Protein AF-A0A8A3PP56-F1 (afdb_monomer_lite)

Secondary structure (DSSP, 8-state):
----------PPPPPTT-PPPPP------------------------------------------------HHHHHHHHHHHHHHHHHHHHHHHHTT-S-HHHHHHHHHHHHHHHTTS-PPPP-------SGGGTHHHHHHHHHHHT-----SHHHHHHHHHHHHHHHHHHHHHHHHHHHHHHHHHHHHHHHHHHHHHHHHHHHHHHHHHHHHHHHHHHHHHHHHHHHHHHHHHHHHHHHHHHHHHHHHHHHHHHHHHHHHHHHHHHHHHHHHHHHHHHHHHHHHHHHHHHHHHHHHHHTT-HHHHHHHHHHHHHHHHHHHHHHHHHHHHHHHHHHHHHHHHHHHHHHHHHHHHHHHHHHHHHHHHHHHHHHHHHHT-----HHHHHHHHHHHHHHHHHHHHHHHHHHHHHHHHHHHHHHHHHHHHHHHHHHHHHHHHHHHHHHHHHHHHHHHHHHHHHHHHHHHHHHHHHHHHHHHHHHHHHHTT----HHHHHHHHHHHHHHHHHHHHHHHHHHHHHHHHHHHHHHHHHHHHHHHHHHHHHHHHHHHHHHHHHHTTS-GGGHHHHHHHHHHHHHHHHHHHHHHT-SHHHHHHHHHHHHHHHHHHHHHHHHHHHHHHHHHHHHH---SSTTHHHHHHHHHHHHHHHH---HHHHHHHHHHHHHHHHHH-SSTHHHHHHHHHHHT-TT--HHHHHHHHHHHHHT-TTTSPPPP-HHHHHHHHTTS---TTPPSS-----HHHHHHHHHHHHHHHHHHTTSS----PPPP-PPP------B-----HHHHHHHTT--GGG--GGGS-HHHHTT-B------SPPPPP-PPPPPPP-PPPPPPPP--------------------PPPTHHHHHHHHHHHHHHHHHHHHHHHHHHHHHHHHHHHHHHHHHHHHHHHHHHHHHHHHHHHHHHHHHHHHHHHHHHHHHHHHHHTT---

Foldseek 3Di:
DDDDDDDDDDDDDDDPDDDDDDDDDDDDDDDDDDDDDDDDDDDDDDDDDDDDDDDDDDDDDDDDDDDDDDDPVVVVVVVVVVVVVVLVVVVVVVVVVNDDPVVSVVVVVVVVVVVVVPDDDDDDDDDDDDPPVVVVVVVVVVVVVVPDDDDDDPVVVVVVVVVVVVVVVVVVVVVVVVVVVVVVVVVVVVVVVVVVVVVVVVVVVVVVVVVVVVVVVVVVVVVVVVVVVVVVVVVVVVVVVVVVVVVVVVVVVVVVVVVVVVVVVVVVVVVVVVVVVVVVVVVVVVVVVVVVVVVVVVVVPCCVVVVVVVVVVVVVVVVVVVVVVVVVVVVVVVVVVVVVVVVVVVVVVVVVVVVVVVVVVVVVVVVVVVVVVVVVPDPDDDCPVVVVVVVVVVVVCVVVVVVVVVVCVVVVVVVVVVVVVVVVVVVVVVVVVVVVVVVVVVVVVVVVVVVVVVVVVVVVVVVVVVVVVVVVVVVVVVVVVVVVVPDPDPVVVVVVVVVVVVVVVVVVVVVVVVVVVVVVVVVVVVVVVVVVVVVVVVVVVVVVVVVVVVVVVVVVVVDDPVCVVVVVVVVVVVVVVVVVVVVVVQPPVVVNVVVVLVVLVVVLVVLLVVLLVLLVVLLVVCLVFNDDPCSCVSNVVSLVVSCVSLVVHPDLVSVLSSLLSVLVSCLQPDQALQVSLVSLVVSLPRPPDDPVRNVVSVVSNQQSDRPRHARRQGGNVSSCLLLVNDDPPPEDDDDDPDPVVVVVVVVVVVVVVVVVVVVPDDDDDDDDDDDDDDDDPPWDFPDDDPVLVVLCVPAPPVDDDLVPRDPSNNVRTDDDDDPPDPDDDDPPDDDDDDDDDDDDDDDDDDDDDDDDDDDDDDDDDDDDPDPVRVNSVVSNVVSVVSVVVVVVVVVVVVVVVVVVVVVVVVVVVVVVVVVVVVVVVVVVVVVVVVVVVVVVVVVVVVVVVVVVVVPDDD

Radius of gyration: 73.15 Å; chains: 1; bounding box: 184×113×258 Å

Organism: NCBI:txid61207

Structure (mmCIF, N/CA/C/O backbone):
data_AF-A0A8A3PP56-F1
#
_entry.id   AF-A0A8A3PP56-F1
#
loop_
_atom_site.group_PDB
_atom_site.id
_atom_site.type_symbol
_atom_site.label_atom_id
_atom_site.label_alt_id
_atom_site.label_comp_id
_atom_site.label_asym_id
_atom_site.label_entity_id
_atom_site.label_seq_id
_atom_site.pdbx_PDB_ins_code
_atom_site.Cartn_x
_atom_site.Cartn_y
_atom_site.Cartn_z
_atom_site.occupancy
_atom_site.B_iso_or_equiv
_atom_site.auth_seq_id
_atom_site.auth_comp_id
_atom_site.auth_asym_id
_atom_site.auth_atom_id
_atom_site.pdbx_PDB_model_num
ATOM 1 N N . MET A 1 1 ? -11.142 -65.644 6.073 1.00 35.44 1 MET A N 1
ATOM 2 C CA . MET A 1 1 ? -9.668 -65.659 6.206 1.00 35.44 1 MET A CA 1
ATOM 3 C C . MET A 1 1 ? -9.261 -64.194 6.229 1.00 35.44 1 MET A C 1
ATOM 5 O O . MET A 1 1 ? -9.609 -63.511 5.283 1.00 35.44 1 MET A O 1
ATOM 9 N N . ALA A 1 2 ? -8.961 -63.622 7.396 1.00 34.19 2 ALA A N 1
ATOM 10 C CA . ALA A 1 2 ? -7.706 -63.727 8.164 1.00 34.19 2 ALA A CA 1
ATOM 11 C C . ALA A 1 2 ? -6.768 -62.545 7.818 1.00 34.19 2 ALA A C 1
ATOM 13 O O . ALA A 1 2 ? -6.691 -62.153 6.661 1.00 34.19 2 ALA A O 1
ATOM 14 N N . ALA A 1 3 ? -6.134 -61.957 8.833 1.00 37.19 3 ALA A N 1
ATOM 15 C CA . ALA A 1 3 ? -5.472 -60.638 8.838 1.00 37.19 3 ALA A CA 1
ATOM 16 C C . ALA A 1 3 ? -4.084 -60.749 9.543 1.00 37.19 3 ALA A C 1
ATOM 18 O O . ALA A 1 3 ? -3.790 -61.858 9.996 1.00 37.19 3 ALA A O 1
ATOM 19 N N . PRO A 1 4 ? -3.297 -59.677 9.827 1.00 60.88 4 PRO A N 1
ATOM 20 C CA . PRO A 1 4 ? -3.068 -58.399 9.127 1.00 60.88 4 PRO A CA 1
ATOM 21 C C . PRO A 1 4 ? -1.540 -58.143 8.811 1.00 60.88 4 PRO A C 1
ATOM 23 O O . PRO A 1 4 ? -1.041 -58.922 8.003 1.00 60.88 4 PRO A O 1
ATOM 26 N N . PRO A 1 5 ? -0.785 -57.104 9.286 1.00 68.00 5 PRO A N 1
ATOM 27 C CA . PRO A 1 5 ? 0.039 -56.226 8.422 1.00 68.00 5 PRO A CA 1
ATOM 28 C C . PRO A 1 5 ? 1.557 -56.178 8.785 1.00 68.00 5 PRO A C 1
ATOM 30 O O . PRO A 1 5 ? 2.012 -57.006 9.577 1.00 68.00 5 PRO A O 1
ATOM 33 N N . PRO A 1 6 ? 2.371 -55.283 8.175 1.00 53.59 6 PRO A N 1
ATOM 34 C CA . PRO A 1 6 ? 2.640 -53.920 8.708 1.00 53.59 6 PRO A CA 1
ATOM 35 C C . PRO A 1 6 ? 2.615 -52.836 7.589 1.00 53.59 6 PRO A C 1
ATOM 37 O O . PRO A 1 6 ? 2.440 -53.184 6.427 1.00 53.59 6 PRO A O 1
ATOM 40 N N . GLY A 1 7 ? 2.744 -51.519 7.804 1.00 38.81 7 GLY A N 1
ATOM 41 C CA . GLY A 1 7 ? 2.998 -50.724 9.013 1.00 38.81 7 GLY A CA 1
ATOM 42 C C . GLY A 1 7 ? 4.208 -49.794 8.823 1.00 38.81 7 GLY A C 1
ATOM 43 O O . GLY A 1 7 ? 5.323 -50.251 9.029 1.00 38.81 7 GLY A O 1
ATOM 44 N N . GLU A 1 8 ? 3.986 -48.527 8.443 1.00 36.78 8 GLU A N 1
ATOM 45 C CA . GLU A 1 8 ? 4.987 -47.438 8.461 1.00 36.78 8 GLU A CA 1
ATOM 46 C C . GLU A 1 8 ? 4.285 -46.072 8.285 1.00 36.78 8 GLU A C 1
ATOM 48 O O . GLU A 1 8 ? 3.757 -45.773 7.213 1.00 36.78 8 GLU A O 1
ATOM 53 N N . ASP A 1 9 ? 4.255 -45.252 9.342 1.00 40.84 9 ASP A N 1
ATOM 54 C CA . ASP A 1 9 ? 3.802 -43.855 9.289 1.00 40.84 9 ASP A CA 1
ATOM 55 C C . ASP A 1 9 ? 4.992 -42.948 8.945 1.00 40.84 9 ASP A C 1
ATOM 57 O O . ASP A 1 9 ? 5.951 -42.854 9.713 1.00 40.84 9 ASP A O 1
ATOM 61 N N . VAL A 1 10 ? 4.926 -42.246 7.810 1.00 39.31 10 VAL A N 1
ATOM 62 C CA . VAL A 1 10 ? 5.917 -41.227 7.425 1.00 39.31 10 VAL A CA 1
ATOM 63 C C . VAL A 1 10 ? 5.245 -39.858 7.396 1.00 39.31 10 VAL A C 1
ATOM 65 O O . VAL A 1 10 ? 4.577 -39.491 6.428 1.00 39.31 10 VAL A O 1
ATOM 68 N N . SER A 1 11 ? 5.437 -39.089 8.467 1.00 45.41 11 SER A N 1
ATOM 69 C CA . SER A 1 11 ? 5.026 -37.683 8.530 1.00 45.41 11 SER A CA 1
ATOM 70 C C . SER A 1 11 ? 5.859 -36.816 7.569 1.00 45.41 11 SER A C 1
ATOM 72 O O . SER A 1 11 ? 7.073 -37.017 7.467 1.00 45.41 11 SER A O 1
ATOM 74 N N . PRO A 1 12 ? 5.256 -35.827 6.882 1.00 51.16 12 PRO A N 1
ATOM 75 C CA . PRO A 1 12 ? 5.980 -34.936 5.979 1.00 51.16 12 PRO A CA 1
ATOM 76 C C . PRO A 1 12 ? 6.894 -33.955 6.744 1.00 51.16 12 PRO A C 1
ATOM 78 O O . PRO A 1 12 ? 6.557 -33.541 7.857 1.00 51.16 12 PRO A O 1
ATOM 81 N N . PRO A 1 13 ? 8.036 -33.545 6.158 1.00 49.09 13 PRO A N 1
ATOM 82 C CA . PRO A 1 13 ? 9.017 -32.701 6.833 1.00 49.09 13 PRO A CA 1
ATOM 83 C C . PRO A 1 13 ? 8.508 -31.267 7.021 1.00 49.09 13 PRO A C 1
ATOM 85 O O . PRO A 1 13 ? 8.004 -30.641 6.087 1.00 49.09 13 PRO A O 1
ATOM 88 N N . TRP A 1 14 ? 8.686 -30.729 8.227 1.00 43.50 14 TRP A N 1
ATOM 89 C CA . TRP A 1 14 ? 8.450 -29.314 8.519 1.00 43.50 14 TRP A CA 1
ATOM 90 C C . TRP A 1 14 ? 9.605 -28.443 7.999 1.00 43.50 14 TRP A C 1
ATOM 92 O O . TRP A 1 14 ? 10.731 -28.911 7.819 1.00 43.50 14 TRP A O 1
ATOM 102 N N . ALA A 1 15 ? 9.311 -27.171 7.722 1.00 49.47 15 ALA A N 1
ATOM 103 C CA . ALA A 1 15 ? 10.263 -26.240 7.120 1.00 49.47 15 ALA A CA 1
ATOM 104 C C . ALA A 1 15 ? 11.438 -25.895 8.066 1.00 49.47 15 ALA A C 1
ATOM 106 O O . ALA A 1 15 ? 11.242 -25.832 9.282 1.00 49.47 15 ALA A O 1
ATOM 107 N N . PRO A 1 16 ? 12.648 -25.605 7.544 1.00 48.34 16 PRO A N 1
ATOM 108 C CA . PRO A 1 16 ? 13.772 -25.185 8.378 1.00 48.34 16 PRO A CA 1
ATOM 109 C C . PRO A 1 16 ? 13.531 -23.775 8.939 1.00 48.34 16 PRO A C 1
ATOM 111 O O . PRO A 1 16 ? 13.394 -22.834 8.158 1.00 48.34 16 PRO A O 1
ATOM 114 N N . GLY A 1 17 ? 13.528 -23.609 10.269 1.00 53.22 17 GLY A N 1
ATOM 115 C CA . GLY A 1 17 ? 13.580 -22.273 10.888 1.00 53.22 17 GLY A CA 1
ATOM 116 C C . GLY A 1 17 ? 12.813 -22.035 12.194 1.00 53.22 17 GLY A C 1
ATOM 117 O O . GLY A 1 17 ? 12.871 -20.915 12.687 1.00 53.22 17 GLY A O 1
ATOM 118 N N . PHE A 1 18 ? 12.112 -23.022 12.763 1.00 46.78 18 PHE A N 1
ATOM 119 C CA . PHE A 1 18 ? 11.442 -22.880 14.066 1.00 46.78 18 PHE A CA 1
ATOM 120 C C . PHE A 1 18 ? 11.951 -23.912 15.077 1.00 46.78 18 PHE A C 1
ATOM 122 O O . PHE A 1 18 ? 11.870 -25.115 14.836 1.00 46.78 18 PHE A O 1
ATOM 129 N N . GLU A 1 19 ? 12.456 -23.431 16.213 1.00 48.81 19 GLU A N 1
ATOM 130 C CA . GLU A 1 19 ? 12.818 -24.256 17.369 1.00 48.81 19 GLU A CA 1
ATOM 131 C C . GLU A 1 19 ? 11.583 -24.513 18.248 1.00 48.81 19 GLU A C 1
ATOM 133 O O . GLU A 1 19 ? 10.745 -23.628 18.441 1.00 48.81 19 GLU A O 1
ATOM 138 N N . LEU A 1 20 ? 11.463 -25.733 18.780 1.00 42.84 20 LEU A N 1
ATOM 139 C CA . LEU A 1 20 ? 10.415 -26.118 19.729 1.00 42.84 20 LEU A CA 1
ATOM 140 C C . LEU A 1 20 ? 10.913 -25.972 21.181 1.00 42.84 20 LEU A C 1
ATOM 142 O O . LEU A 1 20 ? 12.087 -26.245 21.441 1.00 42.84 20 LEU A O 1
ATOM 146 N N . PRO A 1 21 ? 10.047 -25.583 22.141 1.00 41.25 21 PRO A N 1
ATOM 147 C CA . PRO A 1 21 ? 10.414 -25.511 23.553 1.00 41.25 21 PRO A CA 1
ATOM 148 C C . PRO A 1 21 ? 10.815 -26.867 24.147 1.00 41.25 21 PRO A C 1
ATOM 150 O O . PRO A 1 21 ? 10.291 -27.914 23.775 1.00 41.25 21 PRO A O 1
ATOM 153 N N . ILE A 1 22 ? 11.729 -26.813 25.114 1.00 38.91 22 ILE A N 1
ATOM 154 C CA . ILE A 1 22 ? 12.315 -27.969 25.797 1.00 38.91 22 ILE A CA 1
ATOM 155 C C . ILE A 1 22 ? 11.272 -28.652 26.696 1.00 38.91 22 ILE A C 1
ATOM 157 O O . ILE A 1 22 ? 10.828 -28.063 27.682 1.00 38.91 22 ILE A O 1
ATOM 161 N N . GLU A 1 23 ? 10.953 -29.916 26.412 1.00 33.22 23 GLU A N 1
ATOM 162 C CA . GLU A 1 23 ? 10.357 -30.830 27.392 1.00 33.22 23 GLU A CA 1
ATOM 163 C C . GLU A 1 23 ? 11.469 -31.555 28.161 1.00 33.22 23 GLU A C 1
ATOM 165 O O . GLU A 1 23 ? 12.409 -32.086 27.570 1.00 33.22 23 GLU A O 1
ATOM 170 N N . SER A 1 24 ? 11.371 -31.572 29.490 1.00 35.25 24 SER A N 1
ATOM 171 C CA . SER A 1 24 ? 12.327 -32.252 30.365 1.00 35.25 24 SER A CA 1
ATOM 172 C C . SER A 1 24 ? 11.865 -33.672 30.710 1.00 35.25 24 SER A C 1
ATOM 174 O O . SER A 1 24 ? 11.021 -33.850 31.594 1.00 35.25 24 SER A O 1
ATOM 176 N N . SER A 1 25 ? 12.474 -34.675 30.073 1.00 34.50 25 SER A N 1
ATOM 177 C CA . SER A 1 25 ? 12.792 -35.957 30.728 1.00 34.50 25 SER A CA 1
ATOM 178 C C . SER A 1 25 ? 13.787 -35.688 31.882 1.00 34.50 25 SER A C 1
ATOM 180 O O . SER A 1 25 ? 14.407 -34.626 31.925 1.00 34.50 25 SER A O 1
ATOM 182 N N . GLU A 1 26 ? 13.927 -36.492 32.934 1.00 36.00 26 GLU A N 1
ATOM 183 C CA . GLU A 1 26 ? 14.118 -37.949 33.058 1.00 36.00 26 GLU A CA 1
ATOM 184 C C . GLU A 1 26 ? 13.490 -38.407 34.407 1.00 36.00 26 GLU A C 1
ATOM 186 O O . GLU A 1 26 ? 13.382 -37.607 35.336 1.00 36.00 26 GLU A O 1
ATOM 191 N N . GLU A 1 27 ? 12.815 -39.561 34.513 1.00 36.28 27 GLU A N 1
ATOM 192 C CA . GLU A 1 27 ? 13.382 -40.915 34.751 1.00 36.28 27 GLU A CA 1
ATOM 193 C C . GLU A 1 27 ? 14.133 -41.034 36.111 1.00 36.28 27 GLU A C 1
ATOM 195 O O . GLU A 1 27 ? 14.810 -40.109 36.538 1.00 36.28 27 GLU A O 1
ATOM 200 N N . GLU A 1 28 ? 14.051 -42.114 36.902 1.00 35.81 28 GLU A N 1
ATOM 201 C CA . GLU A 1 28 ? 13.385 -43.419 36.746 1.00 35.81 28 GLU A CA 1
ATOM 202 C C . GLU A 1 28 ? 13.194 -44.119 38.127 1.00 35.81 28 GLU A C 1
ATOM 204 O O . GLU A 1 28 ? 13.481 -43.539 39.170 1.00 35.81 28 GLU A O 1
ATOM 209 N N . GLU A 1 29 ? 12.763 -45.392 38.107 1.00 33.97 29 GLU A N 1
ATOM 210 C CA . GLU A 1 29 ? 12.739 -46.384 39.211 1.00 33.97 29 GLU A CA 1
ATOM 211 C C . GLU A 1 29 ? 11.778 -46.147 40.415 1.00 33.97 29 GLU A C 1
ATOM 213 O O . GLU A 1 29 ? 11.842 -45.155 41.128 1.00 33.97 29 GLU A O 1
ATOM 218 N N . GLY A 1 30 ? 10.888 -47.074 40.802 1.00 32.91 30 GLY A N 1
ATOM 219 C CA . GLY A 1 30 ? 10.470 -48.332 40.171 1.00 32.91 30 GLY A CA 1
ATOM 220 C C . GLY A 1 30 ? 9.909 -49.364 41.172 1.00 32.91 30 GLY A C 1
ATOM 221 O O . GLY A 1 30 ? 10.474 -49.527 42.248 1.00 32.91 30 GLY A O 1
ATOM 222 N N . LYS A 1 31 ? 8.891 -50.144 40.745 1.00 32.62 31 LYS A N 1
ATOM 223 C CA . LYS A 1 31 ? 8.415 -51.428 41.348 1.00 32.62 31 LYS A CA 1
ATOM 224 C C . LYS A 1 31 ? 7.791 -51.332 42.768 1.00 32.62 31 LYS A C 1
ATOM 226 O O . LYS A 1 31 ? 8.071 -50.413 43.515 1.00 32.62 31 LYS A O 1
ATOM 231 N N . GLU A 1 32 ? 6.930 -52.236 43.252 1.00 30.09 32 GLU A N 1
ATOM 232 C CA . GLU A 1 32 ? 6.158 -53.365 42.691 1.00 30.09 32 GLU A CA 1
ATOM 233 C C . GLU A 1 32 ? 4.997 -53.717 43.667 1.00 30.09 32 GLU A C 1
ATOM 235 O O . GLU A 1 32 ? 5.118 -53.474 44.860 1.00 30.09 32 GLU A O 1
ATOM 240 N N . LYS A 1 33 ? 3.959 -54.419 43.173 1.00 32.94 33 LYS A N 1
ATOM 241 C CA . LYS A 1 33 ? 3.096 -55.395 43.900 1.00 32.94 33 LYS A CA 1
ATOM 242 C C . LYS A 1 33 ? 2.145 -54.960 45.050 1.00 32.94 33 LYS A C 1
ATOM 244 O O . LYS A 1 33 ? 2.542 -54.768 46.187 1.00 32.94 33 LYS A O 1
ATOM 249 N N . ALA A 1 34 ? 0.851 -55.085 44.728 1.00 33.31 34 ALA A N 1
ATOM 250 C CA . ALA A 1 34 ? -0.116 -56.044 45.307 1.00 33.31 34 ALA A CA 1
ATOM 251 C C . ALA A 1 34 ? -0.544 -56.000 46.801 1.00 33.31 34 ALA A C 1
ATOM 253 O O . ALA A 1 34 ? 0.141 -56.543 47.658 1.00 33.31 34 ALA A O 1
ATOM 254 N N . GLU A 1 35 ? -1.813 -55.593 46.989 1.00 30.52 35 GLU A N 1
ATOM 255 C CA . GLU A 1 35 ? -2.892 -56.345 47.688 1.00 30.52 35 GLU A CA 1
ATOM 256 C C . GLU A 1 35 ? -2.783 -56.600 49.232 1.00 30.52 35 GLU A C 1
ATOM 258 O O . GLU A 1 35 ? -1.846 -56.094 49.842 1.00 30.52 35 GLU A O 1
ATOM 263 N N . PRO A 1 36 ? -3.821 -57.123 49.944 1.00 57.50 36 PRO A N 1
ATOM 264 C CA . PRO A 1 36 ? -4.490 -56.326 50.988 1.00 57.50 36 PRO A CA 1
ATOM 265 C C . PRO A 1 36 ? -4.475 -56.968 52.404 1.00 57.50 36 PRO A C 1
ATOM 267 O O . PRO A 1 36 ? -3.645 -57.823 52.692 1.00 57.50 36 PRO A O 1
ATOM 270 N N . GLU A 1 37 ? -5.443 -56.582 53.259 1.00 28.30 37 GLU A N 1
ATOM 271 C CA . GLU A 1 37 ? -5.617 -56.962 54.686 1.00 28.30 37 GLU A CA 1
ATOM 272 C C . GLU A 1 37 ? -4.642 -56.213 55.647 1.00 28.30 37 GLU A C 1
ATOM 274 O O . GLU A 1 37 ? -3.635 -55.674 55.205 1.00 28.30 37 GLU A O 1
ATOM 279 N N . SER A 1 38 ? -4.880 -56.029 56.956 1.00 32.22 38 SER A N 1
ATOM 280 C CA . SER A 1 38 ? -5.917 -56.536 57.871 1.00 32.22 38 SER A CA 1
ATOM 281 C C . SER A 1 38 ? -6.241 -55.546 59.024 1.00 32.22 38 SER A C 1
ATOM 283 O O . SER A 1 38 ? -5.701 -54.447 59.117 1.00 32.22 38 SER A O 1
ATOM 285 N N . GLU A 1 39 ? -7.184 -55.949 59.878 1.00 31.02 39 GLU A N 1
ATOM 286 C CA . GLU A 1 39 ? -7.810 -55.244 61.006 1.00 31.02 39 GLU A CA 1
ATOM 287 C C . GLU A 1 39 ? -6.900 -54.919 62.223 1.00 31.02 39 GLU A C 1
ATOM 289 O O . GLU A 1 39 ? -5.834 -55.502 62.398 1.00 31.02 39 GLU A O 1
ATOM 294 N N . THR A 1 40 ? -7.449 -54.138 63.176 1.00 29.25 40 THR A N 1
ATOM 295 C CA . THR A 1 40 ? -7.016 -53.969 64.596 1.00 29.25 40 THR A CA 1
ATOM 296 C C . THR A 1 40 ? -5.686 -53.212 64.842 1.00 29.25 40 THR A C 1
ATOM 298 O O . THR A 1 40 ? -4.814 -53.186 63.989 1.00 29.25 40 THR A O 1
ATOM 301 N N . SER A 1 41 ? -5.439 -52.505 65.957 1.00 33.41 41 SER A N 1
ATOM 302 C CA . SER A 1 41 ? -6.177 -52.281 67.220 1.00 33.41 41 SER A CA 1
ATOM 303 C C . SER A 1 41 ? -5.796 -50.937 67.872 1.00 33.41 41 SER A C 1
ATOM 305 O O . SER A 1 41 ? -4.654 -50.512 67.766 1.00 33.41 41 SER A O 1
ATOM 307 N N . GLU A 1 42 ? -6.738 -50.369 68.630 1.00 32.31 42 GLU A N 1
ATOM 308 C CA . GLU A 1 42 ? -6.586 -49.612 69.893 1.00 32.31 42 GLU A CA 1
ATOM 309 C C . GLU A 1 42 ? -5.466 -48.555 70.135 1.00 32.31 42 GLU A C 1
ATOM 311 O O . GLU A 1 42 ? -4.268 -48.805 70.097 1.00 32.31 42 GLU A O 1
ATOM 316 N N . ASP A 1 43 ? -5.949 -47.435 70.694 1.00 33.94 43 ASP A N 1
ATOM 317 C CA . ASP A 1 43 ? -5.397 -46.700 71.848 1.00 33.94 43 ASP A CA 1
ATOM 318 C C . ASP A 1 43 ? -4.436 -45.489 71.685 1.00 33.94 43 ASP A C 1
ATOM 320 O O . ASP A 1 43 ? -3.239 -45.591 71.441 1.00 33.94 43 ASP A O 1
ATOM 324 N N . LYS A 1 44 ? -4.983 -44.348 72.144 1.00 35.91 44 LYS A N 1
ATOM 325 C CA . LYS A 1 44 ? -4.354 -43.282 72.959 1.00 35.91 44 LYS A CA 1
ATOM 326 C C . LYS A 1 44 ? -3.434 -42.203 72.336 1.00 35.91 44 LYS A C 1
ATOM 328 O O . LYS A 1 44 ? -2.314 -42.448 71.915 1.00 35.91 44 LYS A O 1
ATOM 333 N N . LYS A 1 45 ? -3.855 -40.962 72.662 1.00 35.91 45 LYS A N 1
ATOM 334 C CA . LYS A 1 45 ? -3.098 -39.708 72.927 1.00 35.91 45 LYS A CA 1
ATOM 335 C C . LYS A 1 45 ? -2.869 -38.703 71.778 1.00 35.91 45 LYS A C 1
ATOM 337 O O . LYS A 1 45 ? -1.910 -38.759 71.026 1.00 35.91 45 LYS A O 1
ATOM 342 N N . THR A 1 46 ? -3.701 -37.658 71.838 1.00 36.62 46 THR A N 1
ATOM 343 C CA . THR A 1 46 ? -3.384 -36.214 71.692 1.00 36.62 46 THR A CA 1
ATOM 344 C C . THR A 1 46 ? -1.986 -35.803 72.220 1.00 36.62 46 THR A C 1
ATOM 346 O O . THR A 1 46 ? -1.531 -36.484 73.145 1.00 36.62 46 THR A O 1
ATOM 349 N N . PRO A 1 47 ? -1.381 -34.640 71.844 1.00 49.31 47 PRO A N 1
ATOM 350 C CA . PRO A 1 47 ? -2.063 -33.393 71.433 1.00 49.31 47 PRO A CA 1
ATOM 351 C C . PRO A 1 47 ? -1.355 -32.525 70.346 1.00 49.31 47 PRO A C 1
ATOM 353 O O . PRO A 1 47 ? -0.333 -32.909 69.800 1.00 49.31 47 PRO A O 1
ATOM 356 N N . GLN A 1 48 ? -1.876 -31.295 70.168 1.00 32.06 48 GLN A N 1
ATOM 357 C CA . GLN A 1 48 ? -1.270 -30.103 69.524 1.00 32.06 48 GLN A CA 1
ATOM 358 C C . GLN A 1 48 ? -1.149 -30.080 67.981 1.00 32.06 48 GLN A C 1
ATOM 360 O O . GLN A 1 48 ? -0.982 -31.113 67.355 1.00 32.06 48 GLN A O 1
ATOM 365 N N . ALA A 1 49 ? -1.157 -28.922 67.297 1.00 35.34 49 ALA A N 1
ATOM 366 C CA . ALA A 1 49 ? -1.865 -27.644 67.519 1.00 35.34 49 ALA A CA 1
ATOM 367 C C . ALA A 1 49 ? -1.666 -26.700 66.302 1.00 35.34 49 ALA A C 1
ATOM 369 O O . ALA A 1 49 ? -0.534 -26.363 65.991 1.00 35.34 49 ALA A O 1
ATOM 370 N N . LYS A 1 50 ? -2.772 -26.202 65.726 1.00 38.34 50 LYS A N 1
ATOM 371 C CA . LYS A 1 50 ? -2.973 -24.871 65.094 1.00 38.34 50 LYS A CA 1
ATOM 372 C C . LYS A 1 50 ? -1.899 -24.261 64.162 1.00 38.34 50 LYS A C 1
ATOM 374 O O . LYS A 1 50 ? -0.872 -23.787 64.636 1.00 38.34 50 LYS A O 1
ATOM 379 N N . ALA A 1 51 ? -2.314 -23.973 62.923 1.00 34.16 51 ALA A N 1
ATOM 380 C CA . ALA A 1 51 ? -2.028 -22.697 62.247 1.00 34.16 51 ALA A CA 1
ATOM 381 C C . ALA A 1 51 ? -3.057 -22.429 61.121 1.00 34.16 51 ALA A C 1
ATOM 383 O O . ALA A 1 51 ? -2.810 -22.776 59.972 1.00 34.16 51 ALA A O 1
ATOM 384 N N . ASP A 1 52 ? -4.199 -21.810 61.447 1.00 34.09 52 ASP A N 1
ATOM 385 C CA . ASP A 1 52 ? -5.159 -21.318 60.443 1.00 34.09 52 ASP A CA 1
ATOM 386 C C . ASP A 1 52 ? -4.943 -19.824 60.181 1.00 34.09 52 ASP A C 1
ATOM 388 O O . ASP A 1 52 ? -4.987 -19.008 61.107 1.00 34.09 52 ASP A O 1
ATOM 392 N N . THR A 1 53 ? -4.764 -19.462 58.909 1.00 36.66 53 THR A N 1
ATOM 393 C CA . THR A 1 53 ? -4.565 -18.075 58.468 1.00 36.66 53 THR A CA 1
ATOM 394 C C . THR A 1 53 ? -5.756 -17.587 57.644 1.00 36.66 53 THR A C 1
ATOM 396 O O . THR A 1 53 ? -5.887 -17.907 56.469 1.00 36.66 53 THR A O 1
ATOM 399 N N . ILE A 1 54 ? -6.591 -16.772 58.291 1.00 42.50 54 ILE A N 1
ATOM 400 C CA . ILE A 1 54 ? -7.242 -15.549 57.780 1.00 42.50 54 ILE A CA 1
ATOM 401 C C . ILE A 1 54 ? -7.590 -15.499 56.273 1.00 42.50 54 ILE A C 1
ATOM 403 O O . ILE A 1 54 ? -6.716 -15.251 55.443 1.00 42.50 54 ILE A O 1
ATOM 407 N N . ARG A 1 55 ? -8.896 -15.450 55.961 1.00 36.47 55 ARG A N 1
ATOM 408 C CA . ARG A 1 55 ? -9.524 -14.407 55.107 1.00 36.47 55 ARG A CA 1
ATOM 409 C C . ARG A 1 55 ? -11.055 -14.509 55.144 1.00 36.47 55 ARG A C 1
ATOM 411 O O . ARG A 1 55 ? -11.595 -15.602 55.048 1.00 36.47 55 ARG A O 1
ATOM 418 N N . GLY A 1 56 ? -11.744 -13.369 55.250 1.00 33.56 56 GLY A N 1
ATOM 419 C CA . GLY A 1 56 ? -13.214 -13.301 55.206 1.00 33.56 56 GLY A CA 1
ATOM 420 C C . GLY A 1 56 ? -13.793 -12.127 55.999 1.00 33.56 56 GLY A C 1
ATOM 421 O O . GLY A 1 56 ? -14.187 -12.291 57.148 1.00 33.56 56 GLY A O 1
ATOM 422 N N . ILE A 1 57 ? -13.833 -10.943 55.384 1.00 45.81 57 ILE A N 1
ATOM 423 C CA . ILE A 1 57 ? -14.531 -9.755 55.909 1.00 45.81 57 ILE A CA 1
ATOM 424 C C . ILE A 1 57 ? -16.043 -9.925 55.681 1.00 45.81 57 ILE A C 1
ATOM 426 O O . ILE A 1 57 ? -16.429 -10.379 54.603 1.00 45.81 57 ILE A O 1
ATOM 430 N N . PRO A 1 58 ? -16.897 -9.476 56.615 1.00 41.25 58 PRO A N 1
ATOM 431 C CA . PRO A 1 58 ? -18.190 -8.913 56.243 1.00 41.25 58 PRO A CA 1
ATOM 432 C C . PRO A 1 58 ? -18.387 -7.480 56.761 1.00 41.25 58 PRO A C 1
ATOM 434 O O . PRO A 1 58 ? -17.912 -7.090 57.827 1.00 41.25 58 PRO A O 1
ATOM 437 N N . THR A 1 59 ? -19.083 -6.702 55.940 1.00 31.98 59 THR A N 1
ATOM 438 C CA . THR A 1 59 ? -19.274 -5.250 56.033 1.00 31.98 59 THR A CA 1
ATOM 439 C C . THR A 1 59 ? -20.244 -4.843 57.148 1.00 31.98 59 THR A C 1
ATOM 441 O O . THR A 1 59 ? -21.161 -5.586 57.492 1.00 31.98 59 THR A O 1
ATOM 444 N N . VAL A 1 60 ? -20.063 -3.634 57.686 1.00 45.75 60 VAL A N 1
ATOM 445 C CA . VAL A 1 60 ? -20.943 -3.020 58.692 1.00 45.75 60 VAL A CA 1
ATOM 446 C C . VAL A 1 60 ? -22.018 -2.169 58.018 1.00 45.75 60 VAL A C 1
ATOM 448 O O . VAL A 1 60 ? -21.681 -1.180 57.377 1.00 45.75 60 VAL A O 1
ATOM 451 N N . GLU A 1 61 ? -23.289 -2.477 58.277 1.00 33.03 61 GLU A N 1
ATOM 452 C CA . GLU A 1 61 ? -24.402 -1.516 58.231 1.00 33.03 61 GLU A CA 1
ATOM 453 C C . GLU A 1 61 ? -25.280 -1.667 59.496 1.00 33.03 61 GLU A C 1
ATOM 455 O O . GLU A 1 61 ? -25.144 -2.630 60.252 1.00 33.03 61 GLU A O 1
ATOM 460 N N . GLN A 1 62 ? -26.073 -0.637 59.803 1.00 44.16 62 GLN A N 1
ATOM 461 C CA . GLN A 1 62 ? -26.583 -0.295 61.148 1.00 44.16 62 GLN A CA 1
ATOM 462 C C . GLN A 1 62 ? -27.987 -0.902 61.456 1.00 44.16 62 GLN A C 1
ATOM 464 O O . GLN A 1 62 ? -28.432 -1.793 60.739 1.00 44.16 62 GLN A O 1
ATOM 469 N N . PRO A 1 63 ? -28.783 -0.364 62.410 1.00 45.59 63 PRO A N 1
ATOM 470 C CA . PRO A 1 63 ? -28.616 -0.303 63.869 1.00 45.59 63 PRO A CA 1
ATOM 471 C C . PRO A 1 63 ? -29.667 -1.171 64.623 1.00 45.59 63 PRO A C 1
ATOM 473 O O . PRO A 1 63 ? -30.561 -1.759 64.022 1.00 45.59 63 PRO A O 1
ATOM 476 N N . GLY A 1 64 ? -29.571 -1.261 65.959 1.00 39.38 64 GLY A N 1
ATOM 477 C CA . GLY A 1 64 ? -30.424 -2.128 66.802 1.00 39.38 64 GLY A CA 1
ATOM 478 C C . GLY A 1 64 ? -31.917 -1.745 66.891 1.00 39.38 64 GLY A C 1
ATOM 479 O O . GLY A 1 64 ? -32.322 -0.671 66.446 1.00 39.38 64 GLY A O 1
ATOM 480 N N . PRO A 1 65 ? -32.738 -2.595 67.543 1.00 45.94 65 PRO A N 1
ATOM 481 C CA . PRO A 1 65 ? -33.017 -2.307 68.958 1.00 45.94 65 PRO A CA 1
ATOM 482 C C . PRO A 1 65 ? -33.167 -3.546 69.867 1.00 45.94 65 PRO A C 1
ATOM 484 O O . PRO A 1 65 ? -33.806 -4.524 69.492 1.00 45.94 65 PRO A O 1
ATOM 487 N N . ASN A 1 66 ? -32.629 -3.458 71.092 1.00 35.50 66 ASN A N 1
ATOM 488 C CA . ASN A 1 66 ? -33.213 -3.968 72.351 1.00 35.50 66 ASN A CA 1
ATOM 489 C C . ASN A 1 66 ? -32.210 -3.783 73.507 1.00 35.50 66 ASN A C 1
ATOM 491 O O . ASN A 1 66 ? -31.508 -4.707 73.910 1.00 35.50 66 ASN A O 1
ATOM 495 N N . LEU A 1 67 ? -32.159 -2.563 74.047 1.00 43.47 67 LEU A N 1
ATOM 496 C CA . LEU A 1 67 ? -31.574 -2.267 75.356 1.00 43.47 67 LEU A CA 1
ATOM 497 C C . LEU A 1 67 ? -32.679 -1.682 76.235 1.00 43.47 67 LEU A C 1
ATOM 499 O O . LEU A 1 67 ? -32.954 -0.486 76.195 1.00 43.47 67 LEU A O 1
ATOM 503 N N . ALA A 1 68 ? -33.321 -2.553 77.005 1.00 44.41 68 ALA A N 1
ATOM 504 C CA . ALA A 1 68 ? -34.207 -2.188 78.096 1.00 44.41 68 ALA A CA 1
ATOM 505 C C . ALA A 1 68 ? -33.885 -3.098 79.288 1.00 44.41 68 ALA A C 1
ATOM 507 O O . ALA A 1 68 ? -33.711 -4.301 79.112 1.00 44.41 68 ALA A O 1
ATOM 508 N N . GLU A 1 69 ? -33.801 -2.498 80.476 1.00 47.56 69 GLU A N 1
ATOM 509 C CA . GLU A 1 69 ? -33.737 -3.179 81.778 1.00 47.56 69 GLU A CA 1
ATOM 510 C C . GLU A 1 69 ? -32.475 -4.034 82.050 1.00 47.56 69 GLU A C 1
ATOM 512 O O . GLU A 1 69 ? -32.527 -5.247 82.235 1.00 47.56 69 GLU A O 1
ATOM 517 N N . ARG A 1 70 ? -31.330 -3.352 82.216 1.00 46.16 70 ARG A N 1
ATOM 518 C CA . ARG A 1 70 ? -30.315 -3.742 83.217 1.00 46.16 70 ARG A CA 1
ATOM 519 C C . ARG A 1 70 ? -30.366 -2.758 84.385 1.00 46.16 70 ARG A C 1
ATOM 521 O O . ARG A 1 70 ? -30.563 -1.564 84.170 1.00 46.16 70 ARG A O 1
ATOM 528 N N . THR A 1 71 ? -30.205 -3.249 85.609 1.00 55.34 71 THR A N 1
ATOM 529 C CA . THR A 1 71 ? -30.274 -2.437 86.832 1.00 55.34 71 THR A CA 1
ATOM 530 C C . THR A 1 71 ? -28.948 -1.715 87.103 1.00 55.34 71 THR A C 1
ATOM 532 O O . THR A 1 71 ? -27.864 -2.272 86.941 1.00 55.34 71 THR A O 1
ATOM 535 N N . GLU A 1 72 ? -29.024 -0.462 87.561 1.00 49.62 72 GLU A N 1
ATOM 536 C CA . GLU A 1 72 ? -27.881 0.471 87.697 1.00 49.62 72 GLU A CA 1
ATOM 537 C C . GLU A 1 72 ? -26.773 0.012 88.677 1.00 49.62 72 GLU A C 1
ATOM 539 O O . GLU A 1 72 ? -25.670 0.564 88.704 1.00 49.62 72 GLU A O 1
ATOM 544 N N . GLN A 1 73 ? -27.040 -1.019 89.486 1.00 51.62 73 GLN A N 1
ATOM 545 C CA . GLN A 1 73 ? -26.064 -1.604 90.413 1.00 51.62 73 GLN A CA 1
ATOM 546 C C . GLN A 1 73 ? -25.097 -2.593 89.742 1.00 51.62 73 GLN A C 1
ATOM 548 O O . GLN A 1 73 ? -24.000 -2.804 90.258 1.00 51.62 73 GLN A O 1
ATOM 553 N N . GLU A 1 74 ? -25.461 -3.189 88.603 1.00 54.19 74 GLU A N 1
ATOM 554 C CA . GLU A 1 74 ? -24.571 -4.108 87.879 1.00 54.19 74 GLU A CA 1
ATOM 555 C C . GLU A 1 74 ? -23.603 -3.337 86.972 1.00 54.19 74 GLU A C 1
ATOM 557 O O . GLU A 1 74 ? -22.400 -3.602 86.978 1.00 54.19 74 GLU A O 1
ATOM 562 N N . THR A 1 75 ? -24.092 -2.299 86.285 1.00 55.88 75 THR A N 1
ATOM 563 C CA . THR A 1 75 ? -23.294 -1.480 85.354 1.00 55.88 75 THR A CA 1
ATOM 564 C C . THR A 1 75 ? -22.165 -0.709 86.037 1.00 55.88 75 THR A C 1
ATOM 566 O O . THR A 1 75 ? -21.095 -0.545 85.457 1.00 55.88 75 THR A O 1
ATOM 569 N N . THR A 1 76 ? -22.357 -0.265 87.282 1.00 57.34 76 THR A N 1
ATOM 570 C CA . THR A 1 76 ? -21.299 0.412 88.051 1.00 57.34 76 THR A CA 1
ATOM 571 C C . THR A 1 76 ? -20.186 -0.548 88.467 1.00 57.34 76 THR A C 1
ATOM 573 O O . THR A 1 76 ? -19.015 -0.176 88.420 1.00 57.34 76 THR A O 1
ATOM 576 N N . LYS A 1 77 ? -20.516 -1.795 88.823 1.00 63.91 77 LYS A N 1
ATOM 577 C CA . LYS A 1 77 ? -19.517 -2.794 89.218 1.00 63.91 77 LYS A CA 1
ATOM 578 C C . LYS A 1 77 ? -18.747 -3.351 88.019 1.00 63.91 77 LYS A C 1
ATOM 580 O O . LYS A 1 77 ? -17.523 -3.404 88.080 1.00 63.91 77 LYS A O 1
ATOM 585 N N . GLU A 1 78 ? -19.437 -3.667 86.919 1.00 63.59 78 GLU A N 1
ATOM 586 C CA . GLU A 1 78 ? -18.796 -4.057 85.651 1.00 63.59 78 GLU A CA 1
ATOM 587 C C . GLU A 1 78 ? -17.823 -2.962 85.163 1.00 63.59 78 GLU A C 1
ATOM 589 O O . GLU A 1 78 ? -16.697 -3.275 84.781 1.00 63.59 78 GLU A O 1
ATOM 594 N N . PHE A 1 79 ? -18.194 -1.679 85.284 1.00 65.88 79 PHE A N 1
ATOM 595 C CA . PHE A 1 79 ? -17.335 -0.543 84.926 1.00 65.88 79 PHE A CA 1
ATOM 596 C C . PHE A 1 79 ? -16.049 -0.452 85.768 1.00 65.88 79 PHE A C 1
ATOM 598 O O . PHE A 1 79 ? -14.971 -0.229 85.215 1.00 65.88 79 PHE A O 1
ATOM 605 N N . PHE A 1 80 ? -16.119 -0.648 87.091 1.00 68.62 80 PHE A N 1
ATOM 606 C CA . PHE A 1 80 ? -14.911 -0.666 87.932 1.00 68.62 80 PHE A CA 1
ATOM 607 C C . PHE A 1 80 ? -14.045 -1.915 87.687 1.00 68.62 80 PHE A C 1
ATOM 609 O O . PHE A 1 80 ? -12.820 -1.790 87.625 1.00 68.62 80 PHE A O 1
ATOM 616 N N . ASP A 1 81 ? -14.651 -3.085 87.465 1.00 72.94 81 ASP A N 1
ATOM 617 C CA . ASP A 1 81 ? -13.927 -4.329 87.171 1.00 72.94 81 ASP A CA 1
ATOM 618 C C . ASP A 1 81 ? -13.238 -4.292 85.784 1.00 72.94 81 ASP A C 1
ATOM 620 O O . ASP A 1 81 ? -12.127 -4.809 85.629 1.00 72.94 81 ASP A O 1
ATOM 624 N N . GLU A 1 82 ? -13.839 -3.659 84.766 1.00 70.69 82 GLU A N 1
ATOM 625 C CA . GLU A 1 82 ? -13.180 -3.401 83.473 1.00 70.69 82 GLU A CA 1
ATOM 626 C C . GLU A 1 82 ? -12.057 -2.366 83.584 1.00 70.69 82 GLU A C 1
ATOM 628 O O . GLU A 1 82 ? -10.973 -2.583 83.035 1.00 70.69 82 GLU A O 1
ATOM 633 N N . MET A 1 83 ? -12.263 -1.281 84.337 1.00 71.12 83 MET A N 1
ATOM 634 C CA . MET A 1 83 ? -11.231 -0.266 84.576 1.00 71.12 83 MET A CA 1
ATOM 635 C C . MET A 1 83 ? -9.995 -0.877 85.255 1.00 71.12 83 MET A C 1
ATOM 637 O O . MET A 1 83 ? -8.861 -0.607 84.853 1.00 71.12 83 MET A O 1
ATOM 641 N N . GLN A 1 84 ? -10.206 -1.769 86.228 1.00 75.25 84 GLN A N 1
ATOM 642 C CA . GLN A 1 84 ? -9.131 -2.474 86.922 1.00 75.25 84 GLN A CA 1
ATOM 643 C C . GLN A 1 84 ? -8.401 -3.472 86.000 1.00 75.25 84 GLN A C 1
ATOM 645 O O . GLN A 1 84 ? -7.169 -3.529 86.012 1.00 75.25 84 GLN A O 1
ATOM 650 N N . LYS A 1 85 ? -9.120 -4.192 85.124 1.00 77.31 85 LYS A N 1
ATOM 651 C CA . LYS A 1 85 ? -8.509 -5.046 84.082 1.00 77.31 85 LYS A CA 1
ATOM 652 C C . LYS A 1 85 ? -7.681 -4.246 83.071 1.00 77.31 85 LYS A C 1
ATOM 654 O O . LYS A 1 85 ? -6.610 -4.708 82.673 1.00 77.31 85 LYS A O 1
ATOM 659 N N . ALA A 1 86 ? -8.147 -3.063 82.668 1.00 73.19 86 ALA A N 1
ATOM 660 C CA . ALA A 1 86 ? -7.420 -2.177 81.761 1.00 73.19 86 ALA A CA 1
ATOM 661 C C . ALA A 1 86 ? -6.129 -1.640 82.405 1.00 73.19 86 ALA A C 1
ATOM 663 O O . ALA A 1 86 ? -5.073 -1.644 81.768 1.00 73.19 86 ALA A O 1
ATOM 664 N N . GLU A 1 87 ? -6.174 -1.252 83.684 1.00 73.81 87 GLU A N 1
ATOM 665 C CA . GLU A 1 87 ? -4.980 -0.825 84.421 1.00 73.81 87 GLU A CA 1
ATOM 666 C C . GLU A 1 87 ? -3.966 -1.972 84.591 1.00 73.81 87 GLU A C 1
ATOM 668 O O . GLU A 1 87 ? -2.765 -1.765 84.401 1.00 73.81 87 GLU A O 1
ATOM 673 N N . GLU A 1 88 ? -4.419 -3.201 84.858 1.00 77.69 88 GLU A N 1
ATOM 674 C CA . GLU A 1 88 ? -3.542 -4.378 84.872 1.00 77.69 88 GLU A CA 1
ATOM 675 C C . GLU A 1 88 ? -2.917 -4.688 83.504 1.00 77.69 88 GLU A C 1
ATOM 677 O O . GLU A 1 88 ? -1.741 -5.050 83.442 1.00 77.69 88 GLU A O 1
ATOM 682 N N . ALA A 1 89 ? -3.670 -4.552 82.408 1.00 75.69 89 ALA A N 1
ATOM 683 C CA . ALA A 1 89 ? -3.152 -4.760 81.056 1.00 75.69 89 ALA A CA 1
ATOM 684 C C . ALA A 1 89 ? -2.041 -3.751 80.719 1.00 75.69 89 ALA A C 1
ATOM 686 O O . ALA A 1 89 ? -0.938 -4.158 80.351 1.00 75.69 89 ALA A O 1
ATOM 687 N N . MET A 1 90 ? -2.272 -2.457 80.970 1.00 72.06 90 MET A N 1
ATOM 688 C CA . MET A 1 90 ? -1.252 -1.412 80.793 1.00 72.06 90 MET A CA 1
ATOM 689 C C . MET A 1 90 ? -0.017 -1.638 81.682 1.00 72.06 90 MET A C 1
ATOM 691 O O . MET A 1 90 ? 1.106 -1.319 81.287 1.00 72.06 90 MET A O 1
ATOM 695 N N . ARG A 1 91 ? -0.190 -2.237 82.869 1.00 75.38 91 ARG A N 1
ATOM 696 C CA . ARG A 1 91 ? 0.924 -2.590 83.762 1.00 75.38 91 ARG A CA 1
ATOM 697 C C . ARG A 1 91 ? 1.784 -3.734 83.214 1.00 75.38 91 ARG A C 1
ATOM 699 O O . ARG A 1 91 ? 3.001 -3.657 83.344 1.00 75.38 91 ARG A O 1
ATOM 706 N N . ARG A 1 92 ? 1.184 -4.738 82.561 1.00 77.56 92 ARG A N 1
ATOM 707 C CA . ARG A 1 92 ? 1.917 -5.806 81.846 1.00 77.56 92 ARG A CA 1
ATOM 708 C C . ARG A 1 92 ? 2.652 -5.251 80.619 1.00 77.56 92 ARG A C 1
ATOM 710 O O . ARG A 1 92 ? 3.814 -5.577 80.399 1.00 77.56 92 ARG A O 1
ATOM 717 N N . ASP A 1 93 ? 2.034 -4.343 79.865 1.00 75.06 93 ASP A N 1
ATOM 718 C CA . ASP A 1 93 ? 2.680 -3.724 78.696 1.00 75.06 93 ASP A CA 1
ATOM 719 C C . ASP A 1 93 ? 3.828 -2.759 79.060 1.00 75.06 93 ASP A C 1
ATOM 721 O O . ASP A 1 93 ? 4.747 -2.540 78.264 1.00 75.06 93 ASP A O 1
ATOM 725 N N . ARG A 1 94 ? 3.852 -2.233 80.290 1.00 74.69 94 ARG A N 1
ATOM 726 C CA . ARG A 1 94 ? 5.021 -1.523 80.834 1.00 74.69 94 ARG A CA 1
ATOM 727 C C . ARG A 1 94 ? 6.238 -2.444 80.977 1.00 74.69 94 ARG A C 1
ATOM 729 O O . ARG A 1 94 ? 7.355 -2.017 80.687 1.00 74.69 94 ARG A O 1
ATOM 736 N N . GLU A 1 95 ? 6.045 -3.699 81.382 1.00 72.25 95 GLU A N 1
ATOM 737 C CA . GLU A 1 95 ? 7.130 -4.690 81.490 1.00 72.25 95 GLU A CA 1
ATOM 738 C C . GLU A 1 95 ? 7.701 -5.057 80.107 1.00 72.25 95 GLU A C 1
ATOM 740 O O . GLU A 1 95 ? 8.894 -5.337 79.985 1.00 72.25 95 GLU A O 1
ATOM 745 N N . THR A 1 96 ? 6.895 -4.939 79.042 1.00 77.31 96 THR A N 1
ATOM 746 C CA . THR A 1 96 ? 7.334 -5.102 77.641 1.00 77.31 96 THR A CA 1
ATOM 747 C C . THR A 1 96 ? 7.879 -3.816 76.996 1.00 77.31 96 THR A C 1
ATOM 749 O O . THR A 1 96 ? 8.217 -3.822 75.813 1.00 77.31 96 THR A O 1
ATOM 752 N N . LYS A 1 97 ? 8.017 -2.720 77.764 1.00 72.88 97 LYS A N 1
ATOM 753 C CA . LYS A 1 97 ? 8.463 -1.380 77.320 1.00 72.88 97 LYS A CA 1
ATOM 754 C C . LYS A 1 97 ? 7.590 -0.717 76.236 1.00 72.88 97 LYS A C 1
ATOM 756 O O . LYS A 1 97 ? 8.058 0.210 75.578 1.00 72.88 97 LYS A O 1
ATOM 761 N N . LYS A 1 98 ? 6.331 -1.136 76.055 1.00 73.69 98 LYS A N 1
ATOM 762 C CA . LYS A 1 98 ? 5.426 -0.538 75.050 1.00 73.69 98 LYS A CA 1
ATOM 763 C C . LYS A 1 98 ? 4.867 0.834 75.435 1.00 73.69 98 LYS A C 1
ATOM 765 O O . LYS A 1 98 ? 4.592 1.635 74.547 1.00 73.69 98 LYS A O 1
ATOM 770 N N . TYR A 1 99 ? 4.725 1.119 76.729 1.00 74.81 99 TYR A N 1
ATOM 771 C CA . TYR A 1 99 ? 4.244 2.410 77.232 1.00 74.81 99 TYR A CA 1
ATOM 772 C C . TYR A 1 99 ? 5.230 3.016 78.234 1.00 74.81 99 TYR A C 1
ATOM 774 O O . TYR A 1 99 ? 5.774 2.313 79.089 1.00 74.81 99 TYR A O 1
ATOM 782 N N . SER A 1 100 ? 5.448 4.331 78.133 1.00 77.75 100 SER A N 1
ATOM 783 C CA . SER A 1 100 ? 6.209 5.098 79.119 1.00 77.75 100 SER A CA 1
ATOM 784 C C . SER A 1 100 ? 5.384 5.314 80.392 1.00 77.75 100 SER A C 1
ATOM 786 O O . SER A 1 100 ? 4.153 5.241 80.394 1.00 77.75 100 SER A O 1
ATOM 788 N N . GLU A 1 101 ? 6.067 5.609 81.497 1.00 77.94 101 GLU A N 1
ATOM 789 C CA . GLU A 1 101 ? 5.412 5.945 82.767 1.00 77.94 101 GLU A CA 1
ATOM 790 C C . GLU A 1 101 ? 4.604 7.254 82.680 1.00 77.94 101 GLU A C 1
ATOM 792 O O . GLU A 1 101 ? 3.617 7.423 83.394 1.00 77.94 101 GLU A O 1
ATOM 797 N N . GLU A 1 102 ? 4.962 8.138 81.747 1.00 77.56 102 GLU A N 1
ATOM 798 C CA . GLU A 1 102 ? 4.250 9.384 81.451 1.00 77.56 102 GLU A CA 1
ATOM 799 C C . GLU A 1 102 ? 2.888 9.110 80.792 1.00 77.56 102 GLU A C 1
ATOM 801 O O . GLU A 1 102 ? 1.876 9.591 81.300 1.00 77.56 102 GLU A O 1
ATOM 806 N N . HIS A 1 103 ? 2.820 8.244 79.769 1.00 75.69 103 HIS A N 1
ATOM 807 C CA . HIS A 1 103 ? 1.548 7.876 79.121 1.00 75.69 103 HIS A CA 1
ATOM 808 C C . HIS A 1 103 ? 0.560 7.210 80.099 1.00 75.69 103 HIS A C 1
ATOM 810 O O . HIS A 1 103 ? -0.640 7.475 80.060 1.00 75.69 103 HIS A O 1
ATOM 816 N N . ILE A 1 104 ? 1.051 6.370 81.019 1.00 74.69 104 ILE A N 1
ATOM 817 C CA . ILE A 1 104 ? 0.202 5.714 82.032 1.00 74.69 104 ILE A CA 1
ATOM 818 C C . ILE A 1 104 ? -0.361 6.744 83.029 1.00 74.69 104 ILE A C 1
ATOM 820 O O . ILE A 1 104 ? -1.516 6.638 83.450 1.00 74.69 104 ILE A O 1
ATOM 824 N N . ASN A 1 105 ? 0.426 7.758 83.396 1.00 77.25 105 ASN A N 1
ATOM 825 C CA . ASN A 1 105 ? -0.024 8.820 84.296 1.00 77.25 105 ASN A CA 1
ATOM 826 C C . ASN A 1 105 ? -1.004 9.791 83.613 1.00 77.25 105 ASN A C 1
ATOM 828 O O . ASN A 1 105 ? -1.980 10.197 84.243 1.00 77.25 105 ASN A O 1
ATOM 832 N N . GLU A 1 106 ? -0.813 10.098 82.328 1.00 77.75 106 GLU A N 1
ATOM 833 C CA . GLU A 1 106 ? -1.750 10.903 81.532 1.00 77.75 106 GLU A CA 1
ATOM 834 C C . GLU A 1 106 ? -3.119 10.213 81.389 1.00 77.75 106 GLU A C 1
ATOM 836 O O . GLU A 1 106 ? -4.163 10.826 81.633 1.00 77.75 106 GLU A O 1
ATOM 841 N N . ILE A 1 107 ? -3.133 8.902 81.113 1.00 73.06 107 ILE A N 1
ATOM 842 C CA . ILE A 1 107 ? -4.370 8.106 81.051 1.00 73.06 107 ILE A CA 1
ATOM 843 C C . ILE A 1 107 ? -5.059 8.047 82.426 1.00 73.06 107 ILE A C 1
ATOM 845 O O . ILE A 1 107 ? -6.279 8.213 82.504 1.00 73.06 107 ILE A O 1
ATOM 849 N N . ARG A 1 108 ? -4.313 7.904 83.534 1.00 77.38 108 ARG A N 1
ATOM 850 C CA . ARG A 1 108 ? -4.890 8.022 84.890 1.00 77.38 108 ARG A CA 1
ATOM 851 C C . ARG A 1 108 ? -5.509 9.393 85.154 1.00 77.38 108 ARG A C 1
ATOM 853 O O . ARG A 1 108 ? -6.576 9.454 85.760 1.00 77.38 108 ARG A O 1
ATOM 860 N N . GLU A 1 109 ? -4.888 10.485 84.709 1.00 78.62 109 GLU A N 1
ATOM 861 C CA . GLU A 1 109 ? -5.466 11.827 84.846 1.00 78.62 109 GLU A CA 1
ATOM 862 C C . GLU A 1 109 ? -6.775 11.978 84.056 1.00 78.62 109 GLU A C 1
ATOM 864 O O . GLU A 1 109 ? -7.732 12.577 84.557 1.00 78.62 109 GLU A O 1
ATOM 869 N N . LEU A 1 110 ? -6.840 11.422 82.842 1.00 73.75 110 LEU A N 1
ATOM 870 C CA . LEU A 1 110 ? -8.054 11.410 82.024 1.00 73.75 110 LEU A CA 1
ATOM 871 C C . LEU A 1 110 ? -9.174 10.586 82.682 1.00 73.75 110 LEU A C 1
ATOM 873 O O . LEU A 1 110 ? -10.315 11.048 82.733 1.00 73.75 110 LEU A O 1
ATOM 877 N N . MET A 1 111 ? -8.853 9.429 83.272 1.00 69.19 111 MET A N 1
ATOM 878 C CA . MET A 1 111 ? -9.816 8.628 84.044 1.00 69.19 111 MET A CA 1
ATOM 879 C C . MET A 1 111 ? -10.270 9.339 85.332 1.00 69.19 111 MET A C 1
ATOM 881 O O . MET A 1 111 ? -11.459 9.372 85.640 1.00 69.19 111 MET A O 1
ATOM 885 N N . ALA A 1 112 ? -9.376 10.012 86.064 1.00 69.44 112 ALA A N 1
ATOM 886 C CA . ALA A 1 112 ? -9.772 10.779 87.251 1.00 69.44 112 ALA A CA 1
ATOM 887 C C . ALA A 1 112 ? -10.690 11.972 86.896 1.00 69.44 112 ALA A C 1
ATOM 889 O O . ALA A 1 112 ? -11.580 12.336 87.672 1.00 69.44 112 ALA A O 1
ATOM 890 N N . LYS A 1 113 ? -10.505 12.566 85.707 1.00 72.38 113 LYS A N 1
ATOM 891 C CA . LYS A 1 113 ? -11.382 13.608 85.147 1.00 72.38 113 LYS A CA 1
ATOM 892 C C . LYS A 1 113 ? -12.745 13.062 84.689 1.00 72.38 113 LYS A C 1
ATOM 894 O O . LYS A 1 113 ? -13.703 13.833 84.702 1.00 72.38 113 LYS A O 1
ATOM 899 N N . SER A 1 114 ? -12.871 11.779 84.326 1.00 62.16 114 SER A N 1
ATOM 900 C CA . SER A 1 114 ? -14.168 11.175 83.970 1.00 62.16 114 SER A CA 1
ATOM 901 C C . SER A 1 114 ? -15.009 10.829 85.204 1.00 62.16 114 SER A C 1
ATOM 903 O O . SER A 1 114 ? -16.188 11.173 85.241 1.00 62.16 114 SER A O 1
ATOM 905 N N . VAL A 1 115 ? -14.410 10.271 86.263 1.00 60.81 115 VAL A N 1
ATOM 906 C CA . VAL A 1 115 ? -15.126 9.944 87.516 1.00 60.81 115 VAL A CA 1
ATOM 907 C C . VAL A 1 115 ? -15.702 11.199 88.191 1.00 60.81 115 VAL A C 1
ATOM 909 O O . VAL A 1 115 ? -16.821 11.172 88.698 1.00 60.81 115 VAL A O 1
ATOM 912 N N . ARG A 1 116 ? -15.003 12.343 88.118 1.00 59.66 116 ARG A N 1
ATOM 913 C CA . ARG A 1 116 ? -15.507 13.642 88.614 1.00 59.66 116 ARG A CA 1
ATOM 914 C C . ARG A 1 116 ? -16.673 14.241 87.812 1.00 59.66 116 ARG A C 1
ATOM 916 O O . ARG A 1 116 ? -17.185 15.274 88.221 1.00 59.66 116 ARG A O 1
ATOM 923 N N . LYS A 1 117 ? -17.081 13.643 86.687 1.00 59.28 117 LYS A N 1
ATOM 924 C CA . LYS A 1 117 ? -18.260 14.071 85.911 1.00 59.28 117 LYS A CA 1
ATOM 925 C C . LYS A 1 117 ? -19.541 13.292 86.247 1.00 59.28 117 LYS A C 1
ATOM 927 O O . LYS A 1 117 ? -20.559 13.571 85.623 1.00 59.28 117 LYS A O 1
ATOM 932 N N . MET A 1 118 ? -19.499 12.316 87.163 1.00 47.50 118 MET A N 1
ATOM 933 C CA . MET A 1 118 ? -20.610 11.369 87.382 1.00 47.50 118 MET A CA 1
ATOM 934 C C . MET A 1 118 ? -21.305 11.445 88.759 1.00 47.50 118 MET A C 1
ATOM 936 O O . MET A 1 118 ? -22.133 10.587 89.031 1.00 47.50 118 MET A O 1
ATOM 940 N N . ASP A 1 119 ? -20.999 12.436 89.612 1.00 48.81 119 ASP A N 1
ATOM 941 C CA . ASP A 1 119 ? -21.760 12.821 90.829 1.00 48.81 119 ASP A CA 1
ATOM 942 C C . ASP A 1 119 ? -22.429 11.679 91.645 1.00 48.81 119 ASP A C 1
ATOM 944 O O . ASP A 1 119 ? -23.616 11.724 91.971 1.00 48.81 119 ASP A O 1
ATOM 948 N N . LEU A 1 120 ? -21.657 10.652 92.027 1.00 45.91 120 LEU A N 1
ATOM 949 C CA . LEU A 1 120 ? -22.150 9.533 92.847 1.00 45.91 120 LEU A CA 1
ATOM 950 C C . LEU A 1 120 ? -22.018 9.805 94.366 1.00 45.91 120 LEU A C 1
ATOM 952 O O . LEU A 1 120 ? -20.923 10.141 94.831 1.00 45.91 120 LEU A O 1
ATOM 956 N N . PRO A 1 121 ? -23.088 9.625 95.172 1.00 39.41 121 PRO A N 1
ATOM 957 C CA . PRO A 1 121 ? -23.071 9.885 96.612 1.00 39.41 121 PRO A CA 1
ATOM 958 C C . PRO A 1 121 ? -22.513 8.711 97.438 1.00 39.41 121 PRO A C 1
ATOM 960 O O . PRO A 1 121 ? -22.830 7.546 97.203 1.00 39.41 121 PRO A O 1
ATOM 963 N N . VAL A 1 122 ? -21.734 9.027 98.477 1.00 33.62 122 VAL A N 1
ATOM 964 C CA . VAL A 1 122 ? -21.189 8.051 99.440 1.00 33.62 122 VAL A CA 1
ATOM 965 C C . VAL A 1 122 ? -22.094 7.977 100.676 1.00 33.62 122 VAL A C 1
ATOM 967 O O . VAL A 1 122 ? -22.246 8.966 101.391 1.00 33.62 122 VAL A O 1
ATOM 970 N N . MET A 1 123 ? -22.685 6.806 100.939 1.00 35.72 123 MET A N 1
ATOM 971 C CA . MET A 1 123 ? -23.604 6.577 102.067 1.00 35.72 123 MET A CA 1
ATOM 972 C C . MET A 1 123 ? -22.880 6.275 103.392 1.00 35.72 123 MET A C 1
ATOM 974 O O . MET A 1 123 ? -21.816 5.657 103.416 1.00 35.72 123 MET A O 1
ATOM 978 N N . GLY A 1 124 ? -23.475 6.742 104.497 1.00 37.22 124 GLY A N 1
ATOM 979 C CA . GLY A 1 124 ? -22.913 6.706 105.852 1.00 37.22 124 GLY A CA 1
ATOM 980 C C . GLY A 1 124 ? -23.336 5.515 106.725 1.00 37.22 124 GLY A C 1
ATOM 981 O O . GLY A 1 124 ? -23.953 4.560 106.264 1.00 37.22 124 GLY A O 1
ATOM 982 N N . LYS A 1 125 ? -22.959 5.591 108.009 1.00 41.16 125 LYS A N 1
ATOM 983 C CA . LYS A 1 125 ? -23.161 4.572 109.059 1.00 41.16 125 LYS A CA 1
ATOM 984 C C . LYS A 1 125 ? -24.409 4.872 109.901 1.00 41.16 125 LYS A C 1
ATOM 986 O O . LYS A 1 125 ? -24.729 6.043 110.075 1.00 41.16 125 LYS A O 1
ATOM 991 N N . GLU A 1 126 ? -24.989 3.849 110.529 1.00 39.09 126 GLU A N 1
ATOM 992 C CA . GLU A 1 126 ? -25.977 3.987 111.617 1.00 39.09 126 GLU A CA 1
ATOM 993 C C . GLU A 1 126 ? -25.572 3.179 112.869 1.00 39.09 126 GLU A C 1
ATOM 995 O O . GLU A 1 126 ? -24.653 2.357 112.824 1.00 39.09 126 GLU A O 1
ATOM 1000 N N . GLU A 1 127 ? -26.215 3.486 114.000 1.00 37.53 127 GLU A N 1
ATOM 1001 C CA . GLU A 1 127 ? -25.814 3.139 115.374 1.00 37.53 127 GLU A CA 1
ATOM 1002 C C . GLU A 1 127 ? -26.851 2.230 116.077 1.00 37.53 127 GLU A C 1
ATOM 1004 O O . GLU A 1 127 ? -28.046 2.334 115.811 1.00 37.53 127 GLU A O 1
ATOM 1009 N N . GLU A 1 128 ? -26.428 1.407 117.048 1.00 41.50 128 GLU A N 1
ATOM 1010 C CA . GLU A 1 128 ? -27.324 0.638 117.940 1.00 41.50 128 GLU A CA 1
ATOM 1011 C C . GLU A 1 128 ? -27.117 1.012 119.426 1.00 41.50 128 GLU A C 1
ATOM 1013 O O . GLU A 1 128 ? -25.986 1.242 119.859 1.00 41.50 128 GLU A O 1
ATOM 1018 N N . LEU A 1 129 ? -28.194 1.044 120.236 1.00 36.94 129 LEU A N 1
ATOM 1019 C CA . LEU A 1 129 ? -28.153 1.527 121.632 1.00 36.94 129 LEU A CA 1
ATOM 1020 C C . LEU A 1 129 ? -28.938 0.691 122.676 1.00 36.94 129 LEU A C 1
ATOM 1022 O O . LEU A 1 129 ? -30.163 0.722 122.761 1.00 36.94 129 LEU A O 1
ATOM 1026 N N . SER A 1 130 ? -28.177 0.135 123.627 1.00 51.72 130 SER A N 1
ATOM 1027 C CA . SER A 1 130 ? -28.510 -0.086 125.054 1.00 51.72 130 SER A CA 1
ATOM 1028 C C . SER A 1 130 ? -29.573 -1.129 125.499 1.00 51.72 130 SER A C 1
ATOM 1030 O O . SER A 1 130 ? -30.765 -0.855 125.603 1.00 51.72 130 SER A O 1
ATOM 1032 N N . GLN A 1 131 ? -29.093 -2.281 126.000 1.00 49.78 131 GLN A N 1
ATOM 1033 C CA . GLN A 1 131 ? -29.814 -3.164 126.950 1.00 49.78 131 GLN A CA 1
ATOM 1034 C C . GLN A 1 131 ? -29.560 -2.807 128.436 1.00 49.78 131 GLN A C 1
ATOM 1036 O O . GLN A 1 131 ? -30.161 -3.389 129.340 1.00 49.78 131 GLN A O 1
ATOM 1041 N N . GLU A 1 132 ? -28.642 -1.882 128.723 1.00 58.97 132 GLU A N 1
ATOM 1042 C CA . GLU A 1 132 ? -27.989 -1.787 130.040 1.00 58.97 132 GLU A CA 1
ATOM 1043 C C . GLU A 1 132 ? -28.865 -1.155 131.139 1.00 58.97 132 GLU A C 1
ATOM 1045 O O . GLU A 1 132 ? -28.789 -1.560 132.300 1.00 58.97 132 GLU A O 1
ATOM 1050 N N . ARG A 1 133 ? -29.793 -0.257 130.774 1.00 60.50 133 ARG A N 1
ATOM 1051 C CA . ARG A 1 133 ? -30.657 0.493 131.714 1.00 60.50 133 ARG A CA 1
ATOM 1052 C C . ARG A 1 133 ? -31.645 -0.348 132.539 1.00 60.50 133 ARG A C 1
ATOM 1054 O O . ARG A 1 133 ? -32.262 0.182 133.462 1.00 60.50 133 ARG A O 1
ATOM 1061 N N . LEU A 1 134 ? -31.840 -1.630 132.217 1.00 61.00 134 LEU A N 1
ATOM 1062 C CA . LEU A 1 134 ? -32.733 -2.520 132.976 1.00 61.00 134 LEU A CA 1
ATOM 1063 C C . LEU A 1 134 ? -32.026 -3.289 134.100 1.00 61.00 134 LEU A C 1
ATOM 1065 O O . LEU A 1 134 ? -32.675 -3.608 135.094 1.00 61.00 134 LEU A O 1
ATOM 1069 N N . LYS A 1 135 ? -30.717 -3.553 133.983 1.00 65.69 135 LYS A N 1
ATOM 1070 C CA . LYS A 1 135 ? -29.952 -4.247 135.037 1.00 65.69 135 LYS A CA 1
ATOM 1071 C C . LYS A 1 135 ? -29.723 -3.341 136.251 1.00 65.69 135 LYS A C 1
ATOM 1073 O O . LYS A 1 135 ? -29.938 -3.769 137.380 1.00 65.69 135 LYS A O 1
ATOM 1078 N N . GLU A 1 136 ? -29.436 -2.062 136.006 1.00 69.31 136 GLU A N 1
ATOM 1079 C CA . GLU A 1 136 ? -29.190 -1.037 137.036 1.00 69.31 136 GLU A CA 1
ATOM 1080 C C . GLU A 1 136 ? -30.301 -0.937 138.102 1.00 69.31 136 GLU A C 1
ATOM 1082 O O . GLU A 1 136 ? -30.020 -0.759 139.287 1.00 69.31 136 GLU A O 1
ATOM 1087 N N . LYS A 1 137 ? -31.573 -1.108 137.710 1.00 66.69 137 LYS A N 1
ATOM 1088 C CA . LYS A 1 137 ? -32.720 -1.035 138.636 1.00 66.69 137 LYS A CA 1
ATOM 1089 C C . LYS A 1 137 ? -32.891 -2.259 139.539 1.00 66.69 137 LYS A C 1
ATOM 1091 O O . LYS A 1 137 ? -33.562 -2.150 140.563 1.00 66.69 137 LYS A O 1
ATOM 1096 N N . VAL A 1 138 ? -32.324 -3.410 139.177 1.00 72.25 138 VAL A N 1
ATOM 1097 C CA . VAL A 1 138 ? -32.383 -4.621 140.014 1.00 72.25 138 VAL A CA 1
ATOM 1098 C C . VAL A 1 138 ? -31.374 -4.504 141.158 1.00 72.25 138 VAL A C 1
ATOM 1100 O O . VAL A 1 138 ? -31.727 -4.715 142.319 1.00 72.25 138 VAL A O 1
ATOM 1103 N N . ASP A 1 139 ? -30.157 -4.048 140.854 1.00 71.00 139 ASP A N 1
ATOM 1104 C CA . ASP A 1 139 ? -29.089 -3.871 141.844 1.00 71.00 139 ASP A CA 1
ATOM 1105 C C . ASP A 1 139 ? -29.412 -2.779 142.885 1.00 71.00 139 ASP A C 1
ATOM 1107 O O . ASP A 1 139 ? -29.012 -2.877 144.049 1.00 71.00 139 ASP A O 1
ATOM 1111 N N . GLU A 1 140 ? -30.189 -1.755 142.508 1.00 70.88 140 GLU A N 1
ATOM 1112 C CA . GLU A 1 140 ? -30.635 -0.701 143.432 1.00 70.88 140 GLU A CA 1
ATOM 1113 C C . GLU A 1 140 ? -31.625 -1.214 144.499 1.00 70.88 140 GLU A C 1
ATOM 1115 O O . GLU A 1 140 ? -31.614 -0.746 145.642 1.00 70.88 140 GLU A O 1
ATOM 1120 N N . LEU A 1 141 ? -32.464 -2.199 144.157 1.00 64.81 141 LEU A N 1
ATOM 1121 C CA . LEU A 1 141 ? -33.401 -2.826 145.097 1.00 64.81 141 LEU A CA 1
ATOM 1122 C C . LEU A 1 141 ? -32.705 -3.859 145.992 1.00 64.81 141 LEU A C 1
ATOM 1124 O O . LEU A 1 141 ? -33.017 -3.938 147.181 1.00 64.81 141 LEU A O 1
ATOM 1128 N N . GLN A 1 142 ? -31.706 -4.574 145.465 1.00 62.91 142 GLN A N 1
ATOM 1129 C CA . GLN A 1 142 ? -30.905 -5.534 146.231 1.00 62.91 142 GLN A CA 1
ATOM 1130 C C . GLN A 1 142 ? -30.157 -4.862 147.403 1.00 62.91 142 GLN A C 1
ATOM 1132 O O . GLN A 1 142 ? -30.044 -5.447 148.479 1.00 62.91 142 GLN A O 1
ATOM 1137 N N . ARG A 1 143 ? -29.687 -3.613 147.238 1.00 66.88 143 ARG A N 1
ATOM 1138 C CA . ARG A 1 143 ? -29.034 -2.846 148.322 1.00 66.88 143 ARG A CA 1
ATOM 1139 C C . ARG A 1 143 ? -29.996 -2.462 149.446 1.00 66.88 143 ARG A C 1
ATOM 1141 O O . ARG A 1 143 ? -29.657 -2.629 150.613 1.00 66.88 143 ARG A O 1
ATOM 1148 N N . LYS A 1 144 ? -31.210 -2.017 149.107 1.00 61.94 144 LYS A N 1
ATOM 1149 C CA . LYS A 1 144 ? -32.227 -1.572 150.081 1.00 61.94 144 LYS A CA 1
ATOM 1150 C C . LYS A 1 144 ? -32.765 -2.708 150.965 1.00 61.94 144 LYS A C 1
ATOM 1152 O O . LYS A 1 144 ? -33.329 -2.428 152.019 1.00 61.94 144 LYS A O 1
ATOM 1157 N N . LEU A 1 145 ? -32.564 -3.968 150.568 1.00 56.06 145 LEU A N 1
ATOM 1158 C CA . LEU A 1 145 ? -32.919 -5.148 151.363 1.00 56.06 145 LEU A CA 1
ATOM 1159 C C . LEU A 1 145 ? -31.900 -5.450 152.481 1.00 56.06 145 LEU A C 1
ATOM 1161 O O . LEU A 1 145 ? -32.277 -5.967 153.527 1.00 56.06 145 LEU A O 1
ATOM 1165 N N . ASN A 1 146 ? -30.624 -5.095 152.291 1.00 59.56 146 ASN A N 1
ATOM 1166 C CA . ASN A 1 146 ? -29.547 -5.414 153.239 1.00 59.56 146 ASN A CA 1
ATOM 1167 C C . ASN A 1 146 ? -29.425 -4.410 154.405 1.00 59.56 146 ASN A C 1
ATOM 1169 O O . ASN A 1 146 ? -28.704 -4.674 155.362 1.00 59.56 146 ASN A O 1
ATOM 1173 N N . GLU A 1 147 ? -30.109 -3.263 154.339 1.00 56.09 147 GLU A N 1
ATOM 1174 C CA . GLU A 1 147 ? -29.972 -2.156 155.304 1.00 56.09 147 GLU A CA 1
ATOM 1175 C C . GLU A 1 147 ? -31.069 -2.122 156.389 1.00 56.09 147 GLU A C 1
ATOM 1177 O O . GLU A 1 147 ? -31.112 -1.192 157.195 1.00 56.09 147 GLU A O 1
ATOM 1182 N N . ARG A 1 148 ? -31.965 -3.120 156.436 1.00 52.03 148 ARG A N 1
ATOM 1183 C CA . ARG A 1 148 ? -33.001 -3.258 157.482 1.00 52.03 148 ARG A CA 1
ATOM 1184 C C . ARG A 1 148 ? -33.160 -4.702 157.962 1.00 52.03 148 ARG A C 1
ATOM 1186 O O . ARG A 1 148 ? -34.196 -5.328 157.755 1.00 52.03 148 ARG A O 1
ATOM 1193 N N . GLY A 1 149 ? -32.121 -5.210 158.622 1.00 46.03 149 GLY A N 1
ATOM 1194 C CA . GLY A 1 149 ? -32.272 -6.330 159.554 1.00 46.03 149 GLY A CA 1
ATOM 1195 C C . GLY A 1 149 ? -32.997 -5.899 160.838 1.00 46.03 149 GLY A C 1
ATOM 1196 O O . GLY A 1 149 ? -33.041 -4.710 161.145 1.00 46.03 149 GLY A O 1
ATOM 1197 N N . GLU A 1 150 ? -33.520 -6.880 161.578 1.00 53.50 150 GLU A N 1
ATOM 1198 C CA . GLU A 1 150 ? -34.193 -6.742 162.887 1.00 53.50 150 GLU A CA 1
ATOM 1199 C C . GLU A 1 150 ? -35.622 -6.153 162.878 1.00 53.50 150 GLU A C 1
ATOM 1201 O O . GLU A 1 150 ? -35.902 -5.104 163.458 1.00 53.50 150 GLU A O 1
ATOM 1206 N N . GLN A 1 151 ? -36.564 -6.913 162.304 1.00 49.78 151 GLN A N 1
ATOM 1207 C CA . GLN A 1 151 ? -37.878 -7.159 162.928 1.00 49.78 151 GLN A CA 1
ATOM 1208 C C . GLN A 1 151 ? -38.503 -8.439 162.344 1.00 49.78 151 GLN A C 1
ATOM 1210 O O . GLN A 1 151 ? -39.009 -8.451 161.221 1.00 49.78 151 GLN A O 1
ATOM 1215 N N . ASP A 1 152 ? -38.396 -9.526 163.108 1.00 55.16 152 ASP A N 1
ATOM 1216 C CA . ASP A 1 152 ? -38.695 -10.896 162.679 1.00 55.16 152 ASP A CA 1
ATOM 1217 C C . ASP A 1 152 ? -40.199 -11.266 162.681 1.00 55.16 152 ASP A C 1
ATOM 1219 O O . ASP A 1 152 ? -41.080 -10.512 163.100 1.00 55.16 152 ASP A O 1
ATOM 1223 N N . ASP A 1 153 ? -40.468 -12.477 162.188 1.00 57.12 153 ASP A N 1
ATOM 1224 C CA . ASP A 1 153 ? -41.709 -13.264 162.246 1.00 57.12 153 ASP A CA 1
ATOM 1225 C C . ASP A 1 153 ? -42.937 -12.796 161.438 1.00 57.12 153 ASP A C 1
ATOM 1227 O O . ASP A 1 153 ? -43.670 -13.649 160.928 1.00 57.12 153 ASP A O 1
ATOM 1231 N N . GLN A 1 154 ? -43.170 -11.496 161.212 1.00 55.03 154 GLN A N 1
ATOM 1232 C CA . GLN A 1 154 ? -44.289 -11.063 160.344 1.00 55.03 154 GLN A CA 1
ATOM 1233 C C . GLN A 1 154 ? -43.985 -11.164 158.840 1.00 55.03 154 GLN A C 1
ATOM 1235 O O . GLN A 1 154 ? -44.867 -11.497 158.044 1.00 55.03 154 GLN A O 1
ATOM 1240 N N . THR A 1 155 ? -42.740 -10.917 158.434 1.00 58.47 155 THR A N 1
ATOM 1241 C CA . THR A 1 155 ? -42.302 -10.996 157.029 1.00 58.47 155 THR A CA 1
ATOM 1242 C C . THR A 1 155 ? -42.222 -12.440 156.529 1.00 58.47 155 THR A C 1
ATOM 1244 O O . THR A 1 155 ? -42.522 -12.708 155.366 1.00 58.47 155 THR A O 1
ATOM 1247 N N . THR A 1 156 ? -41.901 -13.393 157.406 1.00 61.06 156 THR A N 1
ATOM 1248 C CA . THR A 1 156 ? -41.832 -14.830 157.099 1.00 61.06 156 THR A CA 1
ATOM 1249 C C . THR A 1 156 ? -43.201 -15.408 156.736 1.00 61.06 156 THR A C 1
ATOM 1251 O O . THR A 1 156 ? -43.301 -16.188 155.790 1.00 61.06 156 THR A O 1
ATOM 1254 N N . ALA A 1 157 ? -44.267 -14.984 157.424 1.00 58.62 157 ALA A N 1
ATOM 1255 C CA . ALA A 1 157 ? -45.639 -15.374 157.090 1.00 58.62 157 ALA A CA 1
ATOM 1256 C C . ALA A 1 157 ? -46.075 -14.817 155.721 1.00 58.62 157 ALA A C 1
ATOM 1258 O O . ALA A 1 157 ? -46.578 -15.562 154.880 1.00 58.62 157 ALA A O 1
ATOM 1259 N N . GLN A 1 158 ? -45.799 -13.535 155.453 1.00 59.47 158 GLN A N 1
ATOM 1260 C CA . GLN A 1 158 ? -46.099 -12.906 154.159 1.00 59.47 158 GLN A CA 1
ATOM 1261 C C . GLN A 1 158 ? -45.300 -13.530 153.003 1.00 59.47 158 GLN A C 1
ATOM 1263 O O . GLN A 1 158 ? -45.824 -13.675 151.902 1.00 59.47 158 GLN A O 1
ATOM 1268 N N . MET A 1 159 ? -44.061 -13.964 153.249 1.00 61.28 159 MET A N 1
ATOM 1269 C CA . MET A 1 159 ? -43.246 -14.704 152.278 1.00 61.28 159 MET A CA 1
ATOM 1270 C C . MET A 1 159 ? -43.827 -16.079 151.921 1.00 61.28 159 MET A C 1
ATOM 1272 O O . MET A 1 159 ? -43.662 -16.515 150.784 1.00 61.28 159 MET A O 1
ATOM 1276 N N . ILE A 1 160 ? -44.505 -16.768 152.845 1.00 68.94 160 ILE A N 1
ATOM 1277 C CA . ILE A 1 160 ? -45.157 -18.057 152.556 1.00 68.94 160 ILE A CA 1
ATOM 1278 C C . ILE A 1 160 ? -46.417 -17.836 151.705 1.00 68.94 160 ILE A C 1
ATOM 1280 O O . ILE A 1 160 ? -46.537 -18.457 150.648 1.00 68.94 160 ILE A O 1
ATOM 1284 N N . ASP A 1 161 ? -47.280 -16.889 152.086 1.00 68.06 161 ASP A N 1
ATOM 1285 C CA . ASP A 1 161 ? -48.481 -16.531 151.312 1.00 68.06 161 ASP A CA 1
ATOM 1286 C C . ASP A 1 161 ? -48.131 -16.042 149.896 1.00 68.06 161 ASP A C 1
ATOM 1288 O O . ASP A 1 161 ? -48.710 -16.502 148.909 1.00 68.06 161 ASP A O 1
ATOM 1292 N N . LEU A 1 162 ? -47.130 -15.163 149.758 1.00 70.44 162 LEU A N 1
ATOM 1293 C CA . LEU A 1 162 ? -46.660 -14.700 148.448 1.00 70.44 162 LEU A CA 1
ATOM 1294 C C . LEU A 1 162 ? -46.049 -15.836 147.617 1.00 70.44 162 LEU A C 1
ATOM 1296 O O . LEU A 1 162 ? -46.209 -15.851 146.398 1.00 70.44 162 LEU A O 1
ATOM 1300 N N . ARG A 1 163 ? -45.383 -16.815 148.241 1.00 70.62 163 ARG A N 1
ATOM 1301 C CA . ARG A 1 163 ? -44.796 -17.959 147.528 1.00 70.62 163 ARG A CA 1
ATOM 1302 C C . ARG A 1 163 ? -45.857 -18.910 146.980 1.00 70.62 163 ARG A C 1
ATOM 1304 O O . ARG A 1 163 ? -45.682 -19.424 145.875 1.00 70.62 163 ARG A O 1
ATOM 1311 N N . ASP A 1 164 ? -46.952 -19.121 147.702 1.00 70.00 164 ASP A N 1
ATOM 1312 C CA . ASP A 1 164 ? -48.059 -19.939 147.203 1.00 70.00 164 ASP A CA 1
ATOM 1313 C C . ASP A 1 164 ? -48.946 -19.169 146.202 1.00 70.00 164 ASP A C 1
ATOM 1315 O O . ASP A 1 164 ? -49.389 -19.764 145.217 1.00 70.00 164 ASP A O 1
ATOM 1319 N N . GLN A 1 165 ? -49.081 -17.841 146.325 1.00 69.44 165 GLN A N 1
ATOM 1320 C CA . GLN A 1 165 ? -49.656 -16.996 145.263 1.00 69.44 165 GLN A CA 1
ATOM 1321 C C . GLN A 1 165 ? -48.811 -17.016 143.977 1.00 69.44 165 GLN A C 1
ATOM 1323 O O . GLN A 1 165 ? -49.368 -17.130 142.883 1.00 69.44 165 GLN A O 1
ATOM 1328 N N . VAL A 1 166 ? -47.475 -16.973 144.077 1.00 70.94 166 VAL A N 1
ATOM 1329 C CA . VAL A 1 166 ? -46.576 -17.106 142.915 1.00 70.94 166 VAL A CA 1
ATOM 1330 C C . VAL A 1 166 ? -46.737 -18.474 142.250 1.00 70.94 166 VAL A C 1
ATOM 1332 O O . VAL A 1 166 ? -46.907 -18.518 141.035 1.00 70.94 166 VAL A O 1
ATOM 1335 N N . LYS A 1 167 ? -46.800 -19.579 143.008 1.00 73.94 167 LYS A N 1
ATOM 1336 C CA . LYS A 1 167 ? -47.073 -20.912 142.432 1.00 73.94 167 LYS A CA 1
ATOM 1337 C C . LYS A 1 167 ? -48.429 -20.994 141.727 1.00 73.94 167 LYS A C 1
ATOM 1339 O O . LYS A 1 167 ? -48.523 -21.593 140.658 1.00 73.94 167 LYS A O 1
ATOM 1344 N N . GLN A 1 168 ? -49.484 -20.404 142.296 1.00 69.12 168 GLN A N 1
ATOM 1345 C CA . GLN A 1 168 ? -50.797 -20.361 141.640 1.00 69.12 168 GLN A CA 1
ATOM 1346 C C . GLN A 1 168 ? -50.758 -19.517 140.354 1.00 69.12 168 GLN A C 1
ATOM 1348 O O . GLN A 1 168 ? -51.319 -19.925 139.336 1.00 69.12 168 GLN A O 1
ATOM 1353 N N . ALA A 1 169 ? -50.035 -18.394 140.355 1.00 70.12 169 ALA A N 1
ATOM 1354 C CA . ALA A 1 169 ? -49.826 -17.568 139.167 1.00 70.12 169 ALA A CA 1
ATOM 1355 C C . ALA A 1 169 ? -48.964 -18.264 138.093 1.00 70.12 169 ALA A C 1
ATOM 1357 O O . ALA A 1 169 ? -49.220 -18.098 136.902 1.00 70.12 169 ALA A O 1
ATOM 1358 N N . GLU A 1 170 ? -47.969 -19.065 138.482 1.00 71.00 170 GLU A N 1
ATOM 1359 C CA . GLU A 1 170 ? -47.169 -19.890 137.566 1.00 71.00 170 GLU A CA 1
ATOM 1360 C C . GLU A 1 170 ? -48.006 -21.005 136.930 1.00 71.00 170 GLU A C 1
ATOM 1362 O O . GLU A 1 170 ? -47.962 -21.170 135.711 1.00 71.00 170 GLU A O 1
ATOM 1367 N N . MET A 1 171 ? -48.840 -21.699 137.712 1.00 72.00 171 MET A N 1
ATOM 1368 C CA . MET A 1 171 ? -49.797 -22.695 137.207 1.00 72.00 171 MET A CA 1
ATOM 1369 C C . MET A 1 171 ? -50.804 -22.072 136.224 1.00 72.00 171 MET A C 1
ATOM 1371 O O . MET A 1 171 ? -51.050 -22.628 135.153 1.00 72.00 171 MET A O 1
ATOM 1375 N N . ALA A 1 172 ? -51.339 -20.885 136.537 1.00 71.81 172 ALA A N 1
ATOM 1376 C CA . ALA A 1 172 ? -52.238 -20.154 135.642 1.00 71.81 172 ALA A CA 1
ATOM 1377 C C . ALA A 1 172 ? -51.540 -19.721 134.337 1.00 71.81 172 ALA A C 1
ATOM 1379 O O . ALA A 1 172 ? -52.086 -19.909 133.251 1.00 71.81 172 ALA A O 1
ATOM 1380 N N . ARG A 1 173 ? -50.302 -19.211 134.417 1.00 73.81 173 ARG A N 1
ATOM 1381 C CA . ARG A 1 173 ? -49.493 -18.845 133.239 1.00 73.81 173 ARG A CA 1
ATOM 1382 C C . ARG A 1 173 ? -49.086 -20.057 132.400 1.00 73.81 173 ARG A C 1
ATOM 1384 O O . ARG A 1 173 ? -48.978 -19.930 131.184 1.00 73.81 173 ARG A O 1
ATOM 1391 N N . ALA A 1 174 ? -48.873 -21.223 133.010 1.00 72.69 174 ALA A N 1
ATOM 1392 C CA . ALA A 1 174 ? -48.623 -22.468 132.287 1.00 72.69 174 ALA A CA 1
ATOM 1393 C C . ALA A 1 174 ? -49.863 -22.913 131.490 1.00 72.69 174 ALA A C 1
ATOM 1395 O O . ALA A 1 174 ? -49.743 -23.245 130.312 1.00 72.69 174 ALA A O 1
ATOM 1396 N N . ALA A 1 175 ? -51.058 -22.830 132.086 1.00 72.56 175 ALA A N 1
ATOM 1397 C CA . ALA A 1 175 ? -52.315 -23.088 131.381 1.00 72.56 175 ALA A CA 1
ATOM 1398 C C . ALA A 1 175 ? -52.563 -22.084 130.236 1.00 72.56 175 ALA A C 1
ATOM 1400 O O . ALA A 1 175 ? -52.968 -22.478 129.143 1.00 72.56 175 ALA A O 1
ATOM 1401 N N . GLU A 1 176 ? -52.262 -20.797 130.446 1.00 72.94 176 GLU A N 1
ATOM 1402 C CA . GLU A 1 176 ? -52.389 -19.763 129.409 1.00 72.94 176 GLU A CA 1
ATOM 1403 C C . GLU A 1 176 ? -51.400 -19.971 128.244 1.00 72.94 176 GLU A C 1
ATOM 1405 O O . GLU A 1 176 ? -51.755 -19.742 127.088 1.00 72.94 176 GLU A O 1
ATOM 1410 N N . ARG A 1 177 ? -50.174 -20.447 128.518 1.00 76.06 177 ARG A N 1
ATOM 1411 C CA . ARG A 1 177 ? -49.203 -20.825 127.474 1.00 76.06 177 ARG A CA 1
ATOM 1412 C C . ARG A 1 177 ? -49.701 -21.996 126.634 1.00 76.06 177 ARG A C 1
ATOM 1414 O O . ARG A 1 177 ? -49.719 -21.872 125.417 1.00 76.06 177 ARG A O 1
ATOM 1421 N N . LEU A 1 178 ? -50.195 -23.065 127.262 1.00 74.31 178 LEU A N 1
ATOM 1422 C CA . LEU A 1 178 ? -50.764 -24.214 126.545 1.00 74.31 178 LEU A CA 1
ATOM 1423 C C . LEU A 1 178 ? -51.971 -23.817 125.674 1.00 74.31 178 LEU A C 1
ATOM 1425 O O . LEU A 1 178 ? -52.115 -24.306 124.556 1.00 74.31 178 LEU A O 1
ATOM 1429 N N . ALA A 1 179 ? -52.812 -22.887 126.143 1.00 75.94 179 ALA A N 1
ATOM 1430 C CA . ALA A 1 179 ? -53.917 -22.350 125.348 1.00 75.94 179 ALA A CA 1
ATOM 1431 C C . ALA A 1 179 ? -53.437 -21.515 124.142 1.00 75.94 179 ALA A C 1
ATOM 1433 O O . ALA A 1 179 ? -54.017 -21.610 123.059 1.00 75.94 179 ALA A O 1
ATOM 1434 N N . LYS A 1 180 ? -52.366 -20.724 124.301 1.00 76.00 180 LYS A N 1
ATOM 1435 C CA . LYS A 1 180 ? -51.753 -19.958 123.201 1.00 76.00 180 LYS A CA 1
ATOM 1436 C C . LYS A 1 180 ? -51.055 -20.862 122.189 1.00 76.00 180 LYS A C 1
ATOM 1438 O O . LYS A 1 180 ? -51.258 -20.676 120.997 1.00 76.00 180 LYS A O 1
ATOM 1443 N N . GLU A 1 181 ? -50.322 -21.876 122.641 1.00 76.56 181 GLU A N 1
ATOM 1444 C CA . GLU A 1 181 ? -49.681 -22.874 121.775 1.00 76.56 181 GLU A CA 1
ATOM 1445 C C . GLU A 1 181 ? -50.710 -23.667 120.952 1.00 76.56 181 GLU A C 1
ATOM 1447 O O . GLU A 1 181 ? -50.493 -23.902 119.764 1.00 76.56 181 GLU A O 1
ATOM 1452 N N . ALA A 1 182 ? -51.864 -24.014 121.535 1.00 77.12 182 ALA A N 1
ATOM 1453 C CA . ALA A 1 182 ? -52.964 -24.643 120.801 1.00 77.12 182 ALA A CA 1
ATOM 1454 C C . ALA A 1 182 ? -53.542 -23.721 119.708 1.00 77.12 182 ALA A C 1
ATOM 1456 O O . ALA A 1 182 ? -53.743 -24.157 118.574 1.00 77.12 182 ALA A O 1
ATOM 1457 N N . LEU A 1 183 ? -53.755 -22.438 120.021 1.00 78.62 183 LEU A N 1
ATOM 1458 C CA . LEU A 1 183 ? -54.277 -21.452 119.070 1.00 78.62 183 LEU A CA 1
ATOM 1459 C C . LEU A 1 183 ? -53.257 -21.126 117.961 1.00 78.62 183 LEU A C 1
ATOM 1461 O O . LEU A 1 183 ? -53.628 -21.022 116.793 1.00 78.62 183 LEU A O 1
ATOM 1465 N N . GLU A 1 184 ? -51.965 -21.046 118.289 1.00 76.50 184 GLU A N 1
ATOM 1466 C CA . GLU A 1 184 ? -50.885 -20.945 117.302 1.00 76.50 184 GLU A CA 1
ATOM 1467 C C . GLU A 1 184 ? -50.803 -22.181 116.399 1.00 76.50 184 GLU A C 1
ATOM 1469 O O . GLU A 1 184 ? -50.571 -22.040 115.199 1.00 76.50 184 GLU A O 1
ATOM 1474 N N . ALA A 1 185 ? -51.000 -23.388 116.937 1.00 78.25 185 ALA A N 1
ATOM 1475 C CA . ALA A 1 185 ? -50.986 -24.614 116.144 1.00 78.25 185 ALA A CA 1
ATOM 1476 C C . ALA A 1 185 ? -52.127 -24.650 115.114 1.00 78.25 185 ALA A C 1
ATOM 1478 O O . ALA A 1 185 ? -51.925 -25.140 114.003 1.00 78.25 185 ALA A O 1
ATOM 1479 N N . ASP A 1 186 ? -53.303 -24.112 115.443 1.00 79.81 186 ASP A N 1
ATOM 1480 C CA . ASP A 1 186 ? -54.414 -24.007 114.493 1.00 79.81 186 ASP A CA 1
ATOM 1481 C C . ASP A 1 186 ? -54.213 -22.868 113.478 1.00 79.81 186 ASP A C 1
ATOM 1483 O O . ASP A 1 186 ? -54.402 -23.097 112.281 1.00 79.81 186 ASP A O 1
ATOM 1487 N N . LEU A 1 187 ? -53.692 -21.704 113.892 1.00 79.94 187 LEU A N 1
ATOM 1488 C CA . LEU A 1 187 ? -53.290 -20.640 112.957 1.00 79.94 187 LEU A CA 1
ATOM 1489 C C . LEU A 1 187 ? -52.205 -21.102 111.968 1.00 79.94 187 LEU A C 1
ATOM 1491 O O . LEU A 1 187 ? -52.271 -20.761 110.786 1.00 79.94 187 LEU A O 1
ATOM 1495 N N . ARG A 1 188 ? -51.235 -21.920 112.403 1.00 78.69 188 ARG A N 1
ATOM 1496 C CA . ARG A 1 188 ? -50.221 -22.511 111.508 1.00 78.69 188 ARG A CA 1
ATOM 1497 C C . ARG A 1 188 ? -50.853 -23.442 110.469 1.00 78.69 188 ARG A C 1
ATOM 1499 O O . ARG A 1 188 ? -50.520 -23.325 109.295 1.00 78.69 188 ARG A O 1
ATOM 1506 N N . LYS A 1 189 ? -51.826 -24.282 110.849 1.00 83.88 189 LYS A N 1
ATOM 1507 C CA . LYS A 1 189 ? -52.571 -25.137 109.897 1.00 83.88 189 LYS A CA 1
ATOM 1508 C C . LYS A 1 189 ? -53.378 -24.322 108.882 1.00 83.88 189 LYS A C 1
ATOM 1510 O O . LYS A 1 189 ? -53.531 -24.752 107.738 1.00 83.88 189 LYS A O 1
ATOM 1515 N N . GLU A 1 190 ? -53.935 -23.176 109.276 1.00 79.88 190 GLU A N 1
ATOM 1516 C CA . GLU A 1 190 ? -54.623 -22.280 108.337 1.00 79.88 190 GLU A CA 1
ATOM 1517 C C . GLU A 1 190 ? -53.640 -21.566 107.403 1.00 79.88 190 GLU A C 1
ATOM 1519 O O . GLU A 1 190 ? -53.889 -21.497 106.197 1.00 79.88 190 GLU A O 1
ATOM 1524 N N . TYR A 1 191 ? -52.491 -21.126 107.921 1.00 82.06 191 TYR A N 1
ATOM 1525 C CA . TYR A 1 191 ? -51.418 -20.525 107.129 1.00 82.06 191 TYR A CA 1
ATOM 1526 C C . TYR A 1 191 ? -50.831 -21.508 106.103 1.00 82.06 191 TYR A C 1
ATOM 1528 O O . TYR A 1 191 ? -50.715 -21.170 104.927 1.00 82.06 191 TYR A O 1
ATOM 1536 N N . GLU A 1 192 ? -50.554 -22.755 106.493 1.00 81.50 192 GLU A N 1
ATOM 1537 C CA . GLU A 1 192 ? -50.110 -23.821 105.582 1.00 81.50 192 GLU A CA 1
ATOM 1538 C C . GLU A 1 192 ? -51.140 -24.091 104.471 1.00 81.50 192 GLU A C 1
ATOM 1540 O O . GLU A 1 192 ? -50.779 -24.201 103.298 1.00 81.50 192 GLU A O 1
ATOM 1545 N N . LYS A 1 193 ? -52.440 -24.116 104.800 1.00 83.81 193 LYS A N 1
ATOM 1546 C CA . LYS A 1 193 ? -53.520 -24.236 103.801 1.00 83.81 193 LYS A CA 1
ATOM 1547 C C . LYS A 1 193 ? -53.620 -23.020 102.875 1.00 83.81 193 LYS A C 1
ATOM 1549 O O . LYS A 1 193 ? -54.029 -23.182 101.725 1.00 83.81 193 LYS A O 1
ATOM 1554 N N . ALA A 1 194 ? -53.294 -21.819 103.352 1.00 79.25 194 ALA A N 1
ATOM 1555 C CA . ALA A 1 194 ? -53.258 -20.613 102.529 1.00 79.25 194 ALA A CA 1
ATOM 1556 C C . ALA A 1 194 ? -52.053 -20.629 101.573 1.00 79.25 194 ALA A C 1
ATOM 1558 O O . ALA A 1 194 ? -52.232 -20.445 100.369 1.00 79.25 194 ALA A O 1
ATOM 1559 N N . MET A 1 195 ? -50.859 -20.954 102.077 1.00 76.94 195 MET A N 1
ATOM 1560 C CA . MET A 1 195 ? -49.644 -21.091 101.268 1.00 76.94 195 MET A CA 1
ATOM 1561 C C . MET A 1 195 ? -49.787 -22.186 100.205 1.00 76.94 195 MET A C 1
ATOM 1563 O O . MET A 1 195 ? -49.519 -21.930 99.036 1.00 76.94 195 MET A O 1
ATOM 1567 N N . ALA A 1 196 ? -50.348 -23.350 100.547 1.00 81.56 196 ALA A N 1
ATOM 1568 C CA . ALA A 1 196 ? -50.608 -24.417 99.577 1.00 81.56 196 ALA A CA 1
ATOM 1569 C C . ALA A 1 196 ? -51.544 -23.988 98.425 1.00 81.56 196 ALA A C 1
ATOM 1571 O O . ALA A 1 196 ? -51.397 -24.463 97.298 1.00 81.56 196 ALA A O 1
ATOM 1572 N N . LYS A 1 197 ? -52.492 -23.067 98.671 1.00 80.69 197 LYS A N 1
ATOM 1573 C CA . LYS A 1 197 ? -53.341 -22.482 97.615 1.00 80.69 197 LYS A CA 1
ATOM 1574 C C . LYS A 1 197 ? -52.579 -21.485 96.740 1.00 80.69 197 LYS A C 1
ATOM 1576 O O . LYS A 1 197 ? -52.810 -21.459 95.534 1.00 80.69 197 LYS A O 1
ATOM 1581 N N . ILE A 1 198 ? -51.676 -20.696 97.321 1.00 75.50 198 ILE A N 1
ATOM 1582 C CA . ILE A 1 198 ? -50.811 -19.759 96.586 1.00 75.50 198 ILE A CA 1
ATOM 1583 C C . ILE A 1 198 ? -49.816 -20.534 95.707 1.00 75.50 198 ILE A C 1
ATOM 1585 O O . ILE A 1 198 ? -49.661 -20.219 94.527 1.00 75.50 198 ILE A O 1
ATOM 1589 N N . ASP A 1 199 ? -49.222 -21.609 96.224 1.00 76.62 199 ASP A N 1
ATOM 1590 C CA . ASP A 1 199 ? -48.331 -22.498 95.469 1.00 76.62 199 ASP A CA 1
ATOM 1591 C C . ASP A 1 199 ? -49.064 -23.236 94.338 1.00 76.62 199 ASP A C 1
ATOM 1593 O O . ASP A 1 199 ? -48.508 -23.435 93.257 1.00 76.62 199 ASP A O 1
ATOM 1597 N N . ALA A 1 200 ? -50.326 -23.623 94.548 1.00 79.62 200 ALA A N 1
ATOM 1598 C CA . ALA A 1 200 ? -51.160 -24.194 93.492 1.00 79.62 200 ALA A CA 1
ATOM 1599 C C . ALA A 1 200 ? -51.484 -23.159 92.397 1.00 79.62 200 ALA A C 1
ATOM 1601 O O . ALA A 1 200 ? -51.288 -23.439 91.215 1.00 79.62 200 ALA A O 1
ATOM 1602 N N . ALA A 1 201 ? -51.909 -21.950 92.780 1.00 75.44 201 ALA A N 1
ATOM 1603 C CA . ALA A 1 201 ? -52.246 -20.879 91.843 1.00 75.44 201 ALA A CA 1
ATOM 1604 C C . ALA A 1 201 ? -51.030 -20.403 91.027 1.00 75.44 201 ALA A C 1
ATOM 1606 O O . ALA A 1 201 ? -51.128 -20.223 89.814 1.00 75.44 201 ALA A O 1
ATOM 1607 N N . THR A 1 202 ? -49.862 -20.257 91.660 1.00 72.31 202 THR A N 1
ATOM 1608 C CA . THR A 1 202 ? -48.618 -19.865 90.973 1.00 72.31 202 THR A CA 1
ATOM 1609 C C . THR A 1 202 ? -48.099 -20.960 90.039 1.00 72.31 202 THR A C 1
ATOM 1611 O O . THR A 1 202 ? -47.636 -20.643 88.942 1.00 72.31 202 THR A O 1
ATOM 1614 N N . LYS A 1 203 ? -48.234 -22.247 90.398 1.00 75.69 203 LYS A N 1
ATOM 1615 C CA . LYS A 1 203 ? -47.955 -23.368 89.480 1.00 75.69 203 LYS A CA 1
ATOM 1616 C C . LYS A 1 203 ? -48.904 -23.382 88.282 1.00 75.69 203 LYS A C 1
ATOM 1618 O O . LYS A 1 203 ? -48.443 -23.554 87.157 1.00 75.69 203 LYS A O 1
ATOM 1623 N N . GLU A 1 204 ? -50.201 -23.153 88.489 1.00 76.88 204 GLU A N 1
ATOM 1624 C CA . GLU A 1 204 ? -51.173 -23.079 87.390 1.00 76.88 204 GLU A CA 1
ATOM 1625 C C . GLU A 1 204 ? -50.900 -21.879 86.463 1.00 76.88 204 GLU A C 1
ATOM 1627 O O . GLU A 1 204 ? -51.004 -21.997 85.241 1.00 76.88 204 GLU A O 1
ATOM 1632 N N . GLN A 1 205 ? -50.493 -20.735 87.021 1.00 75.81 205 GLN A N 1
ATOM 1633 C CA . GLN A 1 205 ? -50.136 -19.546 86.248 1.00 75.81 205 GLN A CA 1
ATOM 1634 C C . GLN A 1 205 ? -48.862 -19.755 85.414 1.00 75.81 205 GLN A C 1
ATOM 1636 O O . GLN A 1 205 ? -48.861 -19.405 84.232 1.00 75.81 205 GLN A O 1
ATOM 1641 N N . ARG A 1 206 ? -47.823 -20.393 85.975 1.00 71.75 206 ARG A N 1
ATOM 1642 C CA . ARG A 1 206 ? -46.615 -20.784 85.222 1.00 71.75 206 ARG A CA 1
ATOM 1643 C C . ARG A 1 206 ? -46.942 -21.770 84.102 1.00 71.75 206 ARG A C 1
ATOM 1645 O O . ARG A 1 206 ? -46.567 -21.519 82.966 1.00 71.75 206 ARG A O 1
ATOM 1652 N N . ALA A 1 207 ? -47.737 -22.806 84.376 1.00 74.44 207 ALA A N 1
ATOM 1653 C CA . ALA A 1 207 ? -48.146 -23.780 83.360 1.00 74.44 207 ALA A CA 1
ATOM 1654 C C . ALA A 1 207 ? -48.964 -23.153 82.210 1.00 74.44 207 ALA A C 1
ATOM 1656 O O . ALA A 1 207 ? -48.865 -23.592 81.064 1.00 74.44 207 ALA A O 1
ATOM 1657 N N . LYS A 1 208 ? -49.765 -22.111 82.482 1.00 75.69 208 LYS A N 1
ATOM 1658 C CA . LYS A 1 208 ? -50.452 -21.334 81.432 1.00 75.69 208 LYS A CA 1
ATOM 1659 C C . LYS A 1 208 ? -49.472 -20.492 80.613 1.00 75.69 208 LYS A C 1
ATOM 1661 O O . LYS A 1 208 ? -49.578 -20.482 79.391 1.00 75.69 208 LYS A O 1
ATOM 1666 N N . GLN A 1 209 ? -48.511 -19.832 81.261 1.00 70.62 209 GLN A N 1
ATOM 1667 C CA . GLN A 1 209 ? -47.474 -19.056 80.573 1.00 70.62 209 GLN A CA 1
ATOM 1668 C C . GLN A 1 209 ? -46.586 -19.948 79.692 1.00 70.62 209 GLN A C 1
ATOM 1670 O O . GLN A 1 209 ? -46.403 -19.630 78.520 1.00 70.62 209 GLN A O 1
ATOM 1675 N N . GLU A 1 210 ? -46.130 -21.095 80.203 1.00 75.12 210 GLU A N 1
ATOM 1676 C CA . GLU A 1 210 ? -45.339 -22.086 79.458 1.00 75.12 210 GLU A CA 1
ATOM 1677 C C . GLU A 1 210 ? -46.073 -22.595 78.211 1.00 75.12 210 GLU A C 1
ATOM 1679 O O . GLU A 1 210 ? -45.480 -22.615 77.136 1.00 75.12 210 GLU A O 1
ATOM 1684 N N . ARG A 1 211 ? -47.376 -22.907 78.302 1.00 74.12 211 ARG A N 1
ATOM 1685 C CA . ARG A 1 211 ? -48.179 -23.286 77.122 1.00 74.12 211 ARG A CA 1
ATOM 1686 C C . ARG A 1 211 ? -48.229 -22.176 76.075 1.00 74.12 211 ARG A C 1
ATOM 1688 O O . ARG A 1 211 ? -47.938 -22.432 74.914 1.00 74.12 211 ARG A O 1
ATOM 1695 N N . THR A 1 212 ? -48.505 -20.934 76.480 1.00 75.44 212 THR A N 1
ATOM 1696 C CA . THR A 1 212 ? -48.526 -19.801 75.533 1.00 75.44 212 THR A CA 1
ATOM 1697 C C . THR A 1 212 ? -47.148 -19.447 74.963 1.00 75.44 212 THR A C 1
ATOM 1699 O O . THR A 1 212 ? -47.068 -18.816 73.912 1.00 75.44 212 THR A O 1
ATOM 1702 N N . ALA A 1 213 ? -46.061 -19.824 75.644 1.00 72.00 213 ALA A N 1
ATOM 1703 C CA . ALA A 1 213 ? -44.703 -19.692 75.126 1.00 72.00 213 ALA A CA 1
ATOM 1704 C C . ALA A 1 213 ? -44.403 -20.791 74.095 1.00 72.00 213 ALA A C 1
ATOM 1706 O O . ALA A 1 213 ? -43.929 -20.475 73.008 1.00 72.00 213 ALA A O 1
ATOM 1707 N N . GLN A 1 214 ? -44.760 -22.045 74.392 1.00 74.50 214 GLN A N 1
ATOM 1708 C CA . GLN A 1 214 ? -44.619 -23.183 73.476 1.00 74.50 214 GLN A CA 1
ATOM 1709 C C . GLN A 1 214 ? -45.424 -22.987 72.185 1.00 74.50 214 GLN A C 1
ATOM 1711 O O . GLN A 1 214 ? -44.869 -23.149 71.104 1.00 74.50 214 GLN A O 1
ATOM 1716 N N . GLU A 1 215 ? -46.685 -22.549 72.275 1.00 77.12 215 GLU A N 1
ATOM 1717 C CA . GLU A 1 215 ? -47.527 -22.251 71.104 1.00 77.12 215 GLU A CA 1
ATOM 1718 C C . GLU A 1 215 ? -46.894 -21.178 70.196 1.00 77.12 215 GLU A C 1
ATOM 1720 O O . GLU A 1 215 ? -46.854 -21.339 68.977 1.00 77.12 215 GLU A O 1
ATOM 1725 N N . LYS A 1 216 ? -46.327 -20.112 70.780 1.00 77.88 216 LYS A N 1
ATOM 1726 C CA . LYS A 1 216 ? -45.615 -19.064 70.025 1.00 77.88 216 LYS A CA 1
ATOM 1727 C C . LYS A 1 216 ? -44.302 -19.557 69.424 1.00 77.88 216 LYS A C 1
ATOM 1729 O O . LYS A 1 216 ? -43.956 -19.159 68.316 1.00 77.88 216 LYS A O 1
ATOM 1734 N N . GLU A 1 217 ? -43.562 -20.400 70.137 1.00 74.50 217 GLU A N 1
ATOM 1735 C CA . GLU A 1 217 ? -42.307 -20.961 69.637 1.00 74.50 217 GLU A CA 1
ATOM 1736 C C . GLU A 1 217 ? -42.557 -21.926 68.466 1.00 74.50 217 GLU A C 1
ATOM 1738 O O . GLU A 1 217 ? -41.849 -21.877 67.462 1.00 74.50 217 GLU A O 1
ATOM 1743 N N . GLU A 1 218 ? -43.608 -22.749 68.539 1.00 77.31 218 GLU A N 1
ATOM 1744 C CA . GLU A 1 218 ? -44.050 -23.591 67.423 1.00 77.31 218 GLU A CA 1
ATOM 1745 C C . GLU A 1 218 ? -44.557 -22.760 66.236 1.00 77.31 218 GLU A C 1
ATOM 1747 O O . GLU A 1 218 ? -44.220 -23.071 65.090 1.00 77.31 218 GLU A O 1
ATOM 1752 N N . GLU A 1 219 ? -45.289 -21.666 66.479 1.00 80.12 219 GLU A N 1
ATOM 1753 C CA . GLU A 1 219 ? -45.703 -20.740 65.421 1.00 80.12 219 GLU A CA 1
ATOM 1754 C C . GLU A 1 219 ? -44.486 -20.119 64.711 1.00 80.12 219 GLU A C 1
ATOM 1756 O O . GLU A 1 219 ? -44.416 -20.170 63.478 1.00 80.12 219 GLU A O 1
ATOM 1761 N N . ILE A 1 220 ? -43.486 -19.638 65.464 1.00 77.69 220 ILE A N 1
ATOM 1762 C CA . ILE A 1 220 ? -42.220 -19.103 64.932 1.00 77.69 220 ILE A CA 1
ATOM 1763 C C . ILE A 1 220 ? -41.476 -20.170 64.119 1.00 77.69 220 ILE A C 1
ATOM 1765 O O . ILE A 1 220 ? -41.182 -19.930 62.945 1.00 77.69 220 ILE A O 1
ATOM 1769 N N . ARG A 1 221 ? -41.254 -21.374 64.672 1.00 72.25 221 ARG A N 1
ATOM 1770 C CA . ARG A 1 221 ? -40.595 -22.477 63.945 1.00 72.25 221 ARG A CA 1
ATOM 1771 C C . ARG A 1 221 ? -41.352 -22.845 62.660 1.00 72.25 221 ARG A C 1
ATOM 1773 O O . ARG A 1 221 ? -40.730 -23.104 61.629 1.00 72.25 221 ARG A O 1
ATOM 1780 N N . SER A 1 222 ? -42.689 -22.814 62.673 1.00 79.19 222 SER A N 1
ATOM 1781 C CA . SER A 1 222 ? -43.510 -23.069 61.479 1.00 79.19 222 SER A CA 1
ATOM 1782 C C . SER A 1 222 ? -43.401 -21.954 60.427 1.00 79.19 222 SER A C 1
ATOM 1784 O O . SER A 1 222 ? -43.396 -22.228 59.222 1.00 79.19 222 SER A O 1
ATOM 1786 N N . ALA A 1 223 ? -43.281 -20.694 60.856 1.00 75.94 223 ALA A N 1
ATOM 1787 C CA . ALA A 1 223 ? -43.117 -19.542 59.979 1.00 75.94 223 ALA A CA 1
ATOM 1788 C C . ALA A 1 223 ? -41.718 -19.515 59.343 1.00 75.94 223 ALA A C 1
ATOM 1790 O O . ALA A 1 223 ? -41.590 -19.233 58.150 1.00 75.94 223 ALA A O 1
ATOM 1791 N N . GLU A 1 224 ? -40.681 -19.870 60.099 1.00 80.00 224 GLU A N 1
ATOM 1792 C CA . GLU A 1 224 ? -39.311 -20.019 59.604 1.00 80.00 224 GLU A CA 1
ATOM 1793 C C . GLU A 1 224 ? -39.192 -21.176 58.609 1.00 80.00 224 GLU A C 1
ATOM 1795 O O . GLU A 1 224 ? -38.685 -20.967 57.507 1.00 80.00 224 GLU A O 1
ATOM 1800 N N . ALA A 1 225 ? -39.773 -22.344 58.910 1.00 77.25 225 ALA A N 1
ATOM 1801 C CA . ALA A 1 225 ? -39.847 -23.470 57.974 1.00 77.25 225 ALA A CA 1
ATOM 1802 C C . ALA A 1 225 ? -40.588 -23.118 56.665 1.00 77.25 225 ALA A C 1
ATOM 1804 O O . ALA A 1 225 ? -40.241 -23.601 55.586 1.00 77.25 225 ALA A O 1
ATOM 1805 N N . ARG A 1 226 ? -41.594 -22.232 56.725 1.00 79.25 226 ARG A N 1
ATOM 1806 C CA . ARG A 1 226 ? -42.267 -21.699 55.526 1.00 79.25 226 ARG A CA 1
ATOM 1807 C C . ARG A 1 226 ? -41.402 -20.702 54.752 1.00 79.25 226 ARG A C 1
ATOM 1809 O O . ARG A 1 226 ? -41.505 -20.676 53.528 1.00 79.25 226 ARG A O 1
ATOM 1816 N N . LYS A 1 227 ? -40.569 -19.894 55.419 1.00 81.12 227 LYS A N 1
ATOM 1817 C CA . LYS A 1 227 ? -39.616 -18.980 54.760 1.00 81.12 227 LYS A CA 1
ATOM 1818 C C . LYS A 1 227 ? -38.506 -19.760 54.057 1.00 81.12 227 LYS A C 1
ATOM 1820 O O . LYS A 1 227 ? -38.303 -19.560 52.863 1.00 81.12 227 LYS A O 1
ATOM 1825 N N . THR A 1 228 ? -37.853 -20.698 54.745 1.00 79.25 228 THR A N 1
ATOM 1826 C CA . THR A 1 228 ? -36.825 -21.561 54.139 1.00 79.25 228 THR A CA 1
ATOM 1827 C C . THR A 1 228 ? -37.407 -22.396 52.998 1.00 79.25 228 THR A C 1
ATOM 1829 O O . THR A 1 228 ? -36.812 -22.461 51.928 1.00 79.25 228 THR A O 1
ATOM 1832 N N . GLY A 1 229 ? -38.624 -22.926 53.159 1.00 83.62 229 GLY A N 1
ATOM 1833 C CA . GLY A 1 229 ? -39.340 -23.644 52.104 1.00 83.62 229 GLY A CA 1
ATOM 1834 C C . GLY A 1 229 ? -39.704 -22.813 50.863 1.00 83.62 229 GLY A C 1
ATOM 1835 O O . GLY A 1 229 ? -39.899 -23.405 49.804 1.00 83.62 229 GLY A O 1
ATOM 1836 N N . ARG A 1 230 ? -39.789 -21.475 50.950 1.00 82.31 230 ARG A N 1
ATOM 1837 C CA . ARG A 1 230 ? -39.906 -20.593 49.767 1.00 82.31 230 ARG A CA 1
ATOM 1838 C C . ARG A 1 230 ? -38.550 -20.357 49.114 1.00 82.31 230 ARG A C 1
ATOM 1840 O O . ARG A 1 230 ? -38.431 -20.573 47.918 1.00 82.31 230 ARG A O 1
ATOM 1847 N N . ILE A 1 231 ? -37.534 -20.024 49.913 1.00 84.50 231 ILE A N 1
ATOM 1848 C CA . ILE A 1 231 ? -36.161 -19.780 49.438 1.00 84.50 231 ILE A CA 1
ATOM 1849 C C . ILE A 1 231 ? -35.599 -21.006 48.702 1.00 84.50 231 ILE A C 1
ATOM 1851 O O . ILE A 1 231 ? -34.890 -20.854 47.713 1.00 84.50 231 ILE A O 1
ATOM 1855 N N . ILE A 1 232 ? -35.915 -22.224 49.159 1.00 84.12 232 ILE A N 1
ATOM 1856 C CA . ILE A 1 232 ? -35.519 -23.461 48.469 1.00 84.12 232 ILE A CA 1
ATOM 1857 C C . ILE A 1 232 ? -36.193 -23.554 47.093 1.00 84.12 232 ILE A C 1
ATOM 1859 O O . ILE A 1 232 ? -35.492 -23.749 46.110 1.00 84.12 232 ILE A O 1
ATOM 1863 N N . ARG A 1 233 ? -37.510 -23.317 46.991 1.00 83.50 233 ARG A N 1
ATOM 1864 C CA . ARG A 1 233 ? -38.226 -23.351 45.699 1.00 83.50 233 ARG A CA 1
ATOM 1865 C C . ARG A 1 233 ? -37.739 -22.279 44.732 1.00 83.50 233 ARG A C 1
ATOM 1867 O O . ARG A 1 233 ? -37.499 -22.588 43.580 1.00 83.50 233 ARG A O 1
ATOM 1874 N N . GLU A 1 234 ? -37.531 -21.053 45.206 1.00 85.81 234 GLU A N 1
ATOM 1875 C CA . GLU A 1 234 ? -36.986 -19.963 44.386 1.00 85.81 234 GLU A CA 1
ATOM 1876 C C . GLU A 1 234 ? -35.587 -20.311 43.847 1.00 85.81 234 GLU A C 1
ATOM 1878 O O . GLU A 1 234 ? -35.272 -20.000 42.699 1.00 85.81 234 GLU A O 1
ATOM 1883 N N . LYS A 1 235 ? -34.761 -21.013 44.637 1.00 86.62 235 LYS A N 1
ATOM 1884 C CA . LYS A 1 235 ? -33.466 -21.539 44.182 1.00 86.62 235 LYS A CA 1
ATOM 1885 C C . LYS A 1 235 ? -33.609 -22.710 43.210 1.00 86.62 235 LYS A C 1
ATOM 1887 O O . LYS A 1 235 ? -32.872 -22.744 42.231 1.00 86.62 235 LYS A O 1
ATOM 1892 N N . ASP A 1 236 ? -34.541 -23.632 43.434 1.00 87.06 236 ASP A N 1
ATOM 1893 C CA . ASP A 1 236 ? -34.813 -24.745 42.514 1.00 87.06 236 ASP A CA 1
ATOM 1894 C C . ASP A 1 236 ? -35.344 -24.235 41.158 1.00 87.06 236 ASP A C 1
ATOM 1896 O O . ASP A 1 236 ? -34.900 -24.697 40.105 1.00 87.06 236 ASP A O 1
ATOM 1900 N N . ASP A 1 237 ? -36.212 -23.218 41.165 1.00 88.75 237 ASP A N 1
ATOM 1901 C CA . ASP A 1 237 ? -36.713 -22.533 39.969 1.00 88.75 237 ASP A CA 1
ATOM 1902 C C . ASP A 1 237 ? -35.572 -21.810 39.223 1.00 88.75 237 ASP A C 1
ATOM 1904 O O . ASP A 1 237 ? -35.451 -21.933 38.000 1.00 88.75 237 ASP A O 1
ATOM 1908 N N . GLN A 1 238 ? -34.674 -21.122 39.943 1.00 88.75 238 GLN A N 1
ATOM 1909 C CA . GLN A 1 238 ? -33.457 -20.530 39.365 1.00 88.75 238 GLN A CA 1
ATOM 1910 C C . GLN A 1 238 ? -32.517 -21.588 38.769 1.00 88.75 238 GLN A C 1
ATOM 1912 O O . GLN A 1 238 ? -32.000 -21.395 37.668 1.00 88.75 238 GLN A O 1
ATOM 1917 N N . ILE A 1 239 ? -32.309 -22.719 39.451 1.00 87.94 239 ILE A N 1
ATOM 1918 C CA . ILE A 1 239 ? -31.492 -23.834 38.952 1.00 87.94 239 ILE A CA 1
ATOM 1919 C C . ILE A 1 239 ? -32.118 -24.421 37.681 1.00 87.94 239 ILE A C 1
ATOM 1921 O O . ILE A 1 239 ? -31.405 -24.635 36.701 1.00 87.94 239 ILE A O 1
ATOM 1925 N N . SER A 1 240 ? -33.437 -24.621 37.655 1.00 88.19 240 SER A N 1
ATOM 1926 C CA . SER A 1 240 ? -34.176 -25.098 36.478 1.00 88.19 240 SER A CA 1
ATOM 1927 C C . SER A 1 240 ? -34.038 -24.137 35.288 1.00 88.19 240 SER A C 1
ATOM 1929 O O . SER A 1 240 ? -33.728 -24.558 34.171 1.00 88.19 240 SER A O 1
ATOM 1931 N N . PHE A 1 241 ? -34.164 -22.829 35.528 1.00 89.44 241 PHE A N 1
ATOM 1932 C CA . PHE A 1 241 ? -33.973 -21.794 34.510 1.00 89.44 241 PHE A CA 1
ATOM 1933 C C . PHE A 1 241 ? -32.535 -21.757 33.964 1.00 89.44 241 PHE A C 1
ATOM 1935 O O . PHE A 1 241 ? -32.335 -21.732 32.748 1.00 89.44 241 PHE A O 1
ATOM 1942 N N . LEU A 1 242 ? -31.522 -21.835 34.834 1.00 87.88 242 LEU A N 1
ATOM 1943 C CA . LEU A 1 242 ? -30.113 -21.898 34.425 1.00 87.88 242 LEU A CA 1
ATOM 1944 C C . LEU A 1 242 ? -29.785 -23.192 33.663 1.00 87.88 242 LEU A C 1
ATOM 1946 O O . LEU A 1 242 ? -29.038 -23.157 32.685 1.00 87.88 242 LEU A O 1
ATOM 1950 N N . GLN A 1 243 ? -30.379 -24.328 34.043 1.00 88.06 243 GLN A N 1
ATOM 1951 C CA . GLN A 1 243 ? -30.271 -25.578 33.285 1.00 88.06 243 GLN A CA 1
ATOM 1952 C C . GLN A 1 243 ? -30.906 -25.451 31.893 1.00 88.06 243 GLN A C 1
ATOM 1954 O O . GLN A 1 243 ? -30.301 -25.881 30.907 1.00 88.06 243 GLN A O 1
ATOM 1959 N N . GLN A 1 244 ? -32.073 -24.807 31.770 1.00 87.75 244 GLN A N 1
ATOM 1960 C CA . GLN A 1 244 ? -32.663 -24.514 30.461 1.00 87.75 244 GLN A CA 1
ATOM 1961 C C . GLN A 1 244 ? -31.733 -23.640 29.610 1.00 87.75 244 GLN A C 1
ATOM 1963 O O . GLN A 1 244 ? -31.447 -24.017 28.472 1.00 87.75 244 GLN A O 1
ATOM 1968 N N . GLN A 1 245 ? -31.178 -22.552 30.158 1.00 88.44 245 GLN A N 1
ATOM 1969 C CA . GLN A 1 245 ? -30.212 -21.714 29.435 1.00 88.44 245 GLN A CA 1
ATOM 1970 C C . GLN A 1 245 ? -28.964 -22.493 28.994 1.00 88.44 245 GLN A C 1
ATOM 1972 O O . GLN A 1 245 ? -28.565 -22.392 27.835 1.00 88.44 245 GLN A O 1
ATOM 1977 N N . LEU A 1 246 ? -28.383 -23.327 29.863 1.00 86.38 246 LEU A N 1
ATOM 1978 C CA . LEU A 1 246 ? -27.234 -24.175 29.521 1.00 86.38 246 LEU A CA 1
ATOM 1979 C C . LEU A 1 246 ? -27.554 -25.171 28.398 1.00 86.38 246 LEU A C 1
ATOM 1981 O O . LEU A 1 246 ? -26.735 -25.363 27.499 1.00 86.38 246 LEU A O 1
ATOM 1985 N N . THR A 1 247 ? -28.740 -25.789 28.402 1.00 88.81 247 THR A N 1
ATOM 1986 C CA . THR A 1 247 ? -29.146 -26.693 27.308 1.00 88.81 247 THR A CA 1
ATOM 1987 C C . THR A 1 247 ? -29.438 -25.953 26.001 1.00 88.81 247 THR A C 1
ATOM 1989 O O . THR A 1 247 ? -29.151 -26.493 24.932 1.00 88.81 247 THR A O 1
ATOM 1992 N N . ALA A 1 248 ? -29.954 -24.721 26.057 1.00 87.81 248 ALA A N 1
ATOM 1993 C CA . ALA A 1 248 ? -30.125 -23.872 24.881 1.00 87.81 248 ALA A CA 1
ATOM 1994 C C . ALA A 1 248 ? -28.768 -23.447 24.298 1.00 87.81 248 ALA A C 1
ATOM 1996 O O . ALA A 1 248 ? -28.536 -23.639 23.106 1.00 87.81 248 ALA A O 1
ATOM 1997 N N . LYS A 1 249 ? -27.840 -22.976 25.142 1.00 87.69 249 LYS A N 1
ATOM 1998 C CA . LYS A 1 249 ? -26.490 -22.562 24.730 1.00 87.69 249 LYS A CA 1
ATOM 1999 C C . LYS A 1 249 ? -25.648 -23.718 24.195 1.00 87.69 249 LYS A C 1
ATOM 2001 O O . LYS A 1 249 ? -24.958 -23.529 23.201 1.00 87.69 249 LYS A O 1
ATOM 2006 N N . ARG A 1 250 ? -25.761 -24.931 24.756 1.00 87.00 250 ARG A N 1
ATOM 2007 C CA . ARG A 1 250 ? -25.154 -26.134 24.151 1.00 87.00 250 ARG A CA 1
ATOM 2008 C C . ARG A 1 250 ? -25.695 -26.403 22.745 1.00 87.00 250 ARG A C 1
ATOM 2010 O O . ARG A 1 250 ? -24.906 -26.537 21.825 1.00 87.00 250 ARG A O 1
ATOM 2017 N N . LYS A 1 251 ? -27.018 -26.349 22.544 1.00 87.44 251 LYS A N 1
ATOM 2018 C CA . LYS A 1 251 ? -27.630 -26.513 21.210 1.00 87.44 251 LYS A CA 1
ATOM 2019 C C . LYS A 1 251 ? -27.278 -25.397 20.219 1.00 87.44 251 LYS A C 1
ATOM 2021 O O . LYS A 1 251 ? -27.391 -25.610 19.016 1.00 87.44 251 LYS A O 1
ATOM 2026 N N . GLU A 1 252 ? -26.928 -24.201 20.684 1.00 86.31 252 GLU A N 1
ATOM 2027 C CA . GLU A 1 252 ? -26.366 -23.145 19.830 1.00 86.31 252 GLU A CA 1
ATOM 2028 C C . GLU A 1 252 ? -24.914 -23.451 19.452 1.00 86.31 252 GLU A C 1
ATOM 2030 O O . GLU A 1 252 ? -24.580 -23.357 18.274 1.00 86.31 252 GLU A O 1
ATOM 2035 N N . LEU A 1 253 ? -24.092 -23.896 20.410 1.00 85.69 253 LEU A N 1
ATOM 2036 C CA . LEU A 1 253 ? -22.712 -24.325 20.168 1.00 85.69 253 LEU A CA 1
ATOM 2037 C C . LEU A 1 253 ? -22.652 -25.481 19.154 1.00 85.69 253 LEU A C 1
ATOM 2039 O O . LEU A 1 253 ? -21.985 -25.359 18.133 1.00 85.69 253 LEU A O 1
ATOM 2043 N N . ASP A 1 254 ? -23.450 -26.535 19.363 1.00 87.94 254 ASP A N 1
ATOM 2044 C CA . ASP A 1 254 ? -23.527 -27.707 18.476 1.00 87.94 254 ASP A CA 1
ATOM 2045 C C . ASP A 1 254 ? -23.893 -27.317 17.026 1.00 87.94 254 ASP A C 1
ATOM 2047 O O . ASP A 1 254 ? -23.439 -27.937 16.062 1.00 87.94 254 ASP A O 1
ATOM 2051 N N . ARG A 1 255 ? -24.722 -26.274 16.846 1.00 87.12 255 ARG A N 1
ATOM 2052 C CA . ARG A 1 255 ? -25.069 -25.732 15.520 1.00 87.12 255 ARG A CA 1
ATOM 2053 C C . ARG A 1 255 ? -23.933 -24.908 14.924 1.00 87.12 255 ARG A C 1
ATOM 2055 O O . ARG A 1 255 ? -23.660 -25.061 13.737 1.00 87.12 255 ARG A O 1
ATOM 2062 N N . ALA A 1 256 ? -23.284 -24.064 15.724 1.00 84.12 256 ALA A N 1
ATOM 2063 C CA . ALA A 1 256 ? -22.146 -23.263 15.286 1.00 84.12 256 ALA A CA 1
ATOM 2064 C C . ALA A 1 256 ? -20.973 -24.155 14.846 1.00 84.12 256 ALA A C 1
ATOM 2066 O O . ALA A 1 256 ? -20.397 -23.921 13.786 1.00 84.12 256 ALA A O 1
ATOM 2067 N N . ASP A 1 257 ? -20.688 -25.231 15.583 1.00 85.00 257 ASP A N 1
ATOM 2068 C CA . ASP A 1 257 ? -19.674 -26.222 15.213 1.00 85.00 257 ASP A CA 1
ATOM 2069 C C . ASP A 1 257 ? -20.064 -26.995 13.942 1.00 85.00 257 ASP A C 1
ATOM 2071 O O . ASP A 1 257 ? -19.227 -27.205 13.063 1.00 85.00 257 ASP A O 1
ATOM 2075 N N . ALA A 1 258 ? -21.343 -27.354 13.773 1.00 86.94 258 ALA A N 1
ATOM 2076 C CA . ALA A 1 258 ? -21.828 -27.976 12.540 1.00 86.94 258 ALA A CA 1
ATOM 2077 C C . ALA A 1 258 ? -21.754 -27.034 11.319 1.00 86.94 258 ALA A C 1
ATOM 2079 O O . ALA A 1 258 ? -21.453 -27.483 10.211 1.00 86.94 258 ALA A O 1
ATOM 2080 N N . GLU A 1 259 ? -22.001 -25.732 11.489 1.00 85.81 259 GLU A N 1
ATOM 2081 C CA . GLU A 1 259 ? -21.787 -24.729 10.437 1.00 85.81 259 GLU A CA 1
ATOM 2082 C C . GLU A 1 259 ? -20.303 -24.512 10.143 1.00 85.81 259 GLU A C 1
ATOM 2084 O O . GLU A 1 259 ? -19.920 -24.454 8.973 1.00 85.81 259 GLU A O 1
ATOM 2089 N N . LYS A 1 260 ? -19.455 -24.460 11.174 1.00 86.88 260 LYS A N 1
ATOM 2090 C CA . LYS A 1 260 ? -18.001 -24.363 11.025 1.00 86.88 260 LYS A CA 1
ATOM 2091 C C . LYS A 1 260 ? -17.454 -25.549 10.231 1.00 86.88 260 LYS A C 1
ATOM 2093 O O . LYS A 1 260 ? -16.757 -25.337 9.247 1.00 86.88 260 LYS A O 1
ATOM 2098 N N . GLN A 1 261 ? -17.858 -26.778 10.562 1.00 84.88 261 GLN A N 1
ATOM 2099 C CA . GLN A 1 261 ? -17.475 -27.980 9.811 1.00 84.88 261 GLN A CA 1
ATOM 2100 C C . GLN A 1 261 ? -17.973 -27.971 8.357 1.00 84.88 261 GLN A C 1
ATOM 2102 O O . GLN A 1 261 ? -17.295 -28.504 7.481 1.00 84.88 261 GLN A O 1
ATOM 2107 N N . LYS A 1 262 ? -19.137 -27.371 8.065 1.00 86.88 262 LYS A N 1
ATOM 2108 C CA . LYS A 1 262 ? -19.600 -27.182 6.677 1.00 86.88 262 LYS A CA 1
ATOM 2109 C C . LYS A 1 262 ? -18.728 -26.182 5.917 1.00 86.88 262 LYS A C 1
ATOM 2111 O O . LYS A 1 262 ? -18.362 -26.465 4.782 1.00 86.88 262 LYS A O 1
ATOM 2116 N N . ARG A 1 263 ? -18.361 -25.056 6.541 1.00 82.56 263 ARG A N 1
ATOM 2117 C CA . ARG A 1 263 ? -17.453 -24.058 5.945 1.00 82.56 263 ARG A CA 1
ATOM 2118 C C . ARG A 1 263 ? -16.049 -24.630 5.735 1.00 82.56 263 ARG A C 1
ATOM 2120 O O . ARG A 1 263 ? -15.493 -24.471 4.660 1.00 82.56 263 ARG A O 1
ATOM 2127 N N . GLU A 1 264 ? -15.513 -25.366 6.709 1.00 84.25 264 GLU A N 1
ATOM 2128 C CA . GLU A 1 264 ? -14.220 -26.058 6.588 1.00 84.25 264 GLU A CA 1
ATOM 2129 C C . GLU A 1 264 ? -14.208 -27.119 5.477 1.00 84.25 264 GLU A C 1
ATOM 2131 O O . GLU A 1 264 ? -13.155 -27.357 4.893 1.00 84.25 264 GLU A O 1
ATOM 2136 N N . LYS A 1 265 ? -15.347 -27.759 5.174 1.00 87.19 265 LYS A N 1
ATOM 2137 C CA . LYS A 1 265 ? -15.474 -28.649 4.010 1.00 87.19 265 LYS A CA 1
ATOM 2138 C C . LYS A 1 265 ? -15.498 -27.867 2.702 1.00 87.19 265 LYS A C 1
ATOM 2140 O O . LYS A 1 265 ? -14.645 -28.124 1.869 1.00 87.19 265 LYS A O 1
ATOM 2145 N N . ALA A 1 266 ? -16.364 -26.859 2.578 1.00 85.25 266 ALA A N 1
ATOM 2146 C CA . ALA A 1 266 ? -16.435 -26.027 1.375 1.00 85.25 266 ALA A CA 1
ATOM 2147 C C . ALA A 1 266 ? -15.070 -25.411 1.005 1.00 85.25 266 ALA A C 1
ATOM 2149 O O . ALA A 1 266 ? -14.651 -25.500 -0.141 1.00 85.25 266 ALA A O 1
ATOM 2150 N N . VAL A 1 267 ? -14.328 -24.891 1.991 1.00 84.56 267 VAL A N 1
ATOM 2151 C CA . VAL A 1 267 ? -12.972 -24.348 1.784 1.00 84.56 267 VAL A CA 1
ATOM 2152 C C . VAL A 1 267 ? -11.959 -25.436 1.397 1.00 84.56 267 VAL A C 1
ATOM 2154 O O . VAL A 1 267 ? -11.032 -25.162 0.642 1.00 84.56 267 VAL A O 1
ATOM 2157 N N . LYS A 1 268 ? -12.099 -26.679 1.880 1.00 88.00 268 LYS A N 1
ATOM 2158 C CA . LYS A 1 268 ? -11.240 -27.794 1.435 1.00 88.00 268 LYS A CA 1
ATOM 2159 C C . LYS A 1 268 ? -11.533 -28.189 -0.007 1.00 88.00 268 LYS A C 1
ATOM 2161 O O . LYS A 1 268 ? -10.584 -28.347 -0.767 1.00 88.00 268 LYS A O 1
ATOM 2166 N N . ASP A 1 269 ? -12.808 -28.285 -0.370 1.00 88.19 269 ASP A N 1
ATOM 2167 C CA . ASP A 1 269 ? -13.250 -28.616 -1.726 1.00 88.19 269 ASP A CA 1
ATOM 2168 C C . ASP A 1 269 ? -12.776 -27.530 -2.726 1.00 88.19 269 ASP A C 1
ATOM 2170 O O . ASP A 1 269 ? -12.236 -27.841 -3.786 1.00 88.19 269 ASP A O 1
ATOM 2174 N N . GLU A 1 270 ? -12.860 -26.249 -2.343 1.00 85.69 270 GLU A N 1
ATOM 2175 C CA . GLU A 1 270 ? -12.339 -25.097 -3.100 1.00 85.69 270 GLU A CA 1
ATOM 2176 C C . GLU A 1 270 ? -10.802 -25.127 -3.239 1.00 85.69 270 GLU A C 1
ATOM 2178 O O . GLU A 1 270 ? -10.266 -24.949 -4.334 1.00 85.69 270 GLU A O 1
ATOM 2183 N N . ILE A 1 271 ? -10.071 -25.443 -2.161 1.00 82.69 271 ILE A N 1
ATOM 2184 C CA . ILE A 1 271 ? -8.609 -25.639 -2.199 1.00 82.69 271 ILE A CA 1
ATOM 2185 C C . ILE A 1 271 ? -8.217 -26.821 -3.102 1.00 82.69 271 ILE A C 1
ATOM 2187 O O . ILE A 1 271 ? -7.152 -26.783 -3.720 1.00 82.69 271 ILE A O 1
ATOM 2191 N N . GLU A 1 272 ? -9.024 -27.881 -3.173 1.00 88.25 272 GLU A N 1
ATOM 2192 C CA . GLU A 1 272 ? -8.783 -29.011 -4.077 1.00 88.25 272 GLU A CA 1
ATOM 2193 C C . GLU A 1 272 ? -9.049 -28.639 -5.546 1.00 88.25 272 GLU A C 1
ATOM 2195 O O . GLU A 1 272 ? -8.225 -28.989 -6.394 1.00 88.25 272 GLU A O 1
ATOM 2200 N N . SER A 1 273 ? -10.087 -27.842 -5.841 1.00 89.81 273 SER A N 1
ATOM 2201 C CA . SER A 1 273 ? -10.322 -27.278 -7.186 1.00 89.81 273 SER A CA 1
ATOM 2202 C C . SER A 1 273 ? -9.156 -26.401 -7.647 1.00 89.81 273 SER A C 1
ATOM 2204 O O . SER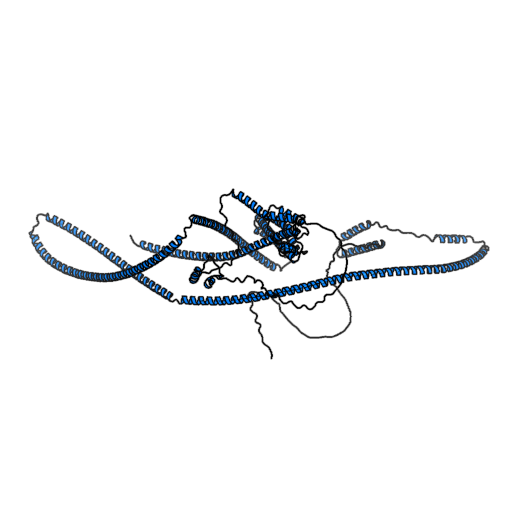 A 1 273 ? -8.534 -26.674 -8.675 1.00 89.81 273 SER A O 1
ATOM 2206 N N . LEU A 1 274 ? -8.767 -25.416 -6.829 1.00 86.00 274 LEU A N 1
ATOM 2207 C CA . LEU A 1 274 ? -7.669 -24.496 -7.143 1.00 86.00 274 LEU A CA 1
ATOM 2208 C C . LEU A 1 274 ? -6.325 -25.221 -7.318 1.00 86.00 274 LEU A C 1
ATOM 2210 O O . LEU A 1 274 ? -5.491 -24.798 -8.115 1.00 86.00 274 LEU A O 1
ATOM 2214 N N . LYS A 1 275 ? -6.093 -26.336 -6.610 1.00 87.38 275 LYS A N 1
ATOM 2215 C CA . LYS A 1 275 ? -4.909 -27.184 -6.836 1.00 87.38 275 LYS A CA 1
ATOM 2216 C C . LYS A 1 275 ? -4.945 -27.888 -8.191 1.00 87.38 275 LYS A C 1
ATOM 2218 O O . LYS A 1 275 ? -3.897 -27.985 -8.824 1.00 87.38 275 LYS A O 1
ATOM 2223 N N . ALA A 1 276 ? -6.107 -28.373 -8.630 1.00 89.62 276 ALA A N 1
ATOM 2224 C CA . ALA A 1 276 ? -6.250 -29.016 -9.934 1.00 89.62 276 ALA A CA 1
ATOM 2225 C C . ALA A 1 276 ? -6.006 -28.017 -11.081 1.00 89.62 276 ALA A C 1
ATOM 2227 O O . ALA A 1 276 ? -5.244 -28.315 -11.999 1.00 89.62 276 ALA A O 1
ATOM 2228 N N . GLU A 1 277 ? -6.561 -26.806 -10.980 1.00 86.25 277 GLU A N 1
ATOM 2229 C CA . GLU A 1 277 ? -6.306 -25.705 -11.923 1.00 86.25 277 GLU A CA 1
ATOM 2230 C C . GLU A 1 277 ? -4.823 -25.304 -11.970 1.00 86.25 277 GLU A C 1
ATOM 2232 O O . GLU A 1 277 ? -4.266 -25.055 -13.041 1.00 86.25 277 GLU A O 1
ATOM 2237 N N . LEU A 1 278 ? -4.149 -25.275 -10.814 1.00 84.25 278 LEU A N 1
ATOM 2238 C CA . LEU A 1 278 ? -2.729 -24.931 -10.723 1.00 84.25 278 LEU A CA 1
ATOM 2239 C C . LEU A 1 278 ? -1.842 -25.992 -11.405 1.00 84.25 278 LEU A C 1
ATOM 2241 O O . LEU A 1 278 ? -0.875 -25.626 -12.076 1.00 84.25 278 LEU A O 1
ATOM 2245 N N . GLU A 1 279 ? -2.169 -27.285 -11.300 1.00 88.62 279 GLU A N 1
ATOM 2246 C CA . GLU A 1 279 ? -1.463 -28.334 -12.055 1.00 88.62 279 GLU A CA 1
ATOM 2247 C C . GLU A 1 279 ? -1.751 -28.276 -13.567 1.00 88.62 279 GLU A C 1
ATOM 2249 O O . GLU A 1 279 ? -0.804 -28.331 -14.349 1.00 88.62 279 GLU A O 1
ATOM 2254 N N . ASP A 1 280 ? -2.992 -28.043 -14.008 1.00 88.62 280 ASP A N 1
ATOM 2255 C CA . ASP A 1 280 ? -3.303 -27.836 -15.439 1.00 88.62 280 ASP A CA 1
ATOM 2256 C C . ASP A 1 280 ? -2.543 -26.622 -16.024 1.00 88.62 280 ASP A C 1
ATOM 2258 O O . ASP A 1 280 ? -1.966 -26.681 -17.115 1.00 88.62 280 ASP A O 1
ATOM 2262 N N . MET A 1 281 ? -2.420 -25.534 -15.257 1.00 83.81 281 MET A N 1
ATOM 2263 C CA . MET A 1 281 ? -1.600 -24.377 -15.634 1.00 83.81 281 MET A CA 1
ATOM 2264 C C . MET A 1 281 ? -0.090 -24.669 -15.638 1.00 83.81 281 MET A C 1
ATOM 2266 O O . MET A 1 281 ? 0.645 -24.083 -16.440 1.00 83.81 281 MET A O 1
ATOM 2270 N N . LYS A 1 282 ? 0.408 -25.577 -14.789 1.00 84.44 282 LYS A N 1
ATOM 2271 C CA . LYS A 1 282 ? 1.801 -26.057 -14.863 1.00 84.44 282 LYS A CA 1
ATOM 2272 C C . LYS A 1 282 ? 2.034 -26.910 -16.105 1.00 84.44 282 LYS A C 1
ATOM 2274 O O . LYS A 1 282 ? 3.051 -26.709 -16.767 1.00 84.44 282 LYS A O 1
ATOM 2279 N N . GLU A 1 283 ? 1.109 -27.804 -16.452 1.00 89.50 283 GLU A N 1
ATOM 2280 C CA . GLU A 1 283 ? 1.196 -28.605 -17.678 1.00 89.50 283 GLU A CA 1
ATOM 2281 C C . GLU A 1 283 ? 1.202 -27.705 -18.922 1.00 89.50 283 GLU A C 1
ATOM 2283 O O . GLU A 1 283 ? 2.109 -27.812 -19.749 1.00 89.50 283 GLU A O 1
ATOM 2288 N N . LYS A 1 284 ? 0.285 -26.731 -19.014 1.00 89.50 284 LYS A N 1
ATOM 2289 C CA . LYS A 1 284 ? 0.270 -25.718 -20.089 1.00 89.50 284 LYS A CA 1
ATOM 2290 C C . LYS A 1 284 ? 1.590 -24.948 -20.196 1.00 89.50 284 LYS A C 1
ATOM 2292 O O . LYS A 1 284 ? 2.117 -24.787 -21.296 1.00 89.50 284 LYS A O 1
ATOM 2297 N N . ASN A 1 285 ? 2.167 -24.515 -19.073 1.00 82.44 285 ASN A N 1
ATOM 2298 C CA . ASN A 1 285 ? 3.473 -23.847 -19.068 1.00 82.44 285 ASN A CA 1
ATOM 2299 C C . ASN A 1 285 ? 4.618 -24.774 -19.515 1.00 82.44 285 ASN A C 1
ATOM 2301 O O . ASN A 1 285 ? 5.531 -24.318 -20.203 1.00 82.44 285 ASN A O 1
ATOM 2305 N N . ALA A 1 286 ? 4.575 -26.065 -19.174 1.00 87.38 286 ALA A N 1
ATOM 2306 C CA . ALA A 1 286 ? 5.556 -27.043 -19.642 1.00 87.38 286 ALA A CA 1
ATOM 2307 C C . ALA A 1 286 ? 5.471 -27.262 -21.166 1.00 87.38 286 ALA A C 1
ATOM 2309 O O . ALA A 1 286 ? 6.509 -27.314 -21.828 1.00 87.38 286 ALA A O 1
ATOM 2310 N N . TYR A 1 287 ? 4.259 -27.307 -21.735 1.00 88.69 287 TYR A N 1
ATOM 2311 C CA . TYR A 1 287 ? 4.055 -27.329 -23.189 1.00 88.69 287 TYR A CA 1
ATOM 2312 C C . TYR A 1 287 ? 4.604 -26.067 -23.869 1.00 88.69 287 TYR A C 1
ATOM 2314 O O . TYR A 1 287 ? 5.378 -26.179 -24.818 1.00 88.69 287 TYR A O 1
ATOM 2322 N N . LEU A 1 288 ? 4.290 -24.871 -23.355 1.00 88.00 288 LEU A N 1
ATOM 2323 C CA . LEU A 1 288 ? 4.791 -23.609 -23.920 1.00 88.00 288 LEU A CA 1
ATOM 2324 C C . LEU A 1 288 ? 6.324 -23.502 -23.866 1.00 88.00 288 LEU A C 1
ATOM 2326 O O . LEU A 1 288 ? 6.943 -23.046 -24.826 1.00 88.00 288 LEU A O 1
ATOM 2330 N N . LEU A 1 289 ? 6.953 -23.956 -22.776 1.00 84.94 289 LEU A N 1
ATOM 2331 C CA . LEU A 1 289 ? 8.413 -24.034 -22.677 1.00 84.94 289 LEU A CA 1
ATOM 2332 C C . LEU A 1 289 ? 9.009 -24.997 -23.712 1.00 84.94 289 LEU A C 1
ATOM 2334 O O . LEU A 1 289 ? 10.053 -24.691 -24.291 1.00 84.94 289 LEU A O 1
ATOM 2338 N N . HIS A 1 290 ? 8.349 -26.127 -23.978 1.00 88.69 290 HIS A N 1
ATOM 2339 C CA . HIS A 1 290 ? 8.785 -27.063 -25.011 1.00 88.69 290 HIS A CA 1
ATOM 2340 C C . HIS A 1 290 ? 8.672 -26.459 -26.418 1.00 88.69 290 HIS A C 1
ATOM 2342 O O . HIS A 1 290 ? 9.635 -26.526 -27.182 1.00 88.69 290 HIS A O 1
ATOM 2348 N N . ASP A 1 291 ? 7.559 -25.796 -26.738 1.00 85.44 291 ASP A N 1
ATOM 2349 C CA . ASP A 1 291 ? 7.376 -25.109 -28.023 1.00 85.44 291 ASP A CA 1
ATOM 2350 C C . ASP A 1 291 ? 8.410 -23.989 -28.220 1.00 85.44 291 ASP A C 1
ATOM 2352 O O . ASP A 1 291 ? 9.003 -23.875 -29.295 1.00 85.44 291 ASP A O 1
ATOM 2356 N N . MET A 1 292 ? 8.714 -23.209 -27.175 1.00 78.69 292 MET A N 1
ATOM 2357 C CA . MET A 1 292 ? 9.800 -22.222 -27.210 1.00 78.69 292 MET A CA 1
ATOM 2358 C C . MET A 1 292 ? 11.171 -22.866 -27.460 1.00 78.69 292 MET A C 1
ATOM 2360 O O . MET A 1 292 ? 11.969 -22.323 -28.226 1.00 78.69 292 MET A O 1
ATOM 2364 N N . GLU A 1 293 ? 11.455 -24.025 -26.861 1.00 85.38 293 GLU A N 1
ATOM 2365 C CA . GLU A 1 293 ? 12.702 -24.763 -27.090 1.00 85.38 293 GLU A CA 1
ATOM 2366 C C . GLU A 1 293 ? 12.783 -25.324 -28.525 1.00 85.38 293 GLU A C 1
ATOM 2368 O O . GLU A 1 293 ? 13.849 -25.307 -29.146 1.00 85.38 293 GLU A O 1
ATOM 2373 N N . VAL A 1 294 ? 11.658 -25.782 -29.086 1.00 84.31 294 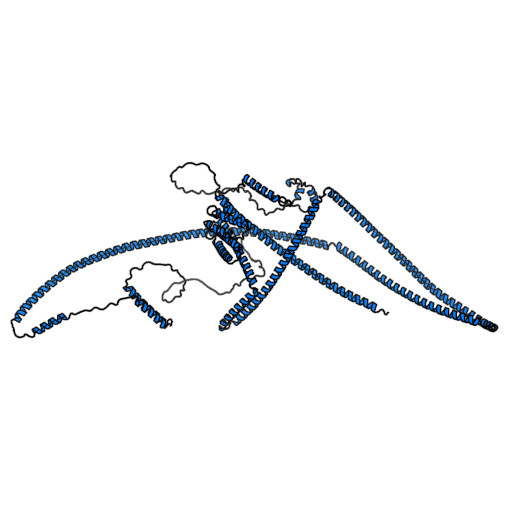VAL A N 1
ATOM 2374 C CA . VAL A 1 294 ? 11.552 -26.239 -30.482 1.00 84.31 294 VAL A CA 1
ATOM 2375 C C . VAL A 1 294 ? 11.750 -25.076 -31.459 1.00 84.31 294 VAL A C 1
ATOM 2377 O O . VAL A 1 294 ? 12.505 -25.224 -32.421 1.00 84.31 294 VAL A O 1
ATOM 2380 N N . ILE A 1 295 ? 11.149 -23.910 -31.197 1.00 76.19 295 ILE A N 1
ATOM 2381 C CA . ILE A 1 295 ? 11.342 -22.686 -31.992 1.00 76.19 295 ILE A CA 1
ATOM 2382 C C . ILE A 1 295 ? 12.799 -22.213 -31.908 1.00 76.19 295 ILE A C 1
ATOM 2384 O O . ILE A 1 295 ? 13.403 -21.933 -32.943 1.00 76.19 295 ILE A O 1
ATOM 2388 N N . GLY A 1 296 ? 13.398 -22.194 -30.712 1.00 72.94 296 GLY A N 1
ATOM 2389 C CA . GLY A 1 296 ? 14.810 -21.851 -30.513 1.00 72.94 296 GLY A CA 1
ATOM 2390 C C . GLY A 1 296 ? 15.743 -22.759 -31.317 1.00 72.94 296 GLY A C 1
ATOM 2391 O O . GLY A 1 296 ? 16.546 -22.274 -32.112 1.00 72.94 296 GLY A O 1
ATOM 2392 N N . LYS A 1 297 ? 15.546 -24.081 -31.228 1.00 75.38 297 LYS A N 1
ATOM 2393 C CA . LYS A 1 297 ? 16.270 -25.075 -32.044 1.00 75.38 297 LYS A CA 1
ATOM 2394 C C . LYS A 1 297 ? 15.963 -24.978 -33.541 1.00 75.38 297 LYS A C 1
ATOM 2396 O O . LYS A 1 297 ? 16.730 -25.513 -34.336 1.00 75.38 297 LYS A O 1
ATOM 2401 N N . GLY A 1 298 ? 14.851 -24.362 -33.938 1.00 71.31 298 GLY A N 1
ATOM 2402 C CA . GLY A 1 298 ? 14.547 -24.026 -35.329 1.00 71.31 298 GLY A CA 1
ATOM 2403 C C . GLY A 1 298 ? 15.407 -22.864 -35.824 1.00 71.31 298 GLY A C 1
ATOM 2404 O O . GLY A 1 298 ? 16.051 -22.986 -36.860 1.00 71.31 298 GLY A O 1
ATOM 2405 N N . ILE A 1 299 ? 15.492 -21.789 -35.036 1.00 69.56 299 ILE A N 1
ATOM 2406 C CA . ILE A 1 299 ? 16.312 -20.602 -35.326 1.00 69.56 299 ILE A CA 1
ATOM 2407 C C . ILE A 1 299 ? 17.808 -20.957 -35.354 1.00 69.56 299 ILE A C 1
ATOM 2409 O O . ILE A 1 299 ? 18.516 -20.546 -36.267 1.00 69.56 299 ILE A O 1
ATOM 2413 N N . GLU A 1 300 ? 18.287 -21.777 -34.412 1.00 65.19 300 GLU A N 1
ATOM 2414 C CA . GLU A 1 300 ? 19.674 -22.278 -34.397 1.00 65.19 300 GLU A CA 1
ATOM 2415 C C . GLU A 1 300 ? 20.008 -23.185 -35.596 1.00 65.19 300 GLU A C 1
ATOM 2417 O O . GLU A 1 300 ? 21.172 -23.305 -35.971 1.00 65.19 300 GLU A O 1
ATOM 2422 N N . LYS A 1 301 ? 19.004 -23.828 -36.208 1.00 63.00 301 LYS A N 1
ATOM 2423 C CA . LYS A 1 301 ? 19.170 -24.707 -37.379 1.00 63.00 301 LYS A CA 1
ATOM 2424 C C . LYS A 1 301 ? 18.919 -24.018 -38.715 1.00 63.00 301 LYS A C 1
ATOM 2426 O O . LYS A 1 301 ? 19.072 -24.665 -39.751 1.00 63.00 301 LYS A O 1
ATOM 2431 N N . ASP A 1 302 ? 18.577 -22.732 -38.729 1.00 63.22 302 ASP A N 1
ATOM 2432 C CA . ASP A 1 302 ? 18.518 -21.945 -39.961 1.00 63.22 302 ASP A CA 1
ATOM 2433 C C . ASP A 1 302 ? 19.951 -21.589 -40.422 1.00 63.22 302 ASP A C 1
ATOM 2435 O O . ASP A 1 302 ? 20.366 -20.428 -40.471 1.00 63.22 302 ASP A O 1
ATOM 2439 N N . GLU A 1 303 ? 20.700 -22.624 -40.839 1.00 59.25 303 GLU A N 1
ATOM 2440 C CA . GLU A 1 303 ? 22.069 -22.595 -41.400 1.00 59.25 303 GLU A CA 1
ATOM 2441 C C . GLU A 1 303 ? 22.248 -21.508 -42.477 1.00 59.25 303 GLU A C 1
ATOM 2443 O O . GLU A 1 303 ? 23.339 -20.995 -42.717 1.00 59.25 303 GLU A O 1
ATOM 2448 N N . LYS A 1 304 ? 21.144 -21.109 -43.115 1.00 67.62 304 LYS A N 1
ATOM 2449 C CA . LYS A 1 304 ? 21.039 -20.004 -44.067 1.00 67.62 304 LYS A CA 1
ATOM 2450 C C . LYS A 1 304 ? 21.600 -18.678 -43.534 1.00 67.62 304 LYS A C 1
ATOM 2452 O O . LYS A 1 304 ? 22.161 -17.918 -44.326 1.00 67.62 304 LYS A O 1
ATOM 2457 N N . TYR A 1 305 ? 21.465 -18.388 -42.237 1.00 68.69 305 TYR A N 1
ATOM 2458 C CA . TYR A 1 305 ? 22.040 -17.180 -41.636 1.00 68.69 305 TYR A CA 1
ATOM 2459 C C . TYR A 1 305 ? 23.547 -17.318 -41.398 1.00 68.69 305 TYR A C 1
ATOM 2461 O O . TYR A 1 305 ? 24.283 -16.400 -41.755 1.00 68.69 305 TYR A O 1
ATOM 2469 N N . GLU A 1 306 ? 24.031 -18.465 -40.909 1.00 72.25 306 GLU A N 1
ATOM 2470 C CA . GLU A 1 306 ? 25.475 -18.713 -40.767 1.00 72.25 306 GLU A CA 1
ATOM 2471 C C . GLU A 1 306 ? 26.198 -18.682 -42.121 1.00 72.25 306 GLU A C 1
ATOM 2473 O O . GLU A 1 306 ? 27.227 -18.020 -42.262 1.00 72.25 306 GLU A O 1
ATOM 2478 N N . VAL A 1 307 ? 25.625 -19.310 -43.154 1.00 73.12 307 VAL A N 1
ATOM 2479 C CA . VAL A 1 307 ? 26.155 -19.268 -44.527 1.00 73.12 307 VAL A CA 1
ATOM 2480 C C . VAL A 1 307 ? 26.197 -17.831 -45.057 1.00 73.12 307 VAL A C 1
ATOM 2482 O O . VAL A 1 307 ? 27.191 -17.432 -45.664 1.00 73.12 307 VAL A O 1
ATOM 2485 N N . MET A 1 308 ? 25.166 -17.019 -44.793 1.00 72.12 308 MET A N 1
ATOM 2486 C CA . MET A 1 308 ? 25.153 -15.611 -45.201 1.00 72.12 308 MET A CA 1
ATOM 2487 C C . MET A 1 308 ? 26.217 -14.782 -44.465 1.00 72.12 308 MET A C 1
ATOM 2489 O O . MET A 1 308 ? 26.871 -13.946 -45.092 1.00 72.12 308 MET A O 1
ATOM 2493 N N . VAL A 1 309 ? 26.436 -15.026 -43.169 1.00 75.38 309 VAL A N 1
ATOM 2494 C CA . VAL A 1 309 ? 27.508 -14.380 -42.393 1.00 75.38 309 VAL A CA 1
ATOM 2495 C C . VAL A 1 309 ? 28.882 -14.782 -42.938 1.00 75.38 309 VAL A C 1
ATOM 2497 O O . VAL A 1 309 ? 29.679 -13.902 -43.260 1.00 75.38 309 VAL A O 1
ATOM 2500 N N . ALA A 1 310 ? 29.137 -16.073 -43.167 1.00 78.44 310 ALA A N 1
ATOM 2501 C CA . ALA A 1 310 ? 30.395 -16.559 -43.739 1.00 78.44 310 ALA A CA 1
ATOM 2502 C C . ALA A 1 310 ? 30.661 -16.006 -45.159 1.00 78.44 310 ALA A C 1
ATOM 2504 O O . ALA A 1 310 ? 31.791 -15.641 -45.507 1.00 78.44 310 ALA A O 1
ATOM 2505 N N . GLU A 1 311 ? 29.623 -15.871 -45.991 1.00 82.75 311 GLU A N 1
ATOM 2506 C CA . GLU A 1 311 ? 29.718 -15.197 -47.291 1.00 82.75 311 GLU A CA 1
ATOM 2507 C C . GLU A 1 311 ? 30.065 -13.704 -47.174 1.00 82.75 311 GLU A C 1
ATOM 2509 O O . GLU A 1 311 ? 30.792 -13.167 -48.013 1.00 82.75 311 GLU A O 1
ATOM 2514 N N . LEU A 1 312 ? 29.541 -13.006 -46.165 1.00 81.38 312 LEU A N 1
ATOM 2515 C CA . LEU A 1 312 ? 29.851 -11.596 -45.928 1.00 81.38 312 LEU A CA 1
ATOM 2516 C C . LEU A 1 312 ? 31.270 -11.418 -45.371 1.00 81.38 312 LEU A C 1
ATOM 2518 O O . LEU A 1 312 ? 31.987 -10.524 -45.821 1.00 81.38 312 LEU A O 1
ATOM 2522 N N . GLU A 1 313 ? 31.720 -12.292 -44.472 1.00 84.00 313 GLU A N 1
ATOM 2523 C CA . GLU A 1 313 ? 33.086 -12.282 -43.940 1.00 84.00 313 GLU A CA 1
ATOM 2524 C C . GLU A 1 313 ? 34.137 -12.577 -45.016 1.00 84.00 313 GLU A C 1
ATOM 2526 O O . GLU A 1 313 ? 35.165 -11.898 -45.088 1.00 84.00 313 GLU A O 1
ATOM 2531 N N . THR A 1 314 ? 33.879 -13.544 -45.901 1.00 86.50 314 THR A N 1
ATOM 2532 C CA . THR A 1 314 ? 34.779 -13.844 -47.027 1.00 86.50 314 THR A CA 1
ATOM 2533 C C . THR A 1 314 ? 34.863 -12.680 -48.018 1.00 86.50 314 THR A C 1
ATOM 2535 O O . THR A 1 314 ? 35.972 -12.304 -48.405 1.00 86.50 314 THR A O 1
ATOM 2538 N N . LYS A 1 315 ? 33.737 -12.031 -48.356 1.00 86.94 315 LYS A N 1
ATOM 2539 C CA . LYS A 1 315 ? 33.714 -10.796 -49.171 1.00 86.94 315 LYS A CA 1
ATOM 2540 C C . LYS A 1 315 ? 34.465 -9.646 -48.484 1.00 86.94 315 LYS A C 1
ATOM 2542 O O . LYS A 1 315 ? 35.296 -8.994 -49.112 1.00 86.94 315 LYS A O 1
ATOM 2547 N N . LEU A 1 316 ? 34.247 -9.431 -47.185 1.00 86.19 316 LEU A N 1
ATOM 2548 C CA . LEU A 1 316 ? 34.938 -8.401 -46.400 1.00 86.19 316 LEU A CA 1
ATOM 2549 C C . LEU A 1 316 ? 36.458 -8.625 -46.366 1.00 86.19 316 LEU A C 1
ATOM 2551 O O . LEU A 1 316 ? 37.234 -7.674 -46.471 1.00 86.19 316 LEU A O 1
ATOM 2555 N N . ASN A 1 317 ? 36.898 -9.876 -46.230 1.00 83.81 317 ASN A N 1
ATOM 2556 C CA . ASN A 1 317 ? 38.316 -10.217 -46.238 1.00 83.81 317 ASN A CA 1
ATOM 2557 C C . ASN A 1 317 ? 38.940 -10.067 -47.635 1.00 83.81 317 ASN A C 1
ATOM 2559 O O . ASN A 1 317 ? 40.069 -9.585 -47.725 1.00 83.81 317 ASN A O 1
ATOM 2563 N N . ALA A 1 318 ? 38.206 -10.364 -48.714 1.00 84.44 318 ALA A N 1
ATOM 2564 C CA . ALA A 1 318 ? 38.648 -10.071 -50.078 1.00 84.44 318 ALA A CA 1
ATOM 2565 C C . ALA A 1 318 ? 38.914 -8.566 -50.274 1.00 84.44 318 ALA A C 1
ATOM 2567 O O . ALA A 1 318 ? 40.039 -8.198 -50.621 1.00 84.44 318 ALA A O 1
ATOM 2568 N N . TYR A 1 319 ? 37.963 -7.691 -49.921 1.00 84.00 319 TYR A N 1
ATOM 2569 C CA . TYR A 1 319 ? 38.157 -6.234 -50.009 1.00 84.00 319 TYR A CA 1
ATOM 2570 C C . TYR A 1 319 ? 39.355 -5.740 -49.185 1.00 84.00 319 TYR A C 1
ATOM 2572 O O . TYR A 1 319 ? 40.171 -4.969 -49.687 1.00 84.00 319 TYR A O 1
ATOM 2580 N N . LYS A 1 320 ? 39.552 -6.253 -47.960 1.00 82.81 320 LYS A N 1
ATOM 2581 C CA . LYS A 1 320 ? 40.755 -5.943 -47.162 1.00 82.81 320 LYS A CA 1
ATOM 2582 C C . LYS A 1 320 ? 42.051 -6.349 -47.873 1.00 82.81 320 LYS A C 1
ATOM 2584 O O . LYS A 1 320 ? 43.065 -5.671 -47.706 1.00 82.81 320 LYS A O 1
ATOM 2589 N N . THR A 1 321 ? 42.074 -7.444 -48.637 1.00 86.81 321 THR A N 1
ATOM 2590 C CA . THR A 1 321 ? 43.274 -7.821 -49.407 1.00 86.81 321 THR A CA 1
ATOM 2591 C C . THR A 1 321 ? 43.508 -6.918 -50.618 1.00 86.81 321 THR A C 1
ATOM 2593 O O . THR A 1 321 ? 44.660 -6.572 -50.877 1.00 86.81 321 THR A O 1
ATOM 2596 N N . GLU A 1 322 ? 42.452 -6.473 -51.302 1.00 85.69 322 GLU A N 1
ATOM 2597 C CA . GLU A 1 322 ? 42.536 -5.520 -52.419 1.00 85.69 322 GLU A CA 1
ATOM 2598 C C . GLU A 1 322 ? 43.029 -4.140 -51.949 1.00 85.69 322 GLU A C 1
ATOM 2600 O O . GLU A 1 322 ? 43.998 -3.615 -52.500 1.00 85.69 322 GLU A O 1
ATOM 2605 N N . ASP A 1 323 ? 42.471 -3.602 -50.859 1.00 83.44 323 ASP A N 1
ATOM 2606 C CA . ASP A 1 323 ? 42.918 -2.339 -50.247 1.00 83.44 323 ASP A CA 1
ATOM 2607 C C . ASP A 1 323 ? 44.408 -2.369 -49.876 1.00 83.44 323 ASP A C 1
ATOM 2609 O O . ASP A 1 323 ? 45.147 -1.411 -50.122 1.00 83.44 323 ASP A O 1
ATOM 2613 N N . ASN A 1 324 ? 44.887 -3.490 -49.327 1.00 85.38 324 ASN A N 1
ATOM 2614 C CA . ASN A 1 324 ? 46.306 -3.666 -49.026 1.00 85.38 324 ASN A CA 1
ATOM 2615 C C . ASN A 1 324 ? 47.170 -3.698 -50.300 1.00 85.38 324 ASN A C 1
ATOM 2617 O O . ASN A 1 324 ? 48.258 -3.114 -50.306 1.00 85.38 324 ASN A O 1
ATOM 2621 N N . GLN A 1 325 ? 46.700 -4.314 -51.392 1.00 85.44 325 GLN A N 1
ATOM 2622 C CA . GLN A 1 325 ? 47.400 -4.282 -52.682 1.00 85.44 325 GLN A CA 1
ATOM 2623 C C . GLN A 1 325 ? 47.499 -2.846 -53.215 1.00 85.44 325 GLN A C 1
ATOM 2625 O O . GLN A 1 325 ? 48.616 -2.378 -53.466 1.00 85.44 325 GLN A O 1
ATOM 2630 N N . PHE A 1 326 ? 46.390 -2.099 -53.265 1.00 82.69 326 PHE A N 1
ATOM 2631 C CA . PHE A 1 326 ? 46.398 -0.686 -53.663 1.00 82.69 326 PHE A CA 1
ATOM 2632 C C . PHE A 1 326 ? 47.320 0.163 -52.777 1.00 82.69 326 PHE A C 1
ATOM 2634 O O . PHE A 1 326 ? 48.065 1.007 -53.279 1.00 82.69 326 PHE A O 1
ATOM 2641 N N . LEU A 1 327 ? 47.360 -0.091 -51.464 1.00 85.25 327 LEU A N 1
ATOM 2642 C CA . LEU A 1 327 ? 48.274 0.599 -50.553 1.00 85.25 327 LEU A CA 1
ATOM 2643 C C . LEU A 1 327 ? 49.750 0.312 -50.885 1.00 85.25 327 LEU A C 1
ATOM 2645 O O . LEU A 1 327 ? 50.592 1.214 -50.790 1.00 85.25 327 LEU A O 1
ATOM 2649 N N . THR A 1 328 ? 50.097 -0.914 -51.293 1.00 86.38 328 THR A N 1
ATOM 2650 C CA . THR A 1 328 ? 51.466 -1.234 -51.738 1.00 86.38 328 THR A CA 1
ATOM 2651 C C . THR A 1 328 ? 51.824 -0.572 -53.069 1.00 86.38 328 THR A C 1
ATOM 2653 O O . THR A 1 328 ? 52.928 -0.031 -53.185 1.00 86.38 328 THR A O 1
ATOM 2656 N N . GLU A 1 329 ? 50.894 -0.518 -54.026 1.00 88.00 329 GLU A N 1
ATOM 2657 C CA . GLU A 1 329 ? 51.086 0.124 -55.333 1.00 88.00 329 GLU A CA 1
ATOM 2658 C C . GLU A 1 329 ? 51.217 1.652 -55.211 1.00 88.00 329 GLU A C 1
ATOM 2660 O O . GLU A 1 329 ? 52.163 2.254 -55.719 1.00 88.00 329 GLU A O 1
ATOM 2665 N N . ILE A 1 330 ? 50.361 2.302 -54.417 1.00 86.00 330 ILE A N 1
ATOM 2666 C CA . ILE A 1 330 ? 50.496 3.732 -54.097 1.00 86.00 330 ILE A CA 1
ATOM 2667 C C . ILE A 1 330 ? 51.883 4.024 -53.504 1.00 86.00 330 ILE A C 1
ATOM 2669 O O . ILE A 1 330 ? 52.507 5.041 -53.823 1.00 86.00 330 ILE A O 1
ATOM 2673 N N . ASN A 1 331 ? 52.408 3.132 -52.659 1.00 86.06 331 ASN A N 1
ATOM 2674 C CA . ASN A 1 331 ? 53.742 3.281 -52.086 1.00 86.06 331 ASN A CA 1
ATOM 2675 C C . ASN A 1 331 ? 54.879 3.034 -53.095 1.00 86.06 331 ASN A C 1
ATOM 2677 O O . ASN A 1 331 ? 55.907 3.710 -52.985 1.00 86.06 331 ASN A O 1
ATOM 2681 N N . SER A 1 332 ? 54.731 2.134 -54.077 1.00 87.38 332 SER A N 1
ATOM 2682 C CA . SER A 1 332 ? 55.725 1.953 -55.149 1.00 87.38 332 SER A CA 1
ATOM 2683 C C . SER A 1 332 ? 55.771 3.183 -56.062 1.00 87.38 332 SER A C 1
ATOM 2685 O O . SER A 1 332 ? 56.828 3.808 -56.174 1.00 87.38 332 SER A O 1
ATOM 2687 N N . LEU A 1 333 ? 54.622 3.648 -56.559 1.00 86.31 333 LEU A N 1
ATOM 2688 C CA . LEU A 1 333 ? 54.492 4.860 -57.380 1.00 86.31 333 LEU A CA 1
ATOM 2689 C C . LEU A 1 333 ? 55.038 6.110 -56.662 1.00 86.31 333 LEU A C 1
ATOM 2691 O O . LEU A 1 333 ? 55.694 6.971 -57.255 1.00 86.31 333 LEU A O 1
ATOM 2695 N N . LYS A 1 334 ? 54.847 6.204 -55.339 1.00 86.31 334 LYS A N 1
ATOM 2696 C CA . LYS A 1 334 ? 55.399 7.288 -54.504 1.00 86.31 334 LYS A CA 1
ATOM 2697 C C . LYS A 1 334 ? 56.927 7.213 -54.356 1.00 86.31 334 LYS A C 1
ATOM 2699 O O . LYS A 1 334 ? 57.556 8.256 -54.153 1.00 86.31 334 LYS A O 1
ATOM 2704 N N . ARG A 1 335 ? 57.544 6.028 -54.472 1.00 87.62 335 ARG A N 1
ATOM 2705 C CA . ARG A 1 335 ? 59.010 5.858 -54.561 1.00 87.62 335 ARG A CA 1
ATOM 2706 C C . ARG A 1 335 ? 59.518 6.211 -55.959 1.00 87.62 335 ARG A C 1
ATOM 2708 O O . ARG A 1 335 ? 60.475 6.975 -56.056 1.00 87.62 335 ARG A O 1
ATOM 2715 N N . GLU A 1 336 ? 58.855 5.751 -57.016 1.00 86.88 336 GLU A N 1
ATOM 2716 C CA . GLU A 1 336 ? 59.211 6.074 -58.406 1.00 86.88 336 GLU A CA 1
ATOM 2717 C C . GLU A 1 336 ? 59.162 7.582 -58.669 1.00 86.88 336 GLU A C 1
ATOM 2719 O O . GLU A 1 336 ? 60.144 8.167 -59.123 1.00 86.88 336 GLU A O 1
ATOM 2724 N N . ARG A 1 337 ? 58.086 8.261 -58.249 1.00 86.12 337 ARG A N 1
ATOM 2725 C CA . ARG A 1 337 ? 57.978 9.728 -58.322 1.00 86.12 337 ARG A CA 1
ATOM 2726 C C . ARG A 1 337 ? 59.134 10.440 -57.606 1.00 86.12 337 ARG A C 1
ATOM 2728 O O . ARG A 1 337 ? 59.611 11.464 -58.095 1.00 86.12 337 ARG A O 1
ATOM 2735 N N . LYS A 1 338 ? 59.612 9.917 -56.467 1.00 88.19 338 LYS A N 1
ATOM 2736 C CA . LYS A 1 338 ? 60.799 10.455 -55.771 1.00 88.19 338 LYS A CA 1
ATOM 2737 C C . LYS A 1 338 ? 62.086 10.216 -56.567 1.00 88.19 338 LYS A C 1
ATOM 2739 O O . LYS A 1 338 ? 62.916 11.118 -56.639 1.00 88.19 338 LYS A O 1
ATOM 2744 N N . GLN A 1 339 ? 62.254 9.042 -57.176 1.00 88.75 339 GLN A N 1
ATOM 2745 C CA . GLN A 1 339 ? 63.416 8.730 -58.016 1.00 88.75 339 GLN A CA 1
ATOM 2746 C C . GLN A 1 339 ? 63.460 9.607 -59.276 1.00 88.75 339 GLN A C 1
ATOM 2748 O O . GLN A 1 339 ? 64.499 10.204 -59.556 1.00 88.75 339 GLN A O 1
ATOM 2753 N N . LEU A 1 340 ? 62.332 9.773 -59.973 1.00 87.75 340 LEU A N 1
ATOM 2754 C CA . LEU A 1 340 ? 62.203 10.669 -61.128 1.00 87.75 340 LEU A CA 1
ATOM 2755 C C . LEU A 1 340 ? 62.487 12.129 -60.744 1.00 87.75 340 LEU A C 1
ATOM 2757 O O . LEU A 1 340 ? 63.257 12.806 -61.422 1.00 87.75 340 LEU A O 1
ATOM 2761 N N . ALA A 1 341 ? 61.963 12.607 -59.609 1.00 85.06 341 ALA A N 1
ATOM 2762 C CA . ALA A 1 341 ? 62.277 13.947 -59.108 1.00 85.06 341 ALA A CA 1
ATOM 2763 C C . ALA A 1 341 ? 63.784 14.133 -58.827 1.00 85.06 341 ALA A C 1
ATOM 2765 O O . ALA A 1 341 ? 64.356 15.168 -59.173 1.00 85.06 341 ALA A O 1
ATOM 2766 N N . LEU A 1 342 ? 64.458 13.124 -58.258 1.00 88.00 342 LEU A N 1
ATOM 2767 C CA . LEU A 1 342 ? 65.912 13.142 -58.057 1.00 88.00 342 LEU A CA 1
ATOM 2768 C C . LEU A 1 342 ? 66.687 13.136 -59.385 1.00 88.00 342 LEU A C 1
ATOM 2770 O O . LEU A 1 342 ? 67.680 13.856 -59.502 1.00 88.00 342 LEU A O 1
ATOM 2774 N N . GLN A 1 343 ? 66.238 12.379 -60.391 1.00 87.00 343 GLN A N 1
ATOM 2775 C CA . GLN A 1 343 ? 66.824 12.402 -61.736 1.00 87.00 343 GLN A CA 1
ATOM 2776 C C . GLN A 1 343 ? 66.682 13.785 -62.388 1.00 87.00 343 GLN A C 1
ATOM 2778 O O . GLN A 1 343 ? 67.682 14.333 -62.852 1.00 87.00 343 GLN A O 1
ATOM 2783 N N . MET A 1 344 ? 65.500 14.409 -62.323 1.00 83.12 344 MET A N 1
ATOM 2784 C CA . MET A 1 344 ? 65.290 15.778 -62.816 1.00 83.12 344 MET A CA 1
ATOM 2785 C C . MET A 1 344 ? 66.194 16.800 -62.109 1.00 83.12 344 MET A C 1
ATOM 2787 O O . MET A 1 344 ? 66.722 17.707 -62.752 1.00 83.12 344 MET A O 1
ATOM 2791 N N . VAL A 1 345 ? 66.409 16.672 -60.793 1.00 88.12 345 VAL A N 1
ATOM 2792 C CA . VAL A 1 345 ? 67.334 17.551 -60.050 1.00 88.12 345 VAL A CA 1
ATOM 2793 C C . VAL A 1 345 ? 68.787 17.336 -60.486 1.00 88.12 345 VAL A C 1
ATOM 2795 O O . VAL A 1 345 ? 69.516 18.318 -60.631 1.00 88.12 345 VAL A O 1
ATOM 2798 N N . ARG A 1 346 ? 69.214 16.090 -60.741 1.00 86.12 346 ARG A N 1
ATOM 2799 C CA . ARG A 1 346 ? 70.551 15.796 -61.291 1.00 86.12 346 ARG A CA 1
ATOM 2800 C C . ARG A 1 346 ? 70.731 16.423 -62.676 1.00 86.12 346 ARG A C 1
ATOM 2802 O O . ARG A 1 346 ? 71.679 17.180 -62.857 1.00 86.12 346 ARG A O 1
ATOM 2809 N N . GLN A 1 347 ? 69.786 16.213 -63.592 1.00 87.88 347 GLN A N 1
ATOM 2810 C CA . GLN A 1 347 ? 69.814 16.804 -64.937 1.00 87.88 347 GLN A CA 1
ATOM 2811 C C . GLN A 1 347 ? 69.837 18.340 -64.895 1.00 87.88 347 GLN A C 1
ATOM 2813 O O . GLN A 1 347 ? 70.647 18.959 -65.579 1.00 87.88 347 GLN A O 1
ATOM 2818 N N . LYS A 1 348 ? 69.031 18.983 -64.034 1.00 85.31 348 LYS A N 1
ATOM 2819 C CA . LYS A 1 348 ? 69.075 20.448 -63.849 1.00 85.31 348 LYS A CA 1
ATOM 2820 C C . LYS A 1 348 ? 70.436 20.951 -63.353 1.00 85.31 348 LYS A C 1
ATOM 2822 O O . LYS A 1 348 ? 70.861 22.029 -63.761 1.00 85.31 348 LYS A O 1
ATOM 2827 N N . ARG A 1 349 ? 71.127 20.200 -62.483 1.00 86.38 349 ARG A N 1
ATOM 2828 C CA . ARG A 1 349 ? 72.490 20.542 -62.032 1.00 86.38 349 ARG A CA 1
ATOM 2829 C C . ARG A 1 349 ? 73.518 20.367 -63.148 1.00 86.38 349 ARG A C 1
ATOM 2831 O O . ARG A 1 349 ? 74.363 21.238 -63.307 1.00 86.38 349 ARG A O 1
ATOM 2838 N N . GLU A 1 350 ? 73.415 19.294 -63.927 1.00 88.12 350 GLU A N 1
ATOM 2839 C CA . GLU A 1 350 ? 74.299 19.027 -65.067 1.00 88.12 350 GLU A CA 1
ATOM 2840 C C . GLU A 1 350 ? 74.162 20.106 -66.152 1.00 88.12 350 GLU A C 1
ATOM 2842 O O . GLU A 1 350 ? 75.162 20.689 -66.562 1.00 88.12 350 GLU A O 1
ATOM 2847 N N . ILE A 1 351 ? 72.928 20.462 -66.533 1.00 84.19 351 ILE A N 1
ATOM 2848 C CA . ILE A 1 351 ? 72.642 21.576 -67.452 1.00 84.19 351 ILE A CA 1
ATOM 2849 C C . ILE A 1 351 ? 73.244 22.883 -66.915 1.00 84.19 351 ILE A C 1
ATOM 2851 O O . ILE A 1 351 ? 73.890 23.613 -67.659 1.00 84.19 351 ILE A O 1
ATOM 2855 N N . LYS A 1 352 ? 73.105 23.164 -65.611 1.00 88.25 352 LYS A N 1
ATOM 2856 C CA . LYS A 1 352 ? 73.687 24.364 -64.989 1.00 88.25 352 LYS A CA 1
ATOM 2857 C C . LYS A 1 352 ? 75.226 24.349 -64.940 1.00 88.25 352 LYS A C 1
ATOM 2859 O O . LYS A 1 352 ? 75.814 25.426 -64.903 1.00 88.25 352 LYS A O 1
ATOM 2864 N N . SER A 1 353 ? 75.875 23.181 -64.939 1.00 88.25 353 SER A N 1
ATOM 2865 C CA . SER A 1 353 ? 77.335 23.074 -65.117 1.00 88.25 353 SER A CA 1
ATOM 2866 C C . SER A 1 353 ? 77.721 23.397 -66.557 1.00 88.25 353 SER A C 1
ATOM 2868 O O . SER A 1 353 ? 78.514 24.303 -66.787 1.00 88.25 353 SER A O 1
ATOM 2870 N N . LYS A 1 354 ? 77.058 22.750 -67.523 1.00 88.88 354 LYS A N 1
ATOM 2871 C CA . LYS A 1 354 ? 77.312 22.935 -68.958 1.00 88.88 354 LYS A CA 1
ATOM 2872 C C . LYS A 1 354 ? 77.088 24.376 -69.423 1.00 88.88 354 LYS A C 1
ATOM 2874 O O . LYS A 1 354 ? 77.869 24.866 -70.224 1.00 88.88 354 LYS A O 1
ATOM 2879 N N . ILE A 1 355 ? 76.093 25.082 -68.877 1.00 86.56 355 ILE A N 1
ATOM 2880 C CA . ILE A 1 355 ? 75.905 26.523 -69.133 1.00 86.56 355 ILE A CA 1
ATOM 2881 C C . ILE A 1 355 ? 77.137 27.324 -68.682 1.00 86.56 355 ILE A C 1
ATOM 2883 O O . ILE A 1 355 ? 77.672 28.083 -69.475 1.00 86.56 355 ILE A O 1
ATOM 2887 N N . LYS A 1 356 ? 77.664 27.090 -67.472 1.00 89.00 356 LYS A N 1
ATOM 2888 C CA . LYS A 1 356 ? 78.889 27.770 -67.007 1.00 89.00 356 LYS A CA 1
ATOM 2889 C C . LYS A 1 356 ? 80.122 27.427 -67.843 1.00 89.00 356 LYS A C 1
ATOM 2891 O O . LYS A 1 356 ? 81.001 28.263 -68.012 1.00 89.00 356 LYS A O 1
ATOM 2896 N N . GLU A 1 357 ? 80.220 26.186 -68.313 1.00 88.38 357 GLU A N 1
ATOM 2897 C CA . GLU A 1 357 ? 81.303 25.747 -69.198 1.00 88.38 357 GLU A CA 1
ATOM 2898 C C . GLU A 1 357 ? 81.235 26.471 -70.555 1.00 88.38 357 GLU A C 1
ATOM 2900 O O . GLU A 1 357 ? 82.279 26.867 -71.072 1.00 88.38 357 GLU A O 1
ATOM 2905 N N . ILE A 1 358 ? 80.024 26.715 -71.076 1.00 85.88 358 ILE A N 1
ATOM 2906 C CA . ILE A 1 358 ? 79.777 27.554 -72.260 1.00 85.88 358 ILE A CA 1
ATOM 2907 C C . ILE A 1 358 ? 80.132 29.019 -71.971 1.00 85.88 358 ILE A C 1
ATOM 2909 O O . ILE A 1 358 ? 80.921 29.581 -72.720 1.00 85.88 358 ILE A O 1
ATOM 2913 N N . ASP A 1 359 ? 79.666 29.605 -70.861 1.00 87.62 359 ASP A N 1
ATOM 2914 C CA . ASP A 1 359 ? 79.985 30.996 -70.484 1.00 87.62 359 ASP A CA 1
ATOM 2915 C C . ASP A 1 359 ? 81.515 31.233 -70.427 1.00 87.62 359 ASP A C 1
ATOM 2917 O O . ASP A 1 359 ? 82.030 32.238 -70.917 1.00 87.62 359 ASP A O 1
ATOM 2921 N N . ILE A 1 360 ? 82.272 30.272 -69.874 1.00 88.06 360 ILE A N 1
ATOM 2922 C CA . ILE A 1 360 ? 83.746 30.305 -69.821 1.00 88.06 360 ILE A CA 1
ATOM 2923 C C . ILE A 1 360 ? 84.378 30.150 -71.216 1.00 88.06 360 ILE A C 1
ATOM 2925 O O . ILE A 1 360 ? 85.445 30.713 -71.473 1.00 88.06 360 ILE A O 1
ATOM 2929 N N . ALA A 1 361 ? 83.775 29.359 -72.106 1.00 85.19 361 ALA A N 1
ATOM 2930 C CA . ALA A 1 361 ? 84.253 29.195 -73.477 1.00 85.19 361 ALA A CA 1
ATOM 2931 C C . ALA A 1 361 ? 84.012 30.462 -74.316 1.00 85.19 361 ALA A C 1
ATOM 2933 O O . ALA A 1 361 ? 84.918 30.886 -75.032 1.00 85.19 361 ALA A O 1
ATOM 2934 N N . ASP A 1 362 ? 82.849 31.098 -74.167 1.00 85.88 362 ASP A N 1
ATOM 2935 C CA . ASP A 1 362 ? 82.496 32.351 -74.840 1.00 85.88 362 ASP A CA 1
ATOM 2936 C C . ASP A 1 362 ? 83.393 33.515 -74.391 1.00 85.88 362 ASP A C 1
ATOM 2938 O O . ASP A 1 362 ? 83.821 34.315 -75.225 1.00 85.88 362 ASP A O 1
ATOM 2942 N N . GLU A 1 363 ? 83.761 33.587 -73.106 1.00 88.88 363 GLU A N 1
ATOM 2943 C CA . GLU A 1 363 ? 84.718 34.593 -72.622 1.00 88.88 363 GLU A CA 1
ATOM 2944 C C . GLU A 1 363 ? 86.115 34.388 -73.230 1.00 88.88 363 GLU A C 1
ATOM 2946 O O . GLU A 1 363 ? 86.714 35.325 -73.754 1.00 88.88 363 GLU A O 1
ATOM 2951 N N . LYS A 1 364 ? 86.608 33.141 -73.275 1.00 87.50 364 LYS A N 1
ATOM 2952 C CA . LYS A 1 364 ? 87.883 32.809 -73.941 1.00 87.50 364 LYS A CA 1
ATOM 2953 C C . LYS A 1 364 ? 87.856 33.095 -75.440 1.00 87.50 364 LYS A C 1
ATOM 2955 O O . LYS A 1 364 ? 88.875 33.495 -76.000 1.00 87.50 364 LYS A O 1
ATOM 2960 N N . LEU A 1 365 ? 86.715 32.887 -76.100 1.00 82.69 365 LEU A N 1
ATOM 2961 C CA . LEU A 1 365 ? 86.532 33.280 -77.495 1.00 82.69 365 LEU A CA 1
ATOM 2962 C C . LEU A 1 365 ? 86.582 34.803 -77.640 1.00 82.69 365 LEU A C 1
ATOM 2964 O O . LEU A 1 365 ? 87.200 35.279 -78.588 1.00 82.69 365 LEU A O 1
ATOM 2968 N N . ARG A 1 366 ? 86.004 35.575 -76.714 1.00 87.62 366 ARG A N 1
ATOM 2969 C CA . ARG A 1 366 ? 86.084 37.044 -76.729 1.00 87.62 366 ARG A CA 1
ATOM 2970 C C . ARG A 1 366 ? 87.526 37.534 -76.560 1.00 87.62 366 ARG A C 1
ATOM 2972 O O . ARG A 1 366 ? 88.001 38.270 -77.420 1.00 87.62 366 ARG A O 1
ATOM 2979 N N . GLU A 1 367 ? 88.260 37.024 -75.567 1.00 86.38 367 GLU A N 1
ATOM 2980 C CA . GLU A 1 367 ? 89.698 37.302 -75.388 1.00 86.38 367 GLU A CA 1
ATOM 2981 C C . GLU A 1 367 ? 90.532 36.948 -76.637 1.00 86.38 367 GLU A C 1
ATOM 2983 O O . GLU A 1 367 ? 91.497 37.638 -76.977 1.00 86.38 367 GLU A O 1
ATOM 2988 N N . ALA A 1 368 ? 90.192 35.850 -77.321 1.00 78.62 368 ALA A N 1
ATOM 2989 C CA . ALA A 1 368 ? 90.881 35.429 -78.537 1.00 78.62 368 ALA A CA 1
ATOM 2990 C C . ALA A 1 368 ? 90.613 36.380 -79.715 1.00 78.62 368 ALA A C 1
ATOM 2992 O O . ALA A 1 368 ? 91.556 36.715 -80.430 1.00 78.62 368 ALA A O 1
ATOM 2993 N N . HIS A 1 369 ? 89.373 36.851 -79.892 1.00 77.19 369 HIS A N 1
ATOM 2994 C CA . HIS A 1 369 ? 89.046 37.862 -80.903 1.00 77.19 369 HIS A CA 1
ATOM 2995 C C . HIS A 1 369 ? 89.748 39.194 -80.606 1.00 77.19 369 HIS A C 1
ATOM 2997 O O . HIS A 1 369 ? 90.411 39.725 -81.491 1.00 77.19 369 HIS A O 1
ATOM 3003 N N . GLU A 1 370 ? 89.736 39.671 -79.356 1.00 82.38 370 GLU A N 1
ATOM 3004 C CA . GLU A 1 370 ? 90.458 40.894 -78.969 1.00 82.38 370 GLU A CA 1
ATOM 3005 C C . GLU A 1 370 ? 91.970 40.793 -79.239 1.00 82.38 370 GLU A C 1
ATOM 3007 O O . GLU A 1 370 ? 92.584 41.749 -79.715 1.00 82.38 370 GLU A O 1
ATOM 3012 N N . ARG A 1 371 ? 92.587 39.624 -79.004 1.00 78.69 371 ARG A N 1
ATOM 3013 C CA . ARG A 1 371 ? 93.991 39.374 -79.381 1.00 78.69 371 ARG A CA 1
ATOM 3014 C C . ARG A 1 371 ? 94.212 39.356 -80.893 1.00 78.69 371 ARG A C 1
ATOM 3016 O O . ARG A 1 371 ? 95.252 39.830 -81.344 1.00 78.69 371 ARG A O 1
ATOM 3023 N N . ILE A 1 372 ? 93.281 38.811 -81.677 1.00 73.31 372 ILE A N 1
ATOM 3024 C CA . ILE A 1 372 ? 93.358 38.824 -83.146 1.00 73.31 372 ILE A CA 1
ATOM 3025 C C . ILE A 1 372 ? 93.276 40.267 -83.661 1.00 73.31 372 ILE A C 1
ATOM 3027 O O . ILE A 1 372 ? 94.113 40.662 -84.472 1.00 73.31 372 ILE A O 1
ATOM 3031 N N . ASP A 1 373 ? 92.358 41.074 -83.132 1.00 75.56 373 ASP A N 1
ATOM 3032 C CA . ASP A 1 373 ? 92.212 42.487 -83.491 1.00 75.56 373 ASP A CA 1
ATOM 3033 C C . ASP A 1 373 ? 93.471 43.294 -83.122 1.00 75.56 373 ASP A C 1
ATOM 3035 O O . ASP A 1 373 ? 94.000 44.040 -83.951 1.00 75.56 373 ASP A O 1
ATOM 3039 N N . GLN A 1 374 ? 94.039 43.071 -81.930 1.00 74.81 374 GLN A N 1
ATOM 3040 C CA . GLN A 1 374 ? 95.325 43.654 -81.517 1.00 74.81 374 GLN A CA 1
ATOM 3041 C C . GLN A 1 374 ? 96.487 43.245 -82.440 1.00 74.81 374 GLN A C 1
ATOM 3043 O O . GLN A 1 374 ? 97.314 44.082 -82.794 1.00 74.81 374 GLN A O 1
ATOM 3048 N N . LEU A 1 375 ? 96.552 41.983 -82.876 1.00 66.44 375 LEU A N 1
ATOM 3049 C CA . LEU A 1 375 ? 97.588 41.517 -83.806 1.00 66.44 375 LEU A CA 1
ATOM 3050 C C . LEU A 1 375 ? 97.382 42.052 -85.233 1.00 66.44 375 LEU A C 1
ATOM 3052 O O . LEU A 1 375 ? 98.361 42.295 -85.937 1.00 66.44 375 LEU A O 1
ATOM 3056 N N . SER A 1 376 ? 96.135 42.287 -85.651 1.00 57.66 376 SER A N 1
ATOM 3057 C CA . SER A 1 376 ? 95.795 42.823 -86.978 1.00 57.66 376 SER A CA 1
ATOM 3058 C C . SER A 1 376 ? 96.209 44.286 -87.188 1.00 57.66 376 SER A C 1
ATOM 3060 O O . SER A 1 376 ? 96.358 44.728 -88.327 1.00 57.66 376 SER A O 1
ATOM 3062 N N . THR A 1 377 ? 96.425 45.037 -86.101 1.00 56.47 377 THR A N 1
ATOM 3063 C CA . THR A 1 377 ? 96.740 46.476 -86.137 1.00 56.47 377 THR A CA 1
ATOM 3064 C C . THR A 1 377 ? 98.241 46.791 -86.130 1.00 56.47 377 THR A C 1
ATOM 3066 O O . THR A 1 377 ? 98.611 47.963 -86.171 1.00 56.47 377 THR A O 1
ATOM 3069 N N . LEU A 1 378 ? 99.118 45.777 -86.137 1.00 47.44 378 LEU A N 1
ATOM 3070 C CA . LEU A 1 378 ? 100.576 45.939 -86.223 1.00 47.44 378 LEU A CA 1
ATOM 3071 C C . LEU A 1 378 ? 101.071 45.925 -87.687 1.00 47.44 378 LEU A C 1
ATOM 3073 O O . LEU A 1 378 ? 101.087 44.866 -88.320 1.00 47.44 378 LEU A O 1
ATOM 3077 N N . PRO A 1 379 ? 101.542 47.059 -88.246 1.00 47.88 379 PRO A N 1
ATOM 3078 C CA . PRO A 1 379 ? 102.048 47.100 -89.611 1.00 47.88 379 PRO A CA 1
ATOM 3079 C C . PRO A 1 379 ? 103.521 46.667 -89.670 1.00 47.88 379 PRO A C 1
ATOM 3081 O O . PRO A 1 379 ? 104.412 47.397 -89.242 1.00 47.88 379 PRO A O 1
ATOM 3084 N N . GLY A 1 380 ? 103.782 45.506 -90.280 1.00 56.06 380 GLY A N 1
ATOM 3085 C CA . GLY A 1 380 ? 105.125 45.097 -90.712 1.00 56.06 380 GLY A CA 1
ATOM 3086 C C . GLY A 1 380 ? 105.721 43.900 -89.968 1.00 56.06 380 GLY A C 1
ATOM 3087 O O . GLY A 1 380 ? 106.623 44.056 -89.151 1.00 56.06 380 GLY A O 1
ATOM 3088 N N . LEU A 1 381 ? 105.293 42.688 -90.333 1.00 45.62 381 LEU A N 1
ATOM 3089 C CA . LEU A 1 381 ? 105.963 41.432 -89.980 1.00 45.62 381 LEU A CA 1
ATOM 3090 C C . LEU A 1 381 ? 106.100 40.548 -91.231 1.00 45.62 381 LEU A C 1
ATOM 3092 O O . LEU A 1 381 ? 105.134 40.316 -91.955 1.00 45.62 381 LEU A O 1
ATOM 3096 N N . ASN A 1 382 ? 107.329 40.100 -91.508 1.00 52.09 382 ASN A N 1
ATOM 3097 C CA . ASN A 1 382 ? 107.710 39.444 -92.764 1.00 52.09 382 ASN A CA 1
ATOM 3098 C C . ASN A 1 382 ? 106.952 38.126 -93.008 1.00 52.09 382 ASN A C 1
ATOM 3100 O O . ASN A 1 382 ? 107.112 37.154 -92.268 1.00 52.09 382 ASN A O 1
ATOM 3104 N N . ALA A 1 383 ? 106.204 38.069 -94.114 1.00 50.84 383 ALA A N 1
ATOM 3105 C CA . ALA A 1 383 ? 105.346 36.938 -94.484 1.00 50.84 383 ALA A CA 1
ATOM 3106 C C . ALA A 1 383 ? 106.097 35.620 -94.782 1.00 50.84 383 ALA A C 1
ATOM 3108 O O . ALA A 1 383 ? 105.497 34.545 -94.768 1.00 50.84 383 ALA A O 1
ATOM 3109 N N . GLU A 1 384 ? 107.404 35.675 -95.041 1.00 50.75 384 GLU A N 1
ATOM 3110 C CA . GLU A 1 384 ? 108.170 34.536 -95.562 1.00 50.75 384 GLU A CA 1
ATOM 3111 C C . GLU A 1 384 ? 108.519 33.488 -94.486 1.00 50.75 384 GLU A C 1
ATOM 3113 O O . GLU A 1 384 ? 108.441 32.285 -94.741 1.00 50.75 384 GLU A O 1
ATOM 3118 N N . ASN A 1 385 ? 108.769 33.913 -93.240 1.00 53.94 385 ASN A N 1
ATOM 3119 C CA . ASN A 1 385 ? 108.960 32.982 -92.116 1.00 53.94 385 ASN A CA 1
ATOM 3120 C C . ASN A 1 385 ? 107.640 32.346 -91.646 1.00 53.94 385 ASN A C 1
ATOM 3122 O O . ASN A 1 385 ? 107.644 31.209 -91.180 1.00 53.94 385 ASN A O 1
ATOM 3126 N N . ILE A 1 386 ? 106.513 33.046 -91.820 1.00 53.47 386 ILE A N 1
ATOM 3127 C CA . ILE A 1 386 ? 105.166 32.533 -91.519 1.00 53.47 386 ILE A CA 1
ATOM 3128 C C . ILE A 1 386 ? 104.769 31.434 -92.520 1.00 53.47 386 ILE A C 1
ATOM 3130 O O . ILE A 1 386 ? 104.111 30.466 -92.148 1.00 53.47 386 ILE A O 1
ATOM 3134 N N . ALA A 1 387 ? 105.196 31.529 -93.784 1.00 55.94 387 ALA A N 1
ATOM 3135 C CA . ALA A 1 387 ? 104.882 30.528 -94.804 1.00 55.94 387 ALA A CA 1
ATOM 3136 C C . ALA A 1 387 ? 105.501 29.145 -94.511 1.00 55.94 387 ALA A C 1
ATOM 3138 O O . ALA A 1 387 ? 104.838 28.122 -94.705 1.00 55.94 387 ALA A O 1
ATOM 3139 N N . ASN A 1 388 ? 106.744 29.097 -94.018 1.00 56.22 388 ASN A N 1
ATOM 3140 C CA . ASN A 1 388 ? 107.423 27.832 -93.714 1.00 56.22 388 ASN A CA 1
ATOM 3141 C C . ASN A 1 388 ? 106.939 27.194 -92.403 1.00 56.22 388 ASN A C 1
ATOM 3143 O O . ASN A 1 388 ? 106.700 25.986 -92.385 1.00 56.22 388 ASN A O 1
ATOM 3147 N N . THR A 1 389 ? 106.706 27.974 -91.340 1.00 58.31 389 THR A N 1
ATOM 3148 C CA . THR A 1 389 ? 106.117 27.438 -90.098 1.00 58.31 389 THR A CA 1
ATOM 3149 C C . THR A 1 389 ? 104.675 26.985 -90.307 1.00 58.31 389 THR A C 1
ATOM 3151 O O . THR A 1 389 ? 104.319 25.899 -89.854 1.00 58.31 389 THR A O 1
ATOM 3154 N N . ASN A 1 390 ? 103.872 27.720 -91.087 1.00 58.09 390 ASN A N 1
ATOM 3155 C CA . ASN A 1 390 ? 102.544 27.250 -91.484 1.00 58.09 390 ASN A CA 1
ATOM 3156 C C . ASN A 1 390 ? 102.615 25.938 -92.268 1.00 58.09 390 ASN A C 1
ATOM 3158 O O . ASN A 1 390 ? 101.796 25.065 -92.019 1.00 58.09 390 ASN A O 1
ATOM 3162 N N . ARG A 1 391 ? 103.576 25.745 -93.183 1.00 65.38 391 ARG A N 1
ATOM 3163 C CA . ARG A 1 391 ? 103.684 24.485 -93.944 1.00 65.38 391 ARG A CA 1
ATOM 3164 C C . ARG A 1 391 ? 103.955 23.276 -93.038 1.00 65.38 391 ARG A C 1
ATOM 3166 O O . ARG A 1 391 ? 103.385 22.216 -93.277 1.00 65.38 391 ARG A O 1
ATOM 3173 N N . GLN A 1 392 ? 104.769 23.445 -91.997 1.00 63.34 392 GLN A N 1
ATOM 3174 C CA . GLN A 1 392 ? 105.062 22.390 -91.022 1.00 63.34 392 GLN A CA 1
ATOM 3175 C C . GLN A 1 392 ? 103.861 22.134 -90.091 1.00 63.34 392 GLN A C 1
ATOM 3177 O O . GLN A 1 392 ? 103.406 20.997 -89.972 1.00 63.34 392 GLN A O 1
ATOM 3182 N N . LEU A 1 393 ? 103.245 23.202 -89.568 1.00 62.16 393 LEU A N 1
ATOM 3183 C CA . LEU A 1 393 ? 102.008 23.127 -88.782 1.00 62.16 393 LEU A CA 1
ATOM 3184 C C . LEU A 1 393 ? 100.818 22.578 -89.582 1.00 62.16 393 LEU A C 1
ATOM 3186 O O . LEU A 1 393 ? 99.928 21.984 -88.983 1.00 62.16 393 LEU A O 1
ATOM 3190 N N . TYR A 1 394 ? 100.774 22.739 -90.909 1.00 64.81 394 TYR A N 1
ATOM 3191 C CA . TYR A 1 394 ? 99.761 22.116 -91.770 1.00 64.81 394 TYR A CA 1
ATOM 3192 C C . TYR A 1 394 ? 99.943 20.597 -91.864 1.00 64.81 394 TYR A C 1
ATOM 3194 O O . TYR A 1 394 ? 98.939 19.891 -91.899 1.00 64.81 394 TYR A O 1
ATOM 3202 N N . GLY A 1 395 ? 101.181 20.090 -91.871 1.00 70.56 395 GLY A N 1
ATOM 3203 C CA . GLY A 1 395 ? 101.455 18.650 -91.809 1.00 70.56 395 GLY A CA 1
ATOM 3204 C C . GLY A 1 395 ? 100.968 18.048 -90.491 1.00 70.56 395 GLY A C 1
ATOM 3205 O O . GLY A 1 395 ? 100.104 17.172 -90.488 1.00 70.56 395 GLY A O 1
ATOM 3206 N N . GLU A 1 396 ? 101.421 18.615 -89.372 1.00 67.56 396 GLU A N 1
ATOM 3207 C CA . GLU A 1 396 ? 101.027 18.181 -88.025 1.00 67.56 396 GLU A CA 1
ATOM 3208 C C . GLU A 1 396 ? 99.517 18.357 -87.775 1.00 67.56 396 GLU A C 1
ATOM 3210 O O . GLU A 1 396 ? 98.883 17.483 -87.189 1.00 67.56 396 GLU A O 1
ATOM 3215 N N . ASN A 1 397 ? 98.884 19.424 -88.288 1.00 65.94 397 ASN A N 1
ATOM 3216 C CA . ASN A 1 397 ? 97.423 19.566 -88.233 1.00 65.94 397 ASN A CA 1
ATOM 3217 C C . ASN A 1 397 ? 96.692 18.533 -89.093 1.00 65.94 397 ASN A C 1
ATOM 3219 O O . ASN A 1 397 ? 95.577 18.167 -88.737 1.00 65.94 397 ASN A O 1
ATOM 3223 N N . VAL A 1 398 ? 97.238 18.086 -90.226 1.00 74.19 398 VAL A N 1
ATOM 3224 C CA . VAL A 1 398 ? 96.596 17.040 -91.039 1.00 74.19 398 VAL A CA 1
ATOM 3225 C C . VAL A 1 398 ? 96.666 15.696 -90.317 1.00 74.19 398 VAL A C 1
ATOM 3227 O O . VAL A 1 398 ? 95.646 15.015 -90.238 1.00 74.19 398 VAL A O 1
ATOM 3230 N N . GLU A 1 399 ? 97.804 15.352 -89.716 1.00 72.75 399 GLU A N 1
ATOM 3231 C CA . GLU A 1 399 ? 97.942 14.131 -88.913 1.00 72.75 399 GLU A CA 1
ATOM 3232 C C . GLU A 1 399 ? 97.067 14.177 -87.654 1.00 72.75 399 GLU A C 1
ATOM 3234 O O . GLU A 1 399 ? 96.250 13.279 -87.452 1.00 72.75 399 GLU A O 1
ATOM 3239 N N . LEU A 1 400 ? 97.112 15.264 -86.873 1.00 72.50 400 LEU A N 1
ATOM 3240 C CA . LEU A 1 400 ? 96.246 15.437 -85.702 1.00 72.50 400 LEU A CA 1
ATOM 3241 C C . LEU A 1 400 ? 94.758 15.487 -86.066 1.00 72.50 400 LEU A C 1
ATOM 3243 O O . LEU A 1 400 ? 93.948 14.956 -85.316 1.00 72.50 400 LEU A O 1
ATOM 3247 N N . ARG A 1 401 ? 94.366 16.059 -87.215 1.00 69.44 401 ARG A N 1
ATOM 3248 C CA . ARG A 1 401 ? 92.972 16.003 -87.701 1.00 69.44 401 ARG A CA 1
ATOM 3249 C C . ARG A 1 401 ? 92.570 14.616 -88.176 1.00 69.44 401 ARG A C 1
ATOM 3251 O O . ARG A 1 401 ? 91.388 14.307 -88.105 1.00 69.44 401 ARG A O 1
ATOM 3258 N N . ASN A 1 402 ? 93.493 13.797 -88.671 1.00 73.81 402 ASN A N 1
ATOM 3259 C CA . ASN A 1 402 ? 93.192 12.416 -89.037 1.00 73.81 402 ASN A CA 1
ATOM 3260 C C . ASN A 1 402 ? 93.041 11.553 -87.779 1.00 73.81 402 ASN A C 1
ATOM 3262 O O . ASN A 1 402 ? 92.019 10.889 -87.647 1.00 73.81 402 ASN A O 1
ATOM 3266 N N . VAL A 1 403 ? 93.953 11.677 -86.808 1.00 73.44 403 VAL A N 1
ATOM 3267 C CA . VAL A 1 403 ? 93.841 11.013 -85.498 1.00 73.44 403 VAL A CA 1
ATOM 3268 C C . VAL A 1 403 ? 92.596 11.482 -84.742 1.00 73.44 403 VAL A C 1
ATOM 3270 O O . VAL A 1 403 ? 91.876 10.647 -84.210 1.00 73.44 403 VAL A O 1
ATOM 3273 N N . LEU A 1 404 ? 92.273 12.783 -84.739 1.00 67.06 404 LEU A N 1
ATOM 3274 C CA . LEU A 1 404 ? 91.016 13.285 -84.169 1.00 67.06 404 LEU A CA 1
ATOM 3275 C C . LEU A 1 404 ? 89.799 12.761 -84.925 1.00 67.06 404 LEU A C 1
ATOM 3277 O O . LEU A 1 404 ? 88.861 12.340 -84.273 1.00 67.06 404 LEU A O 1
ATOM 3281 N N . LYS A 1 405 ? 89.802 12.701 -86.262 1.00 71.69 405 LYS A N 1
ATOM 3282 C CA . LYS A 1 405 ? 88.687 12.106 -87.020 1.00 71.69 405 LYS A CA 1
ATOM 3283 C C . LYS A 1 405 ? 88.532 10.609 -86.779 1.00 71.69 405 LYS A C 1
ATOM 3285 O O . LYS A 1 405 ? 87.412 10.117 -86.874 1.00 71.69 405 LYS A O 1
ATOM 3290 N N . GLU A 1 406 ? 89.608 9.879 -86.505 1.00 73.19 406 GLU A N 1
ATOM 3291 C CA . GLU A 1 406 ? 89.542 8.468 -86.116 1.00 73.19 406 GLU A CA 1
ATOM 3292 C C . GLU A 1 406 ? 89.049 8.319 -84.675 1.00 73.19 406 GLU A C 1
ATOM 3294 O O . GLU A 1 406 ? 88.080 7.599 -84.463 1.00 73.19 406 GLU A O 1
ATOM 3299 N N . PHE A 1 407 ? 89.576 9.084 -83.715 1.00 69.69 407 PHE A N 1
ATOM 3300 C CA . PHE A 1 407 ? 89.075 9.102 -82.334 1.00 69.69 407 PHE A CA 1
ATOM 3301 C C . PHE A 1 407 ? 87.622 9.576 -82.231 1.00 69.69 407 PHE A C 1
ATOM 3303 O O . PHE A 1 407 ? 86.846 9.007 -81.472 1.00 69.69 407 PHE A O 1
ATOM 3310 N N . GLU A 1 408 ? 87.224 10.594 -82.991 1.00 70.12 408 GLU A N 1
ATOM 3311 C CA . GLU A 1 408 ? 85.843 11.066 -83.090 1.00 70.12 408 GLU A CA 1
ATOM 3312 C C . GLU A 1 408 ? 84.969 10.029 -83.789 1.00 70.12 408 GLU A C 1
ATOM 3314 O O . GLU A 1 408 ? 83.849 9.822 -83.345 1.00 70.12 408 GLU A O 1
ATOM 3319 N N . LYS A 1 409 ? 85.455 9.317 -84.816 1.00 71.31 409 LYS A N 1
ATOM 3320 C CA . LYS A 1 409 ? 84.708 8.198 -85.412 1.00 71.31 409 LYS A CA 1
ATOM 3321 C C . LYS A 1 409 ? 84.547 7.030 -84.453 1.00 71.31 409 LYS A C 1
ATOM 3323 O O . LYS A 1 409 ? 83.444 6.511 -84.367 1.00 71.31 409 LYS A O 1
ATOM 3328 N N . GLU A 1 410 ? 85.590 6.600 -83.752 1.00 72.75 410 GLU A N 1
ATOM 3329 C CA . GLU A 1 410 ? 85.511 5.476 -82.814 1.00 72.75 410 GLU A CA 1
ATOM 3330 C C . GLU A 1 410 ? 84.700 5.841 -81.574 1.00 72.75 410 GLU A C 1
ATOM 3332 O O . GLU A 1 410 ? 83.836 5.070 -81.160 1.00 72.75 410 GLU A O 1
ATOM 3337 N N . ARG A 1 411 ? 84.887 7.048 -81.030 1.00 70.38 411 ARG A N 1
ATOM 3338 C CA . ARG A 1 411 ? 84.087 7.548 -79.911 1.00 70.38 411 ARG A CA 1
ATOM 3339 C C . ARG A 1 411 ? 82.640 7.785 -80.313 1.00 70.38 411 ARG A C 1
ATOM 3341 O O . ARG A 1 411 ? 81.762 7.349 -79.582 1.00 70.38 411 ARG A O 1
ATOM 3348 N N . ALA A 1 412 ? 82.372 8.418 -81.456 1.00 68.38 412 ALA A N 1
ATOM 3349 C CA . ALA A 1 412 ? 81.006 8.578 -81.943 1.00 68.38 412 ALA A CA 1
ATOM 3350 C C . ALA A 1 412 ? 80.391 7.224 -82.289 1.00 68.38 412 ALA A C 1
ATOM 3352 O O . ALA A 1 412 ? 79.224 7.032 -82.002 1.00 68.38 412 ALA A O 1
ATOM 3353 N N . LYS A 1 413 ? 81.141 6.257 -82.828 1.00 74.00 413 LYS A N 1
ATOM 3354 C CA . LYS A 1 413 ? 80.628 4.905 -83.078 1.00 74.00 413 LYS A CA 1
ATOM 3355 C C . LYS A 1 413 ? 80.304 4.179 -81.772 1.00 74.00 413 LYS A C 1
ATOM 3357 O O . LYS A 1 413 ? 79.203 3.664 -81.652 1.00 74.00 413 LYS A O 1
ATOM 3362 N N . GLY A 1 414 ? 81.182 4.218 -80.771 1.00 73.50 414 GLY A N 1
ATOM 3363 C CA . GLY A 1 414 ? 80.928 3.633 -79.451 1.00 73.50 414 GLY A CA 1
ATOM 3364 C C . GLY A 1 414 ? 79.813 4.342 -78.672 1.00 73.50 414 GLY A C 1
ATOM 3365 O O . GLY A 1 414 ? 78.997 3.687 -78.029 1.00 73.50 414 GLY A O 1
ATOM 3366 N N . GLU A 1 415 ? 79.715 5.673 -78.749 1.00 71.19 415 GLU A N 1
ATOM 3367 C CA . GLU A 1 415 ? 78.600 6.429 -78.170 1.00 71.19 415 GLU A CA 1
ATOM 3368 C C . GLU A 1 415 ? 77.298 6.200 -78.953 1.00 71.19 415 GLU A C 1
ATOM 3370 O O . GLU A 1 415 ? 76.264 6.060 -78.313 1.00 71.19 415 GLU A O 1
ATOM 3375 N N . VAL A 1 416 ? 77.322 6.069 -80.286 1.00 71.00 416 VAL A N 1
ATOM 3376 C CA . VAL A 1 416 ? 76.152 5.715 -81.114 1.00 71.00 416 VAL A CA 1
ATOM 3377 C C . VAL A 1 416 ? 75.701 4.287 -80.839 1.00 71.00 416 VAL A C 1
ATOM 3379 O O . VAL A 1 416 ? 74.516 4.102 -80.614 1.00 71.00 416 VAL A O 1
ATOM 3382 N N . GLU A 1 417 ? 76.591 3.298 -80.765 1.00 77.12 417 GLU A N 1
ATOM 3383 C CA . GLU A 1 417 ? 76.246 1.912 -80.413 1.00 77.12 417 GLU A CA 1
ATOM 3384 C C . GLU A 1 417 ? 75.697 1.831 -78.978 1.00 77.12 417 GLU A C 1
ATOM 3386 O O . GLU A 1 417 ? 74.669 1.197 -78.735 1.00 77.12 417 GLU A O 1
ATOM 3391 N N . ARG A 1 418 ? 76.296 2.555 -78.020 1.00 74.88 418 ARG A N 1
ATOM 3392 C CA . ARG A 1 418 ? 75.791 2.630 -76.638 1.00 74.88 418 ARG A CA 1
ATOM 3393 C C . ARG A 1 418 ? 74.445 3.359 -76.549 1.00 74.88 418 ARG A C 1
ATOM 3395 O O . ARG A 1 418 ? 73.588 2.952 -75.766 1.00 74.88 418 ARG A O 1
ATOM 3402 N N . LEU A 1 419 ? 74.244 4.426 -77.322 1.00 74.50 419 LEU A N 1
ATOM 3403 C CA . LEU A 1 419 ? 72.976 5.158 -77.393 1.00 74.50 419 LEU A CA 1
ATOM 3404 C C . LEU A 1 419 ? 71.912 4.384 -78.174 1.00 74.50 419 LEU A C 1
ATOM 3406 O O . LEU A 1 419 ? 70.752 4.472 -77.800 1.00 74.50 419 LEU A O 1
ATOM 3410 N N . GLN A 1 420 ? 72.278 3.591 -79.184 1.00 74.81 420 GLN A N 1
ATOM 3411 C CA . GLN A 1 420 ? 71.387 2.660 -79.880 1.00 74.81 420 GLN A CA 1
ATOM 3412 C C . GLN A 1 420 ? 70.956 1.536 -78.944 1.00 74.81 420 GLN A C 1
ATOM 3414 O O . GLN A 1 420 ? 69.761 1.317 -78.817 1.00 74.81 420 GLN A O 1
ATOM 3419 N N . GLY A 1 421 ? 71.870 0.918 -78.190 1.00 79.38 421 GLY A N 1
ATOM 3420 C CA . GLY A 1 421 ? 71.510 -0.062 -77.160 1.00 79.38 421 GLY A CA 1
ATOM 3421 C C . G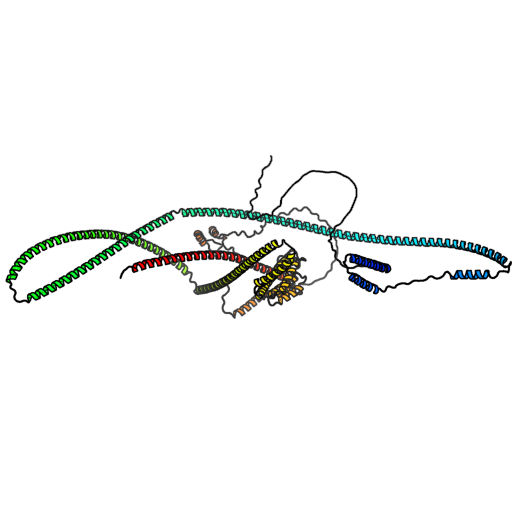LY A 1 421 ? 70.595 0.530 -76.079 1.00 79.38 421 GLY A C 1
ATOM 3422 O O . GLY A 1 421 ? 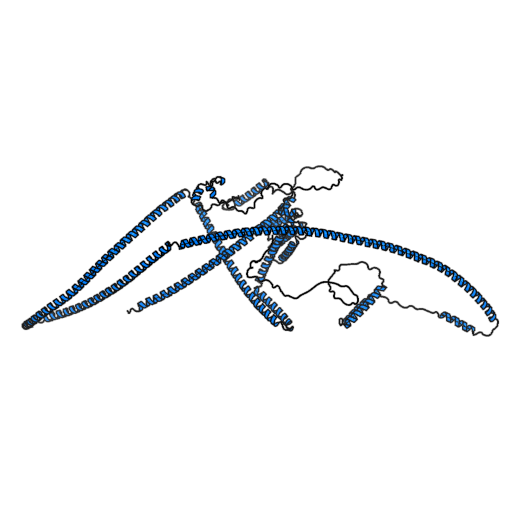69.592 -0.074 -75.709 1.00 79.38 421 GLY A O 1
ATOM 3423 N N . GLN A 1 422 ? 70.861 1.760 -75.620 1.00 78.75 422 GLN A N 1
ATOM 3424 C CA . GLN A 1 422 ? 69.955 2.466 -74.701 1.00 78.75 422 GLN A CA 1
ATOM 3425 C C . GLN A 1 422 ? 68.622 2.866 -75.354 1.00 78.75 422 GLN A C 1
ATOM 3427 O O . GLN A 1 422 ? 67.593 2.876 -74.674 1.00 78.75 422 GLN A O 1
ATOM 3432 N N . LEU A 1 423 ? 68.605 3.177 -76.651 1.00 77.69 423 LEU A N 1
ATOM 3433 C CA . LEU A 1 423 ? 67.395 3.485 -77.410 1.00 77.69 423 LEU A CA 1
ATOM 3434 C C . LEU A 1 423 ? 66.549 2.227 -77.628 1.00 77.69 423 LEU A C 1
ATOM 3436 O O . LEU A 1 423 ? 65.351 2.284 -77.401 1.00 77.69 423 LEU A O 1
ATOM 3440 N N . GLU A 1 424 ? 67.145 1.089 -77.971 1.00 81.75 424 GLU A N 1
ATOM 3441 C CA . GLU A 1 424 ? 66.465 -0.204 -78.075 1.00 81.75 424 GLU A CA 1
ATOM 3442 C C . GLU A 1 424 ? 65.968 -0.684 -76.709 1.00 81.75 424 GLU A C 1
ATOM 3444 O O . GLU A 1 424 ? 64.817 -1.095 -76.590 1.00 81.75 424 GLU A O 1
ATOM 3449 N N . GLU A 1 425 ? 66.758 -0.564 -75.636 1.00 77.75 425 GLU A N 1
ATOM 3450 C CA . GLU A 1 425 ? 66.277 -0.846 -74.279 1.00 77.75 425 GLU A CA 1
ATOM 3451 C C . GLU A 1 425 ? 65.092 0.046 -73.890 1.00 77.75 425 GLU A C 1
ATOM 3453 O O . GLU A 1 425 ? 64.124 -0.436 -73.302 1.00 77.75 425 GLU A O 1
ATOM 3458 N N . THR A 1 426 ? 65.149 1.349 -74.183 1.00 76.06 426 THR A N 1
ATOM 3459 C CA . THR A 1 426 ? 64.053 2.271 -73.849 1.00 76.06 426 THR A CA 1
ATOM 3460 C C . THR A 1 426 ? 62.847 2.094 -74.764 1.00 76.06 426 THR A C 1
ATOM 3462 O O . THR A 1 426 ? 61.729 2.185 -74.268 1.00 76.06 426 THR A O 1
ATOM 3465 N N . GLN A 1 427 ? 63.030 1.741 -76.038 1.00 80.19 427 GLN A N 1
ATOM 3466 C CA . GLN A 1 427 ? 61.954 1.354 -76.952 1.00 80.19 427 GLN A CA 1
ATOM 3467 C C . GLN A 1 427 ? 61.304 0.036 -76.528 1.00 80.19 427 GLN A C 1
ATOM 3469 O O . GLN A 1 427 ? 60.082 -0.040 -76.511 1.00 80.19 427 GLN A O 1
ATOM 3474 N N . ASN A 1 428 ? 62.074 -0.966 -76.101 1.00 81.31 428 ASN A N 1
ATOM 3475 C CA . ASN A 1 428 ? 61.549 -2.236 -75.595 1.00 81.31 428 ASN A CA 1
ATOM 3476 C C . ASN A 1 428 ? 60.830 -2.056 -74.248 1.00 81.31 428 ASN A C 1
ATOM 3478 O O . ASN A 1 428 ? 59.736 -2.587 -74.058 1.00 81.31 428 ASN A O 1
ATOM 3482 N N . ARG A 1 429 ? 61.376 -1.242 -73.329 1.00 78.50 429 ARG A N 1
ATOM 3483 C CA . ARG A 1 429 ? 60.679 -0.841 -72.091 1.00 78.50 429 ARG A CA 1
ATOM 3484 C C . ARG A 1 429 ? 59.398 -0.063 -72.397 1.00 78.50 429 ARG A C 1
ATOM 3486 O O . ARG A 1 429 ? 58.369 -0.369 -71.807 1.00 78.50 429 ARG A O 1
ATOM 3493 N N . ALA A 1 430 ? 59.429 0.882 -73.338 1.00 76.31 430 ALA A N 1
ATOM 3494 C CA . ALA A 1 430 ? 58.251 1.635 -73.763 1.00 76.31 430 ALA A CA 1
ATOM 3495 C C . ALA A 1 430 ? 57.214 0.736 -74.450 1.00 76.31 430 ALA A C 1
ATOM 3497 O O . ALA A 1 430 ? 56.030 0.862 -74.166 1.00 76.31 430 ALA A O 1
ATOM 3498 N N . HIS A 1 431 ? 57.629 -0.213 -75.293 1.00 81.44 431 HIS A N 1
ATOM 3499 C CA . HIS A 1 431 ? 56.729 -1.172 -75.931 1.00 81.44 431 HIS A CA 1
ATOM 3500 C C . HIS A 1 431 ? 56.059 -2.069 -74.888 1.00 81.44 431 HIS A C 1
ATOM 3502 O O . HIS A 1 431 ? 54.838 -2.207 -74.899 1.00 81.44 431 HIS A O 1
ATOM 3508 N N . ASN A 1 432 ? 56.822 -2.607 -73.932 1.00 81.06 432 ASN A N 1
ATOM 3509 C CA . ASN A 1 432 ? 56.275 -3.396 -72.829 1.00 81.06 432 ASN A CA 1
ATOM 3510 C C . ASN A 1 432 ? 55.331 -2.567 -71.945 1.00 81.06 432 ASN A C 1
ATOM 3512 O O . ASN A 1 432 ? 54.244 -3.042 -71.623 1.00 81.06 432 ASN A O 1
ATOM 3516 N N . ALA A 1 433 ? 55.681 -1.317 -71.626 1.00 75.94 433 ALA A N 1
ATOM 3517 C CA . ALA A 1 433 ? 54.808 -0.401 -70.893 1.00 75.94 433 ALA A CA 1
ATOM 3518 C C . ALA A 1 433 ? 53.522 -0.070 -71.675 1.00 75.94 433 ALA A C 1
ATOM 3520 O O . ALA A 1 433 ? 52.448 -0.031 -71.088 1.00 75.94 433 ALA A O 1
ATOM 3521 N N . ILE A 1 434 ? 53.593 0.093 -73.002 1.00 82.12 434 ILE A N 1
ATOM 3522 C CA . ILE A 1 434 ? 52.424 0.288 -73.876 1.00 82.12 434 ILE A CA 1
ATOM 3523 C C . ILE A 1 434 ? 51.547 -0.973 -73.913 1.00 82.12 434 ILE A C 1
ATOM 3525 O O . ILE A 1 434 ? 50.324 -0.858 -73.905 1.00 82.12 434 ILE A O 1
ATOM 3529 N N . GLN A 1 435 ? 52.126 -2.177 -73.930 1.00 82.81 435 GLN A N 1
ATOM 3530 C CA . GLN A 1 435 ? 51.352 -3.425 -73.871 1.00 82.81 435 GLN A CA 1
ATOM 3531 C C . GLN A 1 435 ? 50.711 -3.638 -72.491 1.00 82.81 435 GLN A C 1
ATOM 3533 O O . GLN A 1 435 ? 49.553 -4.046 -72.412 1.00 82.81 435 GLN A O 1
ATOM 3538 N N . GLN A 1 436 ? 51.415 -3.306 -71.404 1.00 77.81 436 GLN A N 1
ATOM 3539 C CA . GLN A 1 436 ? 50.851 -3.295 -70.051 1.00 77.81 436 GLN A CA 1
ATOM 3540 C C . GLN A 1 436 ? 49.720 -2.268 -69.932 1.00 77.81 436 GLN A C 1
ATOM 3542 O O . GLN A 1 436 ? 48.635 -2.630 -69.488 1.00 77.81 436 GLN A O 1
ATOM 3547 N N . ALA A 1 437 ? 49.917 -1.041 -70.422 1.00 74.75 437 ALA A N 1
ATOM 3548 C CA . ALA A 1 437 ? 48.884 -0.010 -70.470 1.00 74.75 437 ALA A CA 1
ATOM 3549 C C . ALA A 1 437 ? 47.656 -0.475 -71.267 1.00 74.75 437 ALA A C 1
ATOM 3551 O O . ALA A 1 437 ? 46.548 -0.365 -70.763 1.00 74.75 437 ALA A O 1
ATOM 3552 N N . LYS A 1 438 ? 47.830 -1.098 -72.442 1.00 84.94 438 LYS A N 1
ATOM 3553 C CA . LYS A 1 438 ? 46.723 -1.688 -73.223 1.00 84.94 438 LYS A CA 1
ATOM 3554 C C . LYS A 1 438 ? 46.007 -2.833 -72.503 1.00 84.94 438 LYS A C 1
ATOM 3556 O O . LYS A 1 438 ? 44.813 -3.035 -72.714 1.00 84.94 438 LYS A O 1
ATOM 3561 N N . ASN A 1 439 ? 46.708 -3.613 -71.683 1.00 83.38 439 ASN A N 1
ATOM 3562 C CA . ASN A 1 439 ? 46.091 -4.674 -70.886 1.00 83.38 439 ASN A CA 1
ATOM 3563 C C . ASN A 1 439 ? 45.318 -4.105 -69.687 1.00 83.38 439 ASN A C 1
ATOM 3565 O O . ASN A 1 439 ? 44.201 -4.555 -69.439 1.00 83.38 439 ASN A O 1
ATOM 3569 N N . LEU A 1 440 ? 45.859 -3.087 -69.012 1.00 78.94 440 LEU A N 1
ATOM 3570 C CA . LEU A 1 440 ? 45.175 -2.336 -67.956 1.00 78.94 440 LEU A CA 1
ATOM 3571 C C . LEU A 1 440 ? 43.967 -1.562 -68.504 1.00 78.94 440 LEU A C 1
ATOM 3573 O O . LEU A 1 440 ? 42.918 -1.554 -67.878 1.00 78.94 440 LEU A O 1
ATOM 3577 N N . GLU A 1 441 ? 44.067 -0.984 -69.700 1.00 80.00 441 GLU A N 1
ATOM 3578 C CA . GLU A 1 441 ? 42.968 -0.317 -70.409 1.00 80.00 441 GLU A CA 1
ATOM 3579 C C . GLU A 1 441 ? 41.852 -1.317 -70.747 1.00 80.00 441 GLU A C 1
ATOM 3581 O O . GLU A 1 441 ? 40.699 -1.098 -70.388 1.00 80.00 441 GLU A O 1
ATOM 3586 N N . LYS A 1 442 ? 42.193 -2.502 -71.277 1.00 83.56 442 LYS A N 1
ATOM 3587 C CA . LYS A 1 442 ? 41.237 -3.613 -71.461 1.00 83.56 442 LYS A CA 1
ATOM 3588 C C . LYS A 1 442 ? 40.630 -4.140 -70.157 1.00 83.56 442 LYS A C 1
ATOM 3590 O O . LYS A 1 442 ? 39.546 -4.718 -70.202 1.00 83.56 442 LYS A O 1
ATOM 3595 N N . GLN A 1 443 ? 41.320 -4.036 -69.021 1.00 79.12 443 GLN A N 1
ATOM 3596 C CA . GLN A 1 443 ? 40.753 -4.372 -67.710 1.00 79.12 443 GLN A CA 1
ATOM 3597 C C . GLN A 1 443 ? 39.818 -3.258 -67.229 1.00 79.12 443 GLN A C 1
ATOM 3599 O O . GLN A 1 443 ? 38.691 -3.550 -66.839 1.00 79.12 443 GLN A O 1
ATOM 3604 N N . LEU A 1 444 ? 40.226 -1.992 -67.348 1.00 79.38 444 LEU A N 1
ATOM 3605 C CA . LEU A 1 444 ? 39.400 -0.819 -67.061 1.00 79.38 444 LEU A CA 1
ATOM 3606 C C . LEU A 1 444 ? 38.118 -0.803 -67.889 1.00 79.38 444 LEU A C 1
ATOM 3608 O O . LEU A 1 444 ? 37.067 -0.495 -67.343 1.00 79.38 444 LEU A O 1
ATOM 3612 N N . ASP A 1 445 ? 38.163 -1.186 -69.162 1.00 82.81 445 ASP A N 1
ATOM 3613 C CA . ASP A 1 445 ? 36.969 -1.263 -70.005 1.00 82.81 445 ASP A CA 1
ATOM 3614 C C . ASP A 1 445 ? 36.046 -2.425 -69.611 1.00 82.81 445 ASP A C 1
ATOM 3616 O O . ASP A 1 445 ? 34.826 -2.272 -69.665 1.00 82.81 445 ASP A O 1
ATOM 3620 N N . ARG A 1 446 ? 36.582 -3.548 -69.103 1.00 83.06 446 ARG A N 1
ATOM 3621 C CA . ARG A 1 446 ? 35.754 -4.592 -68.466 1.00 83.06 446 ARG A CA 1
ATOM 3622 C C . ARG A 1 446 ? 35.120 -4.096 -67.170 1.00 83.06 446 ARG A C 1
ATOM 3624 O O . ARG A 1 446 ? 33.935 -4.336 -66.973 1.00 83.06 446 ARG A O 1
ATOM 3631 N N . PHE A 1 447 ? 35.863 -3.385 -66.322 1.00 76.81 447 PHE A N 1
ATOM 3632 C CA . PHE A 1 447 ? 35.324 -2.785 -65.097 1.00 76.81 447 PHE A CA 1
ATOM 3633 C C . PHE A 1 447 ? 34.275 -1.709 -65.397 1.00 76.81 447 PHE A C 1
ATOM 3635 O O . PHE A 1 447 ? 33.231 -1.692 -64.757 1.00 76.81 447 PHE A O 1
ATOM 3642 N N . ARG A 1 448 ? 34.497 -0.857 -66.405 1.00 81.75 448 ARG A N 1
ATOM 3643 C CA . ARG A 1 448 ? 33.514 0.120 -66.899 1.00 81.75 448 ARG A CA 1
ATOM 3644 C C . ARG A 1 448 ? 32.268 -0.569 -67.437 1.00 81.75 448 ARG A C 1
ATOM 3646 O O . ARG A 1 448 ? 31.173 -0.121 -67.130 1.00 81.75 448 ARG A O 1
ATOM 3653 N N . HIS A 1 449 ? 32.415 -1.653 -68.198 1.00 80.38 449 HIS A N 1
ATOM 3654 C CA . HIS A 1 449 ? 31.276 -2.417 -68.703 1.00 80.38 449 HIS A CA 1
ATOM 3655 C C . HIS A 1 449 ? 30.504 -3.109 -67.571 1.00 80.38 449 HIS A C 1
ATOM 3657 O O . HIS A 1 449 ? 29.285 -2.998 -67.522 1.00 80.38 449 HIS A O 1
ATOM 3663 N N . PHE A 1 450 ? 31.196 -3.754 -66.627 1.00 79.69 450 PHE A N 1
ATOM 3664 C CA . PHE A 1 450 ? 30.579 -4.369 -65.451 1.00 79.69 450 PHE A CA 1
ATOM 3665 C C . PHE A 1 450 ? 29.833 -3.331 -64.604 1.00 79.69 450 PHE A C 1
ATOM 3667 O O . PHE A 1 450 ? 28.650 -3.504 -64.327 1.00 79.69 450 PHE A O 1
ATOM 3674 N N . LYS A 1 451 ? 30.484 -2.202 -64.299 1.00 81.12 451 LYS A N 1
ATOM 3675 C CA . LYS A 1 451 ? 29.877 -1.077 -63.586 1.00 81.12 451 LYS A CA 1
ATOM 3676 C C . LYS A 1 451 ? 28.675 -0.502 -64.338 1.00 81.12 451 LYS A C 1
ATOM 3678 O O . LYS A 1 451 ? 27.648 -0.277 -63.717 1.00 81.12 451 LYS A O 1
ATOM 3683 N N . ALA A 1 452 ? 28.755 -0.328 -65.658 1.00 80.88 452 ALA A N 1
ATOM 3684 C CA . ALA A 1 452 ? 27.621 0.126 -66.462 1.00 80.88 452 ALA A CA 1
ATOM 3685 C C . ALA A 1 452 ? 26.453 -0.878 -66.437 1.00 80.88 452 ALA A C 1
ATOM 3687 O O . ALA A 1 452 ? 25.301 -0.463 -66.396 1.00 80.88 452 ALA A O 1
ATOM 3688 N N . VAL A 1 453 ? 26.726 -2.188 -66.409 1.00 84.69 453 VAL A N 1
ATOM 3689 C CA . VAL A 1 453 ? 25.700 -3.235 -66.260 1.00 84.69 453 VAL A CA 1
ATOM 3690 C C . VAL A 1 453 ? 25.085 -3.231 -64.854 1.00 84.69 453 VAL A C 1
ATOM 3692 O O . VAL A 1 453 ? 23.881 -3.445 -64.724 1.00 84.69 453 VAL A O 1
ATOM 3695 N N . GLU A 1 454 ? 25.859 -2.965 -63.800 1.00 80.06 454 GLU A N 1
ATOM 3696 C CA . GLU A 1 454 ? 25.325 -2.793 -62.441 1.00 80.06 454 GLU A CA 1
ATOM 3697 C C . GLU A 1 454 ? 24.530 -1.494 -62.279 1.00 80.06 454 GLU A C 1
ATOM 3699 O O . GLU A 1 454 ? 23.435 -1.527 -61.727 1.00 80.06 454 GLU A O 1
ATOM 3704 N N . GLU A 1 455 ? 25.004 -0.372 -62.822 1.00 79.94 455 GLU A N 1
ATOM 3705 C CA . GLU A 1 455 ? 24.263 0.894 -62.883 1.00 79.94 455 GLU A CA 1
ATOM 3706 C C . GLU A 1 455 ? 22.982 0.747 -63.724 1.00 79.94 455 GLU A C 1
ATOM 3708 O O . GLU A 1 455 ? 21.934 1.293 -63.374 1.00 79.94 455 GLU A O 1
ATOM 3713 N N . GLU A 1 456 ? 22.997 -0.053 -64.795 1.00 85.12 456 GLU A N 1
ATOM 3714 C CA . GLU A 1 456 ? 21.786 -0.353 -65.559 1.00 85.12 456 GLU A CA 1
ATOM 3715 C C . GLU A 1 456 ? 20.817 -1.253 -64.775 1.00 85.12 456 GLU A C 1
ATOM 3717 O O . GLU A 1 456 ? 19.615 -0.990 -64.773 1.00 85.12 456 GLU A O 1
ATOM 3722 N N . LYS A 1 457 ? 21.304 -2.264 -64.040 1.00 84.06 457 LYS A N 1
ATOM 3723 C CA . LYS A 1 457 ? 20.470 -3.051 -63.110 1.00 84.06 457 LYS A CA 1
ATOM 3724 C C . LYS A 1 457 ? 19.873 -2.173 -62.010 1.00 84.06 457 LYS A C 1
ATOM 3726 O O . LYS A 1 457 ? 18.672 -2.237 -61.783 1.00 84.06 457 LYS A O 1
ATOM 3731 N N . LEU A 1 458 ? 20.674 -1.318 -61.375 1.00 77.88 458 LEU A N 1
ATOM 3732 C CA . LEU A 1 458 ? 20.218 -0.387 -60.342 1.00 77.88 458 LEU A CA 1
ATOM 3733 C C . LEU A 1 458 ? 19.182 0.594 -60.895 1.00 77.88 458 LEU A C 1
ATOM 3735 O O . LEU A 1 458 ? 18.143 0.781 -60.276 1.00 77.88 458 LEU A O 1
ATOM 3739 N N . THR A 1 459 ? 19.395 1.171 -62.080 1.00 79.12 459 THR A N 1
ATOM 3740 C CA . THR A 1 459 ? 18.408 2.085 -62.682 1.00 79.12 459 THR A CA 1
ATOM 3741 C C . THR A 1 459 ? 17.166 1.379 -63.227 1.00 79.12 459 THR A C 1
ATOM 3743 O O . THR A 1 459 ? 16.138 2.040 -63.360 1.00 79.12 459 THR A O 1
ATOM 3746 N N . ARG A 1 460 ? 17.213 0.074 -63.538 1.00 81.06 460 ARG A N 1
ATOM 3747 C CA . ARG A 1 460 ? 16.012 -0.747 -63.782 1.00 81.06 460 ARG A CA 1
ATOM 3748 C C . ARG A 1 460 ? 15.262 -0.987 -62.472 1.00 81.06 460 ARG A C 1
ATOM 3750 O O . ARG A 1 460 ? 14.116 -0.575 -62.382 1.00 81.06 460 ARG A O 1
ATOM 3757 N N . ASN A 1 461 ? 15.938 -1.470 -61.428 1.00 81.81 461 ASN A N 1
ATOM 3758 C CA . ASN A 1 461 ? 15.346 -1.669 -60.102 1.00 81.81 461 ASN A CA 1
ATOM 3759 C C . ASN A 1 461 ? 14.739 -0.372 -59.531 1.00 81.81 461 ASN A C 1
ATOM 3761 O O . ASN A 1 461 ? 13.642 -0.403 -58.987 1.00 81.81 461 ASN A O 1
ATOM 3765 N N . MET A 1 462 ? 15.403 0.783 -59.691 1.00 79.06 462 MET A N 1
ATOM 3766 C CA . MET A 1 462 ? 14.831 2.083 -59.312 1.00 79.06 462 MET A CA 1
ATOM 3767 C C . MET A 1 462 ? 13.621 2.459 -60.169 1.00 79.06 462 MET A C 1
ATOM 3769 O O . MET A 1 462 ? 12.678 3.019 -59.633 1.00 79.06 462 MET A O 1
ATOM 3773 N N . ARG A 1 463 ? 13.612 2.160 -61.476 1.00 84.88 463 ARG A N 1
ATOM 3774 C CA . ARG A 1 463 ? 12.438 2.397 -62.336 1.00 84.88 463 ARG A CA 1
ATOM 3775 C C . ARG A 1 463 ? 11.261 1.499 -61.959 1.00 84.88 463 ARG A C 1
ATOM 3777 O O . ARG A 1 463 ? 10.130 1.972 -61.985 1.00 84.88 463 ARG A O 1
ATOM 3784 N N . ASP A 1 464 ? 11.522 0.254 -61.577 1.00 84.25 464 ASP A N 1
ATOM 3785 C CA . ASP A 1 464 ? 10.500 -0.684 -61.113 1.00 84.25 464 ASP A CA 1
ATOM 3786 C C . ASP A 1 464 ? 9.956 -0.266 -59.735 1.00 84.25 464 ASP A C 1
ATOM 3788 O O . ASP A 1 464 ? 8.742 -0.220 -59.552 1.00 84.25 464 ASP A O 1
ATOM 3792 N N . LEU A 1 465 ? 10.824 0.166 -58.810 1.00 78.25 465 LEU A N 1
ATOM 3793 C CA . LEU A 1 465 ? 10.428 0.771 -57.531 1.00 78.25 465 LEU A CA 1
ATOM 3794 C C . LEU A 1 465 ? 9.677 2.096 -57.717 1.00 78.25 465 LEU A C 1
ATOM 3796 O O . LEU A 1 465 ? 8.670 2.316 -57.059 1.00 78.25 465 LEU A O 1
ATOM 3800 N N . GLU A 1 466 ? 10.103 2.972 -58.629 1.00 79.44 466 GLU A N 1
ATOM 3801 C CA . GLU A 1 466 ? 9.363 4.192 -58.974 1.00 79.44 466 GLU A CA 1
ATOM 3802 C C . GLU A 1 466 ? 8.001 3.874 -59.592 1.00 79.44 466 GLU A C 1
ATOM 3804 O O . GLU A 1 466 ? 7.051 4.624 -59.377 1.00 79.44 466 GLU A O 1
ATOM 3809 N N . LYS A 1 467 ? 7.894 2.799 -60.382 1.00 88.38 467 LYS A N 1
ATOM 3810 C CA . LYS A 1 467 ? 6.629 2.347 -60.967 1.00 88.38 467 LYS A CA 1
ATOM 3811 C C . LYS A 1 467 ? 5.698 1.821 -59.879 1.00 88.38 467 LYS A C 1
ATOM 3813 O O . LYS A 1 467 ? 4.565 2.280 -59.818 1.00 88.38 467 LYS A O 1
ATOM 3818 N N . GLN A 1 468 ? 6.195 0.971 -58.980 1.00 81.81 468 GLN A N 1
ATOM 3819 C CA . GLN A 1 468 ? 5.462 0.509 -57.796 1.00 81.81 468 GLN A CA 1
ATOM 3820 C C . GLN A 1 468 ? 5.049 1.677 -56.890 1.00 81.81 468 GLN A C 1
ATOM 3822 O O . GLN A 1 468 ? 3.908 1.731 -56.450 1.00 81.81 468 GLN A O 1
ATOM 3827 N N . LEU A 1 469 ? 5.933 2.656 -56.668 1.00 81.69 469 LEU A N 1
ATOM 3828 C CA . LEU A 1 469 ? 5.634 3.860 -55.892 1.00 81.69 469 LEU A CA 1
ATOM 3829 C C . LEU A 1 469 ? 4.570 4.723 -56.580 1.00 81.69 469 LEU A C 1
ATOM 3831 O O . LEU A 1 469 ? 3.685 5.233 -55.908 1.00 81.69 469 LEU A O 1
ATOM 3835 N N . LYS A 1 470 ? 4.620 4.884 -57.909 1.00 85.94 470 LYS A N 1
ATOM 3836 C CA . LYS A 1 470 ? 3.598 5.612 -58.684 1.00 85.94 470 LYS A CA 1
ATOM 3837 C C . LYS A 1 470 ? 2.259 4.874 -58.694 1.00 85.94 470 LYS A C 1
ATOM 3839 O O . LYS A 1 470 ? 1.229 5.526 -58.577 1.00 85.94 470 LYS A O 1
ATOM 3844 N N . GLU A 1 471 ? 2.266 3.546 -58.783 1.00 84.94 471 GLU A N 1
ATOM 3845 C CA . GLU A 1 471 ? 1.069 2.706 -58.674 1.00 84.94 471 GLU A CA 1
ATOM 3846 C C . GLU A 1 471 ? 0.459 2.819 -57.267 1.00 84.94 471 GLU A C 1
ATOM 3848 O O . GLU A 1 471 ? -0.710 3.184 -57.150 1.00 84.94 471 GLU A O 1
ATOM 3853 N N . ALA A 1 472 ? 1.256 2.665 -56.207 1.00 76.12 472 ALA A N 1
ATOM 3854 C CA . ALA A 1 472 ? 0.824 2.861 -54.822 1.00 76.12 472 ALA A CA 1
ATOM 3855 C C . ALA A 1 472 ? 0.332 4.295 -54.552 1.00 76.12 472 ALA A C 1
ATOM 3857 O O . ALA A 1 472 ? -0.728 4.477 -53.965 1.00 76.12 472 ALA A O 1
ATOM 3858 N N . LEU A 1 473 ? 1.034 5.327 -55.036 1.00 78.44 473 LEU A N 1
ATOM 3859 C CA . LEU A 1 473 ? 0.584 6.720 -54.932 1.00 78.44 473 LEU A CA 1
ATOM 3860 C C . LEU A 1 473 ? -0.707 6.966 -55.718 1.00 78.44 473 LEU A C 1
ATOM 3862 O O . LEU A 1 473 ? -1.535 7.745 -55.266 1.00 78.44 473 LEU A O 1
ATOM 3866 N N . SER A 1 474 ? -0.917 6.303 -56.859 1.00 80.38 474 SER A N 1
ATOM 3867 C CA . SER A 1 474 ? -2.183 6.399 -57.596 1.00 80.38 474 SER A CA 1
ATOM 3868 C C . SER A 1 474 ? -3.335 5.681 -56.885 1.00 80.38 474 SER A C 1
ATOM 3870 O O . SER A 1 474 ? -4.455 6.180 -56.911 1.00 80.38 474 SER A O 1
ATOM 3872 N N . GLN A 1 475 ? -3.065 4.576 -56.181 1.00 75.69 475 GLN A N 1
ATOM 3873 C CA . GLN A 1 475 ? -4.038 3.905 -55.312 1.00 75.69 475 GLN A CA 1
ATOM 3874 C C . GLN A 1 475 ? -4.379 4.770 -54.092 1.00 75.69 475 GLN A C 1
ATOM 3876 O O . GLN A 1 475 ? -5.554 4.974 -53.804 1.00 75.69 475 GLN A O 1
ATOM 3881 N N . VAL A 1 476 ? -3.374 5.350 -53.425 1.00 71.19 476 VAL A N 1
ATOM 3882 C CA . VAL A 1 476 ? -3.567 6.288 -52.307 1.00 71.19 476 VAL A CA 1
ATOM 3883 C C . VAL A 1 476 ? -4.330 7.530 -52.761 1.00 71.19 476 VAL A C 1
ATOM 3885 O O . VAL A 1 476 ? -5.290 7.899 -52.101 1.00 71.19 476 VAL A O 1
ATOM 3888 N N . LEU A 1 477 ? -3.989 8.135 -53.903 1.00 74.19 477 LEU A N 1
ATOM 3889 C CA . LEU A 1 477 ? -4.733 9.278 -54.444 1.00 74.19 477 LEU A CA 1
ATOM 3890 C C . LEU A 1 477 ? -6.173 8.911 -54.820 1.00 74.19 477 LEU A C 1
ATOM 3892 O O . LEU A 1 477 ? -7.065 9.721 -54.603 1.00 74.19 477 LEU A O 1
ATOM 3896 N N . HIS A 1 478 ? -6.424 7.701 -55.328 1.00 72.25 478 HIS A N 1
ATOM 3897 C CA . HIS A 1 478 ? -7.784 7.242 -55.610 1.00 72.25 478 HIS A CA 1
ATOM 3898 C C . HIS A 1 478 ? -8.602 7.054 -54.319 1.00 72.25 478 HIS A C 1
ATOM 3900 O O . HIS A 1 478 ? -9.750 7.491 -54.257 1.00 72.25 478 HIS A O 1
ATOM 3906 N N . LEU A 1 479 ? -7.996 6.494 -53.266 1.00 70.44 479 LEU A N 1
ATOM 3907 C CA . LEU A 1 479 ? -8.598 6.380 -51.931 1.00 70.44 479 LEU A CA 1
ATOM 3908 C C . LEU A 1 479 ? -8.789 7.754 -51.257 1.00 70.44 479 LEU A C 1
ATOM 3910 O O . LEU A 1 479 ? -9.804 7.985 -50.604 1.00 70.44 479 LEU A O 1
ATOM 3914 N N . GLU A 1 480 ? -7.858 8.695 -51.438 1.00 65.06 480 GLU A N 1
ATOM 3915 C CA . GLU A 1 480 ? -8.002 10.084 -50.986 1.00 65.06 480 GLU A CA 1
ATOM 3916 C C . GLU A 1 480 ? -9.093 10.831 -51.763 1.00 65.06 480 GLU A C 1
ATOM 3918 O O . GLU A 1 480 ? -9.812 11.621 -51.160 1.00 65.06 480 GLU A O 1
ATOM 3923 N N . GLU A 1 481 ? -9.262 10.593 -53.067 1.00 66.19 481 GLU A N 1
ATOM 3924 C CA . GLU A 1 481 ? -10.365 11.166 -53.849 1.00 66.19 481 GLU A CA 1
ATOM 3925 C C . GLU A 1 481 ? -11.718 10.569 -53.454 1.00 66.19 481 GLU A C 1
ATOM 3927 O O . GLU A 1 481 ? -12.678 11.326 -53.327 1.00 66.19 481 GLU A O 1
ATOM 3932 N N . MET A 1 482 ? -11.794 9.265 -53.163 1.00 56.09 482 MET A N 1
ATOM 3933 C CA . MET A 1 482 ? -13.000 8.656 -52.586 1.00 56.09 482 MET A CA 1
ATOM 3934 C C . MET A 1 482 ? -13.340 9.273 -51.218 1.00 56.09 482 MET A C 1
ATOM 3936 O O . MET A 1 482 ? -14.473 9.700 -51.009 1.00 56.09 482 MET A O 1
ATOM 3940 N N . ASN A 1 483 ? -12.358 9.430 -50.324 1.00 55.28 483 ASN A N 1
ATOM 3941 C CA . ASN A 1 483 ? -12.573 10.027 -48.998 1.00 55.28 483 ASN A CA 1
ATOM 3942 C C . ASN A 1 483 ? -12.812 11.554 -49.026 1.00 55.28 483 ASN A C 1
ATOM 3944 O O . ASN A 1 483 ? -13.481 12.095 -48.143 1.00 55.28 483 ASN A O 1
ATOM 3948 N N . ARG A 1 484 ? -12.305 12.281 -50.032 1.00 50.19 484 ARG A N 1
ATOM 3949 C CA . ARG A 1 484 ? -12.502 13.740 -50.168 1.00 50.19 484 ARG A CA 1
ATOM 3950 C C . ARG A 1 484 ? -13.909 14.147 -50.588 1.00 50.19 484 ARG A C 1
ATOM 3952 O O . ARG A 1 484 ? -14.273 15.300 -50.368 1.00 50.19 484 ARG A O 1
ATOM 3959 N N . VAL A 1 485 ? -14.684 13.253 -51.199 1.00 51.72 485 VAL A N 1
ATOM 3960 C CA . VAL A 1 485 ? -16.057 13.569 -51.627 1.00 51.72 485 VAL A CA 1
ATOM 3961 C C . VAL A 1 485 ? -17.015 13.670 -50.431 1.00 51.72 485 VAL A C 1
ATOM 3963 O O . VAL A 1 485 ? -17.990 14.416 -50.512 1.00 51.72 485 VAL A O 1
ATOM 3966 N N . GLU A 1 486 ? -16.714 13.013 -49.305 1.00 50.47 486 GLU A N 1
ATOM 3967 C CA . GLU A 1 486 ? -17.608 12.965 -48.134 1.00 50.47 486 GLU A CA 1
ATOM 3968 C C . GLU A 1 486 ? -17.146 13.811 -46.933 1.00 50.47 486 GLU A C 1
ATOM 3970 O O . GLU A 1 486 ? -17.947 14.097 -46.044 1.00 50.47 486 GLU A O 1
ATOM 3975 N N . LEU A 1 487 ? -15.892 14.283 -46.907 1.00 50.53 487 LEU A N 1
ATOM 3976 C CA . LEU A 1 487 ? -15.328 15.039 -45.779 1.00 50.53 487 LEU A CA 1
ATOM 3977 C C . LEU A 1 487 ? -14.815 16.433 -46.175 1.00 50.53 487 LEU A C 1
ATOM 3979 O O . LEU A 1 487 ? -13.613 16.690 -46.247 1.00 50.53 487 LEU A O 1
ATOM 3983 N N . ASN A 1 488 ? -15.754 17.372 -46.311 1.00 46.53 488 ASN A N 1
ATOM 3984 C CA . ASN A 1 488 ? -15.510 18.791 -46.029 1.00 46.53 488 ASN A CA 1
ATOM 3985 C C . ASN A 1 488 ? -15.979 19.095 -44.590 1.00 46.53 488 ASN A C 1
ATOM 3987 O O . ASN A 1 488 ? -17.119 19.529 -44.424 1.00 46.53 488 ASN A O 1
ATOM 3991 N N . PRO A 1 489 ? -15.161 18.869 -43.542 1.00 51.94 489 PRO A N 1
ATOM 3992 C CA . PRO A 1 489 ? -15.492 19.356 -42.208 1.00 51.94 489 PRO A CA 1
ATOM 3993 C C . PRO A 1 489 ? -15.476 20.888 -42.222 1.00 51.94 489 PRO A C 1
ATOM 3995 O O . PRO A 1 489 ? -14.505 21.506 -42.677 1.00 51.94 489 PRO A O 1
ATOM 3998 N N . ASP A 1 490 ? -16.550 21.504 -41.730 1.00 57.09 490 ASP A N 1
ATOM 3999 C CA . ASP A 1 490 ? -16.672 22.959 -41.680 1.00 57.09 490 ASP A CA 1
ATOM 4000 C C . ASP A 1 490 ? -15.491 23.576 -40.911 1.00 57.09 490 ASP A C 1
ATOM 4002 O O . ASP A 1 490 ? -15.046 23.063 -39.880 1.00 57.09 490 ASP A O 1
ATOM 4006 N N . GLN A 1 491 ? -14.984 24.723 -41.381 1.00 61.41 491 GLN A N 1
ATOM 4007 C CA . GLN A 1 491 ? -13.824 25.393 -40.764 1.00 61.41 491 GLN A CA 1
ATOM 4008 C C . GLN A 1 491 ? -14.031 25.733 -39.273 1.00 61.41 491 GLN A C 1
ATOM 4010 O O . GLN A 1 491 ? -13.057 25.937 -38.545 1.00 61.41 491 GLN A O 1
ATOM 4015 N N . GLU A 1 492 ? -15.286 25.777 -38.820 1.00 65.56 492 GLU A N 1
ATOM 4016 C CA . GLU A 1 492 ? -15.681 25.976 -37.427 1.00 65.56 492 GLU A CA 1
ATOM 4017 C C . GLU A 1 492 ? -15.325 24.767 -36.536 1.00 65.56 492 GLU A C 1
ATOM 4019 O O . GLU A 1 492 ? -14.798 24.964 -35.440 1.00 65.56 492 GLU A O 1
ATOM 4024 N N . GLU A 1 493 ? -15.464 23.524 -37.019 1.00 69.56 493 GLU A N 1
ATOM 4025 C CA . GLU A 1 493 ? -15.080 22.319 -36.260 1.00 69.56 493 GLU A CA 1
ATOM 4026 C C . GLU A 1 493 ? -13.558 22.206 -36.095 1.00 69.56 493 GLU A C 1
ATOM 4028 O O . GLU A 1 493 ? -13.060 21.880 -35.015 1.00 69.56 493 GLU A O 1
ATOM 4033 N N . LEU A 1 494 ? -12.792 22.557 -37.134 1.00 71.50 494 LEU A N 1
ATOM 4034 C CA . LEU A 1 494 ? -11.328 22.635 -37.055 1.00 71.50 494 LEU A CA 1
ATOM 4035 C C . LEU A 1 494 ? -10.849 23.730 -36.088 1.00 71.50 494 LEU A C 1
ATOM 4037 O O . LEU A 1 494 ? -9.815 23.562 -35.434 1.00 71.50 494 LEU A O 1
ATOM 4041 N N . ALA A 1 495 ? -11.581 24.841 -35.971 1.00 74.12 495 ALA A N 1
ATOM 4042 C CA . ALA A 1 495 ? -11.296 25.877 -34.981 1.00 74.12 495 ALA A CA 1
ATOM 4043 C C . ALA A 1 495 ? -11.599 25.392 -33.551 1.00 74.12 495 ALA A C 1
ATOM 4045 O O . ALA A 1 495 ? -10.782 25.594 -32.650 1.00 74.12 495 ALA A O 1
ATOM 4046 N N . ASP A 1 496 ? -12.718 24.692 -33.353 1.00 78.12 496 ASP A N 1
ATOM 4047 C CA . ASP A 1 496 ? -13.097 24.102 -32.067 1.00 78.12 496 ASP A CA 1
ATOM 4048 C C . ASP A 1 496 ? -12.124 23.009 -31.605 1.00 78.12 496 ASP A C 1
ATOM 4050 O O . ASP A 1 496 ? -11.715 22.993 -30.442 1.00 78.12 496 ASP A O 1
ATOM 4054 N N . LEU A 1 497 ? -11.694 22.123 -32.509 1.00 75.75 497 LEU A N 1
ATOM 4055 C CA . LEU A 1 497 ? -10.690 21.099 -32.212 1.00 75.75 497 LEU A CA 1
ATOM 4056 C C . LEU A 1 497 ? -9.348 21.729 -31.824 1.00 75.75 497 LEU A C 1
ATOM 4058 O O . LEU A 1 497 ? -8.738 21.296 -30.848 1.00 75.75 497 LEU A O 1
ATOM 4062 N N . ARG A 1 498 ? -8.912 22.799 -32.503 1.00 81.12 498 ARG A N 1
ATOM 4063 C CA . ARG A 1 498 ? -7.695 23.543 -32.124 1.00 81.12 498 ARG A CA 1
ATOM 4064 C C . ARG A 1 498 ? -7.816 24.203 -30.752 1.00 81.12 498 ARG A C 1
ATOM 4066 O O . ARG A 1 498 ? -6.881 24.104 -29.961 1.00 81.12 498 ARG A O 1
ATOM 4073 N N . ALA A 1 499 ? -8.952 24.829 -30.445 1.00 83.19 499 ALA A N 1
ATOM 4074 C CA . ALA A 1 499 ? -9.201 25.406 -29.123 1.00 83.19 499 ALA A CA 1
ATOM 4075 C C . ALA A 1 499 ? -9.195 24.328 -28.024 1.00 83.19 499 ALA A C 1
ATOM 4077 O O . ALA A 1 499 ? -8.670 24.543 -26.933 1.00 83.19 499 ALA A O 1
ATOM 4078 N N . ARG A 1 500 ? -9.730 23.141 -28.326 1.00 83.06 500 ARG A N 1
ATOM 4079 C CA . ARG A 1 500 ? -9.780 22.003 -27.406 1.00 83.06 500 ARG A CA 1
ATOM 4080 C C . ARG A 1 500 ? -8.405 21.361 -27.177 1.00 83.06 500 ARG A C 1
ATOM 4082 O O . ARG A 1 500 ? -8.089 21.042 -26.038 1.00 83.06 500 ARG A O 1
ATOM 4089 N N . VAL A 1 501 ? -7.562 21.255 -28.208 1.00 83.00 501 VAL A N 1
ATOM 4090 C CA . VAL A 1 501 ? -6.145 20.861 -28.059 1.00 83.00 501 VAL A CA 1
ATOM 4091 C C . VAL A 1 501 ? -5.389 21.870 -27.190 1.00 83.00 501 VAL A C 1
ATOM 4093 O O . VAL A 1 501 ? -4.696 21.463 -26.266 1.00 83.00 501 VAL A O 1
ATOM 4096 N N . GLN A 1 502 ? -5.590 23.177 -27.396 1.00 87.25 502 GLN A N 1
ATOM 4097 C CA . GLN A 1 502 ? -4.970 24.212 -26.556 1.00 87.25 502 GLN A CA 1
ATOM 4098 C C . GLN A 1 502 ? -5.417 24.156 -25.087 1.00 87.25 502 GLN A C 1
ATOM 4100 O O . GLN A 1 502 ? -4.614 24.454 -24.205 1.00 87.25 502 GLN A O 1
ATOM 4105 N N . MET A 1 503 ? -6.666 23.759 -24.809 1.00 87.50 503 MET A N 1
ATOM 4106 C CA . MET A 1 503 ? -7.112 23.486 -23.438 1.00 87.50 503 MET A CA 1
ATOM 4107 C C . MET A 1 503 ? -6.390 22.275 -22.841 1.00 87.50 503 MET A C 1
ATOM 4109 O O . MET A 1 503 ? -5.846 22.393 -21.749 1.00 87.50 503 MET A O 1
ATOM 4113 N N . TYR A 1 504 ? -6.304 21.154 -23.564 1.00 84.75 504 TYR A N 1
ATOM 4114 C CA . TYR A 1 504 ? -5.578 19.974 -23.081 1.00 84.75 504 TYR A CA 1
ATOM 4115 C C . TYR A 1 504 ? -4.073 20.238 -22.888 1.00 84.75 504 TYR A C 1
ATOM 4117 O O . TYR A 1 504 ? -3.487 19.729 -21.938 1.00 84.75 504 TYR A O 1
ATOM 4125 N N . ASP A 1 505 ? -3.446 21.081 -23.715 1.00 84.88 505 ASP A N 1
ATOM 4126 C CA . ASP A 1 505 ? -2.056 21.525 -23.521 1.00 84.88 505 ASP A CA 1
ATOM 4127 C C . ASP A 1 505 ? -1.874 22.443 -22.295 1.00 84.88 505 ASP A C 1
ATOM 4129 O O . ASP A 1 505 ? -0.775 22.509 -21.738 1.00 84.88 505 ASP A O 1
ATOM 4133 N N . ALA A 1 506 ? -2.920 23.164 -21.874 1.00 86.00 506 ALA A N 1
ATOM 4134 C CA . ALA A 1 506 ? -2.915 23.961 -20.647 1.00 86.00 506 ALA A CA 1
ATOM 4135 C C . ALA A 1 506 ? -3.123 23.074 -19.409 1.00 86.00 506 ALA A C 1
ATOM 4137 O O . ALA A 1 506 ? -2.294 23.107 -18.503 1.00 86.00 506 ALA A O 1
ATOM 4138 N N . GLU A 1 507 ? -4.140 22.207 -19.422 1.00 85.69 507 GLU A N 1
ATOM 4139 C CA . GLU A 1 507 ? -4.399 21.210 -18.370 1.00 85.69 507 GLU A CA 1
ATOM 4140 C C . GLU A 1 507 ? -3.164 20.316 -18.153 1.00 85.69 507 GLU A C 1
ATOM 4142 O O . GLU A 1 507 ? -2.714 20.122 -17.027 1.00 85.69 507 GLU A O 1
ATOM 4147 N N . LYS A 1 508 ? -2.513 19.859 -19.232 1.00 86.94 508 LYS A N 1
ATOM 4148 C CA . LYS A 1 508 ? -1.256 19.095 -19.166 1.00 86.94 508 LYS A CA 1
ATOM 4149 C C . LYS A 1 508 ? -0.123 19.848 -18.460 1.00 86.94 508 LYS A C 1
ATOM 4151 O O . LYS A 1 508 ? 0.690 19.211 -17.795 1.00 86.94 508 LYS A O 1
ATOM 4156 N N . LYS A 1 509 ? -0.045 21.177 -18.587 1.00 86.75 509 LYS A N 1
ATOM 4157 C CA . LYS A 1 509 ? 0.957 21.994 -17.878 1.00 86.75 509 LYS A CA 1
ATOM 4158 C C . LYS A 1 509 ? 0.620 22.164 -16.398 1.00 86.75 509 LYS A C 1
ATOM 4160 O O . LYS A 1 509 ? 1.536 22.131 -15.586 1.00 86.75 509 LYS A O 1
ATOM 4165 N N . GLU A 1 510 ? -0.657 22.289 -16.044 1.00 86.50 510 GLU A N 1
ATOM 4166 C CA . GLU A 1 510 ? -1.107 22.299 -14.642 1.00 86.50 510 GLU A CA 1
ATOM 4167 C C . GLU A 1 510 ? -0.853 20.940 -13.963 1.00 86.50 510 GLU A C 1
ATOM 4169 O O . GLU A 1 510 ? -0.340 20.893 -12.844 1.00 86.50 510 GLU A O 1
ATOM 4174 N N . PHE A 1 511 ? -1.079 19.826 -14.672 1.00 82.62 511 PHE A N 1
ATOM 4175 C CA . PHE A 1 511 ? -0.690 18.492 -14.200 1.00 82.62 511 PHE A CA 1
ATOM 4176 C C . PHE A 1 511 ? 0.831 18.336 -14.060 1.00 82.62 511 PHE A C 1
ATOM 4178 O O . PHE A 1 511 ? 1.299 17.755 -13.089 1.00 82.62 511 PHE A O 1
ATOM 4185 N N . GLN A 1 512 ? 1.632 18.880 -14.981 1.00 86.06 512 GLN A N 1
ATOM 4186 C CA . GLN A 1 512 ? 3.095 18.865 -14.844 1.00 86.06 512 GLN A CA 1
ATOM 4187 C C . GLN A 1 512 ? 3.599 19.722 -13.673 1.00 86.06 512 GLN A C 1
ATOM 4189 O O . GLN A 1 512 ? 4.591 19.349 -13.052 1.00 86.06 512 GLN A O 1
ATOM 4194 N N . ALA A 1 513 ? 2.932 20.836 -13.356 1.00 85.31 513 ALA A N 1
ATOM 4195 C CA . ALA A 1 513 ? 3.249 21.643 -12.180 1.00 85.31 513 ALA A CA 1
ATOM 4196 C C . ALA A 1 513 ? 2.930 20.884 -10.882 1.00 85.31 513 ALA A C 1
ATOM 4198 O O . ALA A 1 513 ? 3.817 20.691 -10.062 1.00 85.31 513 ALA A O 1
ATOM 4199 N N . THR A 1 514 ? 1.715 20.345 -10.757 1.00 84.50 514 THR A N 1
ATOM 4200 C CA . THR A 1 514 ? 1.297 19.581 -9.565 1.00 84.50 514 THR A CA 1
ATOM 4201 C C . THR A 1 514 ? 2.081 18.281 -9.364 1.00 84.50 514 THR A C 1
ATOM 4203 O O . THR A 1 514 ? 2.371 17.924 -8.227 1.00 84.50 514 THR A O 1
ATOM 4206 N N . ILE A 1 515 ? 2.501 17.589 -10.434 1.00 84.19 515 ILE A N 1
ATOM 4207 C CA . ILE A 1 515 ? 3.452 16.466 -10.326 1.00 84.19 515 ILE A CA 1
ATOM 4208 C C . ILE A 1 515 ? 4.770 16.934 -9.705 1.00 84.19 515 ILE A C 1
ATOM 4210 O O . ILE A 1 515 ? 5.286 16.259 -8.820 1.00 84.19 515 ILE A O 1
ATOM 4214 N N . LYS A 1 516 ? 5.295 18.088 -10.128 1.00 87.62 516 LYS A N 1
ATOM 4215 C CA . LYS A 1 516 ? 6.552 18.619 -9.600 1.00 87.62 516 LYS A CA 1
ATOM 4216 C C . LYS A 1 516 ? 6.427 19.061 -8.136 1.00 87.62 516 LYS A C 1
ATOM 4218 O O . LYS A 1 516 ? 7.292 18.727 -7.336 1.00 87.62 516 LYS A O 1
ATOM 4223 N N . ASP A 1 517 ? 5.344 19.746 -7.778 1.00 85.62 517 ASP A N 1
ATOM 4224 C CA . ASP A 1 517 ? 5.083 20.146 -6.390 1.00 85.62 517 ASP A CA 1
ATOM 4225 C C . ASP A 1 517 ? 4.982 18.902 -5.477 1.00 85.62 517 ASP A C 1
ATOM 4227 O O . ASP A 1 517 ? 5.529 18.882 -4.375 1.00 85.62 517 ASP A O 1
ATOM 4231 N N . ASN A 1 518 ? 4.371 17.815 -5.968 1.00 82.81 518 ASN A N 1
ATOM 4232 C CA . ASN A 1 518 ? 4.333 16.525 -5.273 1.00 82.81 518 ASN A CA 1
ATOM 4233 C C . ASN A 1 518 ? 5.712 15.839 -5.194 1.00 82.81 518 ASN A C 1
ATOM 4235 O O . ASN A 1 518 ? 6.017 15.229 -4.172 1.00 82.81 518 ASN A O 1
ATOM 4239 N N . GLU A 1 519 ? 6.551 15.919 -6.234 1.00 88.94 519 GLU A N 1
ATOM 4240 C CA . GLU A 1 519 ? 7.941 15.432 -6.188 1.00 88.94 519 GLU A CA 1
ATOM 4241 C C . GLU A 1 519 ? 8.751 16.174 -5.112 1.00 88.94 519 GLU A C 1
ATOM 4243 O O . GLU A 1 519 ? 9.453 15.532 -4.330 1.00 88.94 519 GLU A O 1
ATOM 4248 N N . ASP A 1 520 ? 8.608 17.499 -5.013 1.00 86.69 520 ASP A N 1
ATOM 4249 C CA . ASP A 1 520 ? 9.272 18.315 -3.991 1.00 86.69 520 ASP A CA 1
ATOM 4250 C C . ASP A 1 520 ? 8.793 17.935 -2.565 1.00 86.69 520 ASP A C 1
ATOM 4252 O O . ASP A 1 520 ? 9.624 17.746 -1.673 1.00 86.69 520 ASP A O 1
ATOM 4256 N N . VAL A 1 521 ? 7.491 17.685 -2.355 1.00 84.88 521 VAL A N 1
ATOM 4257 C CA . VAL A 1 521 ? 6.948 17.168 -1.074 1.00 84.88 521 VAL A CA 1
ATOM 4258 C C . VAL A 1 521 ? 7.448 15.752 -0.748 1.00 84.88 521 VAL A C 1
ATOM 4260 O O . VAL A 1 521 ? 7.788 15.466 0.400 1.00 84.88 521 VAL A O 1
ATOM 4263 N N . ILE A 1 522 ? 7.537 14.852 -1.733 1.00 83.50 522 ILE A N 1
ATOM 4264 C CA . ILE A 1 522 ? 8.072 13.493 -1.530 1.00 83.50 522 ILE A CA 1
ATOM 4265 C C . ILE A 1 522 ? 9.554 13.545 -1.137 1.00 83.50 522 ILE A C 1
ATOM 4267 O O . ILE A 1 522 ? 9.985 12.769 -0.279 1.00 83.50 522 ILE A O 1
ATOM 4271 N N . ASN A 1 523 ? 10.329 14.456 -1.729 1.00 87.19 523 ASN A N 1
ATOM 4272 C CA . ASN A 1 523 ? 11.733 14.665 -1.380 1.00 87.19 523 ASN A CA 1
ATOM 4273 C C . ASN A 1 523 ? 11.887 15.164 0.066 1.00 87.19 523 ASN A C 1
ATOM 4275 O O . ASN A 1 523 ? 12.734 14.642 0.790 1.00 87.19 523 ASN A O 1
ATOM 4279 N N . GLU A 1 524 ? 11.038 16.096 0.506 1.00 90.56 524 GLU A N 1
ATOM 4280 C CA . GLU A 1 524 ? 11.007 16.598 1.888 1.00 90.56 524 GLU A CA 1
ATOM 4281 C C . GLU A 1 524 ? 10.652 15.488 2.895 1.00 90.56 524 GLU A C 1
ATOM 4283 O O . GLU A 1 524 ? 11.409 15.232 3.830 1.00 90.56 524 GLU A O 1
ATOM 4288 N N . ILE A 1 525 ? 9.576 14.726 2.654 1.00 82.69 525 ILE A N 1
ATOM 4289 C CA . ILE A 1 525 ? 9.201 13.569 3.493 1.00 82.69 525 ILE A CA 1
ATOM 4290 C C . ILE A 1 525 ? 10.335 12.531 3.541 1.00 82.69 525 ILE A C 1
ATOM 4292 O O . ILE A 1 525 ? 10.607 11.934 4.583 1.00 82.69 525 ILE A O 1
ATOM 4296 N N . THR A 1 526 ? 11.034 12.320 2.423 1.00 85.50 526 THR A N 1
ATOM 4297 C CA . THR A 1 526 ? 12.180 11.402 2.355 1.00 85.50 526 THR A CA 1
ATOM 4298 C C . THR A 1 526 ? 13.381 11.936 3.141 1.00 85.50 526 THR A C 1
ATOM 4300 O O . THR A 1 526 ? 14.092 11.152 3.771 1.00 85.50 526 THR A O 1
ATOM 4303 N N . ALA A 1 527 ? 13.619 13.250 3.157 1.00 86.75 527 ALA A N 1
ATOM 4304 C CA . ALA A 1 527 ? 14.650 13.865 3.990 1.00 86.75 527 ALA A CA 1
ATOM 4305 C C . ALA A 1 527 ? 14.336 13.681 5.484 1.00 86.75 527 ALA A C 1
ATOM 4307 O O . ALA A 1 527 ? 15.177 13.154 6.214 1.00 86.75 527 ALA A O 1
ATOM 4308 N N . GLN A 1 528 ? 13.105 13.995 5.900 1.00 86.12 528 GLN A N 1
ATOM 4309 C CA . GLN A 1 528 ? 12.627 13.834 7.278 1.00 86.12 528 GLN A CA 1
ATOM 4310 C C . GLN A 1 528 ? 12.686 12.371 7.746 1.00 86.12 528 GLN A C 1
ATOM 4312 O O . GLN A 1 528 ? 13.170 12.088 8.841 1.00 86.12 528 GLN A O 1
ATOM 4317 N N . TYR A 1 529 ? 12.285 11.414 6.900 1.00 84.62 529 TYR A N 1
ATOM 4318 C CA . TYR A 1 529 ? 12.405 9.983 7.201 1.00 84.62 529 TYR A CA 1
ATOM 4319 C C . TYR A 1 529 ? 13.864 9.549 7.419 1.00 84.62 529 TYR A C 1
ATOM 4321 O O . TYR A 1 529 ? 14.158 8.817 8.359 1.00 84.62 529 TYR A O 1
ATOM 4329 N N . ASN A 1 530 ? 14.796 10.021 6.584 1.00 87.00 530 ASN A N 1
ATOM 4330 C CA . ASN A 1 530 ? 16.222 9.710 6.727 1.00 87.00 530 ASN A CA 1
ATOM 4331 C C . ASN A 1 530 ? 16.874 10.394 7.941 1.00 87.00 530 ASN A C 1
ATOM 4333 O O . ASN A 1 530 ? 17.901 9.923 8.428 1.00 87.00 530 ASN A O 1
ATOM 4337 N N . GLU A 1 531 ? 16.331 11.516 8.412 1.00 89.44 531 GLU A N 1
ATOM 4338 C CA . GLU A 1 531 ? 16.750 12.149 9.664 1.00 89.44 531 GLU A CA 1
ATOM 4339 C C . GLU A 1 531 ? 16.236 11.360 10.874 1.00 89.44 531 GLU A C 1
ATOM 4341 O O . GLU A 1 531 ? 17.026 11.016 11.752 1.00 89.44 531 GLU A O 1
ATOM 4346 N N . LEU A 1 532 ? 14.963 10.957 10.858 1.00 87.31 532 LEU A N 1
ATOM 4347 C CA . LEU A 1 532 ? 14.357 10.125 11.900 1.00 87.31 532 LEU A CA 1
ATOM 4348 C C . LEU A 1 532 ? 14.999 8.728 11.992 1.00 87.31 532 LEU A C 1
ATOM 4350 O O . LEU A 1 532 ? 15.179 8.196 13.084 1.00 87.31 532 LEU A O 1
ATOM 4354 N N . LEU A 1 533 ? 15.423 8.147 10.866 1.00 86.75 533 LEU A N 1
ATOM 4355 C CA . LEU A 1 533 ? 16.180 6.891 10.863 1.00 86.75 533 LEU A CA 1
ATOM 4356 C C . LEU A 1 533 ? 17.532 7.042 11.586 1.00 86.75 533 LEU A C 1
ATOM 4358 O O . LEU A 1 533 ? 17.899 6.189 12.387 1.00 86.75 533 LEU A O 1
ATOM 4362 N N . LYS A 1 534 ? 18.246 8.157 11.377 1.00 89.12 534 LYS A N 1
ATOM 4363 C CA . LYS A 1 534 ? 19.517 8.435 12.072 1.00 89.12 534 LYS A CA 1
ATOM 4364 C C . LYS A 1 534 ? 19.328 8.681 13.566 1.00 89.12 534 LYS A C 1
ATOM 4366 O O . LYS A 1 534 ? 20.207 8.314 14.343 1.00 89.12 534 LYS A O 1
ATOM 4371 N N . THR A 1 535 ? 18.226 9.311 13.983 1.00 87.69 535 THR A N 1
ATOM 4372 C CA . THR A 1 535 ? 17.937 9.465 15.418 1.00 87.69 535 THR A CA 1
ATOM 4373 C C . THR A 1 535 ? 17.577 8.124 16.054 1.00 87.69 535 THR A C 1
ATOM 4375 O O . THR A 1 535 ? 18.026 7.864 17.166 1.00 87.69 535 THR A O 1
ATOM 4378 N N . HIS A 1 536 ? 16.880 7.234 15.339 1.00 82.38 536 HIS A N 1
ATOM 4379 C CA . HIS A 1 536 ? 16.640 5.858 15.783 1.00 82.38 536 HIS A CA 1
ATOM 4380 C C . HIS A 1 536 ? 17.947 5.068 15.951 1.00 82.38 536 HIS A C 1
ATOM 4382 O O . HIS A 1 536 ? 18.196 4.544 17.031 1.00 82.38 536 HIS A O 1
ATOM 4388 N N . GLU A 1 537 ? 18.824 5.057 14.940 1.00 88.00 537 GLU A N 1
ATOM 4389 C CA . GLU A 1 537 ? 20.141 4.397 15.007 1.00 88.00 537 GLU A CA 1
ATOM 4390 C C . GLU A 1 537 ? 21.010 4.938 16.163 1.00 88.00 537 GLU A C 1
ATOM 4392 O O . GLU A 1 537 ? 21.751 4.187 16.805 1.00 88.00 537 GLU A O 1
ATOM 4397 N N . ALA A 1 538 ? 20.923 6.242 16.456 1.00 87.44 538 ALA A N 1
ATOM 4398 C CA . ALA A 1 538 ? 21.612 6.851 17.592 1.00 87.44 538 ALA A CA 1
ATOM 4399 C C . ALA A 1 538 ? 21.035 6.383 18.940 1.00 87.44 538 ALA A C 1
ATOM 4401 O O . ALA A 1 538 ? 21.803 6.015 19.828 1.00 87.44 538 ALA A O 1
ATOM 4402 N N . LEU A 1 539 ? 19.705 6.340 19.078 1.00 83.12 539 LEU A N 1
ATOM 4403 C CA . LEU A 1 539 ? 19.024 5.878 20.291 1.00 83.12 539 LEU A CA 1
ATOM 4404 C C . LEU A 1 539 ? 19.211 4.374 20.535 1.00 83.12 539 LEU A C 1
ATOM 4406 O O . LEU A 1 539 ? 19.429 3.974 21.674 1.00 83.12 539 LEU A O 1
ATOM 4410 N N . GLU A 1 540 ? 19.195 3.537 19.494 1.00 86.00 540 GLU A N 1
ATOM 4411 C CA . GLU A 1 540 ? 19.523 2.106 19.606 1.00 86.00 540 GLU A CA 1
ATOM 4412 C C . GLU A 1 540 ? 20.951 1.897 20.113 1.00 86.00 540 GLU A C 1
ATOM 4414 O O . GLU A 1 540 ? 21.204 1.009 20.931 1.00 86.00 540 GLU A O 1
ATOM 4419 N N . LYS A 1 541 ? 21.889 2.742 19.671 1.00 89.69 541 LYS A N 1
ATOM 4420 C CA . LYS A 1 541 ? 23.269 2.702 20.146 1.00 89.69 541 LYS A CA 1
ATOM 4421 C C . LYS A 1 541 ? 23.398 3.169 21.599 1.00 89.69 541 LYS A C 1
ATOM 4423 O O . LYS A 1 541 ? 24.059 2.490 22.378 1.00 89.69 541 LYS A O 1
ATOM 4428 N N . GLU A 1 542 ? 22.763 4.278 21.979 1.00 87.31 542 GLU A N 1
ATOM 4429 C CA . GLU A 1 542 ? 22.741 4.739 23.376 1.00 87.31 542 GLU A CA 1
ATOM 4430 C C . GLU A 1 542 ? 22.074 3.702 24.296 1.00 87.31 542 GLU A C 1
ATOM 4432 O O . GLU A 1 542 ? 22.573 3.436 25.391 1.00 87.31 542 GLU A O 1
ATOM 4437 N N . LEU A 1 543 ? 21.014 3.031 23.829 1.00 84.00 543 LEU A N 1
ATOM 4438 C CA . LEU A 1 543 ? 20.378 1.927 24.542 1.00 84.00 543 LEU A CA 1
ATOM 4439 C C . LEU A 1 543 ? 21.341 0.743 24.712 1.00 84.00 543 LEU A C 1
ATOM 4441 O O . LEU A 1 543 ? 21.480 0.247 25.829 1.00 84.00 543 LEU A O 1
ATOM 4445 N N . ALA A 1 544 ? 22.048 0.325 23.658 1.00 85.06 544 ALA A N 1
ATOM 4446 C CA . ALA A 1 544 ? 23.044 -0.746 23.728 1.00 85.06 544 ALA A CA 1
ATOM 4447 C C . ALA A 1 544 ? 24.202 -0.414 24.692 1.00 85.06 544 ALA A C 1
ATOM 4449 O O . ALA A 1 544 ? 24.538 -1.238 25.548 1.00 85.06 544 ALA A O 1
ATOM 4450 N N . ASP A 1 545 ? 24.754 0.802 24.621 1.00 86.44 545 ASP A N 1
ATOM 4451 C CA . ASP A 1 545 ? 25.792 1.293 25.537 1.00 86.44 545 ASP A CA 1
ATOM 4452 C C . ASP A 1 545 ? 25.261 1.318 26.993 1.00 86.44 545 ASP A C 1
ATOM 4454 O O . ASP A 1 545 ? 25.964 0.929 27.935 1.00 86.44 545 ASP A O 1
ATOM 4458 N N . SER A 1 546 ? 23.988 1.694 27.196 1.00 77.88 546 SER A N 1
ATOM 4459 C CA . SER A 1 546 ? 23.342 1.663 28.516 1.00 77.88 546 SER A CA 1
ATOM 4460 C C . SER A 1 546 ? 23.153 0.234 29.050 1.00 77.88 546 SER A C 1
ATOM 4462 O O . SER A 1 546 ? 23.475 -0.020 30.214 1.00 77.88 546 SER A O 1
ATOM 4464 N N . MET A 1 547 ? 22.731 -0.721 28.213 1.00 79.94 547 MET A N 1
ATOM 4465 C CA . MET A 1 547 ? 22.570 -2.132 28.583 1.00 79.94 547 MET A CA 1
ATOM 4466 C C . MET A 1 547 ? 23.912 -2.774 28.943 1.00 79.94 547 MET A C 1
ATOM 4468 O O . MET A 1 547 ? 23.999 -3.473 29.952 1.00 79.94 547 MET A O 1
ATOM 4472 N N . GLU A 1 548 ? 24.984 -2.481 28.199 1.00 85.06 548 GLU A N 1
ATOM 4473 C CA . GLU A 1 548 ? 26.331 -2.954 28.542 1.00 85.06 548 GLU A CA 1
ATOM 4474 C C . GLU A 1 548 ? 26.813 -2.358 29.882 1.00 85.06 548 GLU A C 1
ATOM 4476 O O . GLU A 1 548 ? 27.525 -3.016 30.648 1.00 85.06 548 GLU A O 1
ATOM 4481 N N . SER A 1 549 ? 26.410 -1.122 30.206 1.00 77.06 549 SER A N 1
ATOM 4482 C CA . SER A 1 549 ? 26.694 -0.505 31.508 1.00 77.06 549 SER A CA 1
ATOM 4483 C C . SER A 1 549 ? 25.931 -1.181 32.657 1.00 77.06 549 SER A C 1
ATOM 4485 O O . SER A 1 549 ? 26.519 -1.429 33.712 1.00 77.06 549 SER A O 1
ATOM 4487 N N . VAL A 1 550 ? 24.668 -1.565 32.436 1.00 74.19 550 VAL A N 1
ATOM 4488 C CA . VAL A 1 550 ? 23.856 -2.317 33.405 1.00 74.19 550 VAL A CA 1
ATOM 4489 C C . VAL A 1 550 ? 24.434 -3.716 33.618 1.00 74.19 550 VAL A C 1
ATOM 4491 O O . VAL A 1 550 ? 24.632 -4.110 34.762 1.00 74.19 550 VAL A O 1
ATOM 4494 N N . GLU A 1 551 ? 24.816 -4.435 32.560 1.00 80.88 551 GLU A N 1
ATOM 4495 C CA . GLU A 1 551 ? 25.397 -5.783 32.677 1.00 80.88 551 GLU A CA 1
ATOM 4496 C C . GLU A 1 551 ? 26.752 -5.777 33.421 1.00 80.88 551 GLU A C 1
ATOM 4498 O O . GLU A 1 551 ? 27.086 -6.712 34.156 1.00 80.88 551 GLU A O 1
ATOM 4503 N N . LYS A 1 552 ? 27.546 -4.704 33.275 1.00 79.62 552 LYS A N 1
ATOM 4504 C CA . LYS A 1 552 ? 28.757 -4.473 34.086 1.00 79.62 552 LYS A CA 1
ATOM 4505 C C . LYS A 1 552 ? 28.400 -4.232 35.557 1.00 79.62 552 LYS A C 1
ATOM 4507 O O . L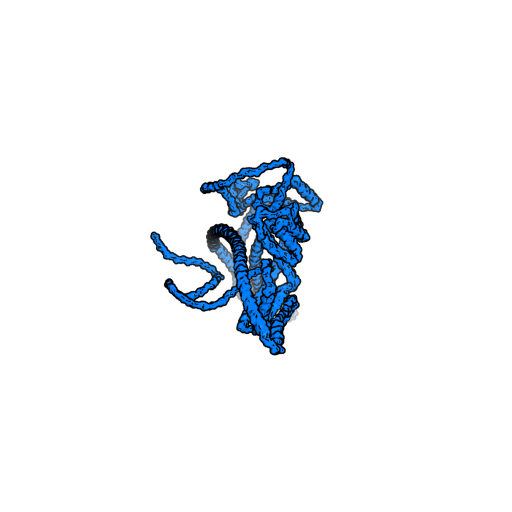YS A 1 552 ? 29.002 -4.850 36.435 1.00 79.62 552 LYS A O 1
ATOM 4512 N N . LEU A 1 553 ? 27.389 -3.407 35.832 1.00 65.06 553 LEU A N 1
ATOM 4513 C CA . LEU A 1 553 ? 26.925 -3.132 37.195 1.00 65.06 553 LEU A CA 1
ATOM 4514 C C . LEU A 1 553 ? 26.304 -4.360 37.876 1.00 65.06 553 LEU A C 1
ATOM 4516 O O . LEU A 1 553 ? 26.563 -4.567 39.056 1.00 65.06 553 LEU A O 1
ATOM 4520 N N . GLU A 1 554 ? 25.568 -5.218 37.163 1.00 72.44 554 GLU A N 1
ATOM 4521 C CA . GLU A 1 554 ? 25.054 -6.493 37.689 1.00 72.44 554 GLU A CA 1
ATOM 4522 C C . GLU A 1 554 ? 26.182 -7.450 38.105 1.00 72.44 554 GLU A C 1
ATOM 4524 O O . GLU A 1 554 ? 26.091 -8.133 39.133 1.00 72.44 554 GLU A O 1
ATOM 4529 N N . LYS A 1 555 ? 27.287 -7.473 37.348 1.00 71.69 555 LYS A N 1
ATOM 4530 C CA . LYS A 1 555 ? 28.495 -8.236 37.706 1.00 71.69 555 LYS A CA 1
ATOM 4531 C C . LYS A 1 555 ? 29.169 -7.658 38.958 1.00 71.69 555 LYS A C 1
ATOM 4533 O O . LYS A 1 555 ? 29.552 -8.430 39.840 1.00 71.69 555 LYS A O 1
ATOM 4538 N N . ASP A 1 556 ? 29.216 -6.332 39.093 1.00 62.59 556 ASP A N 1
ATOM 4539 C CA . ASP A 1 556 ? 29.755 -5.626 40.268 1.00 62.59 556 ASP A CA 1
ATOM 4540 C C . ASP A 1 556 ? 28.809 -5.617 41.493 1.00 62.59 556 ASP A C 1
ATOM 4542 O O . ASP A 1 556 ? 29.237 -5.309 42.617 1.00 62.59 556 ASP A O 1
ATOM 4546 N N . LEU A 1 557 ? 27.529 -5.958 41.306 1.00 49.84 557 LEU A N 1
ATOM 4547 C CA . LEU A 1 557 ? 26.478 -5.967 42.333 1.00 49.84 557 LEU A CA 1
ATOM 4548 C C . LEU A 1 557 ? 26.508 -7.193 43.250 1.00 49.84 557 LEU A C 1
ATOM 4550 O O . LEU A 1 557 ? 25.924 -7.163 44.332 1.00 49.84 557 LEU A O 1
ATOM 4554 N N . LYS A 1 558 ? 27.264 -8.241 42.901 1.00 63.56 558 LYS A N 1
ATOM 4555 C CA . LYS A 1 558 ? 27.449 -9.439 43.747 1.00 63.56 558 LYS A CA 1
ATOM 4556 C C . LYS A 1 558 ? 28.247 -9.188 45.045 1.00 63.56 558 LYS A C 1
ATOM 4558 O O . LYS A 1 558 ? 28.637 -10.144 45.713 1.00 63.56 558 LYS A O 1
ATOM 4563 N N . GLY A 1 559 ? 28.476 -7.928 45.433 1.00 51.69 559 GLY A N 1
ATOM 4564 C CA . GLY A 1 559 ? 29.222 -7.549 46.634 1.00 51.69 559 GLY A CA 1
ATOM 4565 C C . GLY A 1 559 ? 28.738 -6.271 47.334 1.00 51.69 559 GLY A C 1
ATOM 4566 O O . GLY A 1 559 ? 29.279 -5.194 47.092 1.00 51.69 559 GLY A O 1
ATOM 4567 N N . GLY A 1 560 ? 27.836 -6.432 48.311 1.00 50.34 560 GLY A N 1
ATOM 4568 C CA . GLY A 1 560 ? 27.772 -5.581 49.512 1.00 50.34 560 GLY A CA 1
ATOM 4569 C C . GLY A 1 560 ? 26.675 -4.505 49.582 1.00 50.34 560 GLY A C 1
ATOM 4570 O O . GLY A 1 560 ? 26.597 -3.605 48.752 1.00 50.34 560 GLY A O 1
ATOM 4571 N N . ALA A 1 561 ? 25.908 -4.528 50.679 1.00 52.69 561 ALA A N 1
ATOM 4572 C CA . ALA A 1 561 ? 24.765 -3.643 50.955 1.00 52.69 561 ALA A CA 1
ATOM 4573 C C . ALA A 1 561 ? 25.086 -2.137 51.109 1.00 52.69 561 ALA A C 1
ATOM 4575 O O . ALA A 1 561 ? 24.175 -1.323 51.187 1.00 52.69 561 ALA A O 1
ATOM 4576 N N . GLN A 1 562 ? 26.360 -1.724 51.125 1.00 56.34 562 GLN A N 1
ATOM 4577 C CA . GLN A 1 562 ? 26.709 -0.293 51.101 1.00 56.34 562 GLN A CA 1
ATOM 4578 C C . GLN A 1 562 ? 26.408 0.374 49.743 1.00 56.34 562 GLN A C 1
ATOM 4580 O O . GLN A 1 562 ? 26.341 1.598 49.675 1.00 56.34 562 GLN A O 1
ATOM 4585 N N . LYS A 1 563 ? 26.181 -0.414 48.680 1.00 53.25 563 LYS A N 1
ATOM 4586 C CA . LYS A 1 563 ? 25.915 0.087 47.323 1.00 53.25 563 LYS A CA 1
ATOM 4587 C C . LYS A 1 563 ? 24.457 0.476 47.043 1.00 53.25 563 LYS A C 1
ATOM 4589 O O . LYS A 1 563 ? 24.225 1.170 46.062 1.00 53.25 563 LYS A O 1
ATOM 4594 N N . GLU A 1 564 ? 23.475 0.108 47.875 1.00 59.62 564 GLU A N 1
ATOM 4595 C CA . GLU A 1 564 ? 22.068 0.517 47.655 1.00 59.62 564 GLU A CA 1
ATOM 4596 C C . GLU A 1 564 ? 21.895 2.043 47.703 1.00 59.62 564 GLU A C 1
ATOM 4598 O O . GLU A 1 564 ? 21.142 2.620 46.921 1.00 59.62 564 GLU A O 1
ATOM 4603 N N . GLN A 1 565 ? 22.644 2.717 48.578 1.00 63.03 565 GLN A N 1
ATOM 4604 C CA . GLN A 1 565 ? 22.610 4.175 48.700 1.00 63.03 565 GLN A CA 1
ATOM 4605 C C . GLN A 1 565 ? 23.296 4.871 47.509 1.00 63.03 565 GLN A C 1
ATOM 4607 O O . GLN A 1 565 ? 22.877 5.948 47.086 1.00 63.03 565 GLN A O 1
ATOM 4612 N N . GLU A 1 566 ? 24.316 4.227 46.938 1.00 66.00 566 GLU A N 1
ATOM 4613 C CA . GLU A 1 566 ? 25.018 4.675 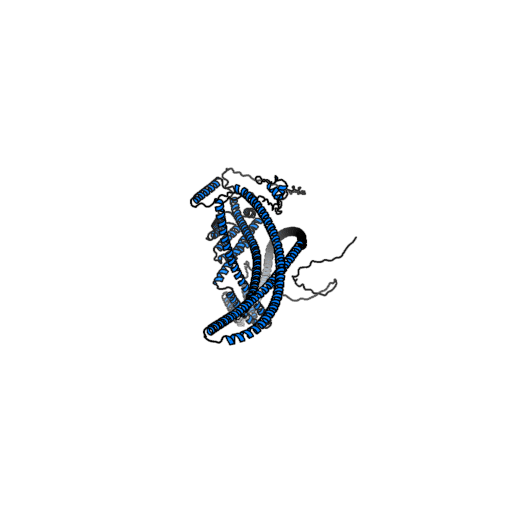45.732 1.00 66.00 566 GLU A CA 1
ATOM 4614 C C . GLU A 1 566 ? 24.159 4.450 44.473 1.00 66.00 566 GLU A C 1
ATOM 4616 O O . GLU A 1 566 ? 24.111 5.310 43.596 1.00 66.00 566 GLU A O 1
ATOM 4621 N N . LEU A 1 567 ? 23.397 3.349 44.425 1.00 62.31 567 LEU A N 1
ATOM 4622 C CA . LEU A 1 567 ? 22.387 3.081 43.399 1.00 62.31 567 LEU A CA 1
ATOM 4623 C C . LEU A 1 567 ? 21.231 4.077 43.448 1.00 62.31 567 LEU A C 1
ATOM 4625 O O . LEU A 1 567 ? 20.877 4.607 42.405 1.00 62.31 567 LEU A O 1
ATOM 4629 N N . ALA A 1 568 ? 20.683 4.395 44.624 1.00 71.56 568 ALA A N 1
ATOM 4630 C CA . ALA A 1 568 ? 19.632 5.409 44.743 1.00 71.56 568 ALA A CA 1
ATOM 4631 C C . ALA A 1 568 ? 20.100 6.785 44.225 1.00 71.56 568 ALA A C 1
ATOM 4633 O O . ALA A 1 568 ? 19.375 7.457 43.494 1.00 71.56 568 ALA A O 1
ATOM 4634 N N . ALA A 1 569 ? 21.344 7.174 44.531 1.00 75.56 569 ALA A N 1
ATOM 4635 C CA . ALA A 1 569 ? 21.947 8.394 43.995 1.00 75.56 569 ALA A CA 1
ATOM 4636 C C . ALA A 1 569 ? 22.196 8.323 42.474 1.00 75.56 569 ALA A C 1
ATOM 4638 O O . ALA A 1 569 ? 22.053 9.329 41.781 1.00 75.56 569 ALA A O 1
ATOM 4639 N N . ARG A 1 570 ? 22.551 7.146 41.937 1.00 71.88 570 ARG A N 1
ATOM 4640 C CA . ARG A 1 570 ? 22.774 6.944 40.497 1.00 71.88 570 ARG A CA 1
ATOM 4641 C C . ARG A 1 570 ? 21.471 6.881 39.699 1.00 71.88 570 ARG A C 1
ATOM 4643 O O . ARG A 1 570 ? 21.449 7.399 38.591 1.00 71.88 570 ARG A O 1
ATOM 4650 N N . ILE A 1 571 ? 20.404 6.311 40.260 1.00 74.06 571 ILE A N 1
ATOM 4651 C CA . ILE A 1 571 ? 19.053 6.314 39.680 1.00 74.06 571 ILE A CA 1
ATOM 4652 C C . ILE A 1 571 ? 18.560 7.756 39.563 1.00 74.06 571 ILE A C 1
ATOM 4654 O O . ILE A 1 571 ? 18.240 8.174 38.459 1.00 74.06 571 ILE A O 1
ATOM 4658 N N . ALA A 1 572 ? 18.643 8.555 40.633 1.00 78.12 572 ALA A N 1
ATOM 4659 C CA . ALA A 1 572 ? 18.285 9.976 40.578 1.00 78.12 572 ALA A CA 1
ATOM 4660 C C . ALA A 1 572 ? 19.113 10.767 39.538 1.00 78.12 572 ALA A C 1
ATOM 4662 O O . ALA A 1 572 ? 18.585 11.637 38.850 1.00 78.12 572 ALA A O 1
ATOM 4663 N N . ALA A 1 573 ? 20.404 10.447 39.379 1.00 77.62 573 ALA A N 1
ATOM 4664 C CA . ALA A 1 573 ? 21.248 11.069 38.355 1.00 77.62 573 ALA A CA 1
ATOM 4665 C C . ALA A 1 573 ? 20.867 10.648 36.920 1.00 77.62 573 ALA A C 1
ATOM 4667 O O . ALA A 1 573 ? 20.911 11.476 36.015 1.00 77.62 573 ALA A O 1
ATOM 4668 N N . LEU A 1 574 ? 20.477 9.384 36.713 1.00 73.19 574 LEU A N 1
ATOM 4669 C CA . LEU A 1 574 ? 19.986 8.872 35.428 1.00 73.19 574 LEU A CA 1
ATOM 4670 C C . LEU A 1 574 ? 18.581 9.392 35.098 1.00 73.19 574 LEU A C 1
ATOM 4672 O O . LEU A 1 574 ? 18.287 9.633 33.934 1.00 73.19 574 LEU A O 1
ATOM 4676 N N . GLU A 1 575 ? 17.728 9.622 36.096 1.00 76.25 575 GLU A N 1
ATOM 4677 C CA . GLU A 1 575 ? 16.446 10.317 35.934 1.00 76.25 575 GLU A CA 1
ATOM 4678 C C . GLU A 1 575 ? 16.670 11.772 35.487 1.00 76.25 575 GLU A C 1
ATOM 4680 O O . GLU A 1 575 ? 16.059 12.207 34.512 1.00 76.25 575 GLU A O 1
ATOM 4685 N N . GLU A 1 576 ? 17.611 12.498 36.104 1.00 77.19 576 GLU A N 1
ATOM 4686 C CA . GLU A 1 576 ? 17.975 13.868 35.701 1.00 77.19 576 GLU A CA 1
ATOM 4687 C C . GLU A 1 576 ? 18.651 13.921 34.310 1.00 77.19 576 GLU A C 1
ATOM 4689 O O . GLU A 1 576 ? 18.494 14.892 33.566 1.00 77.19 576 GLU A O 1
ATOM 4694 N N . GLU A 1 577 ? 19.418 12.892 33.935 1.00 76.44 577 GLU A N 1
ATOM 4695 C CA . GLU A 1 577 ? 20.031 12.774 32.605 1.00 76.44 577 GLU A CA 1
ATOM 4696 C C . GLU A 1 577 ? 18.992 12.414 31.533 1.00 76.44 577 GLU A C 1
ATOM 4698 O O . GLU A 1 577 ? 18.966 13.059 30.484 1.00 76.44 577 GLU A O 1
ATOM 4703 N N . ASN A 1 578 ? 18.054 11.508 31.827 1.00 67.31 578 ASN A N 1
ATOM 4704 C CA . ASN A 1 578 ? 16.892 11.236 30.979 1.00 67.31 578 ASN A CA 1
ATOM 4705 C C . ASN A 1 578 ? 16.013 12.482 30.805 1.00 67.31 578 ASN A C 1
ATOM 4707 O O . ASN A 1 578 ? 15.596 12.773 29.688 1.00 67.31 578 ASN A O 1
ATOM 4711 N N . GLU A 1 579 ? 15.782 13.280 31.852 1.00 73.56 579 GLU A N 1
ATOM 4712 C CA . GLU A 1 579 ? 15.034 14.540 31.736 1.00 73.56 579 GLU A CA 1
ATOM 4713 C C . GLU A 1 579 ? 15.758 15.558 30.826 1.00 73.56 579 GLU A C 1
ATOM 4715 O O . GLU A 1 579 ? 15.123 16.289 30.063 1.00 73.56 579 GLU A O 1
ATOM 4720 N N . LYS A 1 580 ? 17.099 15.581 30.841 1.00 76.00 580 LYS A N 1
ATOM 4721 C CA . LYS A 1 580 ? 17.919 16.410 29.934 1.00 76.00 580 LYS A CA 1
ATOM 4722 C C . LYS A 1 580 ? 17.960 15.875 28.503 1.00 76.00 580 LYS A C 1
ATOM 4724 O O . LYS A 1 580 ? 18.035 16.681 27.576 1.00 76.00 580 LYS A O 1
ATOM 4729 N N . LEU A 1 581 ? 17.927 14.557 28.311 1.00 71.44 581 LEU A N 1
ATOM 4730 C CA . LEU A 1 581 ? 17.843 13.929 26.991 1.00 71.44 581 LEU A CA 1
ATOM 4731 C C . LEU A 1 581 ? 16.453 14.130 26.378 1.00 71.44 581 LEU A C 1
ATOM 4733 O O . LEU A 1 581 ? 16.371 14.525 25.219 1.00 71.44 581 LEU A O 1
ATOM 4737 N N . LEU A 1 582 ? 15.379 14.022 27.165 1.00 62.72 582 LEU A N 1
ATOM 4738 C CA . LEU A 1 582 ? 14.026 14.421 26.760 1.00 62.72 582 LEU A CA 1
ATOM 4739 C C . LEU A 1 582 ? 13.985 15.907 26.359 1.00 62.72 582 LEU A C 1
ATOM 4741 O O . LEU A 1 582 ? 13.550 16.231 25.261 1.00 62.72 582 LEU A O 1
ATOM 4745 N N . LYS A 1 583 ? 14.561 16.819 27.153 1.00 67.94 583 LYS A N 1
ATOM 4746 C CA . LYS A 1 583 ? 14.658 18.248 26.777 1.00 67.94 583 LYS A CA 1
ATOM 4747 C C . LYS A 1 583 ? 15.574 18.540 25.576 1.00 67.94 583 LYS A C 1
ATOM 4749 O O . LYS A 1 583 ? 15.552 19.650 25.059 1.00 67.94 583 LYS A O 1
ATOM 4754 N N . LYS A 1 584 ? 16.390 17.580 25.123 1.00 66.56 584 LYS A N 1
ATOM 4755 C CA . LYS A 1 584 ? 17.226 17.702 23.912 1.00 66.56 584 LYS A CA 1
ATOM 4756 C C . LYS A 1 584 ? 16.596 17.076 22.673 1.00 66.56 584 LYS A C 1
ATOM 4758 O O . LYS A 1 584 ? 16.758 17.621 21.587 1.00 66.56 584 LYS A O 1
ATOM 4763 N N . ALA A 1 585 ? 15.926 15.937 22.821 1.00 59.09 585 ALA A N 1
ATOM 4764 C CA . ALA A 1 585 ? 15.347 15.186 21.711 1.00 59.09 585 ALA A CA 1
ATOM 4765 C C . ALA A 1 585 ? 14.076 15.842 21.142 1.00 59.09 585 ALA A C 1
ATOM 4767 O O . ALA A 1 585 ? 13.735 15.590 19.990 1.00 59.09 585 ALA A O 1
ATOM 4768 N N . TYR A 1 586 ? 13.398 16.689 21.925 1.00 49.50 586 TYR A N 1
ATOM 4769 C CA . TYR A 1 586 ? 12.090 17.257 21.574 1.00 49.50 586 TYR A CA 1
ATOM 4770 C C . TYR A 1 586 ? 12.127 18.693 21.012 1.00 49.50 586 TYR A C 1
ATOM 4772 O O . TYR A 1 586 ? 11.082 19.218 20.643 1.00 49.50 586 TYR A O 1
ATOM 4780 N N . GLY A 1 587 ? 13.313 19.293 20.841 1.00 52.66 587 GLY A N 1
ATOM 4781 C CA . GLY A 1 587 ? 13.464 20.609 20.201 1.00 52.66 587 GLY A CA 1
ATOM 4782 C C . GLY A 1 587 ? 13.080 21.802 21.097 1.00 52.66 587 GLY A C 1
ATOM 4783 O O . GLY A 1 587 ? 12.963 21.642 22.312 1.00 52.66 587 GLY A O 1
ATOM 4784 N N . PRO A 1 588 ? 12.970 23.023 20.537 1.00 53.69 588 PRO A N 1
ATOM 4785 C CA . PRO A 1 588 ? 12.472 24.185 21.273 1.00 53.69 588 PRO A CA 1
ATOM 4786 C C . PRO A 1 588 ? 10.983 24.018 21.626 1.00 53.69 588 PRO A C 1
ATOM 4788 O O . PRO A 1 588 ? 10.204 23.544 20.804 1.00 53.69 588 PRO A O 1
ATOM 4791 N N . GLU A 1 589 ? 10.592 24.443 22.834 1.00 53.59 589 GLU A N 1
ATOM 4792 C CA . GLU A 1 589 ? 9.256 24.196 23.418 1.00 53.59 589 GLU A CA 1
ATOM 4793 C C . GLU A 1 589 ? 8.083 24.667 22.527 1.00 53.59 589 GLU A C 1
ATOM 4795 O O . GLU A 1 589 ? 7.041 24.016 22.511 1.00 53.59 589 GLU A O 1
ATOM 4800 N N . ASP A 1 590 ? 8.267 25.725 21.726 1.00 56.41 590 ASP A N 1
ATOM 4801 C CA . ASP A 1 590 ? 7.233 26.256 20.820 1.00 56.41 590 ASP A CA 1
ATOM 4802 C C . ASP A 1 590 ? 6.766 25.225 19.759 1.00 56.41 590 ASP A C 1
ATOM 4804 O O . ASP A 1 590 ? 5.569 25.120 19.492 1.00 56.41 590 ASP A O 1
ATOM 4808 N N . ASP A 1 591 ? 7.676 24.410 19.200 1.00 54.78 591 ASP A N 1
ATOM 4809 C CA . ASP A 1 591 ? 7.332 23.359 18.217 1.00 54.78 591 ASP A CA 1
ATOM 4810 C C . ASP A 1 591 ? 6.734 22.105 18.898 1.00 54.78 591 ASP A C 1
ATOM 4812 O O . ASP A 1 591 ? 6.074 21.272 18.262 1.00 54.78 591 ASP A O 1
ATOM 4816 N N . GLN A 1 592 ? 6.986 21.938 20.202 1.00 63.34 592 GLN A N 1
ATOM 4817 C CA . GLN A 1 592 ? 6.517 20.799 20.991 1.00 63.34 592 GLN A CA 1
ATOM 4818 C C . GLN A 1 592 ? 5.033 20.938 21.340 1.00 63.34 592 GLN A C 1
ATOM 4820 O O . GLN A 1 592 ? 4.295 19.953 21.240 1.00 63.34 592 GLN A O 1
ATOM 4825 N N . ASP A 1 593 ? 4.587 22.140 21.709 1.00 70.38 593 ASP A N 1
ATOM 4826 C CA . ASP A 1 593 ? 3.175 22.404 21.993 1.00 70.38 593 ASP A CA 1
ATOM 4827 C C . ASP A 1 593 ? 2.309 22.216 20.741 1.00 70.38 593 ASP A C 1
ATOM 4829 O O . ASP A 1 593 ? 1.253 21.589 20.833 1.00 70.38 593 ASP A O 1
ATOM 4833 N N . GLU A 1 594 ? 2.766 22.644 19.556 1.00 75.19 594 GLU A N 1
ATOM 4834 C CA . GLU A 1 594 ? 2.020 22.453 18.303 1.00 75.19 594 GLU A CA 1
ATOM 4835 C C . GLU A 1 594 ? 1.883 20.963 17.935 1.00 75.19 594 GLU A C 1
ATOM 4837 O O . GLU A 1 594 ? 0.768 20.482 17.730 1.00 75.19 594 GLU A O 1
ATOM 4842 N N . ARG A 1 595 ? 2.972 20.180 17.974 1.00 76.12 595 ARG A N 1
ATOM 4843 C CA . ARG A 1 595 ? 2.922 18.724 17.710 1.00 76.12 595 ARG A CA 1
ATOM 4844 C C . ARG A 1 595 ? 2.128 17.944 18.759 1.00 76.12 595 ARG A C 1
ATOM 4846 O O . ARG A 1 595 ? 1.438 16.980 18.427 1.00 76.12 595 ARG A O 1
ATOM 4853 N N . SER A 1 596 ? 2.208 18.350 20.027 1.00 78.94 596 SER A N 1
ATOM 4854 C CA . SER A 1 596 ? 1.388 17.799 21.113 1.00 78.94 596 SER A CA 1
ATOM 4855 C C . SER A 1 596 ? -0.098 18.078 20.865 1.00 78.94 596 SER A C 1
ATOM 4857 O O . SER A 1 596 ? -0.935 17.185 21.016 1.00 78.94 596 SER A O 1
ATOM 4859 N N . LEU A 1 597 ? -0.430 19.286 20.398 1.00 81.56 597 LEU A N 1
ATOM 4860 C CA . LEU A 1 597 ? -1.784 19.672 20.015 1.00 81.56 597 LEU A CA 1
ATOM 4861 C C . LEU A 1 597 ? -2.295 18.868 18.812 1.00 81.56 597 LEU A C 1
ATOM 4863 O O . LEU A 1 597 ? -3.432 18.401 18.838 1.00 81.56 597 LEU A O 1
ATOM 4867 N N . GLU A 1 598 ? -1.475 18.678 17.776 1.00 81.88 598 GLU A N 1
ATOM 4868 C CA . GLU A 1 598 ? -1.810 17.857 16.605 1.00 81.88 598 GLU A CA 1
ATOM 4869 C C . GLU A 1 598 ? -2.052 16.391 16.979 1.00 81.88 598 GLU A C 1
ATOM 4871 O O . GLU A 1 598 ? -3.060 15.811 16.570 1.00 81.88 598 GLU A O 1
ATOM 4876 N N . LEU A 1 599 ? -1.189 15.799 17.812 1.00 82.50 599 LEU A N 1
ATOM 4877 C CA . LEU A 1 599 ? -1.371 14.430 18.293 1.00 82.50 599 LEU A CA 1
ATOM 4878 C C . LEU A 1 599 ? -2.646 14.297 19.138 1.00 82.50 599 LEU A C 1
ATOM 4880 O O . LEU A 1 599 ? -3.415 13.357 18.937 1.00 82.50 599 LEU A O 1
ATOM 4884 N N . LYS A 1 600 ? -2.917 15.256 20.036 1.00 84.75 600 LYS A N 1
ATOM 4885 C CA . LYS A 1 600 ? -4.168 15.298 20.809 1.00 84.75 600 LYS A CA 1
ATOM 4886 C C . LYS A 1 600 ? -5.393 15.402 19.900 1.00 84.75 600 LYS A C 1
ATOM 4888 O O . LYS A 1 600 ? -6.328 14.632 20.087 1.00 84.75 600 LYS A O 1
ATOM 4893 N N . LYS A 1 601 ? -5.377 16.271 18.880 1.00 84.00 601 LYS A N 1
ATOM 4894 C CA . LYS A 1 601 ? -6.449 16.362 17.868 1.00 84.00 601 LYS A CA 1
ATOM 4895 C C . LYS A 1 601 ? -6.653 15.039 17.125 1.00 84.00 601 LYS A C 1
ATOM 4897 O O . LYS A 1 601 ? -7.792 14.622 16.929 1.00 84.00 601 LYS A O 1
ATOM 4902 N N . ALA A 1 602 ? -5.575 14.359 16.733 1.00 83.75 602 ALA A N 1
ATOM 4903 C CA . ALA A 1 602 ? -5.652 13.076 16.035 1.00 83.75 602 ALA A CA 1
ATOM 4904 C C . ALA A 1 602 ? -6.253 11.963 16.915 1.00 83.75 602 ALA A C 1
ATOM 4906 O O . ALA A 1 602 ? -7.121 11.221 16.452 1.00 83.75 602 ALA A O 1
ATOM 4907 N N . ILE A 1 603 ? -5.845 11.878 18.188 1.00 82.56 603 ILE A N 1
ATOM 4908 C CA . ILE A 1 603 ? -6.423 10.950 19.177 1.00 82.56 603 ILE A CA 1
ATOM 4909 C C . ILE A 1 603 ? -7.912 11.253 19.383 1.00 82.56 603 ILE A C 1
ATOM 4911 O O . ILE A 1 603 ? -8.746 10.356 19.272 1.00 82.56 603 ILE A O 1
ATOM 4915 N N . ALA A 1 604 ? -8.253 12.525 19.583 1.00 83.06 604 ALA A N 1
ATOM 4916 C CA . ALA A 1 604 ? -9.617 12.972 19.819 1.00 83.06 604 ALA A CA 1
ATOM 4917 C C . ALA A 1 604 ? -10.546 12.628 18.631 1.00 83.06 604 ALA A C 1
ATOM 4919 O O . ALA A 1 604 ? -11.592 11.994 18.808 1.00 83.06 604 ALA A O 1
ATOM 4920 N N . HIS A 1 605 ? -10.134 12.924 17.389 1.00 84.38 605 HIS A N 1
ATOM 4921 C CA . HIS A 1 605 ? -10.875 12.514 16.186 1.00 84.38 605 HIS A CA 1
ATOM 4922 C C . HIS A 1 605 ? -10.957 10.987 16.009 1.00 84.38 605 HIS A C 1
ATOM 4924 O O . HIS A 1 605 ? -11.963 10.493 15.498 1.00 84.38 605 HIS A O 1
ATOM 4930 N N . SER A 1 606 ? -9.943 10.226 16.435 1.00 86.06 606 SER A N 1
ATOM 4931 C CA . SER A 1 606 ? -10.002 8.758 16.455 1.00 86.06 606 SER A CA 1
ATOM 4932 C C . SER A 1 606 ? -11.079 8.256 17.426 1.00 86.06 606 SER A C 1
ATOM 4934 O O . SER A 1 606 ? -11.858 7.367 17.081 1.00 86.06 606 SER A O 1
ATOM 4936 N N . ASN A 1 607 ? -11.203 8.868 18.606 1.00 87.62 607 ASN A N 1
ATOM 4937 C CA . ASN A 1 607 ? -12.226 8.506 19.589 1.00 87.62 607 ASN A CA 1
ATOM 4938 C C . ASN A 1 607 ? -13.653 8.832 19.105 1.00 87.62 607 ASN A C 1
ATOM 4940 O O . ASN A 1 607 ? -14.566 8.037 19.331 1.00 87.62 607 ASN A O 1
ATOM 4944 N N . LEU A 1 608 ? -13.850 9.912 18.335 1.00 90.38 608 LEU A N 1
ATOM 4945 C CA . LEU A 1 608 ? -15.124 10.153 17.636 1.00 90.38 608 LEU A CA 1
ATOM 4946 C C . LEU A 1 608 ? -15.470 9.061 16.609 1.00 90.38 608 LEU A C 1
ATOM 4948 O O . LEU A 1 608 ? -16.631 8.669 16.510 1.00 90.38 608 LEU A O 1
ATOM 4952 N N . GLN A 1 609 ? -14.489 8.530 15.871 1.00 87.81 609 GLN A N 1
ATOM 4953 C CA . GLN A 1 609 ? -14.727 7.411 14.945 1.00 87.81 609 GLN A CA 1
ATOM 4954 C C . GLN A 1 609 ? -15.109 6.126 15.691 1.00 87.81 609 GLN A C 1
ATOM 4956 O O . GLN A 1 609 ? -15.982 5.388 15.237 1.00 87.81 609 GLN A O 1
ATOM 4961 N N . VAL A 1 610 ? -14.506 5.873 16.858 1.00 89.44 610 VAL A N 1
ATOM 4962 C CA . VAL A 1 610 ? -14.900 4.758 17.734 1.00 89.44 610 VAL A CA 1
ATOM 4963 C C . VAL A 1 610 ? -16.356 4.917 18.187 1.00 89.44 610 VAL A C 1
ATOM 4965 O O . VAL A 1 610 ? -17.113 3.952 18.108 1.00 89.44 610 VAL A O 1
ATOM 4968 N N . ILE A 1 611 ? -16.789 6.124 18.570 1.00 91.75 611 ILE A N 1
ATOM 4969 C CA . ILE A 1 611 ? -18.191 6.407 18.927 1.00 91.75 611 ILE A CA 1
ATOM 4970 C C . ILE A 1 611 ? -19.134 6.180 17.730 1.00 91.75 611 ILE A C 1
ATOM 4972 O O . ILE A 1 611 ? -20.156 5.516 17.895 1.00 91.75 611 ILE A O 1
ATOM 4976 N N . GLU A 1 612 ? -18.787 6.651 16.525 1.00 89.88 612 GLU A N 1
ATOM 4977 C CA . GLU A 1 612 ? -19.568 6.423 15.290 1.00 89.88 612 GLU A CA 1
ATOM 4978 C C . GLU A 1 612 ? -19.754 4.915 15.006 1.00 89.88 612 GLU A C 1
ATOM 4980 O O . GLU A 1 612 ? -20.868 4.460 14.728 1.00 89.88 612 GLU A O 1
ATOM 4985 N N . ILE A 1 613 ? -18.687 4.119 15.152 1.00 86.25 613 ILE A N 1
ATOM 4986 C CA . ILE A 1 613 ? -18.707 2.659 14.956 1.00 86.25 613 ILE A CA 1
ATOM 4987 C C . ILE A 1 613 ? -19.537 1.952 16.036 1.00 86.25 613 ILE A C 1
ATOM 4989 O O . ILE A 1 613 ? -20.389 1.123 15.702 1.00 86.25 613 ILE A O 1
ATOM 4993 N N . LEU A 1 614 ? -19.327 2.279 17.317 1.00 90.62 614 LEU A N 1
ATOM 4994 C CA . LEU A 1 614 ? -20.076 1.688 18.432 1.00 90.62 614 LEU A CA 1
ATOM 4995 C C . LEU A 1 614 ? -21.572 2.024 18.339 1.00 90.62 614 LEU A C 1
ATOM 4997 O O . LEU A 1 614 ? -22.408 1.146 18.542 1.00 90.62 614 LEU A O 1
ATOM 5001 N N . MET A 1 615 ? -21.925 3.250 17.940 1.00 90.62 615 MET A N 1
ATOM 5002 C CA . MET A 1 615 ? -23.315 3.641 17.688 1.00 90.62 615 MET A CA 1
ATOM 5003 C C . MET A 1 615 ? -23.938 2.860 16.530 1.00 90.62 615 MET A C 1
ATOM 5005 O O . MET A 1 615 ? -25.065 2.378 16.657 1.00 90.62 615 MET A O 1
ATOM 5009 N N . GLY A 1 616 ? -23.213 2.673 15.422 1.00 86.38 616 GLY A N 1
ATOM 5010 C CA . GLY A 1 616 ? -23.665 1.827 14.316 1.00 86.38 616 GLY A CA 1
ATOM 5011 C C . GLY A 1 616 ? -23.911 0.377 14.752 1.00 86.38 616 GLY A C 1
ATOM 5012 O O . GLY A 1 616 ? -24.966 -0.192 14.461 1.00 86.38 616 GLY A O 1
ATOM 5013 N N . ALA A 1 617 ? -22.976 -0.203 15.510 1.00 87.62 617 ALA A N 1
ATOM 5014 C CA . ALA A 1 617 ? -23.096 -1.553 16.056 1.00 87.62 617 ALA A CA 1
ATOM 5015 C C . ALA A 1 617 ? -24.282 -1.685 17.030 1.00 87.62 617 ALA A C 1
ATOM 5017 O O . ALA A 1 617 ? -25.066 -2.628 16.911 1.00 87.62 617 ALA A O 1
ATOM 5018 N N . MET A 1 618 ? -24.468 -0.720 17.936 1.00 94.12 618 MET A N 1
ATOM 5019 C CA . MET A 1 618 ? -25.585 -0.676 18.884 1.00 94.12 618 MET A CA 1
ATOM 5020 C C . MET A 1 618 ? -26.938 -0.588 18.164 1.00 94.12 618 MET A C 1
ATOM 5022 O O . MET A 1 618 ? -27.837 -1.374 18.463 1.00 94.12 618 MET A O 1
ATOM 5026 N N . VAL A 1 619 ? -27.092 0.285 17.158 1.00 88.25 619 VAL A N 1
ATOM 5027 C CA . VAL A 1 619 ? -28.341 0.388 16.372 1.00 88.25 619 VAL A CA 1
ATOM 5028 C C . VAL A 1 619 ? -28.671 -0.938 15.672 1.00 88.25 619 VAL A C 1
ATOM 5030 O O . VAL A 1 619 ? -29.830 -1.365 15.674 1.00 88.25 619 VAL A O 1
ATOM 5033 N N . LEU A 1 620 ? -27.665 -1.633 15.128 1.00 85.75 620 LEU A N 1
ATOM 5034 C CA . LEU A 1 620 ? -27.833 -2.961 14.529 1.00 85.75 620 LEU A CA 1
ATOM 5035 C C . LEU A 1 620 ? -28.220 -4.023 15.572 1.00 85.75 620 LEU A C 1
ATOM 5037 O O . LEU A 1 620 ? -29.166 -4.781 15.347 1.00 85.75 620 LEU A O 1
ATOM 5041 N N . GLN A 1 621 ? -27.561 -4.056 16.735 1.00 87.88 621 GLN A N 1
ATOM 5042 C CA . GLN A 1 621 ? -27.927 -4.956 17.836 1.00 87.88 621 GLN A CA 1
ATOM 5043 C C . GLN A 1 621 ? -29.363 -4.706 18.309 1.00 87.88 621 GLN A C 1
ATOM 5045 O O . GLN A 1 621 ? -30.131 -5.658 18.468 1.00 87.88 621 GLN A O 1
ATOM 5050 N N . ARG A 1 622 ? -29.779 -3.441 18.442 1.00 91.56 622 ARG A N 1
ATOM 5051 C CA . ARG A 1 622 ? -31.152 -3.081 18.815 1.00 91.56 622 ARG A CA 1
ATOM 5052 C C . ARG A 1 622 ? -32.186 -3.450 17.758 1.00 91.56 622 ARG A C 1
ATOM 5054 O O . ARG A 1 622 ? -33.308 -3.792 18.122 1.00 91.56 622 ARG A O 1
ATOM 5061 N N . ALA A 1 623 ? -31.836 -3.465 16.476 1.00 85.06 623 ALA A N 1
ATOM 5062 C CA . ALA A 1 623 ? -32.700 -4.012 15.430 1.00 85.06 623 ALA A CA 1
ATOM 5063 C C . ALA A 1 623 ? -32.809 -5.542 15.476 1.00 85.06 623 ALA A C 1
ATOM 5065 O O . ALA A 1 623 ? -33.859 -6.108 15.163 1.00 85.06 623 ALA A O 1
ATOM 5066 N N . LEU A 1 624 ? -31.748 -6.238 15.880 1.00 85.50 624 LEU A N 1
ATOM 5067 C CA . LEU A 1 624 ? -31.760 -7.694 16.005 1.00 85.50 624 LEU A CA 1
ATOM 5068 C C . LEU A 1 624 ? -32.481 -8.173 17.273 1.00 85.50 624 LEU A C 1
ATOM 5070 O O . LEU A 1 624 ? -33.232 -9.146 17.201 1.00 85.50 624 LEU A O 1
ATOM 5074 N N . HIS A 1 625 ? -32.283 -7.488 18.402 1.00 88.94 625 HIS A N 1
ATOM 5075 C CA . HIS A 1 625 ? -32.634 -7.979 19.741 1.00 88.94 625 HIS A CA 1
ATOM 5076 C C . HIS A 1 625 ? -33.530 -7.033 20.560 1.00 88.94 625 HIS A C 1
ATOM 5078 O O . HIS A 1 625 ? -34.064 -7.440 21.591 1.00 88.94 625 HIS A O 1
ATOM 5084 N N . GLY A 1 626 ? -33.754 -5.801 20.098 1.00 89.50 626 GLY A N 1
ATOM 5085 C CA . GLY A 1 626 ? -34.366 -4.730 20.888 1.00 89.50 626 GLY A CA 1
ATOM 5086 C C . GLY A 1 626 ? -33.353 -4.030 21.799 1.00 89.50 626 GLY A C 1
ATOM 5087 O O . GLY A 1 626 ? -32.199 -4.436 21.886 1.00 89.50 626 GLY A O 1
ATOM 5088 N N . LYS A 1 627 ? -33.792 -2.963 22.478 1.00 91.38 627 LYS A N 1
ATOM 5089 C CA . LYS A 1 627 ? -32.981 -2.271 23.491 1.00 91.38 627 LYS A CA 1
ATOM 5090 C C . LYS A 1 627 ? -32.712 -3.208 24.670 1.00 91.38 627 LYS A C 1
ATOM 5092 O O . LYS A 1 627 ? -33.656 -3.734 25.260 1.00 91.38 627 LYS A O 1
ATOM 5097 N N . THR A 1 628 ? -31.444 -3.385 25.009 1.00 90.12 628 THR A N 1
ATOM 5098 C CA . THR A 1 628 ? -30.990 -4.088 26.215 1.00 90.12 628 THR A CA 1
ATOM 5099 C C . THR A 1 628 ? -30.483 -3.077 27.247 1.00 90.12 628 THR A C 1
ATOM 5101 O O . THR A 1 628 ? -30.367 -1.890 26.955 1.00 90.12 628 THR A O 1
ATOM 5104 N N . ALA A 1 629 ? -30.233 -3.517 28.481 1.00 86.38 629 ALA A N 1
ATOM 5105 C CA . ALA A 1 629 ? -29.827 -2.609 29.557 1.00 86.38 629 ALA A CA 1
ATOM 5106 C C . ALA A 1 629 ? -28.370 -2.119 29.450 1.00 86.38 629 ALA A C 1
ATOM 5108 O O . ALA A 1 629 ? -28.052 -1.118 30.075 1.00 86.38 629 ALA A O 1
ATOM 5109 N N . SER A 1 630 ? -27.518 -2.811 28.684 1.00 91.25 630 SER A N 1
ATOM 5110 C CA . SER A 1 630 ? -26.066 -2.579 28.613 1.00 91.25 630 SER A CA 1
ATOM 5111 C C . SER A 1 630 ? -25.553 -2.264 27.200 1.00 91.25 630 SER A C 1
ATOM 5113 O O . SER A 1 630 ? -24.348 -2.228 26.977 1.00 91.25 630 SER A O 1
ATOM 5115 N N . ASP A 1 631 ? -26.438 -2.069 26.214 1.00 91.38 631 ASP A N 1
ATOM 5116 C CA . ASP A 1 631 ? -26.026 -1.813 24.820 1.00 91.38 631 ASP A CA 1
ATOM 5117 C C . ASP A 1 631 ? -25.457 -0.403 24.583 1.00 91.38 631 ASP A C 1
ATOM 5119 O O . ASP A 1 631 ? -24.830 -0.165 23.552 1.00 91.38 631 ASP A O 1
ATOM 5123 N N . MET A 1 632 ? -25.634 0.515 25.540 1.00 94.38 632 MET A N 1
ATOM 5124 C CA . MET A 1 632 ? -25.009 1.841 25.531 1.00 94.38 632 MET A CA 1
ATOM 5125 C C . MET A 1 632 ? -23.726 1.913 26.362 1.00 94.38 632 MET A C 1
ATOM 5127 O O . MET A 1 632 ? -23.011 2.896 26.221 1.00 94.38 632 MET A O 1
ATOM 5131 N N . ASP A 1 633 ? -23.403 0.933 27.215 1.00 94.12 633 ASP A N 1
ATOM 5132 C CA . ASP A 1 633 ? -22.341 1.093 28.227 1.00 94.12 633 ASP A CA 1
ATOM 5133 C C . ASP A 1 633 ? -20.979 1.438 27.593 1.00 94.12 633 ASP A C 1
ATOM 5135 O O . ASP A 1 633 ? -20.286 2.352 28.043 1.00 94.12 633 ASP A O 1
ATOM 5139 N N . GLU A 1 634 ? -20.627 0.762 26.494 1.00 92.00 634 GLU A N 1
ATOM 5140 C CA . GLU A 1 634 ? -19.402 1.017 25.721 1.00 92.00 634 GLU A CA 1
ATOM 5141 C C . GLU A 1 634 ? -19.438 2.374 24.997 1.00 92.00 634 GLU A C 1
ATOM 5143 O O . GLU A 1 634 ? -18.449 3.110 24.999 1.00 92.00 634 GLU A O 1
ATOM 5148 N N . VAL A 1 635 ? -20.592 2.740 24.426 1.00 95.12 635 VAL A N 1
ATOM 5149 C CA . VAL A 1 635 ? -20.818 4.035 23.764 1.00 95.12 635 VAL A CA 1
ATOM 5150 C C . VAL A 1 635 ? -20.655 5.177 24.764 1.00 95.12 635 VAL A C 1
ATOM 5152 O O . VAL A 1 635 ? -19.901 6.114 24.516 1.00 95.12 635 VAL A O 1
ATOM 5155 N N . THR A 1 636 ? -21.341 5.106 25.903 1.00 95.12 636 THR A N 1
ATOM 5156 C CA . THR A 1 636 ? -21.334 6.137 26.942 1.00 95.12 636 THR A CA 1
ATOM 5157 C C . THR A 1 636 ? -19.956 6.226 27.603 1.00 95.12 636 THR A C 1
ATOM 5159 O O . THR A 1 636 ? -19.496 7.325 27.914 1.00 95.12 636 THR A O 1
ATOM 5162 N N . ALA A 1 637 ? -19.229 5.112 27.752 1.00 94.69 637 ALA A N 1
ATOM 5163 C CA . ALA A 1 637 ? -17.828 5.132 28.176 1.00 94.69 637 ALA A CA 1
ATOM 5164 C C . ALA A 1 637 ? -16.926 5.881 27.175 1.00 94.69 637 ALA A C 1
ATOM 5166 O O . ALA A 1 637 ? -16.168 6.759 27.590 1.00 94.69 637 ALA A O 1
ATOM 5167 N N . ALA A 1 638 ? -17.046 5.601 25.872 1.00 93.50 638 ALA A N 1
ATOM 5168 C CA . ALA A 1 638 ? -16.291 6.298 24.828 1.00 93.50 638 ALA A CA 1
ATOM 5169 C C . ALA A 1 638 ? -16.663 7.793 24.737 1.00 93.50 638 ALA A C 1
ATOM 5171 O O . ALA A 1 638 ? -15.782 8.651 24.684 1.00 93.50 638 ALA A O 1
ATOM 5172 N N . MET A 1 639 ? -17.955 8.124 24.823 1.00 96.88 639 MET A N 1
ATOM 5173 C CA . MET A 1 639 ? -18.463 9.502 24.827 1.00 96.88 639 MET A CA 1
ATOM 5174 C C . MET A 1 639 ? -17.911 10.310 26.013 1.00 96.88 639 MET A C 1
ATOM 5176 O O . MET A 1 639 ? -17.515 11.462 25.854 1.00 96.88 639 MET A O 1
ATOM 5180 N N . ASN A 1 640 ? -17.797 9.694 27.195 1.00 95.50 640 ASN A N 1
ATOM 5181 C CA . ASN A 1 640 ? -17.189 10.311 28.379 1.00 95.50 640 ASN A CA 1
ATOM 5182 C C . ASN A 1 640 ? -15.673 10.558 28.250 1.00 95.50 640 ASN A C 1
ATOM 5184 O O . ASN A 1 640 ? -15.140 11.399 28.976 1.00 95.50 640 ASN A O 1
ATOM 5188 N N . ILE A 1 641 ? -14.970 9.834 27.373 1.00 94.50 641 ILE A N 1
ATOM 5189 C CA . ILE A 1 641 ? -13.563 10.106 27.038 1.00 94.50 641 ILE A CA 1
ATOM 5190 C C . ILE A 1 641 ? -13.502 11.287 26.063 1.00 94.50 641 ILE A C 1
ATOM 5192 O O . ILE A 1 641 ? -12.861 12.290 26.373 1.00 94.50 641 ILE A O 1
ATOM 5196 N N . ALA A 1 642 ? -14.257 11.225 24.962 1.00 94.12 642 ALA A N 1
ATOM 5197 C CA . ALA A 1 642 ? -14.292 12.285 23.954 1.00 94.12 642 ALA A CA 1
ATOM 5198 C C . ALA A 1 642 ? -14.748 13.645 24.519 1.00 94.12 642 ALA A C 1
ATOM 5200 O O . ALA A 1 642 ? -14.204 14.673 24.129 1.00 94.12 642 ALA A O 1
ATOM 5201 N N . ASN A 1 643 ? -15.674 13.670 25.487 1.00 94.75 643 ASN A N 1
ATOM 5202 C CA . ASN A 1 643 ? -16.070 14.895 26.196 1.00 94.75 643 ASN A CA 1
ATOM 5203 C C . ASN A 1 643 ? -14.901 15.540 26.969 1.00 94.75 643 ASN A C 1
ATOM 5205 O O . ASN A 1 643 ? -14.700 16.749 26.876 1.00 94.75 643 ASN A O 1
ATOM 5209 N N . LYS A 1 644 ? -14.079 14.747 27.673 1.00 94.25 644 LYS A N 1
ATOM 5210 C CA . LYS A 1 644 ? -12.898 15.260 28.398 1.00 94.25 644 LYS A CA 1
ATOM 5211 C C . LYS A 1 644 ? -11.824 15.778 27.443 1.00 94.25 644 LYS A C 1
ATOM 5213 O O . LYS A 1 644 ? -11.250 16.836 27.673 1.00 94.25 644 LYS A O 1
ATOM 5218 N N . GLU A 1 645 ? -11.574 15.049 26.359 1.00 92.69 645 GLU A N 1
ATOM 5219 C CA . GLU A 1 645 ? -10.627 15.461 25.316 1.00 92.69 645 GLU A CA 1
ATOM 5220 C C . GLU A 1 645 ? -11.116 16.706 24.561 1.00 92.69 645 GLU A C 1
ATOM 5222 O O . GLU A 1 645 ? -10.311 17.553 24.173 1.00 92.69 645 GLU A O 1
ATOM 5227 N N . SER A 1 646 ? -12.435 16.866 24.413 1.00 94.06 646 SER A N 1
ATOM 5228 C CA . SER A 1 646 ? -13.071 18.097 23.936 1.00 94.06 646 SER A CA 1
ATOM 5229 C C . SER A 1 646 ? -12.712 19.267 24.847 1.00 94.06 646 SER A C 1
ATOM 5231 O O . SER A 1 646 ? -12.196 20.266 24.362 1.00 94.06 646 SER A O 1
ATOM 5233 N N . ASP A 1 647 ? -12.889 19.146 26.163 1.00 91.75 647 ASP A N 1
ATOM 5234 C CA . ASP A 1 647 ? -12.571 20.238 27.092 1.00 91.75 647 ASP A CA 1
ATOM 5235 C C . ASP A 1 647 ? -11.082 20.639 27.049 1.00 91.75 647 ASP A C 1
ATOM 5237 O O . ASP A 1 647 ? -10.764 21.830 27.116 1.00 91.75 647 ASP A O 1
ATOM 5241 N N . GLU A 1 648 ? -10.177 19.670 26.864 1.00 91.44 648 GLU A N 1
ATOM 5242 C CA . GLU A 1 648 ? -8.729 19.898 26.733 1.00 91.44 648 GLU A CA 1
ATOM 5243 C C . GLU A 1 648 ? -8.280 20.464 25.374 1.00 91.44 648 GLU A C 1
ATOM 5245 O O . GLU A 1 648 ? -7.196 21.049 25.285 1.00 91.44 648 GLU A O 1
ATOM 5250 N N . THR A 1 649 ? -9.062 20.297 24.303 1.00 88.69 649 THR A N 1
ATOM 5251 C CA . THR A 1 649 ? -8.674 20.732 22.952 1.00 88.69 649 THR A CA 1
ATOM 5252 C C . THR A 1 649 ? -9.232 22.124 22.614 1.00 88.69 649 THR A C 1
ATOM 5254 O O . THR A 1 649 ? -10.388 22.438 22.896 1.00 88.69 649 THR A O 1
ATOM 5257 N N . PRO A 1 650 ? -8.454 23.016 21.973 1.00 88.88 650 PRO A N 1
ATOM 5258 C CA . PRO A 1 650 ? -8.940 24.329 21.538 1.00 88.88 650 PRO A CA 1
ATOM 5259 C C . PRO A 1 650 ? -9.723 24.274 20.214 1.00 88.88 650 PRO A C 1
ATOM 5261 O O . PRO A 1 650 ? -10.048 25.318 19.658 1.00 88.88 650 PRO A O 1
ATOM 5264 N N . ASP A 1 651 ? -9.991 23.082 19.677 1.00 92.62 651 ASP A N 1
ATOM 5265 C CA . ASP A 1 651 ? -10.614 22.903 18.367 1.00 92.62 651 ASP A CA 1
ATOM 5266 C C . ASP A 1 651 ? -12.147 22.994 18.465 1.00 92.62 651 ASP A C 1
ATOM 5268 O O . ASP A 1 651 ? -12.823 22.095 18.969 1.00 92.62 651 ASP A O 1
ATOM 5272 N N . GLU A 1 652 ? -12.705 24.114 18.001 1.00 93.62 652 GLU A N 1
ATOM 5273 C CA . GLU A 1 652 ? -14.149 24.368 18.042 1.00 93.62 652 GLU A CA 1
ATOM 5274 C C . GLU A 1 652 ? -14.949 23.407 17.148 1.00 93.62 652 GLU A C 1
ATOM 5276 O O . GLU A 1 652 ? -16.092 23.090 17.483 1.00 93.62 652 GLU A O 1
ATOM 5281 N N . ARG A 1 653 ? -14.359 22.889 16.056 1.00 93.31 653 ARG A N 1
ATOM 5282 C CA . ARG A 1 653 ? -15.020 21.885 15.206 1.00 93.31 653 ARG A CA 1
ATOM 5283 C C . ARG A 1 653 ? -15.121 20.556 15.936 1.00 93.31 653 ARG A C 1
ATOM 5285 O O . ARG A 1 653 ? -16.197 19.965 15.965 1.00 93.31 653 ARG A O 1
ATOM 5292 N N . PHE A 1 654 ? -14.039 20.127 16.586 1.00 93.25 654 PHE A N 1
ATOM 5293 C CA . PHE A 1 654 ? -14.061 18.919 17.407 1.00 93.25 654 PHE A CA 1
ATOM 5294 C C . PHE A 1 654 ? -15.107 19.008 18.532 1.00 93.25 654 PHE A C 1
ATOM 5296 O O . PHE A 1 654 ? -15.901 18.086 18.712 1.00 93.25 654 PHE A O 1
ATOM 5303 N N . LYS A 1 655 ? -15.177 20.148 19.233 1.00 95.12 655 LYS A N 1
ATOM 5304 C CA . LYS A 1 655 ? -16.192 20.412 20.271 1.00 95.12 655 LYS A CA 1
ATOM 5305 C C . LYS A 1 655 ? -17.622 20.327 19.743 1.00 95.12 655 LYS A C 1
ATOM 5307 O O . LYS A 1 655 ? -18.475 19.719 20.388 1.00 95.12 655 LYS A O 1
ATOM 5312 N N . ALA A 1 656 ? -17.881 20.890 18.565 1.00 94.69 656 ALA A N 1
ATOM 5313 C CA . ALA A 1 656 ? -19.188 20.807 17.926 1.00 94.69 656 ALA A CA 1
ATOM 5314 C C . ALA A 1 656 ? -19.547 19.358 17.544 1.00 94.69 656 ALA A C 1
ATOM 5316 O O . ALA A 1 656 ? -20.651 18.898 17.842 1.00 94.69 656 ALA A O 1
ATOM 5317 N N . GLU A 1 657 ? -18.607 18.604 16.962 1.00 94.50 657 GLU A N 1
ATOM 5318 C CA . GLU A 1 657 ? -18.791 17.183 16.637 1.00 94.50 657 GLU A CA 1
ATOM 5319 C C . GLU A 1 657 ? -19.064 16.339 17.897 1.00 94.50 657 GLU A C 1
ATOM 5321 O O . GLU A 1 657 ? -19.994 15.532 17.904 1.00 94.50 657 GLU A O 1
ATOM 5326 N N . VAL A 1 658 ? -18.341 16.574 18.996 1.00 95.62 658 VAL A N 1
ATOM 5327 C CA . VAL A 1 658 ? -18.581 15.936 20.304 1.00 95.62 658 VAL A CA 1
ATOM 5328 C C . VAL A 1 658 ? -19.954 16.303 20.890 1.00 95.62 658 VAL A C 1
ATOM 5330 O O . VAL A 1 658 ? -20.658 15.423 21.394 1.00 95.62 658 VAL A O 1
ATOM 5333 N N . ALA A 1 659 ? -20.393 17.560 20.776 1.00 95.50 659 ALA A N 1
ATOM 5334 C CA . ALA A 1 659 ? -21.730 17.980 21.206 1.00 95.50 659 ALA A CA 1
ATOM 5335 C C . ALA A 1 659 ? -22.846 17.317 20.372 1.00 95.50 659 ALA A C 1
ATOM 5337 O O . ALA A 1 659 ? -23.852 16.865 20.926 1.00 95.50 659 ALA A O 1
ATOM 5338 N N . TYR A 1 660 ? -22.657 17.191 19.052 1.00 96.00 660 TYR A N 1
ATOM 5339 C CA . TYR A 1 660 ? -23.570 16.457 18.170 1.00 96.00 660 TYR A CA 1
ATOM 5340 C C . TYR A 1 660 ? -23.657 14.974 18.549 1.00 96.00 660 TYR A C 1
ATOM 5342 O O . TYR A 1 660 ? -24.759 14.444 18.710 1.00 96.00 660 TYR A O 1
ATOM 5350 N N . TRP A 1 661 ? -22.517 14.304 18.745 1.00 95.62 661 TRP A N 1
ATOM 5351 C CA . TRP A 1 661 ? -22.511 12.897 19.142 1.00 95.62 661 TRP A CA 1
ATOM 5352 C C . TRP A 1 661 ? -23.100 12.684 20.539 1.00 95.62 661 TRP A C 1
ATOM 5354 O O . TRP A 1 661 ? -23.861 11.736 20.710 1.00 95.62 661 TRP A O 1
ATOM 5364 N N . THR A 1 662 ? -22.888 13.601 21.490 1.00 95.69 662 THR A N 1
ATOM 5365 C CA . THR A 1 662 ? -23.574 13.575 22.797 1.00 95.69 662 THR A CA 1
ATOM 5366 C C . THR A 1 662 ? -25.095 13.597 22.619 1.00 95.69 662 THR A C 1
ATOM 5368 O O . THR A 1 662 ? -25.793 12.755 23.181 1.00 95.69 662 THR A O 1
ATOM 5371 N N . ALA A 1 663 ? -25.621 14.487 21.771 1.00 95.00 663 ALA A N 1
ATOM 5372 C CA . ALA A 1 663 ? -27.056 14.564 21.490 1.00 95.00 663 ALA A CA 1
ATOM 5373 C C . ALA A 1 663 ? -27.613 13.290 20.823 1.00 95.00 663 ALA A C 1
ATOM 5375 O O . ALA A 1 663 ? -28.719 12.849 21.139 1.00 95.00 663 ALA A O 1
ATOM 5376 N N . ILE A 1 664 ? -26.836 12.670 19.930 1.00 93.31 664 ILE A N 1
ATOM 5377 C CA . ILE A 1 664 ? -27.169 11.389 19.292 1.00 93.31 664 ILE A CA 1
ATOM 5378 C C . ILE A 1 664 ? -27.174 10.245 20.323 1.00 93.31 664 ILE A C 1
ATOM 5380 O O . ILE A 1 664 ? -28.104 9.439 20.326 1.00 93.31 664 ILE A O 1
ATOM 5384 N N . VAL A 1 665 ? -26.192 10.183 21.228 1.00 93.56 665 VAL A N 1
ATOM 5385 C CA . VAL A 1 665 ? -26.141 9.202 22.329 1.00 93.56 665 VAL A CA 1
ATOM 5386 C C . VAL A 1 665 ? -27.356 9.363 23.244 1.00 93.56 665 VAL A C 1
ATOM 5388 O O . VAL A 1 665 ? -28.097 8.398 23.439 1.00 93.56 665 VAL A O 1
ATOM 5391 N N . GLU A 1 666 ? -27.648 10.584 23.698 1.00 93.31 666 GLU A N 1
ATOM 5392 C CA . GLU A 1 666 ? -28.833 10.888 24.511 1.00 93.31 666 GLU A CA 1
ATOM 5393 C C . GLU A 1 666 ? -30.149 10.533 23.806 1.00 93.31 666 GLU A C 1
ATOM 5395 O O . GLU A 1 666 ? -31.078 10.057 24.457 1.00 93.31 666 GLU A O 1
ATOM 5400 N N . TYR A 1 667 ? -30.250 10.719 22.484 1.00 91.81 667 TYR A N 1
ATOM 5401 C CA . TYR A 1 667 ? -31.461 10.389 21.720 1.00 91.81 667 TYR A CA 1
ATOM 5402 C C . TYR A 1 667 ? -31.787 8.890 21.755 1.00 91.81 667 TYR A C 1
ATOM 5404 O O . TYR A 1 667 ? -32.958 8.503 21.808 1.00 91.81 667 TYR A O 1
ATOM 5412 N N . TYR A 1 668 ? -30.760 8.037 21.751 1.00 89.94 668 TYR A N 1
ATOM 5413 C CA . TYR A 1 668 ? -30.921 6.586 21.836 1.00 89.94 668 TYR A CA 1
ATOM 5414 C C . TYR A 1 668 ? -30.920 6.060 23.284 1.00 89.94 668 TYR A C 1
ATOM 5416 O O . TYR A 1 668 ? -31.531 5.018 23.565 1.00 89.94 668 TYR A O 1
ATOM 5424 N N . GLU A 1 669 ? -30.271 6.745 24.223 1.00 89.38 669 GLU A N 1
ATOM 5425 C CA . GLU A 1 669 ? -30.277 6.378 25.641 1.00 89.38 669 GLU A CA 1
ATOM 5426 C C . GLU A 1 669 ? -31.599 6.752 26.329 1.00 89.38 669 GLU A C 1
ATOM 5428 O O . GLU A 1 669 ? -32.191 5.912 27.015 1.00 89.38 669 GLU A O 1
ATOM 5433 N N . ALA A 1 670 ? -32.109 7.965 26.109 1.00 79.75 670 ALA A N 1
ATOM 5434 C CA . ALA A 1 670 ? -33.262 8.492 26.826 1.00 79.75 670 ALA A CA 1
ATOM 5435 C C . ALA A 1 670 ? -34.583 7.795 26.455 1.00 79.75 670 ALA A C 1
ATOM 5437 O O . ALA A 1 670 ? -34.853 7.444 25.306 1.00 79.75 670 ALA A O 1
ATOM 5438 N N . GLU A 1 671 ? -35.477 7.659 27.440 1.00 71.75 671 GLU A N 1
ATOM 5439 C CA . GLU A 1 671 ? -36.864 7.238 27.191 1.00 71.75 671 GLU A CA 1
ATOM 5440 C C . GLU A 1 671 ? -37.709 8.346 26.540 1.00 71.75 671 GLU A C 1
ATOM 5442 O O . GLU A 1 671 ? -38.758 8.062 25.956 1.00 71.75 671 GLU A O 1
ATOM 5447 N N . THR A 1 672 ? -37.270 9.607 26.638 1.00 75.12 672 THR A N 1
ATOM 5448 C CA . THR A 1 672 ? -37.960 10.779 26.081 1.00 75.12 672 THR A CA 1
ATOM 5449 C C . THR A 1 672 ? -36.989 11.653 25.278 1.00 75.12 672 THR A C 1
ATOM 5451 O O . THR A 1 672 ? -35.897 11.944 25.767 1.00 75.12 672 THR A O 1
ATOM 5454 N N . PRO A 1 673 ? -37.370 12.142 24.082 1.00 79.56 673 PRO A N 1
ATOM 5455 C CA . PRO A 1 673 ? -36.472 12.916 23.213 1.00 79.56 673 PRO A CA 1
ATOM 5456 C C . PRO A 1 673 ? -36.101 14.316 23.748 1.00 79.56 673 PRO A C 1
ATOM 5458 O O . PRO A 1 673 ? -35.273 15.009 23.161 1.00 79.56 673 PRO A O 1
ATOM 5461 N N . GLY A 1 674 ? -36.684 14.745 24.874 1.00 85.19 674 GLY A N 1
ATOM 5462 C CA . GLY A 1 674 ? -36.469 16.075 25.449 1.00 85.19 674 GLY A CA 1
ATOM 5463 C C . GLY A 1 674 ? -35.058 16.334 25.995 1.00 85.19 674 GLY A C 1
ATOM 5464 O O . GLY A 1 674 ? -34.675 17.498 26.069 1.00 85.19 674 GLY A O 1
ATOM 5465 N N . ALA A 1 675 ? -34.293 15.292 26.348 1.00 86.38 675 ALA A N 1
ATOM 5466 C CA . ALA A 1 675 ? -32.882 15.431 26.732 1.00 86.38 675 ALA A CA 1
ATOM 5467 C C . ALA A 1 675 ? -32.033 15.810 25.507 1.00 86.38 675 ALA A C 1
ATOM 5469 O O . ALA A 1 675 ? -31.543 16.936 25.419 1.00 86.38 675 ALA A O 1
ATOM 5470 N N . ALA A 1 676 ? -32.037 14.937 24.494 1.00 91.19 676 ALA A N 1
ATOM 5471 C CA . ALA A 1 676 ? -31.347 15.137 23.222 1.00 91.19 676 ALA A CA 1
ATOM 5472 C C . ALA A 1 676 ? -31.687 16.472 22.540 1.00 91.19 676 ALA A C 1
ATOM 5474 O O . ALA A 1 676 ? -30.827 17.081 21.914 1.00 91.19 676 ALA A O 1
ATOM 5475 N N . LEU A 1 677 ? -32.921 16.976 22.683 1.00 93.81 677 LEU A N 1
ATOM 5476 C CA . LEU A 1 677 ? -33.314 18.295 22.173 1.00 93.81 677 LEU A CA 1
ATOM 5477 C C . LEU A 1 677 ? -32.424 19.439 22.687 1.00 93.81 677 LEU A C 1
ATOM 5479 O O . LEU A 1 677 ? -32.162 20.383 21.939 1.00 93.81 677 LEU A O 1
ATOM 5483 N N . LEU A 1 678 ? -32.013 19.400 23.958 1.00 93.62 678 LEU A N 1
ATOM 5484 C CA . LEU A 1 678 ? -31.140 20.421 24.539 1.00 93.62 678 LEU A CA 1
ATOM 5485 C C . LEU A 1 678 ? -29.728 20.296 23.964 1.00 93.62 678 LEU A C 1
ATOM 5487 O O . LEU A 1 678 ? -29.163 21.295 23.528 1.00 93.62 678 LEU A O 1
ATOM 5491 N N . SER A 1 679 ? -29.215 19.073 23.862 1.00 94.06 679 SER A N 1
ATOM 5492 C CA . SER A 1 679 ? -27.878 18.792 23.335 1.00 94.06 679 SER A CA 1
ATOM 5493 C C . SER A 1 679 ? -27.764 19.075 21.831 1.00 94.06 679 SER A C 1
ATOM 5495 O O . SER A 1 679 ? -26.779 19.663 21.398 1.00 94.06 679 SER A O 1
ATOM 5497 N N . PHE A 1 680 ? -28.799 18.804 21.023 1.00 95.94 680 PHE A N 1
ATOM 5498 C CA . PHE A 1 680 ? -28.838 19.222 19.613 1.00 95.94 680 PHE A CA 1
ATOM 5499 C C . PHE A 1 680 ? -28.915 20.745 19.447 1.00 95.94 680 PHE A C 1
ATOM 5501 O O . PHE A 1 680 ? -28.409 21.274 18.460 1.00 95.94 680 PHE A O 1
ATOM 5508 N N . ARG A 1 681 ? -29.531 21.469 20.394 1.00 96.38 681 ARG A N 1
ATOM 5509 C CA . ARG A 1 681 ? -29.497 22.942 20.401 1.00 96.38 681 ARG A CA 1
ATOM 5510 C C . ARG A 1 681 ? -28.112 23.463 20.770 1.00 96.38 681 ARG A C 1
ATOM 5512 O O . ARG A 1 681 ? -27.622 24.326 20.058 1.00 96.38 681 ARG A O 1
ATOM 5519 N N . ALA A 1 682 ? -27.468 22.891 21.787 1.00 94.75 682 ALA A N 1
ATOM 5520 C CA . ALA A 1 682 ? -26.087 23.215 22.141 1.00 94.75 682 ALA A CA 1
ATOM 5521 C C . ALA A 1 682 ? -25.119 22.935 20.976 1.00 94.75 682 ALA A C 1
ATOM 5523 O O . ALA A 1 682 ? -24.294 23.780 20.651 1.00 94.75 682 ALA A O 1
ATOM 5524 N N . ALA A 1 683 ? -25.270 21.808 20.270 1.00 95.50 683 ALA A N 1
ATOM 5525 C CA . ALA A 1 683 ? -24.500 21.517 19.060 1.00 95.50 683 ALA A CA 1
ATOM 5526 C C . ALA A 1 683 ? -24.751 22.551 17.942 1.00 95.50 683 ALA A C 1
ATOM 5528 O O . ALA A 1 683 ? -23.812 22.974 17.277 1.00 95.50 683 ALA A O 1
ATOM 5529 N N . LEU A 1 684 ? -25.998 23.003 17.758 1.00 96.44 684 LEU A N 1
ATOM 5530 C CA . LEU A 1 684 ? -26.379 24.021 16.768 1.00 96.44 684 LEU A CA 1
ATOM 5531 C C . LEU A 1 684 ? -25.890 25.447 17.113 1.00 96.44 684 LEU A C 1
ATOM 5533 O O . LEU A 1 684 ? -25.897 26.307 16.237 1.00 96.44 684 LEU A O 1
ATOM 5537 N N . GLU A 1 685 ? -25.474 25.712 18.355 1.00 96.31 685 GLU A N 1
ATOM 5538 C CA . GLU A 1 685 ? -24.936 27.016 18.782 1.00 96.31 685 GLU A CA 1
ATOM 5539 C C . GLU A 1 685 ? -23.473 27.249 18.347 1.00 96.31 685 GLU A C 1
ATOM 5541 O O . GLU A 1 685 ? -23.009 28.387 18.386 1.00 96.31 685 GLU A O 1
ATOM 5546 N N . PHE A 1 686 ? -22.757 26.219 17.876 1.00 96.38 686 PHE A N 1
ATOM 5547 C CA . PHE A 1 686 ? -21.406 26.365 17.319 1.00 96.38 686 PHE A CA 1
ATOM 5548 C C . PHE A 1 686 ? -21.436 26.918 15.879 1.00 96.38 686 PHE A C 1
ATOM 5550 O O . PHE A 1 686 ? -22.097 26.363 15.003 1.00 96.38 686 PHE A O 1
ATOM 5557 N N . GLU A 1 687 ? -20.651 27.962 15.589 1.00 94.19 687 GLU A N 1
ATOM 5558 C CA . GLU A 1 687 ? -20.595 28.622 14.264 1.00 94.19 687 GLU A CA 1
ATOM 5559 C C . GLU A 1 687 ? -19.708 27.893 13.219 1.00 94.19 687 GLU A C 1
ATOM 5561 O O . GLU A 1 687 ? -19.344 28.470 12.196 1.00 94.19 687 GLU A O 1
ATOM 5566 N N . VAL A 1 688 ? -19.347 26.626 13.462 1.00 94.38 688 VAL A N 1
ATOM 5567 C CA . VAL A 1 688 ? -18.355 25.854 12.673 1.00 94.38 688 VAL A CA 1
ATOM 5568 C C . VAL A 1 688 ? -18.946 24.915 11.612 1.00 94.38 688 VAL A C 1
ATOM 5570 O O . VAL A 1 688 ? -18.197 24.334 10.827 1.00 94.38 688 VAL A O 1
ATOM 5573 N N . TRP A 1 689 ? -20.266 24.740 11.602 1.00 93.81 689 TRP A N 1
ATOM 5574 C CA . TRP A 1 689 ? -20.977 23.793 10.737 1.00 93.81 689 TRP A CA 1
ATOM 5575 C C . TRP A 1 689 ? -21.201 24.317 9.314 1.00 93.81 689 TRP A C 1
ATOM 5577 O O . TRP A 1 689 ? -21.488 25.500 9.114 1.00 93.81 689 TRP A O 1
ATOM 5587 N N . GLU A 1 690 ? -21.162 23.425 8.322 1.00 92.38 690 GLU A N 1
ATOM 5588 C CA . GLU A 1 690 ? -21.548 23.755 6.942 1.00 92.38 690 GLU A CA 1
ATOM 5589 C C . GLU A 1 690 ? -23.082 23.896 6.791 1.00 92.38 690 GLU A C 1
ATOM 5591 O O . GLU A 1 690 ? -23.852 23.374 7.597 1.00 92.38 690 GLU A O 1
ATOM 5596 N N . ASP A 1 691 ? -23.559 24.623 5.766 1.00 91.69 691 ASP A N 1
ATOM 5597 C CA . ASP A 1 691 ? -24.990 24.962 5.582 1.00 91.69 691 ASP A CA 1
ATOM 5598 C C . ASP A 1 691 ? -25.928 23.730 5.644 1.00 91.69 691 ASP A C 1
ATOM 5600 O O . ASP A 1 691 ? -27.060 23.825 6.129 1.00 91.69 691 ASP A O 1
ATOM 5604 N N . ASP A 1 692 ? -25.480 22.574 5.146 1.00 87.94 692 ASP A N 1
ATOM 5605 C CA . ASP A 1 692 ? -26.226 21.314 5.149 1.00 87.94 692 ASP A CA 1
ATOM 5606 C C . ASP A 1 692 ? -26.128 20.546 6.477 1.00 87.94 692 ASP A C 1
ATOM 5608 O O . ASP A 1 692 ? -27.119 19.943 6.895 1.00 87.94 692 ASP A O 1
ATOM 5612 N N . GLU A 1 693 ? -25.000 20.629 7.187 1.00 90.06 693 GLU A N 1
ATOM 5613 C CA . GLU A 1 693 ? -24.853 20.138 8.566 1.00 90.06 693 GLU A CA 1
ATOM 5614 C C . GLU A 1 693 ? -25.755 20.934 9.526 1.00 90.06 693 GLU A C 1
ATOM 5616 O O . GLU A 1 693 ? -26.478 20.354 10.340 1.00 90.06 693 GLU A O 1
ATOM 5621 N N . VAL A 1 694 ? -25.820 22.259 9.358 1.00 93.38 694 VAL A N 1
ATOM 5622 C CA . VAL A 1 694 ? -26.743 23.150 10.076 1.00 93.38 694 VAL A CA 1
ATOM 5623 C C . VAL A 1 694 ? -28.207 22.782 9.791 1.00 93.38 694 VAL A C 1
ATOM 5625 O O . VAL A 1 694 ? -29.032 22.748 10.708 1.00 93.38 694 VAL A O 1
ATOM 5628 N N . ASP A 1 695 ? -28.574 22.515 8.535 1.00 91.25 695 ASP A N 1
ATOM 5629 C CA . ASP A 1 695 ? -29.940 22.103 8.185 1.00 91.25 695 ASP A CA 1
ATOM 5630 C C . ASP A 1 695 ? -30.284 20.691 8.706 1.00 91.25 695 ASP A C 1
ATOM 5632 O O . ASP A 1 695 ? -31.432 20.447 9.094 1.00 91.25 695 ASP A O 1
ATOM 5636 N N . MET A 1 696 ? -29.299 19.793 8.808 1.00 91.81 696 MET A N 1
ATOM 5637 C CA . MET A 1 696 ? -29.421 18.473 9.440 1.00 91.81 696 MET A CA 1
ATOM 5638 C C . MET A 1 696 ? -29.614 18.583 10.965 1.00 91.81 696 MET A C 1
ATOM 5640 O O . MET A 1 696 ? -30.536 17.975 11.513 1.00 91.81 696 MET A O 1
ATOM 5644 N N . LEU A 1 697 ? -28.860 19.446 11.652 1.00 93.56 697 LEU A N 1
ATOM 5645 C CA . LEU A 1 697 ? -29.062 19.752 13.074 1.00 93.56 697 LEU A CA 1
ATOM 5646 C C . LEU A 1 697 ? -30.440 20.373 13.350 1.00 93.56 697 LEU A C 1
ATOM 5648 O O . LEU A 1 697 ? -31.132 19.963 14.282 1.00 93.56 697 LEU A O 1
ATOM 5652 N N . LYS A 1 698 ? -30.900 21.315 12.514 1.00 93.62 698 LYS A N 1
ATOM 5653 C CA . LYS A 1 698 ? -32.266 21.870 12.615 1.00 93.62 698 LYS A CA 1
ATOM 5654 C C . LYS A 1 698 ? -33.343 20.795 12.440 1.00 93.62 698 LYS A C 1
ATOM 5656 O O . LYS A 1 698 ? -34.398 20.900 13.070 1.00 93.62 698 LYS A O 1
ATOM 5661 N N . LEU A 1 699 ? -33.102 19.785 11.598 1.00 90.69 699 LEU A N 1
ATOM 5662 C CA . LEU A 1 699 ? -34.001 18.641 11.446 1.00 90.69 699 LEU A CA 1
ATOM 5663 C C . LEU A 1 699 ? -34.074 17.845 12.757 1.00 90.69 699 LEU A C 1
ATOM 5665 O O . LEU A 1 699 ? -35.172 17.649 13.269 1.00 90.69 699 LEU A O 1
ATOM 5669 N N . TRP A 1 700 ? -32.935 17.505 13.367 1.00 92.56 700 TRP A N 1
ATOM 5670 C CA . TRP A 1 700 ? -32.896 16.844 14.679 1.00 92.56 700 TRP A CA 1
ATOM 5671 C C . TRP A 1 700 ? -33.556 17.650 15.797 1.00 92.56 700 TRP A C 1
ATOM 5673 O O . TRP A 1 700 ? -34.334 17.092 16.567 1.00 92.56 700 TRP A O 1
ATOM 5683 N N . VAL A 1 701 ? -33.335 18.967 15.866 1.00 93.69 701 VAL A N 1
ATOM 5684 C CA . VAL A 1 701 ? -34.011 19.846 16.839 1.00 93.69 701 VAL A CA 1
ATOM 5685 C C . VAL A 1 701 ? -35.535 19.846 16.638 1.00 93.69 701 VAL A C 1
ATOM 5687 O O . VAL A 1 701 ? -36.283 19.971 17.610 1.00 93.69 701 VAL A O 1
ATOM 5690 N N . ARG A 1 702 ? -36.025 19.684 15.401 1.00 90.56 702 ARG A N 1
ATOM 5691 C CA . ARG A 1 702 ? -37.461 19.532 15.117 1.00 90.56 702 ARG A CA 1
ATOM 5692 C C . ARG A 1 702 ? -37.977 18.153 15.535 1.00 90.56 702 ARG A C 1
ATOM 5694 O O . ARG A 1 702 ? -39.032 18.077 16.164 1.00 90.56 702 ARG A O 1
ATOM 5701 N N . GLU A 1 703 ? -37.237 17.093 15.218 1.00 84.75 703 GLU A N 1
ATOM 5702 C CA . GLU A 1 703 ? -37.616 15.710 15.526 1.00 84.75 703 GLU A CA 1
ATOM 5703 C C . GLU A 1 703 ? -37.483 15.356 17.010 1.00 84.75 703 GLU A C 1
ATOM 5705 O O . GLU A 1 703 ? -38.239 14.525 17.494 1.00 84.75 703 GLU A O 1
ATOM 5710 N N . CYS A 1 704 ? -36.630 16.034 17.778 1.00 88.12 704 CYS A N 1
ATOM 5711 C CA . CYS A 1 704 ? -36.549 15.845 19.230 1.00 88.12 704 CYS A CA 1
ATOM 5712 C C . CYS A 1 704 ? -37.558 16.705 20.017 1.00 88.12 704 CYS A C 1
ATOM 5714 O O . CYS A 1 704 ? -37.613 16.648 21.246 1.00 88.12 704 CYS A O 1
ATOM 5716 N N . HIS A 1 705 ? -38.359 17.538 19.342 1.00 89.81 705 HIS A N 1
ATOM 5717 C CA . HIS A 1 705 ? -39.267 18.467 20.010 1.00 89.81 705 HIS A CA 1
ATOM 5718 C C . HIS A 1 705 ? -40.494 17.744 20.609 1.00 89.81 705 HIS A C 1
ATOM 5720 O O . HIS A 1 705 ? -41.272 17.163 19.852 1.00 89.81 705 HIS A O 1
ATOM 5726 N N . PRO A 1 706 ? -40.764 17.822 21.928 1.00 85.00 706 PRO A N 1
ATOM 5727 C CA . PRO A 1 706 ? -41.727 16.940 22.605 1.00 85.00 706 PRO A CA 1
ATOM 5728 C C . PRO A 1 706 ? -43.195 17.074 22.152 1.00 85.00 706 PRO A C 1
ATOM 5730 O O . PRO A 1 706 ? -44.001 16.187 22.417 1.00 85.00 706 PRO A O 1
ATOM 5733 N N . GLU A 1 707 ? -43.575 18.161 21.471 1.00 85.31 707 GLU A N 1
ATOM 5734 C CA . GLU A 1 707 ? -44.954 18.376 20.989 1.00 85.31 707 GLU A CA 1
ATOM 5735 C C . GLU A 1 707 ? -45.185 17.952 19.524 1.00 85.31 707 GLU A C 1
ATOM 5737 O O . GLU A 1 707 ? -46.321 17.686 19.095 1.00 85.31 707 GLU A O 1
ATOM 5742 N N . THR A 1 708 ? -44.113 17.946 18.728 1.00 82.44 708 THR A N 1
ATOM 5743 C CA . THR A 1 708 ? -44.162 17.905 17.254 1.00 82.44 708 THR A CA 1
ATOM 5744 C C . THR A 1 708 ? -43.266 16.850 16.631 1.00 82.44 708 THR A C 1
ATOM 5746 O O . THR A 1 708 ? -43.516 16.484 15.488 1.00 82.44 708 THR A O 1
ATOM 5749 N N . GLY A 1 709 ? -42.238 16.426 17.355 1.00 74.25 709 GLY A N 1
ATOM 5750 C CA . GLY A 1 709 ? -41.212 15.513 16.901 1.00 74.25 709 GLY A CA 1
ATOM 5751 C C . GLY A 1 709 ? -41.581 14.044 17.060 1.00 74.25 709 GLY A C 1
ATOM 5752 O O . GLY A 1 709 ? -42.705 13.675 17.418 1.00 74.25 709 GLY A O 1
ATOM 5753 N N . SER A 1 710 ? -40.585 13.224 16.772 1.00 75.12 710 SER A N 1
ATOM 5754 C CA . SER A 1 710 ? -40.648 11.782 16.666 1.00 75.12 710 SER A CA 1
ATOM 5755 C C . SER A 1 710 ? -40.060 11.122 17.912 1.00 75.12 710 SER A C 1
ATOM 5757 O O . SER A 1 710 ? -38.891 11.333 18.239 1.00 75.12 710 SER A O 1
ATOM 5759 N N . ASP A 1 711 ? -40.849 10.281 18.589 1.00 75.44 711 ASP A N 1
ATOM 5760 C CA . ASP A 1 711 ? -40.321 9.380 19.619 1.00 75.44 711 ASP A CA 1
ATOM 5761 C C . ASP A 1 711 ? -39.171 8.538 19.042 1.00 75.44 711 ASP A C 1
ATOM 5763 O O . ASP A 1 711 ? -39.239 8.076 17.899 1.00 75.44 711 ASP A O 1
ATOM 5767 N N . CYS A 1 712 ? -38.129 8.308 19.846 1.00 77.81 712 CYS A N 1
ATOM 5768 C CA . CYS A 1 712 ? -37.018 7.440 19.463 1.00 77.81 712 CYS A CA 1
ATOM 5769 C C . CYS A 1 712 ? -37.520 6.024 19.103 1.00 77.81 712 CYS A C 1
ATOM 5771 O O . CYS A 1 712 ? -38.502 5.559 19.694 1.00 77.81 712 CYS A O 1
ATOM 5773 N N . PRO A 1 713 ? -36.885 5.305 18.154 1.00 81.56 713 PRO A N 1
ATOM 5774 C CA . PRO A 1 713 ? -37.321 3.965 17.770 1.00 81.56 713 PRO A CA 1
ATOM 5775 C C . PRO A 1 713 ? -37.438 3.031 18.986 1.00 81.56 713 PRO A C 1
ATOM 5777 O O . PRO A 1 713 ? -36.471 2.802 19.715 1.00 81.56 713 PRO A O 1
ATOM 5780 N N . ARG A 1 714 ? -38.639 2.485 19.225 1.00 79.25 714 ARG A N 1
ATOM 5781 C CA . ARG A 1 714 ? -38.920 1.598 20.368 1.00 79.25 714 ARG A CA 1
ATOM 5782 C C . ARG A 1 714 ? -39.066 0.146 19.921 1.00 79.25 714 ARG A C 1
ATOM 5784 O O . ARG A 1 714 ? -39.879 -0.168 19.055 1.00 79.25 714 ARG A O 1
ATOM 5791 N N . GLY A 1 715 ? -38.318 -0.743 20.578 1.00 83.06 715 GLY A N 1
ATOM 5792 C CA . GLY A 1 715 ? -38.322 -2.185 20.307 1.00 83.06 715 GLY A CA 1
ATOM 5793 C C . GLY A 1 715 ? -37.677 -2.568 18.969 1.00 83.06 715 GLY A C 1
ATOM 5794 O O . GLY A 1 715 ? -37.448 -1.724 18.105 1.00 83.06 715 GLY A O 1
ATOM 5795 N N . ALA A 1 716 ? -37.386 -3.861 18.793 1.00 82.81 716 ALA A N 1
ATOM 5796 C CA . ALA A 1 716 ? -36.631 -4.366 17.641 1.00 82.81 716 ALA A CA 1
ATOM 5797 C C . ALA A 1 716 ? -37.232 -3.961 16.283 1.00 82.81 716 ALA A C 1
ATOM 5799 O O . ALA A 1 716 ? -36.503 -3.557 15.381 1.00 82.81 716 ALA A O 1
ATOM 5800 N N . SER A 1 717 ? -38.563 -3.991 16.153 1.00 79.81 717 SER A N 1
ATOM 5801 C CA . SER A 1 717 ? -39.259 -3.602 14.922 1.00 79.81 717 SER A CA 1
ATOM 5802 C C . SER A 1 717 ? -39.076 -2.124 14.568 1.00 79.81 717 SER A C 1
ATOM 5804 O O . SER A 1 717 ? -38.922 -1.816 13.394 1.00 79.81 717 SER A O 1
ATOM 5806 N N . GLY A 1 718 ? -39.032 -1.217 15.553 1.00 79.44 718 GLY A N 1
ATOM 5807 C CA . GLY A 1 718 ? -38.793 0.208 15.303 1.00 79.44 718 GLY A CA 1
ATOM 5808 C C . GLY A 1 718 ? -37.395 0.464 14.737 1.00 79.44 718 GLY A C 1
ATOM 5809 O O . GLY A 1 718 ? -37.246 1.202 13.768 1.00 79.44 718 GLY A O 1
ATOM 5810 N N . TYR A 1 719 ? -36.376 -0.204 15.287 1.00 81.75 719 TYR A N 1
ATOM 5811 C CA . TYR A 1 719 ? -35.009 -0.137 14.759 1.00 81.75 719 TYR A CA 1
ATOM 5812 C C . TYR A 1 719 ? -34.875 -0.825 13.388 1.00 81.75 719 TYR A C 1
ATOM 5814 O O . TYR A 1 719 ? -34.191 -0.301 12.514 1.00 81.75 719 TYR A O 1
ATOM 5822 N N . ARG A 1 720 ? -35.566 -1.951 13.141 1.00 77.31 720 ARG A N 1
ATOM 5823 C CA . ARG A 1 720 ? -35.612 -2.593 11.809 1.00 77.31 720 ARG A CA 1
ATOM 5824 C C . ARG A 1 720 ? -36.294 -1.735 10.753 1.00 77.31 720 ARG A C 1
ATOM 5826 O O . ARG A 1 720 ? -35.813 -1.686 9.626 1.00 77.31 720 ARG A O 1
ATOM 5833 N N . GLU A 1 721 ? -37.396 -1.078 11.097 1.00 74.38 721 GLU A N 1
ATOM 5834 C CA . GLU A 1 721 ? -38.121 -0.186 10.190 1.00 74.38 721 GLU A CA 1
ATOM 5835 C C . GLU A 1 721 ? -37.299 1.074 9.885 1.00 74.38 721 GLU A C 1
ATOM 5837 O O . GLU A 1 721 ? -37.183 1.453 8.722 1.00 74.38 721 GLU A O 1
ATOM 5842 N N . ALA A 1 722 ? -36.625 1.643 10.893 1.00 68.06 722 ALA A N 1
ATOM 5843 C CA . ALA A 1 722 ? -35.641 2.707 10.701 1.00 68.06 722 ALA A CA 1
ATOM 5844 C C . ALA A 1 722 ? -34.494 2.267 9.770 1.00 68.06 722 ALA A C 1
ATOM 5846 O O . ALA A 1 722 ? -34.101 3.015 8.880 1.00 68.06 722 ALA A O 1
ATOM 5847 N N . LEU A 1 723 ? -33.991 1.035 9.911 1.00 67.69 723 LEU A N 1
ATOM 5848 C CA . LEU A 1 723 ? -32.971 0.471 9.016 1.00 67.69 723 LEU A CA 1
ATOM 5849 C C . LEU A 1 723 ? -33.515 0.032 7.639 1.00 67.69 723 LEU A C 1
ATOM 5851 O O . LEU A 1 723 ? -32.745 -0.403 6.786 1.00 67.69 723 LEU A O 1
ATOM 5855 N N . GLY A 1 724 ? -34.828 0.127 7.401 1.00 70.06 724 GLY A N 1
ATOM 5856 C CA . GLY A 1 724 ? -35.472 -0.280 6.150 1.00 70.06 724 GLY A CA 1
ATOM 5857 C C . GLY A 1 724 ? -35.602 -1.796 5.935 1.00 70.06 724 GLY A C 1
ATOM 5858 O O . GLY A 1 724 ? -35.939 -2.213 4.828 1.00 70.06 724 GLY A O 1
ATOM 5859 N N . PHE A 1 725 ? -35.364 -2.624 6.960 1.00 63.28 725 PHE A N 1
ATOM 5860 C CA . PHE A 1 725 ? -35.415 -4.090 6.855 1.00 63.28 725 PHE A CA 1
ATOM 5861 C C . PHE A 1 725 ? -36.835 -4.668 6.812 1.00 63.28 725 PHE A C 1
ATOM 5863 O O . PHE A 1 725 ? -37.047 -5.710 6.195 1.00 63.28 725 PHE A O 1
ATOM 5870 N N . GLU A 1 726 ? -37.814 -4.024 7.453 1.00 53.53 726 GLU A N 1
ATOM 5871 C CA . GLU A 1 726 ? -39.188 -4.533 7.536 1.00 53.53 726 GLU A CA 1
ATOM 5872 C C . GLU A 1 726 ? -40.219 -3.446 7.219 1.00 53.53 726 GLU A C 1
ATOM 5874 O O . GLU A 1 726 ? -40.198 -2.357 7.784 1.00 53.53 726 GLU A O 1
ATOM 5879 N N . SER A 1 727 ? -41.164 -3.765 6.329 1.00 49.19 727 SER A N 1
ATOM 5880 C CA . SER A 1 727 ? -42.400 -2.993 6.168 1.00 49.19 727 SER A CA 1
ATOM 5881 C C . SER A 1 727 ? -43.426 -3.508 7.174 1.00 49.19 727 SER A C 1
ATOM 5883 O O . SER A 1 727 ? -44.040 -4.554 6.945 1.00 49.19 727 SER A O 1
ATOM 5885 N N . GLY A 1 728 ? -43.605 -2.797 8.290 1.00 43.38 728 GLY A N 1
ATOM 5886 C CA . GLY A 1 728 ? -44.585 -3.170 9.309 1.00 43.38 728 GLY A CA 1
ATOM 5887 C C . GLY A 1 728 ? -46.011 -3.270 8.736 1.00 43.38 728 GLY A C 1
ATOM 5888 O O . GLY A 1 728 ? -46.337 -2.587 7.758 1.00 43.38 728 GLY A O 1
ATOM 5889 N N . PRO A 1 729 ? -46.906 -4.097 9.319 1.00 41.53 729 PRO A N 1
ATOM 5890 C CA . PRO A 1 729 ? -48.285 -4.267 8.850 1.00 41.53 729 PRO A CA 1
ATOM 5891 C C . PRO A 1 729 ? -49.144 -3.022 9.155 1.00 41.53 729 PRO A C 1
ATOM 5893 O O . PRO A 1 729 ? -50.028 -3.030 10.009 1.00 41.53 729 PRO A O 1
ATOM 5896 N N . GLY A 1 730 ? -48.870 -1.929 8.441 1.00 48.34 730 GLY A N 1
ATOM 5897 C CA . GLY A 1 730 ? -49.479 -0.615 8.638 1.00 48.34 730 GLY A CA 1
ATOM 5898 C C . GLY A 1 730 ? -48.769 0.541 7.921 1.00 48.34 730 GLY A C 1
ATOM 5899 O O . GLY A 1 730 ? -49.411 1.569 7.690 1.00 48.34 730 GLY A O 1
ATOM 5900 N N . THR A 1 731 ? -47.498 0.397 7.531 1.00 34.41 731 THR A N 1
ATOM 5901 C CA . THR A 1 731 ? -46.696 1.482 6.938 1.00 34.41 731 THR A CA 1
ATOM 5902 C C . THR A 1 731 ? -46.614 1.430 5.407 1.00 34.41 731 THR A C 1
ATOM 5904 O O . THR A 1 731 ? -46.995 0.465 4.740 1.00 34.41 731 THR A O 1
ATOM 5907 N N . LEU A 1 732 ? -46.320 2.593 4.820 1.00 33.31 732 LEU A N 1
ATOM 5908 C CA . LEU A 1 732 ? -46.801 2.969 3.490 1.00 33.31 732 LEU A CA 1
ATOM 5909 C C . LEU A 1 732 ? -45.906 2.527 2.328 1.00 33.31 732 LEU A C 1
ATOM 5911 O O . LEU A 1 732 ? -44.682 2.568 2.377 1.00 33.31 732 LEU A O 1
ATOM 5915 N N . LYS A 1 733 ? -46.568 2.283 1.190 1.00 36.44 733 LYS A N 1
ATOM 5916 C CA . LYS A 1 733 ? -45.959 2.366 -0.146 1.00 36.44 733 LYS A CA 1
ATOM 5917 C C . LYS A 1 733 ? -45.137 3.653 -0.286 1.00 36.44 733 LYS A C 1
ATOM 5919 O O . LYS A 1 733 ? -45.607 4.716 0.121 1.00 36.44 733 LYS A O 1
ATOM 5924 N N . ALA A 1 734 ? -43.999 3.540 -0.975 1.00 29.12 734 ALA A N 1
ATOM 5925 C CA . ALA A 1 734 ? -43.078 4.628 -1.312 1.00 29.12 734 ALA A CA 1
ATOM 5926 C C . ALA A 1 734 ? -43.777 5.965 -1.662 1.00 29.12 734 ALA A C 1
ATOM 5928 O O . ALA A 1 734 ? -44.836 5.942 -2.308 1.00 29.12 734 ALA A O 1
ATOM 5929 N N . PRO A 1 735 ? -43.184 7.125 -1.300 1.00 30.09 735 PRO A N 1
ATOM 5930 C CA . PRO A 1 735 ? -43.870 8.412 -1.265 1.00 30.09 735 PRO A CA 1
ATOM 5931 C C . PRO A 1 735 ? -44.727 8.696 -2.498 1.00 30.09 735 PRO A C 1
ATOM 5933 O O . PRO A 1 735 ? -44.244 8.729 -3.639 1.00 30.09 735 PRO A O 1
ATOM 5936 N N . LYS A 1 736 ? -46.020 8.964 -2.270 1.00 41.47 736 LYS A N 1
ATOM 5937 C CA . LYS A 1 736 ? -46.898 9.500 -3.314 1.00 41.47 736 LYS A CA 1
ATOM 5938 C C . LYS A 1 736 ? -46.247 10.777 -3.836 1.00 41.47 736 LYS A C 1
ATOM 5940 O O . LYS A 1 736 ? -46.129 11.756 -3.105 1.00 41.47 736 LYS A O 1
ATOM 5945 N N . ARG A 1 737 ? -45.818 10.741 -5.105 1.00 38.09 737 ARG A N 1
ATOM 5946 C CA . ARG A 1 737 ? -45.226 11.879 -5.825 1.00 38.09 737 ARG A CA 1
ATOM 5947 C C . ARG A 1 737 ? -45.961 13.169 -5.452 1.00 38.09 737 ARG A C 1
ATOM 5949 O O . ARG A 1 737 ? -47.185 13.201 -5.590 1.00 38.09 737 ARG A O 1
ATOM 5956 N N . LEU A 1 738 ? -45.200 14.203 -5.063 1.00 41.22 738 LEU A N 1
ATOM 5957 C CA . LEU A 1 738 ? -45.672 15.589 -4.922 1.00 41.22 738 LEU A CA 1
ATOM 5958 C C . LEU A 1 738 ? -46.756 15.871 -5.957 1.00 41.22 738 LEU A C 1
ATOM 5960 O O . LEU A 1 738 ? -46.519 15.638 -7.150 1.00 41.22 738 LEU A O 1
ATOM 5964 N N . SER A 1 739 ? -47.916 16.346 -5.491 1.00 50.72 739 SER A N 1
ATOM 5965 C CA . SER A 1 739 ? -49.091 16.532 -6.342 1.00 50.72 739 SER A CA 1
ATOM 5966 C C . SER A 1 739 ? -48.704 17.274 -7.622 1.00 50.72 739 SER A C 1
ATOM 5968 O O . SER A 1 739 ? -47.868 18.184 -7.595 1.00 50.72 739 SER A O 1
ATOM 5970 N N . ASP A 1 740 ? -49.288 16.905 -8.766 1.00 60.59 740 ASP A N 1
ATOM 5971 C CA . ASP A 1 740 ? -48.862 17.480 -10.049 1.00 60.59 740 ASP A CA 1
ATOM 5972 C C . ASP A 1 740 ? -48.965 19.013 -10.074 1.00 60.59 740 ASP A C 1
ATOM 5974 O O . ASP A 1 740 ? -48.252 19.658 -10.840 1.00 60.59 740 ASP A O 1
ATOM 5978 N N . ASN A 1 741 ? -49.787 19.609 -9.206 1.00 65.75 741 ASN A N 1
ATOM 5979 C CA . ASN A 1 741 ? -49.859 21.051 -8.993 1.00 65.75 741 ASN A CA 1
ATOM 5980 C C . ASN A 1 741 ? -48.618 21.597 -8.267 1.00 65.75 741 ASN A C 1
ATOM 5982 O O . ASN A 1 741 ? -47.942 22.450 -8.838 1.00 65.75 741 ASN A O 1
ATOM 5986 N N . GLN A 1 742 ? -48.217 21.045 -7.115 1.00 63.88 742 GLN A N 1
ATOM 5987 C CA . GLN A 1 742 ? -46.959 21.425 -6.445 1.00 63.88 742 GLN A CA 1
ATOM 5988 C C . GLN A 1 742 ? -45.736 21.169 -7.342 1.00 63.88 742 GLN A C 1
ATOM 5990 O O . GLN A 1 742 ? -44.817 21.984 -7.419 1.00 63.88 742 GLN A O 1
ATOM 5995 N N . ARG A 1 743 ? -45.740 20.076 -8.118 1.00 63.34 743 ARG A N 1
ATOM 5996 C CA . ARG A 1 743 ? -44.669 19.765 -9.078 1.00 63.34 743 ARG A CA 1
ATOM 5997 C C . ARG A 1 743 ? -44.648 20.726 -10.275 1.00 63.34 743 ARG A C 1
ATOM 5999 O O . ARG A 1 743 ? -43.573 21.003 -10.820 1.00 63.34 743 ARG A O 1
ATOM 6006 N N . LYS A 1 744 ? -45.807 21.257 -10.689 1.00 75.12 744 LYS A N 1
ATOM 6007 C CA . LYS A 1 744 ? -45.920 22.350 -11.672 1.00 75.12 744 LYS A CA 1
ATOM 6008 C C . LYS A 1 744 ? -45.446 23.673 -11.078 1.00 75.12 744 LYS A C 1
ATOM 6010 O O . LYS A 1 744 ? -44.698 24.364 -11.762 1.00 75.12 744 LYS A O 1
ATOM 6015 N N . GLU A 1 745 ? -45.797 24.006 -9.838 1.00 72.44 745 GLU A N 1
ATOM 6016 C CA . GLU A 1 745 ? -45.370 25.240 -9.165 1.00 72.44 745 GLU A CA 1
ATOM 6017 C C . GLU A 1 745 ? -43.870 25.265 -8.887 1.00 72.44 745 GLU A C 1
ATOM 6019 O O . GLU A 1 745 ? -43.208 26.211 -9.307 1.00 72.44 745 GLU A O 1
ATOM 6024 N N . ALA A 1 746 ? -43.286 24.191 -8.350 1.00 70.25 746 ALA A N 1
ATOM 6025 C CA . ALA A 1 746 ? -41.836 24.061 -8.202 1.00 70.25 746 ALA A CA 1
ATOM 6026 C C . ALA A 1 746 ? -41.111 24.180 -9.560 1.00 70.25 746 ALA A C 1
ATOM 6028 O O . ALA A 1 746 ? -40.092 24.865 -9.678 1.00 70.25 746 ALA A O 1
ATOM 6029 N N . LYS A 1 747 ? -41.665 23.602 -10.641 1.00 75.62 747 LYS A N 1
ATOM 6030 C CA . LYS A 1 747 ? -41.159 23.831 -12.010 1.00 75.62 747 LYS A CA 1
ATOM 6031 C C . LYS A 1 747 ? -41.358 25.274 -12.489 1.00 75.62 747 LYS A C 1
ATOM 6033 O O . LYS A 1 747 ? -40.521 25.754 -13.252 1.00 75.62 747 LYS A O 1
ATOM 6038 N N . LYS A 1 748 ? -42.425 25.967 -12.086 1.00 80.62 748 LYS A N 1
ATOM 6039 C CA . LYS A 1 748 ? -42.726 27.363 -12.452 1.00 80.62 748 LYS A CA 1
ATOM 6040 C C . LYS A 1 748 ? -41.766 28.320 -11.739 1.00 80.62 748 LYS A C 1
ATOM 6042 O O . LYS A 1 748 ? -41.136 29.126 -12.417 1.00 80.62 748 LYS A O 1
ATOM 6047 N N . ALA A 1 749 ? -41.543 28.134 -10.437 1.00 74.06 749 ALA A N 1
ATOM 6048 C CA . ALA A 1 749 ? -40.546 28.839 -9.633 1.00 74.06 749 ALA A CA 1
ATOM 6049 C C . ALA A 1 749 ? -39.120 28.602 -10.161 1.00 74.06 749 ALA A C 1
ATOM 6051 O O . ALA A 1 749 ? -38.419 29.554 -10.497 1.00 74.06 749 ALA A O 1
ATOM 6052 N N . LYS A 1 750 ? -38.718 27.342 -10.393 1.00 77.50 750 LYS A N 1
ATOM 6053 C CA . LYS A 1 750 ? -37.388 27.006 -10.947 1.00 77.50 750 LYS A CA 1
ATOM 6054 C C . LYS A 1 750 ? -37.192 27.527 -12.383 1.00 77.50 750 LYS A C 1
ATOM 6056 O O . LYS A 1 750 ? -36.069 27.841 -12.779 1.00 77.50 750 LYS A O 1
ATOM 6061 N N . ARG A 1 751 ? -38.271 27.686 -13.168 1.00 77.56 751 ARG A N 1
ATOM 6062 C CA . ARG A 1 751 ? -38.259 28.375 -14.479 1.00 77.56 751 ARG A CA 1
ATOM 6063 C C . ARG A 1 751 ? -38.201 29.901 -14.352 1.00 77.56 751 ARG A C 1
ATOM 6065 O O . ARG A 1 751 ? -37.543 30.521 -15.183 1.00 77.56 751 ARG A O 1
ATOM 6072 N N . ALA A 1 752 ? -38.841 30.502 -13.348 1.00 75.00 752 ALA A N 1
ATOM 6073 C CA . ALA A 1 752 ? -38.754 31.935 -13.064 1.00 75.00 752 ALA A CA 1
ATOM 6074 C C . ALA A 1 752 ? -37.338 32.319 -12.602 1.00 75.00 752 ALA A C 1
ATOM 6076 O O . ALA A 1 752 ? -36.716 33.180 -13.220 1.00 75.00 752 ALA A O 1
ATOM 6077 N N . ALA A 1 753 ? -36.772 31.583 -11.640 1.00 69.75 753 ALA A N 1
ATOM 6078 C CA . ALA A 1 753 ? -35.391 31.742 -11.184 1.00 69.75 753 ALA A CA 1
ATOM 6079 C C . ALA A 1 753 ? -34.378 31.586 -12.337 1.00 69.75 753 ALA A C 1
ATOM 6081 O O . ALA A 1 753 ? -33.536 32.459 -12.547 1.00 69.75 753 ALA A O 1
ATOM 6082 N N . LYS A 1 754 ? -34.516 30.549 -13.186 1.00 69.44 754 LYS A N 1
ATOM 6083 C CA . LYS A 1 754 ? -33.674 30.412 -14.394 1.00 69.44 754 LYS A CA 1
ATOM 6084 C C . LYS A 1 754 ? -33.868 31.537 -15.419 1.00 69.44 754 LYS A C 1
ATOM 6086 O O . LYS A 1 754 ? -32.928 31.821 -16.156 1.00 69.44 754 LYS A O 1
ATOM 6091 N N . LYS A 1 755 ? -35.042 32.177 -15.501 1.00 74.12 755 LYS A N 1
ATOM 6092 C CA . LYS A 1 755 ? -35.267 33.344 -16.378 1.00 74.12 755 LYS A CA 1
ATOM 6093 C C . LYS A 1 755 ? -34.658 34.630 -15.812 1.00 74.12 755 LYS A C 1
ATOM 6095 O O . LYS A 1 755 ? -34.159 35.424 -16.602 1.00 74.12 755 LYS A O 1
ATOM 6100 N N . ALA A 1 756 ? -34.648 34.810 -14.491 1.00 65.12 756 ALA A N 1
ATOM 6101 C CA . ALA A 1 756 ? -33.939 35.909 -13.836 1.00 65.12 756 ALA A CA 1
ATOM 6102 C C . ALA A 1 756 ? -32.416 35.765 -14.021 1.00 65.12 756 ALA A C 1
ATOM 6104 O O . ALA A 1 756 ? -31.774 36.654 -14.577 1.00 65.12 756 ALA A O 1
ATOM 6105 N N . ALA A 1 757 ? -31.856 34.594 -13.693 1.00 54.72 757 ALA A N 1
ATOM 6106 C CA . ALA A 1 757 ? -30.423 34.317 -13.828 1.00 54.72 757 ALA A CA 1
ATOM 6107 C C . ALA A 1 757 ? -29.901 34.436 -15.277 1.00 54.72 757 ALA A C 1
ATOM 6109 O O . ALA A 1 757 ? -28.776 34.881 -15.502 1.00 54.72 757 ALA A O 1
ATOM 6110 N N . LYS A 1 758 ? -30.721 34.093 -16.284 1.00 55.19 758 LYS A N 1
ATOM 6111 C CA . LYS A 1 758 ? -30.346 34.205 -17.707 1.00 55.19 758 LYS A CA 1
ATOM 6112 C C . LYS A 1 758 ? -30.244 35.638 -18.246 1.00 55.19 758 LYS A C 1
ATOM 6114 O O . LYS A 1 758 ? -29.740 35.797 -19.351 1.00 55.19 758 LYS A O 1
ATOM 6119 N N . LYS A 1 759 ? -30.690 36.670 -17.519 1.00 54.44 759 LYS A N 1
ATOM 6120 C CA . LYS A 1 759 ? -30.570 38.070 -17.972 1.00 54.44 759 LYS A CA 1
ATOM 6121 C C . LYS A 1 759 ? -29.228 38.737 -17.634 1.00 54.44 759 LYS A C 1
ATOM 6123 O O . LYS A 1 759 ? -29.012 39.857 -18.078 1.00 54.44 759 LYS A O 1
ATOM 6128 N N . VAL A 1 760 ? -28.343 38.081 -16.872 1.00 56.62 760 VAL A N 1
ATOM 6129 C CA . VAL A 1 760 ? -27.163 38.738 -16.263 1.00 56.62 760 VAL A CA 1
ATOM 6130 C C . VAL A 1 760 ? -25.807 38.165 -16.722 1.00 56.62 760 VAL A C 1
ATOM 6132 O O . VAL A 1 760 ? -24.776 38.766 -16.441 1.00 56.62 760 VAL A O 1
ATOM 6135 N N . LYS A 1 761 ? -25.746 37.042 -17.461 1.00 44.34 761 LYS A N 1
ATOM 6136 C CA . LYS A 1 761 ? -24.459 36.457 -17.909 1.00 44.34 761 LYS A CA 1
ATOM 6137 C C . LYS A 1 761 ? -24.401 36.151 -19.414 1.00 44.34 761 LYS A C 1
ATOM 6139 O O . LYS A 1 761 ? -25.339 35.602 -19.986 1.00 44.34 761 LYS A O 1
ATOM 6144 N N . LYS A 1 762 ? -23.260 36.529 -20.014 1.00 50.44 762 LYS A N 1
ATOM 6145 C CA . LYS A 1 762 ? -22.821 36.303 -21.410 1.00 50.44 762 LYS A CA 1
ATOM 6146 C C . LYS A 1 762 ? -22.848 34.805 -21.797 1.00 50.44 762 LYS A C 1
ATOM 6148 O O . LYS A 1 762 ? -22.857 33.961 -20.899 1.00 50.44 762 LYS A O 1
ATOM 6153 N N . PRO A 1 763 ? -22.890 34.453 -23.101 1.00 44.47 763 PRO A N 1
ATOM 6154 C CA . PRO A 1 763 ? -23.190 33.087 -23.532 1.00 44.47 763 PRO A CA 1
ATOM 6155 C C . PRO A 1 763 ? -22.095 32.098 -23.116 1.00 44.47 763 PRO A C 1
ATOM 6157 O O . PRO A 1 763 ? -20.971 32.158 -23.602 1.00 44.47 763 PRO A O 1
ATOM 6160 N N . ARG A 1 764 ? -22.449 31.156 -22.236 1.00 39.22 764 ARG A N 1
ATOM 6161 C CA . ARG A 1 764 ? -21.636 29.980 -21.903 1.00 39.22 764 ARG A CA 1
ATOM 6162 C C . ARG A 1 764 ? -22.300 28.742 -22.513 1.00 39.22 764 ARG A C 1
ATOM 6164 O O . ARG A 1 764 ? -23.524 28.606 -22.442 1.00 39.22 764 ARG A O 1
ATOM 6171 N N . ARG A 1 765 ? -21.476 27.894 -23.139 1.00 43.16 765 ARG A N 1
ATOM 6172 C CA . ARG A 1 765 ? -21.831 26.678 -23.897 1.00 43.16 765 ARG A CA 1
ATOM 6173 C C . ARG A 1 765 ? -22.863 25.793 -23.178 1.00 43.16 765 ARG A C 1
ATOM 6175 O O . ARG A 1 765 ? -22.872 25.703 -21.951 1.00 43.16 765 ARG A O 1
ATOM 6182 N N . ALA A 1 766 ? -23.731 25.138 -23.949 1.00 39.41 766 ALA A N 1
ATOM 6183 C CA . ALA A 1 766 ? -24.742 24.231 -23.409 1.00 39.41 766 ALA A CA 1
ATOM 6184 C C . ALA A 1 766 ? -24.101 22.950 -22.829 1.00 39.41 766 ALA A C 1
ATOM 6186 O O . ALA A 1 766 ? -23.183 22.414 -23.446 1.00 39.41 766 ALA A O 1
ATOM 6187 N N . PRO A 1 767 ? -24.579 22.428 -21.683 1.00 39.75 767 PRO A N 1
ATOM 6188 C CA . PRO A 1 767 ? -24.126 21.141 -21.166 1.00 39.75 767 PRO A CA 1
ATOM 6189 C C . PRO A 1 767 ? -24.742 19.983 -21.965 1.00 39.75 767 PRO A C 1
ATOM 6191 O O . PRO A 1 767 ? -25.935 20.005 -22.283 1.00 39.75 767 PRO A O 1
ATOM 6194 N N . ALA A 1 768 ? -23.929 18.964 -22.246 1.00 43.47 768 ALA A N 1
ATOM 6195 C CA . ALA A 1 768 ? -24.325 17.760 -22.973 1.00 43.47 768 ALA A CA 1
ATOM 6196 C C . ALA A 1 768 ? -25.428 16.952 -22.241 1.00 43.47 768 ALA A C 1
ATOM 6198 O O . ALA A 1 768 ? -25.533 17.005 -21.009 1.00 43.47 768 ALA A O 1
ATOM 6199 N N . PRO A 1 769 ? -26.267 16.191 -22.970 1.00 36.56 769 PRO A N 1
ATOM 6200 C CA . PRO A 1 769 ? -27.327 15.389 -22.367 1.00 36.56 769 PRO A CA 1
ATOM 6201 C C . PRO A 1 769 ? -26.758 14.193 -21.588 1.00 36.56 769 PRO A C 1
ATOM 6203 O O . PRO A 1 769 ? -26.084 13.334 -22.151 1.00 36.56 769 PRO A O 1
ATOM 6206 N N . ARG A 1 770 ? -27.095 14.085 -20.294 1.00 41.31 770 ARG A N 1
ATOM 6207 C CA . ARG A 1 770 ? -26.815 12.878 -19.496 1.00 41.31 770 ARG A CA 1
ATOM 6208 C C . ARG A 1 770 ? -27.550 11.673 -20.102 1.00 41.31 770 ARG A C 1
ATOM 6210 O O . ARG A 1 770 ? -28.784 11.641 -20.084 1.00 41.31 770 ARG A O 1
ATOM 6217 N N . ARG A 1 771 ? -26.801 10.685 -20.608 1.00 33.72 771 ARG A N 1
ATOM 6218 C CA . ARG A 1 771 ? -27.345 9.377 -21.008 1.00 33.72 771 ARG A CA 1
ATOM 6219 C C . ARG A 1 771 ? -27.980 8.692 -19.791 1.00 33.72 771 ARG A C 1
ATOM 6221 O O . ARG A 1 771 ? -27.476 8.790 -18.674 1.00 33.72 771 ARG A O 1
ATOM 6228 N N . ARG A 1 772 ? -29.110 8.017 -20.008 1.00 35.88 772 ARG A N 1
ATOM 6229 C CA . ARG A 1 772 ? -29.716 7.127 -19.007 1.00 35.88 772 ARG A CA 1
ATOM 6230 C C . ARG A 1 772 ? -28.915 5.827 -18.980 1.00 35.88 772 ARG A C 1
ATOM 6232 O O . ARG A 1 772 ? -28.594 5.327 -20.054 1.00 35.88 772 ARG A O 1
ATOM 6239 N N . ARG A 1 773 ? -28.660 5.264 -17.793 1.00 39.69 773 ARG A N 1
ATOM 6240 C CA . ARG A 1 773 ? -28.215 3.869 -17.685 1.00 39.69 773 ARG A CA 1
ATOM 6241 C C . ARG A 1 773 ? -29.301 2.969 -18.282 1.00 39.69 773 ARG A C 1
ATOM 6243 O O . ARG A 1 773 ? -30.438 2.978 -17.815 1.00 39.69 773 ARG A O 1
ATOM 6250 N N . VAL A 1 774 ? -28.928 2.227 -19.313 1.00 33.81 774 VAL A N 1
ATOM 6251 C CA . VAL A 1 774 ? -29.570 0.988 -19.749 1.00 33.81 774 VAL A CA 1
ATOM 6252 C C . VAL A 1 774 ? -28.422 -0.007 -19.732 1.00 33.81 774 VAL A C 1
ATOM 6254 O O . VAL A 1 774 ? -27.452 0.220 -20.449 1.00 33.81 774 VAL A O 1
ATOM 6257 N N . TYR A 1 775 ? -28.494 -1.040 -18.893 1.00 39.12 775 TYR A N 1
ATOM 6258 C CA . TYR A 1 775 ? -27.562 -2.158 -19.008 1.00 39.12 775 TYR A CA 1
ATOM 6259 C C . TYR A 1 775 ? -27.833 -2.822 -20.359 1.00 39.12 775 TYR A C 1
ATOM 6261 O O . TYR A 1 775 ? -28.886 -3.426 -20.562 1.00 39.12 775 TYR A O 1
ATOM 6269 N N . ARG A 1 776 ? -26.912 -2.643 -21.302 1.00 45.12 776 ARG A N 1
ATOM 6270 C CA . ARG A 1 776 ? -26.708 -3.588 -22.394 1.00 45.12 776 ARG A CA 1
ATOM 6271 C C . ARG A 1 776 ? -25.473 -4.396 -22.018 1.00 45.12 776 ARG A C 1
ATOM 6273 O O . ARG A 1 776 ? -24.564 -3.848 -21.403 1.00 45.12 776 ARG A O 1
ATOM 6280 N N . ARG A 1 777 ? -25.471 -5.682 -22.362 1.00 46.88 777 ARG A N 1
ATOM 6281 C CA . ARG A 1 777 ? -24.225 -6.442 -22.466 1.00 46.88 777 ARG A CA 1
ATOM 6282 C C . ARG A 1 777 ? -23.445 -5.764 -23.588 1.00 46.88 777 ARG A C 1
ATOM 6284 O O . ARG A 1 777 ? -23.980 -5.662 -24.694 1.00 46.88 777 ARG A O 1
ATOM 6291 N N . ASP A 1 778 ? -22.281 -5.207 -23.285 1.00 48.78 778 ASP A N 1
ATOM 6292 C CA . ASP A 1 778 ? -21.434 -4.625 -24.319 1.00 48.78 778 ASP A CA 1
ATOM 6293 C C . ASP A 1 778 ? -20.890 -5.795 -25.152 1.00 48.78 778 ASP A C 1
ATOM 6295 O O . ASP A 1 778 ? -20.239 -6.689 -24.617 1.00 48.78 778 ASP A O 1
ATOM 6299 N N . LEU A 1 779 ? -21.265 -5.858 -26.436 1.00 60.19 779 LEU A N 1
ATOM 6300 C CA . LEU A 1 779 ? -20.766 -6.896 -27.335 1.00 60.19 779 LEU A CA 1
ATOM 6301 C C . LEU A 1 779 ? -19.321 -6.557 -27.694 1.00 60.19 779 LEU A C 1
ATOM 6303 O O . LEU A 1 779 ? -19.067 -5.519 -28.311 1.00 60.19 779 LEU A O 1
ATOM 6307 N N . TYR A 1 780 ? -18.404 -7.442 -27.325 1.00 57.91 780 TYR A N 1
ATOM 6308 C CA . TYR A 1 780 ? -17.013 -7.372 -27.740 1.00 57.91 780 TYR A CA 1
ATOM 6309 C C . TYR A 1 780 ? -16.825 -8.112 -29.065 1.00 57.91 780 TYR A C 1
ATOM 6311 O O . TYR A 1 780 ? -17.517 -9.084 -29.371 1.00 57.91 780 TYR A O 1
ATOM 6319 N N . VAL A 1 781 ? -15.905 -7.587 -29.867 1.00 67.12 781 VAL A N 1
ATOM 6320 C CA . VAL A 1 781 ? -15.501 -8.118 -31.166 1.00 67.12 781 VAL A CA 1
ATOM 6321 C C . VAL A 1 781 ? -13.984 -8.039 -31.171 1.00 67.12 781 VAL A C 1
ATOM 6323 O O . VAL A 1 781 ? -13.426 -6.943 -31.070 1.00 67.12 781 VAL A O 1
ATOM 6326 N N . ASP A 1 782 ? -13.330 -9.195 -31.210 1.00 65.88 782 ASP A N 1
ATOM 6327 C CA . ASP A 1 782 ? -11.871 -9.283 -31.241 1.00 65.88 782 ASP A CA 1
ATOM 6328 C C . ASP A 1 782 ? -11.294 -8.745 -32.559 1.00 65.88 782 ASP A C 1
ATOM 6330 O O . ASP A 1 782 ? -12.016 -8.462 -33.518 1.00 65.88 782 ASP A O 1
ATOM 6334 N N . ILE A 1 783 ? -9.965 -8.607 -32.617 1.00 74.56 783 ILE A N 1
ATOM 6335 C CA . ILE A 1 783 ? -9.253 -8.203 -33.835 1.00 74.56 783 ILE A CA 1
ATOM 6336 C C . ILE A 1 783 ? -9.570 -9.207 -34.954 1.00 74.56 783 ILE A C 1
ATOM 6338 O O . ILE A 1 783 ? -9.066 -10.332 -34.964 1.00 74.56 783 ILE A O 1
ATOM 6342 N N . LEU A 1 784 ? -10.413 -8.782 -35.894 1.00 84.31 784 LEU A N 1
ATOM 6343 C CA . LEU A 1 784 ? -10.917 -9.615 -36.979 1.00 84.31 784 LEU A CA 1
ATOM 6344 C C . LEU A 1 784 ? -9.768 -10.064 -37.891 1.00 84.31 784 LEU A C 1
ATOM 6346 O O . LEU A 1 784 ? -8.974 -9.253 -38.370 1.00 84.31 784 LEU A O 1
ATOM 6350 N N . SER A 1 785 ? -9.697 -11.363 -38.182 1.00 83.81 785 SER A N 1
ATOM 6351 C CA . SER A 1 785 ? -8.903 -11.846 -39.318 1.00 83.81 785 SER A CA 1
ATOM 6352 C C . SER A 1 785 ? -9.531 -11.384 -40.646 1.00 83.81 785 SER A C 1
ATOM 6354 O O . SER A 1 785 ? -10.739 -11.149 -40.683 1.00 83.81 785 SER A O 1
ATOM 6356 N N . PRO A 1 786 ? -8.792 -11.337 -41.773 1.00 87.62 786 PRO A N 1
ATOM 6357 C CA . PRO A 1 786 ? -9.338 -10.850 -43.049 1.00 87.62 786 PRO A CA 1
ATOM 6358 C C . PRO A 1 786 ? -10.615 -11.571 -43.517 1.00 87.62 786 PRO A C 1
ATOM 6360 O O . PRO A 1 786 ? -11.486 -10.969 -44.131 1.00 87.62 786 PRO A O 1
ATOM 6363 N N . LYS A 1 787 ? -10.771 -12.859 -43.177 1.00 83.75 787 LYS A N 1
ATOM 6364 C CA . LYS A 1 787 ? -11.997 -13.621 -43.466 1.00 83.75 787 LYS A CA 1
ATOM 6365 C C . LYS A 1 787 ? -13.166 -13.229 -42.549 1.00 83.75 787 LYS A C 1
ATOM 6367 O O . LYS A 1 787 ? -14.320 -13.308 -42.951 1.00 83.75 787 LYS A O 1
ATOM 6372 N N . GLN A 1 788 ? -12.884 -12.843 -41.308 1.00 86.06 788 GLN A N 1
ATOM 6373 C CA . GLN A 1 788 ? -13.892 -12.336 -40.376 1.00 86.06 788 GLN A CA 1
ATOM 6374 C C . GLN A 1 788 ? -14.286 -10.890 -40.702 1.00 86.06 788 GLN A C 1
ATOM 6376 O O . GLN A 1 788 ? -15.434 -10.528 -40.479 1.00 86.06 788 GLN A O 1
ATOM 6381 N N . GLU A 1 789 ? -13.381 -10.100 -41.282 1.00 89.31 789 GLU A N 1
ATOM 6382 C CA . GLU A 1 789 ? -13.658 -8.767 -41.831 1.00 89.31 789 GLU A CA 1
ATOM 6383 C C . GLU A 1 789 ? -14.628 -8.853 -43.030 1.00 89.31 789 GLU A C 1
ATOM 6385 O O . GLU A 1 789 ? -15.659 -8.186 -43.025 1.00 89.31 789 GLU A O 1
ATOM 6390 N N . GLU A 1 790 ? -14.418 -9.796 -43.964 1.00 89.00 790 GLU A N 1
ATOM 6391 C CA . GLU A 1 790 ? -15.396 -10.101 -45.030 1.00 89.00 790 GLU A CA 1
ATOM 6392 C C . GLU A 1 790 ? -16.787 -10.489 -44.485 1.00 89.00 790 GLU A C 1
ATOM 6394 O O . GLU A 1 790 ? -17.803 -10.165 -45.098 1.00 89.00 790 GLU A O 1
ATOM 6399 N N . ILE A 1 791 ? -16.861 -11.182 -43.341 1.00 88.25 791 ILE A N 1
ATOM 6400 C CA . ILE A 1 791 ? -18.138 -11.535 -42.695 1.00 88.25 791 ILE A CA 1
ATOM 6401 C C . ILE A 1 791 ? -18.737 -10.310 -41.985 1.00 88.25 791 ILE A C 1
ATOM 6403 O O . ILE A 1 791 ? -19.948 -10.096 -42.062 1.00 88.25 791 ILE A O 1
ATOM 6407 N N . TRP A 1 792 ? -17.914 -9.487 -41.335 1.00 91.44 792 TRP A N 1
ATOM 6408 C CA . TRP A 1 792 ? -18.325 -8.267 -40.639 1.00 91.44 792 TRP A CA 1
ATOM 6409 C C . TRP A 1 792 ? -18.985 -7.260 -41.586 1.00 91.44 792 TRP A C 1
ATOM 6411 O O . TRP A 1 792 ? -20.070 -6.761 -41.290 1.00 91.44 792 TRP A O 1
ATOM 6421 N N . ASP A 1 793 ? -18.409 -7.060 -42.772 1.00 91.12 793 ASP A N 1
ATOM 6422 C CA . ASP A 1 793 ? -18.944 -6.167 -43.808 1.00 91.12 793 ASP A CA 1
ATOM 6423 C C . ASP A 1 793 ? -20.309 -6.615 -44.371 1.00 91.12 793 ASP A C 1
ATOM 6425 O O . ASP A 1 793 ? -21.011 -5.831 -45.014 1.00 91.12 793 ASP A O 1
ATOM 6429 N N . THR A 1 794 ? -20.739 -7.858 -44.109 1.00 91.56 794 THR A N 1
ATOM 6430 C CA . THR A 1 794 ? -22.093 -8.332 -44.459 1.00 91.56 794 THR A CA 1
ATOM 6431 C C . THR A 1 794 ? -23.157 -8.038 -43.393 1.00 91.56 794 THR A C 1
ATOM 6433 O O . THR A 1 794 ? -24.332 -8.354 -43.607 1.00 91.56 794 THR A O 1
ATOM 6436 N N . ILE A 1 795 ? -22.786 -7.451 -42.250 1.00 90.75 795 ILE A N 1
ATOM 6437 C CA . ILE A 1 795 ? -23.702 -7.140 -41.146 1.00 90.75 795 ILE A CA 1
ATOM 6438 C C . ILE A 1 795 ? -24.268 -5.722 -41.307 1.00 90.75 795 ILE A C 1
ATOM 6440 O O . ILE A 1 795 ? -23.562 -4.726 -41.162 1.00 90.75 795 ILE A O 1
ATOM 6444 N N . ASP A 1 796 ? -25.583 -5.610 -41.522 1.00 88.94 796 ASP A N 1
ATOM 6445 C CA . ASP A 1 796 ? -26.271 -4.313 -41.516 1.00 88.94 796 ASP A CA 1
ATOM 6446 C C . ASP A 1 796 ? -26.444 -3.782 -40.081 1.00 88.94 796 ASP A C 1
ATOM 6448 O O . ASP A 1 796 ? -27.447 -4.015 -39.398 1.00 88.94 796 ASP A O 1
ATOM 6452 N N . LEU A 1 797 ? -25.449 -3.017 -39.629 1.00 83.56 797 LEU A N 1
ATOM 6453 C CA . LEU A 1 797 ? -25.439 -2.365 -38.318 1.00 83.56 797 LEU A CA 1
ATOM 6454 C C . LEU A 1 797 ? -26.570 -1.333 -38.128 1.00 83.56 797 LEU A C 1
ATOM 6456 O O . LEU A 1 797 ? -26.827 -0.923 -36.994 1.00 83.56 797 LEU A O 1
ATOM 6460 N N . SER A 1 798 ? -27.268 -0.905 -39.191 1.00 79.12 798 SER A N 1
ATOM 6461 C CA . SER A 1 798 ? -28.358 0.076 -39.082 1.00 79.12 798 SER A CA 1
ATOM 6462 C C . SER A 1 798 ? -29.635 -0.503 -38.459 1.00 79.12 798 SER A C 1
ATOM 6464 O O . SER A 1 798 ? -30.411 0.239 -37.850 1.00 79.12 798 SER A O 1
ATOM 6466 N N . ASN A 1 799 ? -29.818 -1.825 -38.541 1.00 82.12 799 ASN A N 1
ATOM 6467 C CA . ASN A 1 799 ? -30.934 -2.560 -37.945 1.00 82.12 799 ASN A CA 1
ATOM 6468 C C . ASN A 1 799 ? -30.444 -3.834 -37.226 1.00 82.12 799 ASN A C 1
ATOM 6470 O O . ASN A 1 799 ? -31.032 -4.904 -37.368 1.00 82.12 799 ASN A O 1
ATOM 6474 N N . PHE A 1 800 ? -29.342 -3.706 -36.478 1.00 83.12 800 PHE A N 1
ATOM 6475 C CA . PHE A 1 800 ? -28.675 -4.813 -35.791 1.00 83.12 800 PHE A CA 1
ATOM 6476 C C . PHE A 1 800 ? -29.602 -5.552 -34.811 1.00 83.12 800 PHE A C 1
ATOM 6478 O O . PHE A 1 800 ? -30.018 -4.996 -33.788 1.00 83.12 800 PHE A O 1
ATOM 6485 N N . ASP A 1 801 ? -29.853 -6.826 -35.104 1.00 86.62 801 ASP A N 1
ATOM 6486 C CA . ASP A 1 801 ? -30.531 -7.779 -34.231 1.00 86.62 801 ASP A CA 1
ATOM 6487 C C . ASP A 1 801 ? -29.768 -9.110 -34.251 1.00 86.62 801 ASP A C 1
ATOM 6489 O O . ASP A 1 801 ? -29.608 -9.729 -35.304 1.00 86.62 801 ASP A O 1
ATOM 6493 N N . TYR A 1 802 ? -29.264 -9.526 -33.088 1.00 85.50 802 TYR A N 1
ATOM 6494 C CA . TYR A 1 802 ? -28.343 -10.658 -32.960 1.00 85.50 802 TYR A CA 1
ATOM 6495 C C . TYR A 1 802 ? -28.986 -11.986 -33.386 1.00 85.50 802 TYR A C 1
ATOM 6497 O O . TYR A 1 802 ? -28.340 -12.820 -34.021 1.00 85.50 802 TYR A O 1
ATOM 6505 N N . ASP A 1 803 ? -30.283 -12.149 -33.114 1.00 87.38 803 ASP A N 1
ATOM 6506 C CA . ASP A 1 803 ? -31.043 -13.363 -33.431 1.00 87.38 803 ASP A CA 1
ATOM 6507 C C . ASP A 1 803 ? -31.320 -13.519 -34.942 1.00 87.38 803 ASP A C 1
ATOM 6509 O O . ASP A 1 803 ? -31.695 -14.601 -35.396 1.00 87.38 803 ASP A O 1
ATOM 6513 N N . HIS A 1 804 ? -31.122 -12.453 -35.730 1.00 88.00 804 HIS A N 1
ATOM 6514 C CA . HIS A 1 804 ? -31.287 -12.440 -37.190 1.00 88.00 804 HIS A CA 1
ATOM 6515 C C . HIS A 1 804 ? -29.964 -12.561 -37.967 1.00 88.00 804 HIS A C 1
ATOM 6517 O O . HIS A 1 804 ? -29.987 -12.671 -39.196 1.00 88.00 804 HIS A O 1
ATOM 6523 N N . LEU A 1 805 ? -28.820 -12.559 -37.278 1.00 89.19 805 LEU A N 1
ATOM 6524 C CA . LEU A 1 805 ? -27.515 -12.833 -37.878 1.00 89.19 805 LEU A CA 1
ATOM 6525 C C . LEU A 1 805 ? -27.396 -14.313 -38.269 1.00 89.19 805 LEU A C 1
ATOM 6527 O O . LEU A 1 805 ? -27.918 -15.198 -37.591 1.00 89.19 805 LEU A O 1
ATOM 6531 N N . ASN A 1 806 ? -26.669 -14.603 -39.349 1.00 90.25 806 ASN A N 1
ATOM 6532 C CA . ASN A 1 806 ? -26.325 -15.987 -39.678 1.00 90.25 806 ASN A CA 1
ATOM 6533 C C . ASN A 1 806 ? -25.247 -16.533 -38.714 1.00 90.25 806 ASN A C 1
ATOM 6535 O O . ASN A 1 806 ? -24.567 -15.768 -38.035 1.00 90.25 806 ASN A O 1
ATOM 6539 N N . PHE A 1 807 ? -25.063 -17.855 -38.655 1.00 88.44 807 PHE A N 1
ATOM 6540 C CA . PHE A 1 807 ? -24.140 -18.485 -37.696 1.00 88.44 807 PHE A CA 1
ATOM 6541 C C . PHE A 1 807 ? -22.679 -18.008 -37.834 1.00 88.44 807 PHE A C 1
ATOM 6543 O O . PHE A 1 807 ? -21.976 -17.882 -36.835 1.00 88.44 807 PHE A O 1
ATOM 6550 N N . GLU A 1 808 ? -22.222 -17.694 -39.052 1.00 87.12 808 GLU A N 1
ATOM 6551 C CA . GLU A 1 808 ? -20.870 -17.164 -39.278 1.00 87.12 808 GLU A CA 1
ATOM 6552 C C . GLU A 1 808 ? -20.743 -15.724 -38.751 1.00 87.12 808 GLU A C 1
ATOM 6554 O O . GLU A 1 808 ? -19.763 -15.398 -38.085 1.00 87.12 808 GLU A O 1
ATOM 6559 N N . GLN A 1 809 ? -21.767 -14.888 -38.948 1.00 91.56 809 GLN A N 1
ATOM 6560 C CA . GLN A 1 809 ? -21.854 -13.535 -38.384 1.00 91.56 809 GLN A CA 1
ATOM 6561 C C . GLN A 1 809 ? -21.980 -13.540 -36.851 1.00 91.56 809 GLN A C 1
ATOM 6563 O O . GLN A 1 809 ? -21.336 -12.734 -36.186 1.00 91.56 809 GLN A O 1
ATOM 6568 N N . GLN A 1 810 ? -22.766 -14.456 -36.275 1.00 89.88 810 GLN A N 1
ATOM 6569 C CA . GLN A 1 810 ? -22.880 -14.635 -34.821 1.00 89.88 810 GLN A CA 1
ATOM 6570 C C . GLN A 1 810 ? -21.535 -15.034 -34.199 1.00 89.88 810 GLN A C 1
ATOM 6572 O O . GLN A 1 810 ? -21.191 -14.545 -33.129 1.00 89.88 810 GLN A O 1
ATOM 6577 N N . SER A 1 811 ? -20.733 -15.844 -34.902 1.00 87.31 811 SER A N 1
ATOM 6578 C CA . SER A 1 811 ? -19.401 -16.266 -34.441 1.00 87.31 811 SER A CA 1
ATOM 6579 C C . SER A 1 811 ? -18.366 -15.135 -34.323 1.00 87.31 811 SER A C 1
ATOM 6581 O O . SER A 1 811 ? -17.307 -15.351 -33.739 1.00 87.31 811 SER A O 1
ATOM 6583 N N . LEU A 1 812 ? -18.662 -13.930 -34.833 1.00 87.19 812 LEU A N 1
ATOM 6584 C CA . LEU A 1 812 ? -17.826 -12.737 -34.638 1.00 87.19 812 LEU A CA 1
ATOM 6585 C C . LEU A 1 812 ? -17.988 -12.097 -33.250 1.00 87.19 812 LEU A C 1
ATOM 6587 O O . LEU A 1 812 ? -17.203 -11.221 -32.893 1.00 87.19 812 LEU A O 1
ATOM 6591 N N . PHE A 1 813 ? -18.995 -12.516 -32.481 1.00 85.69 813 PHE A N 1
ATOM 6592 C CA . PHE A 1 813 ? -19.302 -11.981 -31.160 1.00 85.69 813 PHE A CA 1
ATOM 6593 C C . PHE A 1 813 ? -19.090 -13.065 -30.101 1.00 85.69 813 PHE A C 1
ATOM 6595 O O . PHE A 1 813 ? -19.897 -13.985 -29.951 1.00 85.69 813 PHE A O 1
ATOM 6602 N N . SER A 1 814 ? -18.005 -12.950 -29.341 1.00 69.62 814 SER A N 1
ATOM 6603 C CA . SER A 1 814 ? -17.761 -13.785 -28.168 1.00 69.62 814 SER A CA 1
ATOM 6604 C C . SER A 1 814 ? -18.516 -13.222 -26.961 1.00 69.62 814 SER A C 1
ATOM 6606 O O . SER A 1 814 ? -18.365 -12.060 -26.583 1.00 69.62 814 SER A O 1
ATOM 6608 N N . PHE A 1 815 ? -19.336 -14.058 -26.325 1.00 64.94 815 PHE A N 1
ATOM 6609 C CA . PHE A 1 815 ? -19.821 -13.793 -24.973 1.00 64.94 815 PHE A CA 1
ATOM 6610 C C . PHE A 1 815 ? -18.917 -14.542 -23.996 1.00 64.94 815 PHE A C 1
ATOM 6612 O O . PHE A 1 815 ? -19.012 -15.766 -23.907 1.00 64.94 815 PHE A O 1
ATOM 6619 N N . GLU A 1 816 ? -18.067 -13.829 -23.256 1.00 47.59 816 GLU A N 1
ATOM 6620 C CA . GLU A 1 816 ? -17.480 -14.388 -22.034 1.00 47.59 816 GLU A CA 1
ATOM 6621 C C . GLU A 1 816 ? -18.613 -14.684 -21.034 1.00 47.59 816 GLU A C 1
ATOM 6623 O O . GLU A 1 816 ? -19.387 -13.776 -20.700 1.00 47.59 816 GLU A O 1
ATOM 6628 N N . PRO A 1 817 ? -18.755 -15.932 -20.552 1.00 42.12 817 PRO A N 1
ATOM 6629 C CA . PRO A 1 817 ? -19.628 -16.229 -19.430 1.00 42.12 817 PRO A CA 1
ATOM 6630 C C . PRO A 1 817 ? -18.969 -15.696 -18.154 1.00 42.12 817 PRO A C 1
ATOM 6632 O O . PRO A 1 817 ? -17.943 -16.209 -17.720 1.00 42.12 817 PRO A O 1
ATOM 6635 N N . PHE A 1 818 ? -19.560 -14.673 -17.541 1.00 40.44 818 PHE A N 1
ATOM 6636 C CA . PHE A 1 818 ? -19.247 -14.330 -16.155 1.00 40.44 818 PHE A CA 1
ATOM 6637 C C . PHE A 1 818 ? -19.999 -15.306 -15.243 1.00 40.44 818 PHE A C 1
ATOM 6639 O O . PHE A 1 818 ? -21.227 -15.261 -15.196 1.00 40.44 818 PHE A O 1
ATOM 6646 N N . GLU A 1 819 ? -19.278 -16.174 -14.531 1.00 44.78 819 GLU A N 1
ATOM 6647 C CA . GLU A 1 819 ? -19.868 -17.161 -13.604 1.00 44.78 819 GLU A CA 1
ATOM 6648 C C . GLU A 1 819 ? -20.234 -16.568 -12.221 1.00 44.78 819 GLU A C 1
ATOM 6650 O O . GLU A 1 819 ? -20.862 -17.236 -11.405 1.00 44.78 819 GLU A O 1
ATOM 6655 N N . ASP A 1 820 ? -19.941 -15.283 -11.979 1.00 43.53 820 ASP A N 1
ATOM 6656 C CA . ASP A 1 820 ? -20.211 -14.556 -10.722 1.00 43.53 820 ASP A CA 1
ATOM 6657 C C . ASP A 1 820 ? -21.629 -13.931 -10.617 1.00 43.53 820 ASP A C 1
ATOM 6659 O O . ASP A 1 820 ? -21.834 -12.923 -9.933 1.00 43.53 820 ASP A O 1
ATOM 6663 N N . GLU A 1 821 ? -22.646 -14.503 -11.272 1.00 36.66 821 GLU A N 1
ATOM 6664 C CA . GLU A 1 821 ? -24.055 -14.156 -11.010 1.00 36.66 821 GLU A CA 1
ATOM 6665 C C . GLU A 1 821 ? -24.734 -15.332 -10.280 1.00 36.66 821 GLU A C 1
ATOM 6667 O O . GLU A 1 821 ? -24.902 -16.397 -10.874 1.00 36.66 821 GLU A O 1
ATOM 6672 N N . PRO A 1 822 ? -25.112 -15.197 -8.990 1.00 44.56 822 PRO A N 1
ATOM 6673 C CA . PRO A 1 822 ? -25.626 -16.322 -8.219 1.00 44.56 822 PRO A CA 1
ATOM 6674 C C . PRO A 1 822 ? -26.965 -16.790 -8.788 1.00 44.56 822 PRO A C 1
ATOM 6676 O O . PRO A 1 822 ? -27.917 -16.005 -8.871 1.00 44.56 822 PRO A O 1
ATOM 6679 N N . ASP A 1 823 ? -27.037 -18.079 -9.125 1.00 38.31 823 ASP A N 1
ATOM 6680 C CA . ASP A 1 823 ? -28.231 -18.712 -9.679 1.00 38.31 823 ASP A CA 1
ATOM 6681 C C . ASP A 1 823 ? -29.483 -18.335 -8.878 1.00 38.31 823 ASP A C 1
ATOM 6683 O O . ASP A 1 823 ? -29.614 -18.602 -7.676 1.00 38.31 823 ASP A O 1
ATOM 6687 N N . SER A 1 824 ? -30.444 -17.720 -9.570 1.00 41.09 824 SER A N 1
ATOM 6688 C CA . SER A 1 824 ? -31.779 -17.525 -9.012 1.00 41.09 824 SER A CA 1
ATOM 6689 C C . SER A 1 824 ? -32.359 -18.900 -8.682 1.00 41.09 824 SER A C 1
ATOM 6691 O O . SER A 1 824 ? -32.393 -19.748 -9.574 1.00 41.09 824 SER A O 1
ATOM 6693 N N . PRO A 1 825 ? -32.836 -19.145 -7.445 1.00 43.06 825 PRO A N 1
ATOM 6694 C CA . PRO A 1 825 ? -33.178 -20.489 -7.007 1.00 43.06 825 PRO A CA 1
ATOM 6695 C C . PRO A 1 825 ? -34.240 -21.094 -7.921 1.00 43.06 825 PRO A C 1
ATOM 6697 O O . PRO A 1 825 ? -35.343 -20.550 -8.066 1.00 43.06 825 PRO A O 1
ATOM 6700 N N . ASP A 1 826 ? -33.872 -22.221 -8.531 1.00 35.00 826 ASP A N 1
ATOM 6701 C CA . ASP A 1 826 ? -34.720 -22.966 -9.448 1.00 35.00 826 ASP A CA 1
ATOM 6702 C C . ASP A 1 826 ? -36.078 -23.259 -8.793 1.00 35.00 826 ASP A C 1
ATOM 6704 O O . ASP A 1 826 ? -36.175 -23.580 -7.601 1.00 35.00 826 ASP A O 1
ATOM 6708 N N . LYS A 1 827 ? -37.156 -23.136 -9.572 1.00 40.84 827 LYS A N 1
ATOM 6709 C CA . LYS A 1 827 ? -38.524 -23.366 -9.095 1.00 40.84 827 LYS A CA 1
ATOM 6710 C C . LYS A 1 827 ? -38.820 -24.861 -9.049 1.00 40.84 827 LYS A C 1
ATOM 6712 O O . LYS A 1 827 ? -39.720 -25.355 -9.730 1.00 40.84 827 LYS A O 1
ATOM 6717 N N . GLY A 1 828 ? -38.087 -25.554 -8.181 1.00 37.47 828 GLY A N 1
ATOM 6718 C CA . GLY A 1 828 ? -38.371 -26.922 -7.785 1.00 37.47 828 GLY A CA 1
ATOM 6719 C C . GLY A 1 828 ? -39.826 -27.064 -7.338 1.00 37.47 828 GLY A C 1
ATOM 6720 O O . GLY A 1 828 ? -40.368 -26.223 -6.613 1.00 37.47 828 GLY A O 1
ATOM 6721 N N . ALA A 1 829 ? -40.475 -28.131 -7.805 1.00 47.91 829 ALA A N 1
ATOM 6722 C CA . ALA A 1 829 ? -41.848 -28.448 -7.437 1.00 47.91 829 ALA A CA 1
ATOM 6723 C C . ALA A 1 829 ? -41.992 -28.591 -5.905 1.00 47.91 829 ALA A C 1
ATOM 6725 O O . ALA A 1 829 ? -41.056 -29.052 -5.245 1.00 47.91 829 ALA A O 1
ATOM 6726 N N . PRO A 1 830 ? -43.149 -28.223 -5.320 1.00 49.28 830 PRO A N 1
ATOM 6727 C CA . PRO A 1 830 ? -43.338 -28.298 -3.876 1.00 49.28 830 PRO A CA 1
ATOM 6728 C C . PRO A 1 830 ? -43.171 -29.744 -3.376 1.00 49.28 830 PRO A C 1
ATOM 6730 O O . PRO A 1 830 ? -43.728 -30.661 -3.990 1.00 49.28 830 PRO A O 1
ATOM 6733 N N . PRO A 1 831 ? -42.444 -29.969 -2.265 1.00 57.50 831 PRO A N 1
ATOM 6734 C CA . PRO A 1 831 ? -42.308 -31.301 -1.692 1.00 57.50 831 PRO A CA 1
ATOM 6735 C C . PRO A 1 831 ? -43.671 -31.821 -1.200 1.00 57.50 831 PRO A C 1
ATOM 6737 O O . PRO A 1 831 ? -44.513 -31.025 -0.766 1.00 57.50 831 PRO A O 1
ATOM 6740 N N . PRO A 1 832 ? -43.909 -33.146 -1.236 1.00 59.38 832 PRO A N 1
ATOM 6741 C CA . PRO A 1 832 ? -45.107 -33.729 -0.644 1.00 59.38 832 PRO A CA 1
ATOM 6742 C C . PRO A 1 832 ? -45.149 -33.446 0.871 1.00 59.38 832 PRO A C 1
ATOM 6744 O O . PRO A 1 832 ? -44.096 -33.402 1.515 1.00 59.38 832 PRO A O 1
ATOM 6747 N N . PRO A 1 833 ? -46.343 -33.241 1.456 1.00 54.53 833 PRO A N 1
ATOM 6748 C CA . PRO A 1 833 ? -46.472 -32.931 2.875 1.00 54.53 833 PRO A CA 1
ATOM 6749 C C . PRO A 1 833 ? -46.002 -34.114 3.742 1.00 54.53 833 PRO A C 1
ATOM 6751 O O . PRO A 1 833 ? -46.283 -35.262 3.394 1.00 54.53 833 PRO A O 1
ATOM 6754 N N . PRO A 1 834 ? -45.316 -33.864 4.872 1.00 56.25 834 PRO A N 1
ATOM 6755 C CA . PRO A 1 834 ? -44.916 -34.922 5.791 1.00 56.25 834 PRO A CA 1
ATOM 6756 C C . PRO A 1 834 ? -46.125 -35.485 6.551 1.00 56.25 834 PRO A C 1
ATOM 6758 O O . PRO A 1 834 ? -46.950 -34.733 7.074 1.00 56.25 834 PRO A O 1
ATOM 6761 N N . ASP A 1 835 ? -46.196 -36.813 6.660 1.00 46.75 835 ASP A N 1
ATOM 6762 C CA . ASP A 1 835 ? -47.210 -37.503 7.458 1.00 46.75 835 ASP A CA 1
ATOM 6763 C C . ASP A 1 835 ? -47.037 -37.190 8.953 1.00 46.75 835 ASP A C 1
ATOM 6765 O O . ASP A 1 835 ? -46.092 -37.638 9.608 1.00 46.75 835 ASP A O 1
ATOM 6769 N N . HIS A 1 836 ? -47.981 -36.435 9.518 1.00 43.16 836 HIS A N 1
ATOM 6770 C CA . HIS A 1 836 ? -48.072 -36.230 10.961 1.00 43.16 836 HIS A CA 1
ATOM 6771 C C . HIS A 1 836 ? -48.856 -37.380 11.622 1.00 43.16 836 HIS A C 1
ATOM 6773 O O . HIS A 1 836 ? -49.991 -37.645 11.215 1.00 43.16 836 HIS A O 1
ATOM 6779 N N . PRO A 1 837 ? -48.333 -38.030 12.682 1.00 58.44 837 PRO A N 1
ATOM 6780 C CA . PRO A 1 837 ? -49.152 -38.889 13.531 1.00 58.44 837 PRO A CA 1
ATOM 6781 C C . PRO A 1 837 ? -50.214 -38.050 14.274 1.00 58.44 837 PRO A C 1
ATOM 6783 O O . PRO A 1 837 ? -49.976 -36.872 14.561 1.00 58.44 837 PRO A O 1
ATOM 6786 N N . PRO A 1 838 ? -51.388 -38.624 14.597 1.00 44.66 838 PRO A N 1
ATOM 6787 C CA . PRO A 1 838 ? -52.511 -37.869 15.145 1.00 44.66 838 PRO A CA 1
ATOM 6788 C C . PRO A 1 838 ? -52.203 -37.346 16.553 1.00 44.66 838 PRO A C 1
ATOM 6790 O O . PRO A 1 838 ? -51.919 -38.121 17.464 1.00 44.66 838 PRO A O 1
ATOM 6793 N N . TYR A 1 839 ? -52.296 -36.027 16.732 1.00 41.81 839 TYR A N 1
ATOM 6794 C CA . TYR A 1 839 ? -52.124 -35.367 18.025 1.00 41.81 839 TYR A CA 1
ATOM 6795 C C . TYR A 1 839 ? -53.495 -35.005 18.610 1.00 41.81 839 TYR A C 1
ATOM 6797 O O . TYR A 1 839 ? -54.241 -34.217 18.025 1.00 41.81 839 TYR A O 1
ATOM 6805 N N . GLU A 1 840 ? -53.847 -35.601 19.748 1.00 36.97 840 GLU A N 1
ATOM 6806 C CA . GLU A 1 840 ? -55.125 -35.356 20.421 1.00 36.97 840 GLU A CA 1
ATOM 6807 C C . GLU A 1 840 ? -55.111 -34.014 21.171 1.00 36.97 840 GLU A C 1
ATOM 6809 O O . GLU A 1 840 ? -54.213 -33.732 21.965 1.00 36.97 840 GLU A O 1
ATOM 6814 N N . PHE A 1 841 ? -56.134 -33.183 20.950 1.00 40.88 841 PHE A N 1
ATOM 6815 C CA . PHE A 1 841 ? -56.346 -31.957 21.723 1.00 40.88 841 PHE A CA 1
ATOM 6816 C C . PHE A 1 841 ? -57.077 -32.258 23.044 1.00 40.88 841 PHE A C 1
ATOM 6818 O O . PHE A 1 841 ? -58.177 -32.818 23.004 1.00 40.88 841 PHE A O 1
ATOM 6825 N N . PRO A 1 842 ? -56.572 -31.805 24.207 1.00 41.62 842 PRO A N 1
ATOM 6826 C CA . PRO A 1 842 ? -57.357 -31.797 25.435 1.00 41.62 842 PRO A CA 1
ATOM 6827 C C . PRO A 1 842 ? -58.429 -30.694 25.383 1.00 41.62 842 PRO A C 1
ATOM 6829 O O . PRO A 1 842 ? -58.132 -29.513 25.211 1.00 41.62 842 PRO A O 1
ATOM 6832 N N . GLN A 1 843 ? -59.696 -31.076 25.561 1.00 43.22 843 GLN A N 1
ATOM 6833 C CA . GLN A 1 843 ? -60.817 -30.144 25.730 1.00 43.22 843 GLN A CA 1
ATOM 6834 C C . GLN A 1 843 ? -60.850 -29.547 27.144 1.00 43.22 843 GLN A C 1
ATOM 6836 O O . GLN A 1 843 ? -60.692 -30.287 28.113 1.00 43.22 843 GLN A O 1
ATOM 6841 N N . SER A 1 844 ? -61.175 -28.253 27.274 1.00 33.50 844 SER A N 1
ATOM 6842 C CA . SER A 1 844 ? -62.043 -27.656 28.325 1.00 33.50 844 SER A CA 1
ATOM 6843 C C . SER A 1 844 ? -61.916 -26.115 28.352 1.00 33.50 844 SER A C 1
ATOM 6845 O O . SER A 1 844 ? -60.925 -25.585 27.855 1.00 33.50 844 SER A O 1
ATOM 6847 N N . PRO A 1 845 ? -62.842 -25.368 28.988 1.00 44.62 845 PRO A N 1
ATOM 6848 C CA . PRO A 1 845 ? -64.304 -25.507 28.975 1.00 44.62 845 PRO A CA 1
ATOM 6849 C C . PRO A 1 845 ? -65.019 -24.175 28.612 1.00 44.62 845 PRO A C 1
ATOM 6851 O O . PRO A 1 845 ? -64.398 -23.128 28.456 1.00 44.62 845 PRO A O 1
ATOM 6854 N N . SER A 1 846 ? -66.351 -24.196 28.493 1.00 38.19 846 SER A N 1
ATOM 6855 C CA . SER A 1 846 ? -67.176 -23.034 28.113 1.00 38.19 846 SER A CA 1
ATOM 6856 C C . SER A 1 846 ? -67.717 -22.203 29.290 1.00 38.19 846 SER A C 1
ATOM 6858 O O . SER A 1 846 ? -68.335 -22.773 30.188 1.00 38.19 846 SER A O 1
ATOM 6860 N N . SER A 1 847 ? -67.660 -20.870 29.166 1.00 34.47 847 SER A N 1
ATOM 6861 C CA . SER A 1 847 ? -68.460 -19.861 29.902 1.00 34.47 847 SER A CA 1
ATOM 6862 C C . SER A 1 847 ? -68.668 -18.674 28.937 1.00 34.47 847 SER A C 1
ATOM 6864 O O . SER A 1 847 ? -67.677 -18.122 28.478 1.00 34.47 847 SER A O 1
ATOM 6866 N N . ILE A 1 848 ? -69.835 -18.352 28.360 1.00 34.84 848 ILE A N 1
ATOM 6867 C CA . ILE A 1 848 ? -71.150 -17.926 28.895 1.00 34.84 848 ILE A CA 1
ATOM 6868 C C . ILE A 1 848 ? -71.122 -16.562 29.618 1.00 34.84 848 ILE A C 1
ATOM 6870 O O . ILE A 1 848 ? -70.619 -16.481 30.732 1.00 34.84 848 ILE A O 1
ATOM 6874 N N . ALA A 1 849 ? -71.807 -15.572 29.005 1.00 36.34 849 ALA A N 1
ATOM 6875 C CA . ALA A 1 849 ? -72.187 -14.233 29.515 1.00 36.34 849 ALA A CA 1
ATOM 6876 C C . ALA A 1 849 ? -71.001 -13.292 29.882 1.00 36.34 849 ALA A C 1
ATOM 6878 O O . ALA A 1 849 ? -69.914 -13.757 30.177 1.00 36.34 849 ALA A O 1
ATOM 6879 N N . SER A 1 850 ? -71.065 -11.952 29.889 1.00 32.38 850 SER A N 1
ATOM 6880 C CA . SER A 1 850 ? -72.063 -10.929 29.499 1.00 32.38 850 SER A CA 1
ATOM 6881 C C . SER A 1 850 ? -71.298 -9.594 29.268 1.00 32.38 850 SER A C 1
ATOM 6883 O O . SER A 1 850 ? -70.115 -9.541 29.584 1.00 32.38 850 SER A O 1
ATOM 6885 N N . SER A 1 851 ? -71.803 -8.460 28.759 1.00 32.38 851 SER A N 1
ATOM 6886 C CA . SER A 1 851 ? -73.137 -7.960 28.363 1.00 32.38 851 SER A CA 1
ATOM 6887 C C . SER A 1 851 ? -72.980 -6.931 27.216 1.00 32.38 851 SER A C 1
ATOM 6889 O O . SER A 1 851 ? -71.866 -6.529 26.892 1.00 32.38 851 SER A O 1
ATOM 6891 N N . ALA A 1 852 ? -74.085 -6.448 26.632 1.00 37.88 852 ALA A N 1
ATOM 6892 C CA . ALA A 1 852 ? -74.085 -5.347 25.658 1.00 37.88 852 ALA A CA 1
ATOM 6893 C C . ALA A 1 852 ? -74.123 -3.947 26.308 1.00 37.88 852 ALA A C 1
ATOM 6895 O O . ALA A 1 852 ? -74.733 -3.774 27.363 1.00 37.88 852 ALA A O 1
ATOM 6896 N N . ALA A 1 853 ? -73.602 -2.933 25.605 1.00 32.06 853 ALA A N 1
ATOM 6897 C CA . ALA A 1 853 ? -74.058 -1.543 25.703 1.00 32.06 853 ALA A CA 1
ATOM 6898 C C . ALA A 1 853 ? -73.859 -0.816 24.357 1.00 32.06 853 ALA A C 1
ATOM 6900 O O . ALA A 1 853 ? -72.864 -1.021 23.668 1.00 32.06 853 ALA A O 1
ATOM 6901 N N . SER A 1 854 ? -74.843 -0.002 23.974 1.00 35.19 854 SER A N 1
ATOM 6902 C CA . SER A 1 854 ? -74.911 0.746 22.708 1.00 35.19 854 SER A CA 1
ATOM 6903 C C . SER A 1 854 ? -74.326 2.155 22.853 1.00 35.19 854 SER A C 1
ATOM 6905 O O . SER A 1 854 ? -74.437 2.719 23.938 1.00 35.19 854 SER A O 1
ATOM 6907 N N . ILE A 1 855 ? -73.815 2.748 21.764 1.00 35.12 855 ILE A N 1
ATOM 6908 C CA . ILE A 1 855 ? -73.998 4.176 21.429 1.00 35.12 855 ILE A CA 1
ATOM 6909 C C . ILE A 1 855 ? -73.675 4.431 19.942 1.00 35.12 855 ILE A C 1
ATOM 6911 O O . ILE A 1 855 ? -72.971 3.662 19.290 1.00 35.12 855 ILE A O 1
ATOM 6915 N N . THR A 1 856 ? -74.295 5.471 19.385 1.00 34.25 856 THR A N 1
ATOM 6916 C CA . THR A 1 856 ? -74.497 5.712 17.948 1.00 34.25 856 THR A CA 1
ATOM 6917 C C . THR A 1 856 ? -73.564 6.754 17.320 1.00 34.25 856 THR A C 1
ATOM 6919 O O . THR A 1 856 ? -73.327 7.781 17.937 1.00 34.25 856 THR A O 1
ATOM 6922 N N . ALA A 1 857 ? -73.257 6.540 16.031 1.00 39.22 857 ALA A N 1
ATOM 6923 C CA . ALA A 1 857 ? -73.104 7.530 14.945 1.00 39.22 857 ALA A CA 1
ATOM 6924 C C . ALA A 1 857 ? -72.057 8.669 15.034 1.00 39.22 857 ALA A C 1
ATOM 6926 O O . ALA A 1 857 ? -72.153 9.530 15.890 1.00 39.22 857 ALA A O 1
ATOM 6927 N N . GLU A 1 858 ? -71.186 8.748 14.012 1.00 31.55 858 GLU A N 1
ATOM 6928 C CA . GLU A 1 858 ? -70.925 9.910 13.118 1.00 31.55 858 GLU A CA 1
ATOM 6929 C C . GLU A 1 858 ? -69.847 9.495 12.081 1.00 31.55 858 GLU A C 1
ATOM 6931 O O . GLU A 1 858 ? -68.854 8.868 12.429 1.00 31.55 858 GLU A O 1
ATOM 6936 N N . LYS A 1 859 ? -70.178 9.440 10.782 1.00 34.94 859 LYS A N 1
ATOM 6937 C CA . LYS A 1 859 ? -69.936 10.449 9.723 1.00 34.94 859 LYS A CA 1
ATOM 6938 C C . LYS A 1 859 ? -68.462 10.795 9.443 1.00 34.94 859 LYS A C 1
ATOM 6940 O O . LYS A 1 859 ? -67.736 11.248 10.314 1.00 34.94 859 LYS A O 1
ATOM 6945 N N . ASP A 1 860 ? -68.083 10.631 8.171 1.00 45.91 860 ASP A N 1
ATOM 6946 C CA . ASP A 1 860 ? -66.793 11.026 7.593 1.00 45.91 860 ASP A CA 1
ATOM 6947 C C . ASP A 1 860 ? -66.438 12.497 7.850 1.00 45.91 860 ASP A C 1
ATOM 6949 O O . ASP A 1 860 ? -67.119 13.376 7.326 1.00 45.91 860 ASP A O 1
ATOM 6953 N N . GLU A 1 861 ? -65.279 12.750 8.469 1.00 35.16 861 GLU A N 1
ATOM 6954 C CA . GLU A 1 861 ? -64.404 13.865 8.087 1.00 35.16 861 GLU A CA 1
ATOM 6955 C C . GLU A 1 861 ? -62.917 13.448 8.114 1.00 35.16 861 GLU A C 1
ATOM 6957 O O . GLU A 1 861 ? -62.433 12.801 9.039 1.00 35.16 861 GLU A O 1
ATOM 6962 N N . GLY A 1 862 ? -62.203 13.819 7.045 1.00 40.44 862 GLY A N 1
ATOM 6963 C CA . GLY A 1 862 ? -60.745 13.810 6.852 1.00 40.44 862 GLY A CA 1
ATOM 6964 C C . GLY A 1 862 ? -59.848 12.978 7.783 1.00 40.44 862 GLY A C 1
ATOM 6965 O O . GLY A 1 862 ? -59.287 13.511 8.741 1.00 40.44 862 GLY A O 1
ATOM 6966 N N . ARG A 1 863 ? -59.521 11.736 7.384 1.00 36.97 863 ARG A N 1
ATOM 6967 C CA . ARG A 1 863 ? -58.321 11.037 7.889 1.00 36.97 863 ARG A CA 1
ATOM 6968 C C . ARG A 1 863 ? -57.064 11.869 7.598 1.00 36.97 863 ARG A C 1
ATOM 6970 O O . ARG A 1 863 ? -56.547 11.843 6.479 1.00 36.97 863 ARG A O 1
ATOM 6977 N N . LYS A 1 864 ? -56.542 12.555 8.619 1.00 44.28 864 LYS A N 1
ATOM 6978 C CA . LYS A 1 864 ? -55.139 12.992 8.650 1.00 44.28 864 LYS A CA 1
ATOM 6979 C C . LYS A 1 864 ? -54.239 11.752 8.482 1.00 44.28 864 LYS A C 1
ATOM 6981 O O . LYS A 1 864 ? -54.600 10.693 9.006 1.00 44.28 864 LYS A O 1
ATOM 6986 N N . PRO A 1 865 ? -53.105 11.836 7.762 1.00 40.22 865 PRO A N 1
ATOM 6987 C CA . PRO A 1 865 ? -52.118 10.760 7.779 1.00 40.22 865 PRO A CA 1
ATOM 6988 C C . PRO A 1 865 ? -51.652 10.506 9.221 1.00 40.22 865 PRO A C 1
ATOM 6990 O O . PRO A 1 865 ? -51.620 11.422 10.044 1.00 40.22 865 PRO A O 1
ATOM 6993 N N . SER A 1 866 ? -51.354 9.247 9.539 1.00 41.34 866 SER A N 1
ATOM 6994 C CA . SER A 1 866 ? -50.902 8.860 10.878 1.00 41.34 866 SER A CA 1
ATOM 6995 C C . SER A 1 866 ? -49.520 9.451 11.157 1.00 41.34 866 SER A C 1
ATOM 6997 O O . SER A 1 866 ? -48.626 9.294 10.330 1.00 41.34 866 SER A O 1
ATOM 6999 N N . ARG A 1 867 ? -49.318 10.059 12.336 1.00 46.03 867 ARG A N 1
ATOM 7000 C CA . ARG A 1 867 ? -48.008 10.592 12.773 1.00 46.03 867 ARG A CA 1
ATOM 7001 C C . ARG A 1 867 ? -46.877 9.552 12.680 1.00 46.03 867 ARG A C 1
ATOM 7003 O O . ARG A 1 867 ? -45.749 9.901 12.361 1.00 46.03 867 ARG A O 1
ATOM 7010 N N . LEU A 1 868 ? -47.201 8.267 12.853 1.00 41.75 868 LEU A N 1
ATOM 7011 C CA . LEU A 1 868 ? -46.259 7.149 12.705 1.00 41.75 868 LEU A CA 1
ATOM 7012 C C . LEU A 1 868 ? -45.603 7.051 11.317 1.00 41.75 868 LEU A C 1
ATOM 7014 O O . LEU A 1 868 ? -44.495 6.544 11.229 1.00 41.75 868 LEU A O 1
ATOM 7018 N N . SER A 1 869 ? -46.242 7.525 10.239 1.00 43.56 869 SER A N 1
ATOM 7019 C CA . SER A 1 869 ? -45.655 7.419 8.892 1.00 43.56 869 SER A CA 1
ATOM 7020 C C . SER A 1 869 ? -44.643 8.507 8.540 1.00 43.56 869 SER A C 1
ATOM 7022 O O . SER A 1 869 ? -43.988 8.387 7.511 1.00 43.56 869 SER A O 1
ATOM 7024 N N . GLU A 1 870 ? -44.543 9.567 9.347 1.00 45.38 870 GLU A N 1
ATOM 7025 C CA . GLU A 1 870 ? -43.499 10.593 9.204 1.00 45.38 870 GLU A CA 1
ATOM 7026 C C . GLU A 1 870 ? -42.256 10.167 10.010 1.00 45.38 870 GLU A C 1
ATOM 7028 O O . GLU A 1 870 ? -41.153 10.155 9.461 1.00 45.38 870 GLU A O 1
ATOM 7033 N N . LEU A 1 871 ? -42.481 9.639 11.224 1.00 46.22 871 LEU A N 1
ATOM 7034 C CA . LEU A 1 871 ? -41.508 9.013 12.138 1.00 46.22 871 LEU A CA 1
ATOM 7035 C C . LEU A 1 871 ? -40.513 8.063 11.442 1.00 46.22 871 LEU A C 1
ATOM 7037 O O . LEU A 1 871 ? -39.302 8.124 11.639 1.00 46.22 871 LEU A O 1
ATOM 7041 N N . THR A 1 872 ? -41.043 7.174 10.601 1.00 54.03 872 THR A N 1
ATOM 7042 C CA . THR A 1 872 ? -40.279 6.121 9.920 1.00 54.03 872 THR A CA 1
ATOM 7043 C C . THR A 1 872 ? -39.438 6.645 8.758 1.00 54.03 872 THR A C 1
ATOM 7045 O O . THR A 1 872 ? -38.468 6.005 8.365 1.00 54.03 872 THR A O 1
ATOM 7048 N N . THR A 1 873 ? -39.798 7.797 8.184 1.00 52.25 873 THR A N 1
ATOM 7049 C CA . THR A 1 873 ? -39.073 8.386 7.046 1.00 52.25 873 THR A CA 1
ATOM 7050 C C . THR A 1 873 ? -37.770 9.045 7.471 1.00 52.25 873 THR A C 1
ATOM 7052 O O . THR A 1 873 ? -36.767 8.862 6.788 1.00 52.25 873 THR A O 1
ATOM 7055 N N . ASP A 1 874 ? -37.765 9.780 8.584 1.00 49.59 874 ASP A N 1
ATOM 7056 C CA . ASP A 1 874 ? -36.599 10.583 8.974 1.00 49.59 874 ASP A CA 1
ATOM 7057 C C . ASP A 1 874 ? -35.536 9.719 9.684 1.00 49.59 874 ASP A C 1
ATOM 7059 O O . ASP A 1 874 ? -34.343 9.875 9.422 1.00 49.59 874 ASP A O 1
ATOM 7063 N N . ALA A 1 875 ? -35.943 8.691 10.442 1.00 54.50 875 ALA A N 1
ATOM 7064 C CA . ALA A 1 875 ? -35.017 7.666 10.938 1.00 54.50 875 ALA A CA 1
ATOM 7065 C C . ALA A 1 875 ? -34.381 6.855 9.785 1.00 54.50 875 ALA A C 1
ATOM 7067 O O . ALA A 1 875 ? -33.173 6.603 9.794 1.00 54.50 875 ALA A O 1
ATOM 7068 N N . ALA A 1 876 ? -35.161 6.532 8.744 1.00 55.09 876 ALA A N 1
ATOM 7069 C CA . ALA A 1 876 ? -34.640 5.917 7.522 1.00 55.09 876 ALA A CA 1
ATOM 7070 C C . ALA A 1 876 ? -33.728 6.854 6.715 1.00 55.09 876 ALA A C 1
ATOM 7072 O O . ALA A 1 876 ? -32.776 6.376 6.101 1.00 55.09 876 ALA A O 1
ATOM 7073 N N . LEU A 1 877 ? -33.952 8.173 6.738 1.00 62.91 877 LEU A N 1
ATOM 7074 C CA . LEU A 1 877 ? -33.026 9.145 6.147 1.00 62.91 877 LEU A CA 1
ATOM 7075 C C . LEU A 1 877 ? -31.699 9.206 6.912 1.00 62.91 877 LEU A C 1
ATOM 7077 O O . LEU A 1 877 ? -30.652 9.216 6.269 1.00 62.91 877 LEU A O 1
ATOM 7081 N N . HIS A 1 878 ? -31.713 9.182 8.249 1.00 61.44 878 HIS A N 1
ATOM 7082 C CA . HIS A 1 878 ? -30.477 9.140 9.036 1.00 61.44 878 HIS A CA 1
ATOM 7083 C C . HIS A 1 878 ? -29.678 7.857 8.777 1.00 61.44 878 HIS A C 1
ATOM 7085 O O . HIS A 1 878 ? -28.470 7.915 8.564 1.00 61.44 878 HIS A O 1
ATOM 7091 N N . ILE A 1 879 ? -30.337 6.699 8.706 1.00 63.00 879 ILE A N 1
ATOM 7092 C CA . ILE A 1 879 ? -29.641 5.445 8.397 1.00 63.00 879 ILE A CA 1
ATOM 7093 C C . ILE A 1 879 ? -29.182 5.390 6.935 1.00 63.00 879 ILE A C 1
ATOM 7095 O O . ILE A 1 879 ? -28.083 4.904 6.670 1.00 63.00 879 ILE A O 1
ATOM 7099 N N . GLN A 1 880 ? -29.948 5.928 5.980 1.00 63.53 880 GLN A N 1
ATOM 7100 C CA . GLN A 1 880 ? -29.478 6.098 4.599 1.00 63.53 880 GLN A CA 1
ATOM 7101 C C . GLN A 1 880 ? -28.266 7.031 4.518 1.00 63.53 880 GLN A C 1
ATOM 7103 O O . GLN A 1 880 ? -27.369 6.784 3.718 1.00 63.53 880 GLN A O 1
ATOM 7108 N N . TRP A 1 881 ? -28.203 8.067 5.355 1.00 72.56 881 TRP A N 1
ATOM 7109 C CA . TRP A 1 881 ? -27.046 8.954 5.460 1.00 72.56 881 TRP A CA 1
ATOM 7110 C C . TRP A 1 881 ? -25.831 8.234 6.060 1.00 72.56 881 TRP A C 1
ATOM 7112 O O . TRP A 1 881 ? -24.775 8.248 5.435 1.00 72.56 881 TRP A O 1
ATOM 7122 N N . LEU A 1 882 ? -25.985 7.515 7.180 1.00 62.97 882 LEU A N 1
ATOM 7123 C CA . LEU A 1 882 ? -24.915 6.706 7.784 1.00 62.97 882 LEU A CA 1
ATOM 7124 C C . LEU A 1 882 ? -24.398 5.623 6.824 1.00 62.97 882 LEU A C 1
ATOM 7126 O O . LEU A 1 882 ? -23.194 5.497 6.631 1.00 62.97 882 LEU A O 1
ATOM 7130 N N . THR A 1 883 ? -25.287 4.874 6.164 1.00 66.19 883 THR A N 1
ATOM 7131 C CA . THR A 1 883 ? -24.885 3.839 5.191 1.00 66.19 883 THR A CA 1
ATOM 7132 C C . THR A 1 883 ? -24.257 4.424 3.928 1.00 66.19 883 THR A C 1
ATOM 7134 O O . THR A 1 883 ? -23.309 3.837 3.415 1.00 66.19 883 THR A O 1
ATOM 7137 N N . SER A 1 884 ? -24.703 5.594 3.454 1.00 61.75 884 SER A N 1
ATOM 7138 C CA . SER A 1 884 ? -24.037 6.294 2.342 1.00 61.75 884 SER A CA 1
ATOM 7139 C C . SER A 1 884 ? -22.650 6.796 2.751 1.00 61.75 884 SER A C 1
ATOM 7141 O O . SER A 1 884 ? -21.691 6.577 2.024 1.00 61.75 884 SER A O 1
ATOM 7143 N N . ARG A 1 885 ? -22.515 7.391 3.943 1.00 65.50 885 ARG A N 1
ATOM 7144 C CA . ARG A 1 885 ? -21.248 7.914 4.486 1.00 65.50 885 ARG A CA 1
ATOM 7145 C C . ARG A 1 885 ? -20.241 6.793 4.779 1.00 65.50 885 ARG A C 1
ATOM 7147 O O . ARG A 1 885 ? -19.054 6.966 4.516 1.00 65.50 885 ARG A O 1
ATOM 7154 N N . LEU A 1 886 ? -20.709 5.626 5.234 1.00 70.75 886 LEU A N 1
ATOM 7155 C CA . LEU A 1 886 ? -19.907 4.401 5.340 1.00 70.75 886 LEU A CA 1
ATOM 7156 C C . LEU A 1 886 ? -19.495 3.865 3.962 1.00 70.75 886 LEU A C 1
ATOM 7158 O O . LEU A 1 886 ? -18.326 3.547 3.779 1.00 70.75 886 LEU A O 1
ATOM 7162 N N . ALA A 1 887 ? -20.402 3.811 2.982 1.00 70.31 887 ALA A N 1
ATOM 7163 C CA . ALA A 1 887 ? -20.083 3.346 1.629 1.00 70.31 887 ALA A CA 1
ATOM 7164 C C . ALA A 1 887 ? -19.097 4.276 0.897 1.00 70.31 887 ALA A C 1
ATOM 7166 O O . ALA A 1 887 ? -18.166 3.793 0.252 1.00 70.31 887 ALA A O 1
ATOM 7167 N N . ASP A 1 888 ? -19.250 5.595 1.041 1.00 70.06 888 ASP A N 1
ATOM 7168 C CA . ASP A 1 888 ? -18.317 6.594 0.513 1.00 70.06 888 ASP A CA 1
ATOM 7169 C C . ASP A 1 888 ? -16.943 6.469 1.196 1.00 70.06 888 ASP A C 1
ATOM 7171 O O . ASP A 1 888 ? -15.914 6.494 0.522 1.00 70.06 888 ASP A O 1
ATOM 7175 N N . ARG A 1 889 ? -16.890 6.247 2.520 1.00 63.50 889 ARG A N 1
ATOM 7176 C CA . ARG A 1 889 ? -15.621 6.005 3.232 1.00 63.50 889 ARG A CA 1
ATOM 7177 C C . ARG A 1 889 ? -14.991 4.651 2.902 1.00 63.50 889 ARG A C 1
ATOM 7179 O O . ARG A 1 889 ? -13.774 4.584 2.776 1.00 63.50 889 ARG A O 1
ATOM 7186 N N . GLU A 1 890 ? -15.766 3.592 2.682 1.00 71.88 890 GLU A N 1
ATOM 7187 C CA . GLU A 1 890 ? -15.247 2.327 2.149 1.00 71.88 890 GLU A CA 1
ATOM 7188 C C . GLU A 1 890 ? -14.694 2.476 0.730 1.00 71.88 890 GLU A C 1
ATOM 7190 O O . GLU A 1 890 ? -13.697 1.831 0.396 1.00 71.88 890 GLU A O 1
ATOM 7195 N N . ALA A 1 891 ? -15.337 3.294 -0.110 1.00 69.44 891 ALA A N 1
ATOM 7196 C CA . ALA A 1 891 ? -14.841 3.616 -1.440 1.00 69.44 891 ALA A CA 1
ATOM 7197 C C . ALA A 1 891 ? -13.511 4.374 -1.338 1.00 69.44 891 ALA A C 1
ATOM 7199 O O . ALA A 1 891 ? -12.544 3.945 -1.957 1.00 69.44 891 ALA A O 1
ATOM 7200 N N . VAL A 1 892 ? -13.408 5.384 -0.466 1.00 67.25 892 VAL A N 1
ATOM 7201 C CA . VAL A 1 892 ? -12.144 6.086 -0.177 1.00 67.25 892 VAL A CA 1
ATOM 7202 C C . VAL A 1 892 ? -11.080 5.138 0.391 1.00 67.25 892 VAL A C 1
ATOM 7204 O O . VAL A 1 892 ? -9.929 5.209 -0.020 1.00 67.25 892 VAL A O 1
ATOM 7207 N N . ILE A 1 893 ? -11.420 4.193 1.274 1.00 68.00 893 ILE A N 1
ATOM 7208 C CA . ILE A 1 893 ? -10.466 3.186 1.781 1.00 68.00 893 ILE A CA 1
ATOM 7209 C C . ILE A 1 893 ? -10.006 2.240 0.660 1.00 68.00 893 ILE A C 1
ATOM 7211 O O . ILE A 1 893 ? -8.836 1.855 0.627 1.00 68.00 893 ILE A O 1
ATOM 7215 N N . ARG A 1 894 ? -10.890 1.865 -0.272 1.00 67.56 894 ARG A N 1
ATOM 7216 C CA . ARG A 1 894 ? -10.531 1.074 -1.461 1.00 67.56 894 ARG A CA 1
ATOM 7217 C C . ARG A 1 894 ? -9.671 1.875 -2.440 1.00 67.56 894 ARG A C 1
ATOM 7219 O O . ARG A 1 894 ? -8.678 1.341 -2.921 1.00 67.56 894 ARG A O 1
ATOM 7226 N N . GLU A 1 895 ? -9.977 3.148 -2.666 1.00 70.38 895 GLU A N 1
ATOM 7227 C CA . GLU A 1 895 ? -9.144 4.063 -3.452 1.00 70.38 895 GLU A CA 1
ATOM 7228 C C . GLU A 1 895 ? -7.768 4.255 -2.805 1.00 70.38 895 GLU A C 1
ATOM 7230 O O . GLU A 1 895 ? -6.766 4.102 -3.489 1.00 70.38 895 GLU A O 1
ATOM 7235 N N . LEU A 1 896 ? -7.678 4.466 -1.488 1.00 63.50 896 LEU A N 1
ATOM 7236 C CA . LEU A 1 896 ? -6.408 4.570 -0.759 1.00 63.50 896 LEU A CA 1
ATOM 7237 C C . LEU A 1 896 ? -5.597 3.264 -0.785 1.00 63.50 896 LEU A C 1
ATOM 7239 O O . LEU A 1 896 ? -4.373 3.309 -0.902 1.00 63.50 896 LEU A O 1
ATOM 7243 N N . LYS A 1 897 ? -6.249 2.094 -0.729 1.00 70.44 897 LYS A N 1
ATOM 7244 C CA . LYS A 1 897 ? -5.586 0.789 -0.918 1.00 70.44 897 LYS A CA 1
ATOM 7245 C C . LYS A 1 897 ? -5.079 0.604 -2.350 1.00 70.44 897 LYS A C 1
ATOM 7247 O O . LYS A 1 897 ? -3.958 0.130 -2.526 1.00 70.44 897 LYS A O 1
ATOM 7252 N N . ASN A 1 898 ? -5.848 1.025 -3.353 1.00 72.75 898 ASN A N 1
ATOM 7253 C CA . ASN A 1 898 ? -5.411 1.015 -4.750 1.00 72.75 898 ASN A CA 1
ATOM 7254 C C . ASN A 1 898 ? -4.245 1.989 -4.967 1.00 72.75 898 ASN A C 1
ATOM 7256 O O . ASN A 1 898 ? -3.226 1.582 -5.508 1.00 72.75 898 ASN A O 1
ATOM 7260 N N . ILE A 1 899 ? -4.322 3.211 -4.429 1.00 70.38 899 ILE A N 1
ATOM 7261 C CA . ILE A 1 899 ? -3.233 4.198 -4.423 1.00 70.38 899 ILE A CA 1
ATOM 7262 C C . ILE A 1 899 ? -1.989 3.633 -3.723 1.00 70.38 899 ILE A C 1
ATOM 7264 O O . ILE A 1 899 ? -0.879 3.864 -4.186 1.00 70.38 899 ILE A O 1
ATOM 7268 N N . HIS A 1 900 ? -2.129 2.847 -2.651 1.00 65.94 900 HIS A N 1
ATOM 7269 C CA . HIS A 1 900 ? -0.991 2.162 -2.033 1.00 65.94 900 HIS A CA 1
ATOM 7270 C C . HIS A 1 900 ? -0.366 1.115 -2.977 1.00 65.94 900 HIS A C 1
ATOM 7272 O O . HIS A 1 900 ? 0.858 1.062 -3.106 1.00 65.94 900 HIS A O 1
ATOM 7278 N N . GLY A 1 901 ? -1.183 0.332 -3.689 1.00 72.88 901 GLY A N 1
ATOM 7279 C CA . GLY A 1 901 ? -0.726 -0.578 -4.749 1.00 72.88 901 GLY A CA 1
ATOM 7280 C C . GLY A 1 901 ? -0.043 0.146 -5.917 1.00 72.88 901 GLY A C 1
ATOM 7281 O O . GLY A 1 901 ? 1.023 -0.275 -6.376 1.00 72.88 901 GLY A O 1
ATOM 7282 N N . ASP A 1 902 ? -0.589 1.283 -6.342 1.00 70.69 902 ASP A N 1
ATOM 7283 C CA . ASP A 1 902 ? -0.011 2.144 -7.372 1.00 70.69 902 ASP A CA 1
ATOM 7284 C C . ASP A 1 902 ? 1.305 2.772 -6.897 1.00 70.69 902 ASP A C 1
ATOM 7286 O O . ASP A 1 902 ? 2.279 2.766 -7.642 1.00 70.69 902 ASP A O 1
ATOM 7290 N N . ILE A 1 903 ? 1.408 3.222 -5.641 1.00 71.44 903 ILE A N 1
ATOM 7291 C CA . ILE A 1 903 ? 2.653 3.730 -5.037 1.00 71.44 903 ILE A CA 1
ATOM 7292 C C . ILE A 1 903 ? 3.723 2.633 -4.976 1.00 71.44 903 ILE A C 1
ATOM 7294 O O . ILE A 1 903 ? 4.890 2.906 -5.267 1.00 71.44 903 ILE A O 1
ATOM 7298 N N . LEU A 1 904 ? 3.364 1.390 -4.638 1.00 76.44 904 LEU A N 1
ATOM 7299 C CA . LEU A 1 904 ? 4.293 0.254 -4.689 1.00 76.44 904 LEU A CA 1
ATOM 7300 C C . LEU A 1 904 ? 4.749 -0.036 -6.129 1.00 76.44 904 LEU A C 1
ATOM 7302 O O . LEU A 1 904 ? 5.936 -0.272 -6.368 1.00 76.44 904 LEU A O 1
ATOM 7306 N N . THR A 1 905 ? 3.837 0.063 -7.096 1.00 78.31 905 THR A N 1
ATOM 7307 C CA . THR A 1 905 ? 4.120 -0.128 -8.526 1.00 78.31 905 THR A CA 1
ATOM 7308 C C . THR A 1 905 ? 5.010 0.991 -9.077 1.00 78.31 905 THR A C 1
ATOM 7310 O O . THR A 1 905 ? 6.000 0.718 -9.759 1.00 78.31 905 THR A O 1
ATOM 7313 N N . VAL A 1 906 ? 4.739 2.247 -8.717 1.00 76.38 906 VAL A N 1
ATOM 7314 C CA . VAL A 1 906 ? 5.562 3.420 -9.040 1.00 76.38 906 VAL A CA 1
ATOM 7315 C C . VAL A 1 906 ? 6.934 3.303 -8.380 1.00 76.38 906 VAL A C 1
ATOM 7317 O O . VAL A 1 906 ? 7.927 3.476 -9.076 1.00 76.38 906 VAL A O 1
ATOM 7320 N N . ARG A 1 907 ? 7.043 2.903 -7.103 1.00 77.12 907 ARG A N 1
ATOM 7321 C CA . ARG A 1 907 ? 8.339 2.616 -6.450 1.00 77.12 907 ARG A CA 1
ATOM 7322 C C . ARG A 1 907 ? 9.131 1.536 -7.189 1.00 77.12 907 ARG A C 1
ATOM 7324 O O . ARG A 1 907 ? 10.339 1.687 -7.363 1.00 77.12 907 ARG A O 1
ATOM 7331 N N . ALA A 1 908 ? 8.481 0.470 -7.658 1.00 78.88 908 ALA A N 1
ATOM 7332 C CA . ALA A 1 908 ? 9.136 -0.569 -8.452 1.00 78.88 908 ALA A CA 1
ATOM 7333 C C . ALA A 1 908 ? 9.619 -0.043 -9.820 1.00 78.88 908 ALA A C 1
ATOM 7335 O O . ALA A 1 908 ? 10.733 -0.358 -10.242 1.00 78.88 908 ALA A O 1
ATOM 7336 N N . GLN A 1 909 ? 8.830 0.798 -10.498 1.00 81.56 909 GLN A N 1
ATOM 7337 C CA . GLN A 1 909 ? 9.246 1.472 -11.735 1.00 81.56 909 GLN A CA 1
ATOM 7338 C C . GLN A 1 909 ? 10.381 2.481 -11.504 1.00 81.56 909 GLN A C 1
ATOM 7340 O O . GLN A 1 909 ? 11.288 2.575 -12.330 1.00 81.56 909 GLN A O 1
ATOM 7345 N N . LEU A 1 910 ? 10.360 3.206 -10.385 1.00 83.12 910 LEU A N 1
ATOM 7346 C CA . LEU A 1 910 ? 11.358 4.211 -10.027 1.00 83.12 910 LEU A CA 1
ATOM 7347 C C . LEU A 1 910 ? 12.706 3.537 -9.733 1.00 83.12 910 LEU A C 1
ATOM 7349 O O . LEU A 1 910 ? 13.691 3.895 -10.369 1.00 83.12 910 LEU A O 1
ATOM 7353 N N . ARG A 1 911 ? 12.723 2.442 -8.956 1.00 84.38 911 ARG A N 1
ATOM 7354 C CA . ARG A 1 911 ? 13.919 1.591 -8.772 1.00 84.38 911 ARG A CA 1
ATOM 7355 C C . ARG A 1 911 ? 14.468 1.029 -10.091 1.00 84.38 911 ARG A C 1
ATOM 7357 O O . ARG A 1 911 ? 15.681 0.993 -10.282 1.00 84.38 911 ARG A O 1
ATOM 7364 N N . ARG A 1 912 ? 13.603 0.617 -11.034 1.00 86.44 912 ARG A N 1
ATOM 7365 C CA . ARG A 1 912 ? 14.044 0.192 -12.383 1.00 86.44 912 ARG A CA 1
ATOM 7366 C C . ARG A 1 912 ? 14.685 1.343 -13.166 1.00 86.44 912 ARG A C 1
ATOM 7368 O O . ARG A 1 912 ? 15.706 1.131 -13.812 1.00 86.44 912 ARG A O 1
ATOM 7375 N N . ARG A 1 913 ? 14.122 2.556 -13.100 1.00 85.12 913 ARG A N 1
ATOM 7376 C CA . ARG A 1 913 ? 14.699 3.751 -13.741 1.00 85.12 913 ARG A CA 1
ATOM 7377 C C . ARG A 1 913 ? 16.014 4.180 -13.090 1.00 85.12 913 ARG A C 1
ATOM 7379 O O . ARG A 1 913 ? 16.928 4.559 -13.809 1.00 85.12 913 ARG A O 1
ATOM 7386 N N . GLU A 1 914 ? 16.145 4.083 -11.770 1.00 86.69 914 GLU A N 1
ATOM 7387 C CA . GLU A 1 914 ? 17.402 4.345 -11.055 1.00 86.69 914 GLU A CA 1
ATOM 7388 C C . GLU A 1 914 ? 18.509 3.370 -11.475 1.00 86.69 914 GLU A C 1
ATOM 7390 O O . GLU A 1 914 ? 19.619 3.811 -11.770 1.00 86.69 914 GLU A O 1
ATOM 7395 N N . ALA A 1 915 ? 18.196 2.074 -11.601 1.00 86.00 915 ALA A N 1
ATOM 7396 C CA . ALA A 1 915 ? 19.107 1.079 -12.172 1.00 86.00 915 ALA A CA 1
ATOM 7397 C C . ALA A 1 915 ? 19.539 1.445 -13.606 1.00 86.00 915 ALA A C 1
ATOM 7399 O O . ALA A 1 915 ? 20.734 1.502 -13.883 1.00 86.00 915 ALA A O 1
ATOM 7400 N N . GLN A 1 916 ? 18.598 1.797 -14.489 1.00 88.88 916 GLN A N 1
ATOM 7401 C CA . GLN A 1 916 ? 18.914 2.244 -15.856 1.00 88.88 916 GLN A CA 1
ATOM 7402 C C . GLN A 1 916 ? 19.760 3.531 -15.885 1.00 88.88 916 GLN A C 1
ATOM 7404 O O . GLN A 1 916 ? 20.649 3.676 -16.721 1.00 88.88 916 GLN A O 1
ATOM 7409 N N . ILE A 1 917 ? 19.524 4.475 -14.969 1.00 86.00 917 ILE A N 1
ATOM 7410 C CA . ILE A 1 917 ? 20.331 5.699 -14.843 1.00 86.00 917 ILE A CA 1
ATOM 7411 C C . ILE A 1 917 ? 21.750 5.369 -14.356 1.00 86.00 917 ILE A C 1
ATOM 7413 O O . ILE A 1 917 ? 22.702 5.996 -14.820 1.00 86.00 917 ILE A O 1
ATOM 7417 N N . LEU A 1 918 ? 21.916 4.394 -13.458 1.00 89.50 918 LEU A N 1
ATOM 7418 C CA . LEU A 1 918 ? 23.230 3.905 -13.029 1.00 89.50 918 LEU A CA 1
ATOM 7419 C C . LEU A 1 918 ? 23.976 3.201 -14.171 1.00 89.50 918 LEU A C 1
ATOM 7421 O O . LEU A 1 918 ? 25.144 3.506 -14.396 1.00 89.50 918 LEU A O 1
ATOM 7425 N N . GLU A 1 919 ? 23.306 2.348 -14.948 1.00 88.25 919 GLU A N 1
ATOM 7426 C CA . GLU A 1 919 ? 23.877 1.731 -16.155 1.00 88.25 919 GLU A CA 1
ATOM 7427 C C . GLU A 1 919 ? 24.326 2.787 -17.176 1.00 88.25 919 GLU A C 1
ATOM 7429 O O . GLU A 1 919 ? 25.459 2.744 -17.656 1.00 88.25 919 GLU A O 1
ATOM 7434 N N . LEU A 1 920 ? 23.489 3.795 -17.453 1.00 87.00 920 LEU A N 1
ATOM 7435 C CA . LEU A 1 920 ? 23.833 4.899 -18.356 1.00 87.00 920 LEU A CA 1
ATOM 7436 C C . LEU A 1 920 ? 24.984 5.771 -17.830 1.00 87.00 920 LEU A C 1
ATOM 7438 O O . LEU A 1 920 ? 25.776 6.268 -18.631 1.00 87.00 920 LEU A O 1
ATOM 7442 N N . ARG A 1 921 ? 25.105 5.958 -16.507 1.00 89.25 921 ARG A N 1
ATOM 7443 C CA . ARG A 1 921 ? 26.258 6.641 -15.892 1.00 89.25 921 ARG A CA 1
ATOM 7444 C C . ARG A 1 921 ? 27.539 5.831 -16.070 1.00 89.25 921 ARG A C 1
ATOM 7446 O O . ARG A 1 921 ? 28.516 6.389 -16.555 1.00 89.25 921 ARG A O 1
ATOM 7453 N N . ASN A 1 922 ? 27.506 4.529 -15.785 1.00 88.94 922 ASN A N 1
ATOM 7454 C CA . ASN A 1 922 ? 28.649 3.637 -15.993 1.00 88.94 922 ASN A CA 1
ATOM 7455 C C . ASN A 1 922 ? 29.105 3.659 -17.464 1.00 88.94 922 ASN A C 1
ATOM 7457 O O . ASN A 1 922 ? 30.285 3.857 -17.742 1.00 88.94 922 ASN A O 1
ATOM 7461 N N . TYR A 1 923 ? 28.164 3.565 -18.410 1.00 88.38 923 TYR A N 1
ATOM 7462 C CA . TYR A 1 923 ? 28.455 3.623 -19.848 1.00 88.38 923 TYR A CA 1
ATOM 7463 C C . TYR A 1 923 ? 29.026 4.987 -20.283 1.00 88.38 923 TYR A C 1
ATOM 7465 O O . TYR A 1 923 ? 29.901 5.069 -21.149 1.00 88.38 923 TYR A O 1
ATOM 7473 N N . ALA A 1 924 ? 28.557 6.085 -19.679 1.00 79.38 924 ALA A N 1
ATOM 7474 C CA . ALA A 1 924 ? 29.106 7.417 -19.919 1.00 79.38 924 ALA A CA 1
ATOM 7475 C C . ALA A 1 924 ? 30.533 7.566 -19.359 1.00 79.38 924 ALA A C 1
ATOM 7477 O O . ALA A 1 924 ? 31.384 8.153 -20.030 1.00 79.38 924 ALA A O 1
ATOM 7478 N N . ASP A 1 925 ? 30.815 7.011 -18.179 1.00 87.56 925 ASP A N 1
ATOM 7479 C CA . ASP A 1 925 ? 32.148 7.017 -17.570 1.00 87.56 925 ASP A CA 1
ATOM 7480 C C . ASP A 1 925 ? 33.143 6.154 -18.366 1.00 87.56 925 ASP A C 1
ATOM 7482 O O . ASP A 1 925 ? 34.273 6.589 -18.610 1.00 87.56 925 ASP A O 1
ATOM 7486 N N . GLU A 1 926 ? 32.716 4.994 -18.878 1.00 89.81 926 GLU A N 1
ATOM 7487 C CA . GLU A 1 926 ? 33.489 4.180 -19.829 1.00 89.81 926 GLU A CA 1
ATOM 7488 C C . GLU A 1 926 ? 33.801 4.960 -21.116 1.00 89.81 926 GLU A C 1
ATOM 7490 O O . GLU A 1 926 ? 34.966 5.080 -21.507 1.00 89.81 926 GLU A O 1
ATOM 7495 N N . ALA A 1 927 ? 32.799 5.596 -21.732 1.00 82.38 927 ALA A N 1
ATOM 7496 C CA . ALA A 1 927 ? 32.997 6.425 -22.923 1.00 82.38 927 ALA A CA 1
ATOM 7497 C C . ALA A 1 927 ? 33.932 7.627 -22.661 1.00 82.38 927 ALA A C 1
ATOM 7499 O O . ALA A 1 927 ? 34.741 8.001 -23.519 1.00 82.38 927 ALA A O 1
ATOM 7500 N N . VAL A 1 928 ? 33.879 8.235 -21.470 1.00 87.00 928 VAL A N 1
ATOM 7501 C CA . VAL A 1 928 ? 34.805 9.301 -21.048 1.00 87.00 928 VAL A CA 1
ATOM 7502 C C . VAL A 1 928 ? 36.223 8.759 -20.837 1.00 87.00 928 VAL A C 1
ATOM 7504 O O . VAL A 1 928 ? 37.192 9.434 -21.216 1.00 87.00 928 VAL A O 1
ATOM 7507 N N . ALA A 1 929 ? 36.377 7.548 -20.296 1.00 88.25 929 ALA A N 1
ATOM 7508 C CA . ALA A 1 929 ? 37.666 6.875 -20.163 1.00 88.25 929 ALA A CA 1
ATOM 7509 C C . ALA A 1 929 ? 38.282 6.571 -21.540 1.00 88.25 929 ALA A C 1
ATOM 7511 O O . ALA A 1 929 ? 39.429 6.960 -21.797 1.00 88.25 929 ALA A O 1
ATOM 7512 N N . GLU A 1 930 ? 37.513 5.998 -22.471 1.00 87.50 930 GLU A N 1
ATOM 7513 C CA . GLU A 1 930 ? 37.944 5.768 -23.855 1.00 87.50 930 GLU A CA 1
ATOM 7514 C C . GLU A 1 930 ? 38.335 7.071 -24.559 1.00 87.50 930 GLU A C 1
ATOM 7516 O O . GLU A 1 930 ? 39.437 7.190 -25.101 1.00 87.50 930 GLU A O 1
ATOM 7521 N N . LEU A 1 931 ? 37.484 8.103 -24.512 1.00 85.94 931 LEU A N 1
ATOM 7522 C CA . LEU A 1 931 ? 37.791 9.416 -25.088 1.00 85.94 931 LEU A CA 1
ATOM 7523 C C . LEU A 1 931 ? 39.047 10.039 -24.463 1.00 85.94 931 LEU A C 1
ATOM 7525 O O . LEU A 1 931 ? 39.791 10.754 -25.141 1.00 85.94 931 LEU A O 1
ATOM 7529 N N . THR A 1 932 ? 39.329 9.760 -23.191 1.00 88.50 932 THR A N 1
ATOM 7530 C CA . THR A 1 932 ? 40.554 10.199 -22.513 1.00 88.50 932 THR A CA 1
ATOM 7531 C C . THR A 1 932 ? 41.788 9.450 -23.026 1.00 88.50 932 THR A C 1
ATOM 7533 O O . THR A 1 932 ? 42.824 10.087 -23.266 1.00 88.50 932 THR A O 1
ATOM 7536 N N . ILE A 1 933 ? 41.673 8.144 -23.294 1.00 88.50 933 ILE A N 1
ATOM 7537 C CA . ILE A 1 933 ? 42.700 7.330 -23.965 1.00 88.50 933 ILE A CA 1
ATOM 7538 C C . ILE A 1 933 ? 42.943 7.850 -25.391 1.00 88.50 933 ILE A C 1
ATOM 7540 O O . ILE A 1 933 ? 44.079 8.192 -25.728 1.00 88.50 933 ILE A O 1
ATOM 7544 N N . TRP A 1 934 ? 41.900 8.050 -26.200 1.00 85.44 934 TRP A N 1
ATOM 7545 C CA . TRP A 1 934 ? 42.013 8.622 -27.549 1.00 85.44 934 TRP A CA 1
ATOM 7546 C C . TRP A 1 934 ? 42.628 10.030 -27.547 1.00 85.44 934 TRP A C 1
ATOM 7548 O O . TRP A 1 934 ? 43.504 10.334 -28.360 1.00 85.44 934 TRP A O 1
ATOM 7558 N N . ARG A 1 935 ? 42.272 10.891 -26.581 1.00 83.81 935 ARG A N 1
ATOM 7559 C CA . ARG A 1 935 ? 42.915 12.207 -26.381 1.00 83.81 935 ARG A CA 1
ATOM 7560 C C . ARG A 1 935 ? 44.378 12.096 -25.940 1.00 83.81 935 ARG A C 1
ATOM 7562 O O . ARG A 1 935 ? 45.143 13.039 -26.164 1.00 83.81 935 ARG A O 1
ATOM 7569 N N . ARG A 1 936 ? 44.796 11.007 -25.287 1.00 87.12 936 ARG A N 1
ATOM 7570 C CA . ARG A 1 936 ? 46.203 10.729 -24.944 1.00 87.12 936 ARG A CA 1
ATOM 7571 C C . ARG A 1 936 ? 46.976 10.280 -26.184 1.00 87.12 936 ARG A C 1
ATOM 7573 O O . ARG A 1 936 ? 47.949 10.947 -26.536 1.00 87.12 936 ARG A O 1
ATOM 7580 N N . ILE A 1 937 ? 46.469 9.278 -26.904 1.00 83.31 937 ILE A N 1
ATOM 7581 C CA . ILE A 1 937 ? 47.026 8.779 -28.172 1.00 83.31 937 ILE A CA 1
ATOM 7582 C C . ILE A 1 937 ? 47.159 9.929 -29.179 1.00 83.31 937 ILE A C 1
ATOM 7584 O O . ILE A 1 937 ? 48.252 10.217 -29.653 1.00 83.31 937 ILE A O 1
ATOM 7588 N N . GLY A 1 938 ? 46.096 10.703 -29.415 1.00 80.38 938 GLY A N 1
ATOM 7589 C CA . GLY A 1 938 ? 46.119 11.863 -30.312 1.00 80.38 938 GLY A CA 1
ATOM 7590 C C . GLY A 1 938 ? 46.983 13.042 -29.833 1.00 80.38 938 GLY A C 1
ATOM 7591 O O . GLY A 1 938 ? 47.256 13.963 -30.609 1.00 80.38 938 GLY A O 1
ATOM 7592 N N . ARG A 1 939 ? 47.432 13.069 -28.569 1.00 81.50 939 ARG A N 1
ATOM 7593 C CA . ARG A 1 939 ? 48.477 14.000 -28.093 1.00 81.50 939 ARG A CA 1
ATOM 7594 C C . ARG A 1 939 ? 49.875 13.437 -28.340 1.00 81.50 939 ARG A C 1
ATOM 7596 O O . ARG A 1 939 ? 50.745 14.195 -28.757 1.00 81.50 939 ARG A O 1
ATOM 7603 N N . GLU A 1 940 ? 50.088 12.143 -28.136 1.00 78.00 940 GLU A N 1
ATOM 7604 C CA . GLU A 1 940 ? 51.350 11.460 -28.440 1.00 78.00 940 GLU A CA 1
ATOM 7605 C C . GLU A 1 940 ? 51.635 11.426 -29.945 1.00 78.00 940 GLU A C 1
ATOM 7607 O O . GLU A 1 940 ? 52.734 11.784 -30.360 1.00 78.00 940 GLU A O 1
ATOM 7612 N N . GLU A 1 941 ? 50.629 11.166 -30.775 1.00 76.75 941 GLU A N 1
ATOM 7613 C CA . GLU A 1 941 ? 50.751 11.199 -32.233 1.00 76.75 941 GLU A CA 1
ATOM 7614 C C . GLU A 1 941 ? 51.069 12.616 -32.740 1.00 76.75 941 GLU A C 1
ATOM 7616 O O . GLU A 1 941 ? 51.953 12.809 -33.574 1.00 76.75 941 GLU A O 1
ATOM 7621 N N . ARG A 1 942 ? 50.472 13.657 -32.135 1.00 75.00 942 ARG A N 1
ATOM 7622 C CA . ARG A 1 942 ? 50.859 15.056 -32.399 1.00 75.00 942 ARG A CA 1
ATOM 7623 C C . ARG A 1 942 ? 52.263 15.410 -31.895 1.00 75.00 942 ARG A C 1
ATOM 7625 O O . ARG A 1 942 ? 52.867 16.324 -32.454 1.00 75.00 942 ARG A O 1
ATOM 7632 N N . ARG A 1 943 ? 52.806 14.730 -30.876 1.00 77.50 943 ARG A N 1
ATOM 7633 C CA . ARG A 1 943 ? 54.223 14.873 -30.479 1.00 77.50 943 ARG A CA 1
ATOM 7634 C C . ARG A 1 943 ? 55.141 14.180 -31.491 1.00 77.50 943 ARG A C 1
ATOM 7636 O O . ARG A 1 943 ? 56.107 14.804 -31.918 1.00 77.50 943 ARG A O 1
ATOM 7643 N N . ARG A 1 944 ? 54.802 12.964 -31.941 1.00 73.00 944 ARG A N 1
ATOM 7644 C CA . ARG A 1 944 ? 55.521 12.234 -33.007 1.00 73.00 944 ARG A CA 1
ATOM 7645 C C . ARG A 1 944 ? 55.574 13.046 -34.304 1.00 73.00 944 ARG A C 1
ATOM 7647 O O . ARG A 1 944 ? 56.654 13.258 -34.846 1.00 73.00 944 ARG A O 1
ATOM 7654 N N . GLN A 1 945 ? 54.439 13.593 -34.745 1.00 64.06 945 GLN A N 1
ATOM 7655 C CA . GLN A 1 945 ? 54.371 14.428 -35.948 1.00 64.06 945 GLN A CA 1
ATOM 7656 C C . GLN A 1 945 ? 55.163 15.738 -35.813 1.00 64.06 945 GLN A C 1
ATOM 7658 O O . GLN A 1 945 ? 55.897 16.088 -36.735 1.00 64.06 945 GLN A O 1
ATOM 7663 N N . ARG A 1 946 ? 55.093 16.450 -34.675 1.00 56.44 946 ARG A N 1
ATOM 7664 C CA . ARG A 1 946 ? 55.923 17.657 -34.455 1.00 56.44 946 ARG A CA 1
ATOM 7665 C C . ARG A 1 946 ? 57.417 17.340 -34.378 1.00 56.44 946 ARG A C 1
ATOM 7667 O O . ARG A 1 946 ? 58.219 18.132 -34.863 1.00 56.44 946 ARG A O 1
ATOM 7674 N N . GLY A 1 947 ? 57.785 16.179 -33.835 1.00 50.78 947 GLY A N 1
ATOM 7675 C CA . GLY A 1 947 ? 59.164 15.696 -33.829 1.00 50.78 947 GLY A CA 1
ATOM 7676 C C . GLY A 1 947 ? 59.743 15.510 -35.234 1.00 50.78 947 GLY A C 1
ATOM 7677 O O . GLY A 1 947 ? 60.932 15.728 -35.425 1.00 50.78 947 GLY A O 1
ATOM 7678 N N . TRP A 1 948 ? 58.921 15.181 -36.236 1.00 48.09 948 TRP A N 1
ATOM 7679 C CA . TRP A 1 948 ? 59.407 14.924 -37.597 1.00 48.09 948 TRP A CA 1
ATOM 7680 C C . TRP A 1 948 ? 59.782 16.197 -38.376 1.00 48.09 948 TRP A C 1
ATOM 7682 O O . TRP A 1 948 ? 60.715 16.175 -39.174 1.00 48.09 948 TRP A O 1
ATOM 7692 N N . TRP A 1 949 ? 59.115 17.326 -38.109 1.00 44.62 949 TRP A N 1
ATOM 7693 C CA . TRP A 1 949 ? 59.448 18.620 -38.728 1.00 44.62 949 TRP A CA 1
ATOM 7694 C C . TRP A 1 949 ? 60.628 19.332 -38.050 1.00 44.62 949 TRP A C 1
ATOM 7696 O O . TRP A 1 949 ? 61.303 20.131 -38.692 1.00 44.62 949 TRP A O 1
ATOM 7706 N N . ALA A 1 950 ? 60.919 19.020 -36.783 1.00 46.53 950 ALA A N 1
ATOM 7707 C CA . ALA A 1 950 ? 62.020 19.621 -36.021 1.00 46.53 950 ALA A CA 1
ATOM 7708 C C . ALA A 1 950 ? 63.426 19.099 -36.401 1.00 46.53 950 ALA A C 1
ATOM 7710 O O . ALA A 1 950 ? 64.418 19.592 -35.875 1.00 46.53 950 ALA A O 1
ATOM 7711 N N . TRP A 1 951 ? 63.514 18.110 -37.299 1.00 44.75 951 TRP A N 1
ATOM 7712 C CA . TRP A 1 951 ? 64.768 17.497 -37.768 1.00 44.75 951 TRP A CA 1
ATOM 7713 C C . TRP A 1 951 ? 65.113 17.828 -39.229 1.00 44.75 951 TRP A C 1
ATOM 7715 O O . TRP A 1 951 ? 66.002 17.205 -39.807 1.00 44.75 951 TRP A O 1
ATOM 7725 N N . ILE A 1 952 ? 64.434 18.806 -39.837 1.00 44.53 952 ILE A N 1
ATOM 7726 C CA . ILE A 1 952 ? 64.829 19.372 -41.133 1.00 44.53 952 ILE A CA 1
ATOM 7727 C C . ILE A 1 952 ? 65.715 20.596 -40.848 1.00 44.53 952 ILE A C 1
ATOM 7729 O O . ILE A 1 952 ? 65.189 21.596 -40.357 1.00 44.53 952 ILE A O 1
ATOM 7733 N N . PRO A 1 953 ? 67.033 20.555 -41.128 1.00 43.47 953 PRO A N 1
ATOM 7734 C CA . PRO A 1 953 ? 67.868 21.748 -41.066 1.00 43.47 953 PRO A CA 1
ATOM 7735 C C . PRO A 1 953 ? 67.431 22.726 -42.160 1.00 43.47 953 PRO A C 1
ATOM 7737 O O . PRO A 1 953 ? 67.184 22.304 -43.294 1.00 43.47 953 PRO A O 1
ATOM 7740 N N . VAL A 1 954 ? 67.337 24.008 -41.804 1.00 44.56 954 VAL A N 1
ATOM 7741 C CA . VAL A 1 954 ? 67.134 25.129 -42.740 1.00 44.56 954 VAL A CA 1
ATOM 7742 C C . VAL A 1 954 ? 68.445 25.449 -43.454 1.00 44.56 954 VAL A C 1
ATOM 7744 O O . VAL A 1 954 ? 69.482 25.473 -42.754 1.00 44.56 954 VAL A O 1
#

pLDDT: mean 71.1, std 17.94, range [28.3, 96.88]

Sequence (954 aa):
MAAPPPGEDVSPPWAPGFELPIESSEEEEGKEKAEPESETSEDKKTPQAKADTIRGIPTVEQPGPNLAERTEQETTKEFFDEMQKAEEAMRRDRETKKYSEEHINEIRELMAKSVRKMDLPVMGKEEELSQERLKEKVDELQRKLNERGEQDDQTTAQMIDLRDQVKQAEMARAAERLAKEALEADLRKEYEKAMAKIDAATKEQRAKQERTAQEKEEEIRSAEARKTGRIIREKDDQISFLQQQLTAKRKELDRADAEKQKREKAVKDEIESLKAELEDMKEKNAYLLHDMEVIGKGIEKDEKYEVMVAELETKLNAYKTEDNQFLTEINSLKRERKQLALQMVRQKREIKSKIKEIDIADEKLREAHERIDQLSTLPGLNAENIANTNRQLYGENVELRNVLKEFEKERAKGEVERLQGQLEETQNRAHNAIQQAKNLEKQLDRFRHFKAVEEEKLTRNMRDLEKQLKEALSQVLHLEEMNRVELNPDQEELADLRARVQMYDAEKKEFQATIKDNEDVINEITAQYNELLKTHEALEKELADSMESVEKLEKDLKGGAQKEQELAARIAALEEENEKLLKKAYGPEDDQDERSLELKKAIAHSNLQVIEILMGAMVLQRALHGKTASDMDEVTAAMNIANKESDETPDERFKAEVAYWTAIVEYYEAETPGAALLSFRAALEFEVWEDDEVDMLKLWVRECHPETGSDCPRGASGYREALGFESGPGTLKAPKRLSDNQRKEAKKAKRAAKKAAKKVKKPRRAPAPRRRRVYRRDLYVDILSPKQEEIWDTIDLSNFDYDHLNFEQQSLFSFEPFEDEPDSPDKGAPPPPPDHPPYEFPQSPSSIASSAASITAEKDEGRKPSRLSELTTDAALHIQWLTSRLADREAVIRELKNIHGDILTVRAQLRRREAQILELRNYADEAVAELTIWRRIGREERRRQRGWWAWIPV